Protein AF-0000000068017932 (afdb_homodimer)

Sequence (806 aa):
MVARLTPDQKVACSIHVGFNSPNKKSGSFFFPSPSFFLFLFPFLFHPSSLRFAPRHWCHSPPSPPARQPPAMDPPTSEAHRSSDDEAAGFFRAAPPLRGRDAVAASLAAFVARHHAGTGGGGGGGSPPAVAGVVCVTSGGTTVPLEQRCVRYIDNFSSGQRGAASTEYFLKAGYAVVFVHRRGSKQPYCRFLPEDSFLDLFELGEGSEIQVPESHTAVVKTAISSYRKAIDEGLLLKLPFTTIFEYLQLLQLVSTAMNCLERHGMFYFAAAVSDFYVPWESMAKHKIQSAGGPLNMQLNQVPKMLFILRNHWAPSAFCVSFKLETDPDILIQKAEAALRKYGMNVVVANELANYKDVVVMVTSSGKTTVSRRSKEDDLEEQLIGLLVKMHSDHAKQSNPDQETMVARLTPDQKVACSIHVGFNSPNKKSGSFFFPSPSFFLFLFPFLFHPSSLRFAPRHWCHSPPSPPARQPPAMDPPTSEAHRSSDDEAAGFFRAAPPLRGRDAVAASLAAFVARHHAGTGGGGGGGSPPAVAGVVCVTSGGTTVPLEQRCVRYIDNFSSGQRGAASTEYFLKAGYAVVFVHRRGSKQPYCRFLPEDSFLDLFELGEGSEIQVPESHTAVVKTAISSYRKAIDEGLLLKLPFTTIFEYLQLLQLVSTAMNCLERHGMFYFAAAVSDFYVPWESMAKHKIQSAGGPLNMQLNQVPKMLFILRNHWAPSAFCVSFKLETDPDILIQKAEAALRKYGMNVVVANELANYKDVVVMVTSSGKTTVSRRSKEDDLEEQLIGLLVKMHSDHAKQSNPDQET

Structure (mmCIF, N/CA/C/O backbone):
data_AF-0000000068017932-model_v1
#
loop_
_entity.id
_entity.type
_entity.pdbx_description
1 polymer 'DNA/pantothenate metabolism flavoprotein C-terminal domain-containing protein'
#
loop_
_atom_site.group_PDB
_atom_site.id
_atom_site.type_symbol
_atom_site.label_atom_id
_atom_site.label_alt_id
_atom_site.label_comp_id
_atom_site.label_asym_id
_atom_site.label_entity_id
_atom_site.label_seq_id
_atom_site.pdbx_PDB_ins_code
_atom_site.Cartn_x
_atom_site.Cartn_y
_atom_site.Cartn_z
_atom_site.occupancy
_atom_site.B_iso_or_equiv
_atom_site.auth_seq_id
_atom_site.auth_comp_id
_atom_site.auth_asym_id
_atom_site.auth_atom_id
_atom_site.pdbx_PDB_model_num
ATOM 1 N N . MET A 1 1 ? -5.98 4.164 -50.219 1 18.56 1 MET A N 1
ATOM 2 C CA . MET A 1 1 ? -4.648 4.066 -50.812 1 18.56 1 MET A CA 1
ATOM 3 C C . MET A 1 1 ? -3.59 3.824 -49.719 1 18.56 1 MET A C 1
ATOM 5 O O . MET A 1 1 ? -3.471 4.602 -48.781 1 18.56 1 MET A O 1
ATOM 9 N N . VAL A 1 2 ? -3.133 2.443 -49.531 1 19.61 2 VAL A N 1
ATOM 10 C CA . VAL A 1 2 ? -2.566 1.43 -48.656 1 19.61 2 VAL A CA 1
ATOM 11 C C . VAL A 1 2 ? -1.05 1.596 -48.594 1 19.61 2 VAL A C 1
ATOM 13 O O . VAL A 1 2 ? -0.346 1.352 -49.562 1 19.61 2 VAL A O 1
ATOM 16 N N . ALA A 1 3 ? -0.667 2.842 -47.938 1 19.44 3 ALA A N 1
ATOM 17 C CA . ALA A 1 3 ? 0.697 3.346 -48.094 1 19.44 3 ALA A CA 1
ATOM 18 C C . ALA A 1 3 ? 1.715 2.291 -47.656 1 19.44 3 ALA A C 1
ATOM 20 O O . ALA A 1 3 ? 1.643 1.764 -46.531 1 19.44 3 ALA A O 1
ATOM 21 N N . ARG A 1 4 ? 2.436 1.662 -48.562 1 18.8 4 ARG A N 1
ATOM 22 C CA . ARG A 1 4 ? 3.324 0.518 -48.75 1 18.8 4 ARG A CA 1
ATOM 23 C C . ARG A 1 4 ? 4.648 0.737 -48.031 1 18.8 4 ARG A C 1
ATOM 25 O O . ARG A 1 4 ? 5.488 1.518 -48.469 1 18.8 4 ARG A O 1
ATOM 32 N N . LEU A 1 5 ? 4.594 0.991 -46.625 1 20.83 5 LEU A N 1
ATOM 33 C CA . LEU A 1 5 ? 5.781 1.258 -45.812 1 20.83 5 LEU A CA 1
ATOM 34 C C . LEU A 1 5 ? 6.844 0.19 -46.062 1 20.83 5 LEU A C 1
ATOM 36 O O . LEU A 1 5 ? 6.562 -1.006 -45.969 1 20.83 5 LEU A O 1
ATOM 40 N N . THR A 1 6 ? 7.852 0.519 -46.875 1 18.52 6 THR A N 1
ATOM 41 C CA . THR A 1 6 ? 8.906 -0.268 -47.5 1 18.52 6 THR A CA 1
ATOM 42 C C . THR A 1 6 ? 9.797 -0.923 -46.469 1 18.52 6 THR A C 1
ATOM 44 O O . THR A 1 6 ? 10.07 -0.33 -45.406 1 18.52 6 THR A O 1
ATOM 47 N N . PRO A 1 7 ? 10.172 -2.297 -46.438 1 18.78 7 PRO A N 1
ATOM 48 C CA . PRO A 1 7 ? 10.57 -3.469 -45.656 1 18.78 7 PRO A CA 1
ATOM 49 C C . PRO A 1 7 ? 12.062 -3.469 -45.312 1 18.78 7 PRO A C 1
ATOM 51 O O . PRO A 1 7 ? 12.484 -4.148 -44.375 1 18.78 7 PRO A O 1
ATOM 54 N N . ASP A 1 8 ? 12.945 -2.668 -46.062 1 17.05 8 ASP A N 1
ATOM 55 C CA . ASP A 1 8 ? 14.047 -3.486 -46.562 1 17.05 8 ASP A CA 1
ATOM 56 C C . ASP A 1 8 ? 15.062 -3.777 -45.438 1 17.05 8 ASP A C 1
ATOM 58 O O . ASP A 1 8 ? 15.477 -4.926 -45.25 1 17.05 8 ASP A O 1
ATOM 62 N N . GLN A 1 9 ? 15.93 -2.686 -45 1 18.69 9 GLN A N 1
ATOM 63 C CA . GLN A 1 9 ? 17.375 -2.82 -45.188 1 18.69 9 GLN A CA 1
ATOM 64 C C . GLN A 1 9 ? 17.984 -3.652 -44.062 1 18.69 9 GLN A C 1
ATOM 66 O O . GLN A 1 9 ? 17.609 -3.512 -42.906 1 18.69 9 GLN A O 1
ATOM 71 N N . LYS A 1 10 ? 18.938 -4.625 -44.312 1 19.34 10 LYS A N 1
ATOM 72 C CA . LYS A 1 10 ? 19.594 -5.855 -43.906 1 19.34 10 LYS A CA 1
ATOM 73 C C . LYS A 1 10 ? 20.703 -5.574 -42.875 1 19.34 10 LYS A C 1
ATOM 75 O O . LYS A 1 10 ? 21.391 -6.492 -42.438 1 19.34 10 LYS A O 1
ATOM 80 N N . VAL A 1 11 ? 20.688 -4.52 -42.062 1 18.69 11 VAL A N 1
ATOM 81 C CA . VAL A 1 11 ? 22.016 -4.18 -41.531 1 18.69 11 VAL A CA 1
ATOM 82 C C . VAL A 1 11 ? 22.594 -5.375 -40.781 1 18.69 11 VAL A C 1
ATOM 84 O O . VAL A 1 11 ? 21.984 -5.902 -39.875 1 18.69 11 VAL A O 1
ATOM 87 N N . ALA A 1 12 ? 23.578 -6.066 -41.375 1 18.08 12 ALA A N 1
ATOM 88 C CA . ALA A 1 12 ? 24.375 -7.27 -41.156 1 18.08 12 ALA A CA 1
ATOM 89 C C . ALA A 1 12 ? 25.234 -7.137 -39.906 1 18.08 12 ALA A C 1
ATOM 91 O O . ALA A 1 12 ? 26.188 -6.367 -39.875 1 18.08 12 ALA A O 1
ATOM 92 N N . CYS A 1 13 ? 24.719 -6.707 -38.781 1 17.36 13 CYS A N 1
ATOM 93 C CA . CYS A 1 13 ? 25.641 -6.434 -37.656 1 17.36 13 CYS A CA 1
ATOM 94 C C . CYS A 1 13 ? 26.438 -7.68 -37.312 1 17.36 13 CYS A C 1
ATOM 96 O O . CYS A 1 13 ? 25.875 -8.711 -36.938 1 17.36 13 CYS A O 1
ATOM 98 N N . SER A 1 14 ? 27.609 -7.895 -37.938 1 17.33 14 SER A N 1
ATOM 99 C CA . SER A 1 14 ? 28.547 -9.008 -37.906 1 17.33 14 SER A CA 1
ATOM 100 C C . SER A 1 14 ? 29.156 -9.172 -36.5 1 17.33 14 SER A C 1
ATOM 102 O O . SER A 1 14 ? 30.047 -8.414 -36.125 1 17.33 14 SER A O 1
ATOM 104 N N . ILE A 1 15 ? 28.406 -9.18 -35.438 1 18.06 15 ILE A N 1
ATOM 105 C CA . ILE A 1 15 ? 29.078 -9.148 -34.156 1 18.06 15 ILE A CA 1
ATOM 106 C C . ILE A 1 15 ? 29.938 -10.398 -33.969 1 18.06 15 ILE A C 1
ATOM 108 O O . ILE A 1 15 ? 29.438 -11.523 -34.094 1 18.06 15 ILE A O 1
ATOM 112 N N . HIS A 1 16 ? 31.266 -10.281 -34.312 1 17.78 16 HIS A N 1
ATOM 113 C CA . HIS A 1 16 ? 32.344 -11.273 -34.25 1 17.78 16 HIS A CA 1
ATOM 114 C C . HIS A 1 16 ? 32.469 -11.828 -32.844 1 17.78 16 HIS A C 1
ATOM 116 O O . HIS A 1 16 ? 32.656 -11.07 -31.891 1 17.78 16 HIS A O 1
ATOM 122 N N . VAL A 1 17 ? 31.906 -13.008 -32.5 1 18.45 17 VAL A N 1
ATOM 123 C CA . VAL A 1 17 ? 31.75 -13.875 -31.359 1 18.45 17 VAL A CA 1
ATOM 124 C C . VAL A 1 17 ? 33.094 -14.492 -30.984 1 18.45 17 VAL A C 1
ATOM 126 O O . VAL A 1 17 ? 33.594 -15.391 -31.672 1 18.45 17 VAL A O 1
ATOM 129 N N . GLY A 1 18 ? 34.156 -13.539 -30.812 1 17.02 18 GLY A N 1
ATOM 130 C CA . GLY A 1 18 ? 35.406 -14.273 -30.656 1 17.02 18 GLY A CA 1
ATOM 131 C C . GLY A 1 18 ? 35.375 -15.273 -29.516 1 17.02 18 GLY A C 1
ATOM 132 O O . GLY A 1 18 ? 34.812 -15 -28.453 1 17.02 18 GLY A O 1
ATOM 133 N N . PHE A 1 19 ? 35.719 -16.625 -29.703 1 17.36 19 PHE A N 1
ATOM 134 C CA . PHE A 1 19 ? 35.562 -17.938 -29.078 1 17.36 19 PHE A CA 1
ATOM 135 C C . PHE A 1 19 ? 36.625 -18.156 -28.016 1 17.36 19 PHE A C 1
ATOM 137 O O . PHE A 1 19 ? 36.656 -19.188 -27.344 1 17.36 19 PHE A O 1
ATOM 144 N N . ASN A 1 20 ? 37.375 -17.156 -27.547 1 16.41 20 ASN A N 1
ATOM 145 C CA . ASN A 1 20 ? 38.625 -17.844 -27.172 1 16.41 20 ASN A CA 1
ATOM 146 C C . ASN A 1 20 ? 38.375 -18.875 -26.078 1 16.41 20 ASN A C 1
ATOM 148 O O . ASN A 1 20 ? 37.406 -18.781 -25.344 1 16.41 20 ASN A O 1
ATOM 152 N N . SER A 1 21 ? 39.5 -19.797 -25.891 1 15.83 21 SER A N 1
ATOM 153 C CA . SER A 1 21 ? 39.781 -21.188 -25.547 1 15.83 21 SER A CA 1
ATOM 154 C C . SER A 1 21 ? 39.625 -21.422 -24.047 1 15.83 21 SER A C 1
ATOM 156 O O . SER A 1 21 ? 39.594 -20.469 -23.266 1 15.83 21 SER A O 1
ATOM 158 N N . PRO A 1 22 ? 40.094 -22.672 -23.562 1 16.36 22 PRO A N 1
ATOM 159 C CA . PRO A 1 22 ? 39.656 -23.844 -22.797 1 16.36 22 PRO A CA 1
ATOM 160 C C . PRO A 1 22 ? 40 -23.719 -21.297 1 16.36 22 PRO A C 1
ATOM 162 O O . PRO A 1 22 ? 39.125 -24 -20.453 1 16.36 22 PRO A O 1
ATOM 165 N N . ASN A 1 23 ? 41.281 -23.5 -20.891 1 14.93 23 ASN A N 1
ATOM 166 C CA . ASN A 1 23 ? 41.969 -24.562 -20.156 1 14.93 23 ASN A CA 1
ATOM 167 C C . ASN A 1 23 ? 41.688 -24.484 -18.656 1 14.93 23 ASN A C 1
ATOM 169 O O . ASN A 1 23 ? 41.688 -23.391 -18.094 1 14.93 23 ASN A O 1
ATOM 173 N N . LYS A 1 24 ? 41.281 -25.578 -18.062 1 16.67 24 LYS A N 1
ATOM 174 C CA . LYS A 1 24 ? 40.75 -26.047 -16.797 1 16.67 24 LYS A CA 1
ATOM 175 C C . LYS A 1 24 ? 41.812 -26.094 -15.719 1 16.67 24 LYS A C 1
ATOM 177 O O . LYS A 1 24 ? 41.594 -26.672 -14.648 1 16.67 24 LYS A O 1
ATOM 182 N N . LYS A 1 25 ? 42.844 -25.25 -15.656 1 15.49 25 LYS A N 1
ATOM 183 C CA . LYS A 1 25 ? 43.844 -25.859 -14.797 1 15.49 25 LYS A CA 1
ATOM 184 C C . LYS A 1 25 ? 43.25 -26.219 -13.43 1 15.49 25 LYS A C 1
ATOM 186 O O . LYS A 1 25 ? 42.312 -25.594 -12.977 1 15.49 25 LYS A O 1
ATOM 191 N N . SER A 1 26 ? 43.875 -27.281 -12.68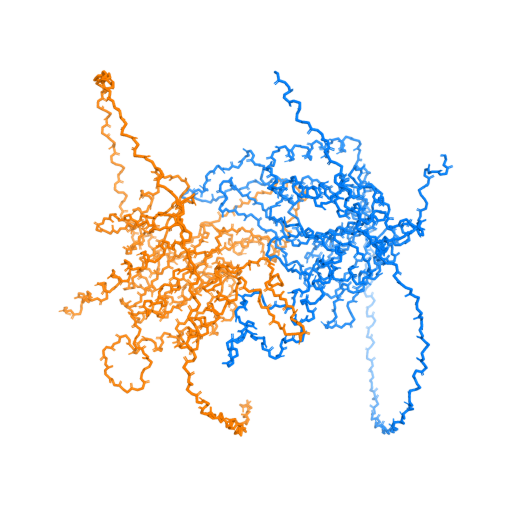 1 15.43 26 SER A N 1
ATOM 192 C CA . SER A 1 26 ? 43.75 -28.375 -11.727 1 15.43 26 SER A CA 1
ATOM 193 C C . SER A 1 26 ? 43.781 -27.875 -10.289 1 15.43 26 SER A C 1
ATOM 195 O O . SER A 1 26 ? 43.031 -28.359 -9.438 1 15.43 26 SER A O 1
ATOM 197 N N . GLY A 1 27 ? 44.656 -26.906 -9.938 1 15.45 27 GLY A N 1
ATOM 198 C CA . GLY A 1 27 ? 45.5 -27.375 -8.859 1 15.45 27 GLY A CA 1
ATOM 199 C C . GLY A 1 27 ? 44.781 -27.438 -7.52 1 15.45 27 GLY A C 1
ATOM 200 O O . GLY A 1 27 ? 43.75 -26.797 -7.328 1 15.45 27 GLY A O 1
ATOM 201 N N . SER A 1 28 ? 45.281 -28.406 -6.609 1 16.44 28 SER A N 1
ATOM 202 C CA . SER A 1 28 ? 45.125 -29.297 -5.469 1 16.44 28 SER A CA 1
ATOM 203 C C . SER A 1 28 ? 45.188 -28.531 -4.152 1 16.44 28 SER A C 1
ATOM 205 O O . SER A 1 28 ? 45.156 -29.125 -3.076 1 16.44 28 SER A O 1
ATOM 207 N N . PHE A 1 29 ? 44.625 -27.344 -4.039 1 16.31 29 PHE A N 1
ATOM 208 C CA . PHE A 1 29 ? 45.188 -26.797 -2.805 1 16.31 29 PHE A CA 1
ATOM 209 C C . PHE A 1 29 ? 44.781 -27.672 -1.612 1 16.31 29 PHE A C 1
ATOM 211 O O . PHE A 1 29 ? 43.625 -28.062 -1.479 1 16.31 29 PHE A O 1
ATOM 218 N N . PHE A 1 30 ? 45.844 -28.156 -0.84 1 15.49 30 PHE A N 1
ATOM 219 C CA . PHE A 1 30 ? 46.094 -29.125 0.228 1 15.49 30 PHE A CA 1
ATOM 220 C C . PHE A 1 30 ? 45.5 -28.625 1.545 1 15.49 30 PHE A C 1
ATOM 222 O O . PHE A 1 30 ? 44.969 -29.422 2.318 1 15.49 30 PHE A O 1
ATOM 229 N N . PHE A 1 31 ? 45.469 -27.328 1.916 1 15.73 31 PHE A N 1
ATOM 230 C CA . PHE A 1 31 ? 46.125 -27.328 3.23 1 15.73 31 PHE A CA 1
ATOM 231 C C . PHE A 1 31 ? 45.219 -28.016 4.254 1 15.73 31 PHE A C 1
ATOM 233 O O . PHE A 1 31 ? 44 -28.094 4.082 1 15.73 31 PHE A O 1
ATOM 240 N N . PRO A 1 32 ? 45.875 -28.203 5.488 1 14.99 32 PRO A N 1
ATOM 241 C CA . PRO A 1 32 ? 45.969 -29.156 6.594 1 14.99 32 PRO A CA 1
ATOM 242 C C . PRO A 1 32 ? 44.812 -29.078 7.562 1 14.99 32 PRO A C 1
ATOM 244 O O . PRO A 1 32 ? 44.031 -28.109 7.512 1 14.99 32 PRO A O 1
ATOM 247 N N . SER A 1 33 ? 45.062 -29.766 8.719 1 14.46 33 SER A N 1
ATOM 248 C CA . SER A 1 33 ? 44.5 -30.781 9.617 1 14.46 33 SER A CA 1
ATOM 249 C C . SER A 1 33 ? 43.75 -30.141 10.773 1 14.46 33 SER A C 1
ATOM 251 O O . SER A 1 33 ? 42.719 -30.625 11.188 1 14.46 33 SER A O 1
ATOM 253 N N . PRO A 1 34 ? 44.25 -28.969 11.586 1 15.02 34 PRO A N 1
ATOM 254 C CA . PRO A 1 34 ? 44.5 -29.562 12.898 1 15.02 34 PRO A CA 1
ATOM 255 C C . PRO A 1 34 ? 43.219 -29.875 13.664 1 15.02 34 PRO A C 1
ATOM 257 O O . PRO A 1 34 ? 42.125 -29.406 13.281 1 15.02 34 PRO A O 1
ATOM 260 N N . SER A 1 35 ? 43.406 -29.969 15.133 1 14.33 35 SER A N 1
ATOM 261 C CA . SER A 1 35 ? 43.281 -30.891 16.25 1 14.33 35 SER A CA 1
ATOM 262 C C . SER A 1 35 ? 42.062 -30.562 17.125 1 14.33 35 SER A C 1
ATOM 264 O O . SER A 1 35 ? 41.5 -31.453 17.734 1 14.33 35 SER A O 1
ATOM 266 N N . PHE A 1 36 ? 41.75 -29.234 17.516 1 15.52 36 PHE A N 1
ATOM 267 C CA . PHE A 1 36 ? 41.75 -29.25 18.984 1 15.52 36 PHE A CA 1
ATOM 268 C C . PHE A 1 36 ? 40.594 -30.078 19.516 1 15.52 36 PHE A C 1
ATOM 270 O O . PHE A 1 36 ? 39.562 -30.219 18.844 1 15.52 36 PHE A O 1
ATOM 277 N N . PHE A 1 37 ? 40.75 -30.406 20.859 1 14.84 37 PHE A N 1
ATOM 278 C CA . PHE A 1 37 ? 40.594 -31.391 21.922 1 14.84 37 PHE A CA 1
ATOM 279 C C . PHE A 1 37 ? 39.125 -31.438 22.406 1 14.84 37 PHE A C 1
ATOM 281 O O . PHE A 1 37 ? 38.375 -30.484 22.203 1 14.84 37 PHE A O 1
ATOM 288 N N . LEU A 1 38 ? 39.062 -32.031 23.594 1 14.41 38 LEU A N 1
ATOM 289 C CA . LEU A 1 38 ? 38.469 -33.219 24.219 1 14.41 38 LEU A CA 1
ATOM 290 C C . LEU A 1 38 ? 37.188 -32.844 24.938 1 14.41 38 LEU A C 1
ATOM 292 O O . LEU A 1 38 ? 36.125 -33.438 24.703 1 14.41 38 LEU A O 1
ATOM 296 N N . PHE A 1 39 ? 37.281 -32.656 26.391 1 14.31 39 PHE A N 1
ATOM 297 C CA . PHE A 1 39 ? 36.844 -33.75 27.266 1 14.31 39 PHE A CA 1
ATOM 298 C C . PHE A 1 39 ? 35.406 -33.5 27.719 1 14.31 39 PHE A C 1
ATOM 300 O O . PHE A 1 39 ? 34.531 -34.344 27.516 1 14.31 39 PHE A O 1
ATOM 307 N N . LEU A 1 40 ? 35.281 -33.031 29.094 1 14.4 40 LEU A N 1
ATOM 308 C CA . LEU A 1 40 ? 34.906 -33.969 30.156 1 14.4 40 LEU A CA 1
ATOM 309 C C . LEU A 1 40 ? 33.406 -33.875 30.453 1 14.4 40 LEU A C 1
ATOM 311 O O . LEU A 1 40 ? 32.719 -32.969 29.969 1 14.4 40 LEU A O 1
ATOM 315 N N . PHE A 1 41 ? 32.969 -33.438 31.844 1 15.58 41 PHE A N 1
ATOM 316 C CA . PHE A 1 41 ? 32.5 -34.344 32.875 1 15.58 41 PHE A CA 1
ATOM 317 C C . PHE A 1 41 ? 30.984 -34.438 32.875 1 15.58 41 PHE A C 1
ATOM 319 O O . PHE A 1 41 ? 30.312 -33.562 32.344 1 15.58 41 PHE A O 1
ATOM 326 N N . PRO A 1 42 ? 30.375 -34.969 34.125 1 15.67 42 PRO A N 1
ATOM 327 C CA . PRO A 1 42 ? 29.547 -36.094 34.531 1 15.67 42 PRO A CA 1
ATOM 328 C C . PRO A 1 42 ? 28.109 -35.656 34.844 1 15.67 42 PRO A C 1
ATOM 330 O O . PRO A 1 42 ? 27.172 -36.406 34.562 1 15.67 42 PRO A O 1
ATOM 333 N N . PHE A 1 43 ? 27.844 -34.438 35.531 1 16.48 43 PHE A N 1
ATOM 334 C CA . PHE A 1 43 ? 27.203 -34.719 36.781 1 16.48 43 PHE A CA 1
ATOM 335 C C . PHE A 1 43 ? 25.828 -35.312 36.562 1 16.48 43 PHE A C 1
ATOM 337 O O . PHE A 1 43 ? 25.156 -35.031 35.562 1 16.48 43 PHE A O 1
ATOM 344 N N . LEU A 1 44 ? 25.281 -36.094 37.594 1 15.56 44 LEU A N 1
ATOM 345 C CA . LEU A 1 44 ? 24.547 -37.281 38.062 1 15.56 44 LEU A CA 1
ATOM 346 C C . LEU A 1 44 ? 23.047 -36.969 38.188 1 15.56 44 LEU A C 1
ATOM 348 O O . LEU A 1 44 ? 22.219 -37.812 37.812 1 15.56 44 LEU A O 1
ATOM 352 N N . PHE A 1 45 ? 22.578 -35.938 39 1 15.74 45 PHE A N 1
ATOM 353 C CA . PHE A 1 45 ? 21.781 -36.438 40.125 1 15.74 45 PHE A CA 1
ATOM 354 C C . PHE A 1 45 ? 20.453 -37 39.656 1 15.74 45 PHE A C 1
ATOM 356 O O . PHE A 1 45 ? 19.969 -36.656 38.562 1 15.74 45 PHE A O 1
ATOM 363 N N . HIS A 1 46 ? 19.562 -37.438 40.656 1 16 46 HIS A N 1
ATOM 364 C CA . HIS A 1 46 ? 18.828 -38.594 41.156 1 16 46 HIS A CA 1
ATOM 365 C C . HIS A 1 46 ? 17.406 -38.625 40.625 1 16 46 HIS A C 1
ATOM 367 O O . HIS A 1 46 ? 16.891 -37.594 40.156 1 16 46 HIS A O 1
ATOM 373 N N . PRO A 1 47 ? 16.5 -39.375 41.438 1 15.91 47 PRO A N 1
ATOM 374 C CA . PRO A 1 47 ? 15.695 -40.594 41.219 1 15.91 47 PRO A CA 1
ATO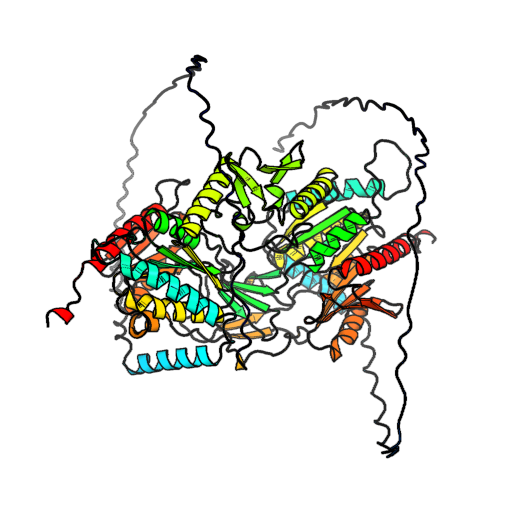M 375 C C . PRO A 1 47 ? 14.25 -40.281 40.844 1 15.91 47 PRO A C 1
ATOM 377 O O . PRO A 1 47 ? 13.758 -40.812 39.844 1 15.91 47 PRO A O 1
ATOM 380 N N . SER A 1 48 ? 13.242 -40.125 41.938 1 14.9 48 SER A N 1
ATOM 381 C CA . SER A 1 48 ? 12.328 -41.219 42.25 1 14.9 48 SER A CA 1
ATOM 382 C C . SER A 1 48 ? 10.984 -41.031 41.531 1 14.9 48 SER A C 1
ATOM 384 O O . SER A 1 48 ? 10.555 -41.906 40.781 1 14.9 48 SER A O 1
ATOM 386 N N . SER A 1 49 ? 9.727 -40.656 42.375 1 15.99 49 SER A N 1
ATOM 387 C CA . SER A 1 49 ? 8.688 -41.594 42.812 1 15.99 49 SER A CA 1
ATOM 388 C C . SER A 1 49 ? 7.539 -41.625 41.812 1 15.99 49 SER A C 1
ATOM 390 O O . SER A 1 49 ? 7.406 -40.75 40.938 1 15.99 49 SER A O 1
ATOM 392 N N . LEU A 1 50 ? 6.086 -41.906 42.406 1 16.36 50 LEU A N 1
ATOM 393 C CA . LEU A 1 50 ? 5.121 -43 42.375 1 16.36 50 LEU A CA 1
ATOM 394 C C . LEU A 1 50 ? 4 -42.688 41.375 1 16.36 50 LEU A C 1
ATOM 396 O O . LEU A 1 50 ? 3.857 -41.562 40.906 1 16.36 50 LEU A O 1
ATOM 400 N N . ARG A 1 51 ? 2.537 -42.75 41.875 1 15.75 51 ARG A N 1
ATOM 401 C CA . ARG A 1 51 ? 1.58 -43.844 41.688 1 15.75 51 ARG A CA 1
ATOM 402 C C . ARG A 1 51 ? 0.583 -43.5 40.594 1 15.75 51 ARG A C 1
ATOM 404 O O . ARG A 1 51 ? 0.366 -44.312 39.688 1 15.75 51 ARG A O 1
ATOM 411 N N . PHE A 1 52 ? -0.533 -42.594 40.906 1 18.77 52 PHE A N 1
ATOM 412 C CA . PHE A 1 52 ? -1.887 -43.094 41.031 1 18.77 52 PHE A CA 1
ATOM 413 C C . PHE A 1 52 ? -2.594 -43.125 39.656 1 18.77 52 PHE A C 1
ATOM 415 O O . PHE A 1 52 ? -2.404 -42.219 38.844 1 18.77 52 PHE A O 1
ATOM 422 N N . ALA A 1 53 ? -3.402 -44.25 39.344 1 17.14 53 ALA A N 1
ATOM 423 C CA . ALA A 1 53 ? -3.936 -45.031 38.219 1 17.14 53 ALA A CA 1
ATOM 424 C C . ALA A 1 53 ? -5.113 -44.312 37.594 1 17.14 53 ALA A C 1
ATOM 426 O O . ALA A 1 53 ? -5.242 -44.312 36.344 1 17.14 53 ALA A O 1
ATOM 427 N N . PRO A 1 54 ? -6.152 -43.625 38.25 1 20.2 54 PRO A N 1
ATOM 428 C CA . PRO A 1 54 ? -7.379 -44.375 38.031 1 20.2 54 PRO A CA 1
ATOM 429 C C . PRO A 1 54 ? -7.902 -44.281 36.594 1 20.2 54 PRO A C 1
ATOM 431 O O . PRO A 1 54 ? -7.645 -43.281 35.906 1 20.2 54 PRO A O 1
ATOM 434 N N . ARG A 1 55 ? -8.406 -45.438 35.938 1 18.52 55 ARG A N 1
ATOM 435 C CA . ARG A 1 55 ? -8.844 -45.969 34.656 1 18.52 55 ARG A CA 1
ATOM 436 C C . ARG A 1 55 ? -10.18 -45.375 34.25 1 18.52 55 ARG A C 1
ATOM 438 O O . ARG A 1 55 ? -10.742 -45.75 33.219 1 18.52 55 ARG A O 1
ATOM 445 N N . HIS A 1 56 ? -10.781 -44.312 34.938 1 21.08 56 HIS A N 1
ATOM 446 C CA . HIS A 1 56 ? -12.195 -44.531 34.656 1 21.08 56 HIS A CA 1
ATOM 447 C C . HIS A 1 56 ? -12.484 -44.531 33.156 1 21.08 56 HIS A C 1
ATOM 449 O O . HIS A 1 56 ? -11.977 -43.688 32.438 1 21.08 56 HIS A O 1
ATOM 455 N N . TRP A 1 57 ? -12.906 -45.688 32.562 1 19.16 57 TRP A N 1
ATOM 456 C CA . TRP A 1 57 ? -13.258 -46.25 31.25 1 19.16 57 TRP A CA 1
ATOM 457 C C . TRP A 1 57 ? -14.43 -45.5 30.641 1 19.16 57 TRP A C 1
ATOM 459 O O . TRP A 1 57 ? -15.43 -46.125 30.25 1 19.16 57 TRP A O 1
ATOM 469 N N . CYS A 1 58 ? -14.633 -44.156 30.984 1 21.7 58 CYS A N 1
ATOM 470 C CA . CYS A 1 58 ? -16 -43.875 30.578 1 21.7 58 CYS A CA 1
ATOM 471 C C . CYS A 1 58 ? -16.219 -44.219 29.109 1 21.7 58 CYS A C 1
ATOM 473 O O . CYS A 1 58 ? -15.398 -43.906 28.266 1 21.7 58 CYS A O 1
ATOM 475 N N . HIS A 1 59 ? -16.953 -45.281 28.875 1 20.38 59 HIS A N 1
ATOM 476 C CA . HIS A 1 59 ? -17.453 -45.938 27.656 1 20.38 59 HIS A CA 1
ATOM 477 C C . HIS A 1 59 ? -18.156 -44.969 26.75 1 20.38 59 HIS A C 1
ATOM 479 O O . HIS A 1 59 ? -19.297 -44.562 27.016 1 20.38 59 HIS A O 1
ATOM 485 N N . SER A 1 60 ? -17.734 -43.781 26.469 1 22.7 60 SER A N 1
ATOM 486 C CA . SER A 1 60 ? -18.688 -43 25.719 1 22.7 60 SER A CA 1
ATOM 487 C C . SER A 1 60 ? -19.078 -43.688 24.406 1 22.7 60 SER A C 1
ATOM 489 O O . SER A 1 60 ? -18.25 -44.312 23.766 1 22.7 60 SER A O 1
ATOM 491 N N . PRO A 1 61 ? -20.391 -43.906 24.203 1 28.69 61 PRO A N 1
ATOM 492 C CA . PRO A 1 61 ? -20.969 -44.656 23.094 1 28.69 61 PRO A CA 1
ATOM 493 C C . PRO A 1 61 ? -20.469 -44.188 21.734 1 28.69 61 PRO A C 1
ATOM 495 O O . PRO A 1 61 ? -20 -43.031 21.609 1 28.69 61 PRO A O 1
ATOM 498 N N . PRO A 1 62 ? -20.328 -45.156 20.734 1 24.78 62 PRO A N 1
ATOM 499 C CA . PRO A 1 62 ? -19.719 -44.969 19.406 1 24.78 62 PRO A CA 1
ATOM 500 C C . PRO A 1 62 ? -20.438 -43.938 18.547 1 24.78 62 PRO A C 1
ATOM 502 O O . PRO A 1 62 ? -21.672 -43.938 18.516 1 24.78 62 PRO A O 1
ATOM 505 N N . SER A 1 63 ? -20.078 -42.656 18.562 1 27.72 63 SER A N 1
ATOM 506 C CA . SER A 1 63 ? -20.75 -41.656 17.75 1 27.72 63 SER A CA 1
ATOM 507 C C . SER A 1 63 ? -20.984 -42.188 16.328 1 27.72 63 SER A C 1
ATOM 509 O O . SER A 1 63 ? -20.172 -42.938 15.797 1 27.72 63 SER A O 1
ATOM 511 N N . PRO A 1 64 ? -22.25 -42.156 15.852 1 31.14 64 PRO A N 1
ATOM 512 C CA . PRO A 1 64 ? -22.656 -42.719 14.562 1 31.14 64 PRO A CA 1
ATOM 513 C C . PRO A 1 64 ? -21.75 -42.281 13.414 1 31.14 64 PRO A C 1
ATOM 515 O O . PRO A 1 64 ? -21.078 -41.25 13.516 1 31.14 64 PRO A O 1
ATOM 518 N N . PRO A 1 65 ? -21.562 -43.219 12.43 1 25.39 65 PRO A N 1
ATOM 519 C CA . PRO A 1 65 ? -20.625 -43 11.336 1 25.39 65 PRO A CA 1
ATOM 520 C C . PRO A 1 65 ? -20.922 -41.719 10.547 1 25.39 65 PRO A C 1
ATOM 522 O O . PRO A 1 65 ? -22.078 -41.281 10.477 1 25.39 65 PRO A O 1
ATOM 525 N N . ALA A 1 66 ? -20.062 -40.75 10.453 1 27.98 66 ALA A N 1
ATOM 526 C CA . ALA A 1 66 ? -20.094 -39.5 9.695 1 27.98 66 ALA A CA 1
ATOM 527 C C . ALA A 1 66 ? -20.531 -39.719 8.258 1 27.98 66 ALA A C 1
ATOM 529 O O . ALA A 1 66 ? -19.938 -40.562 7.559 1 27.98 66 ALA A O 1
ATOM 530 N N . ARG A 1 67 ? -21.812 -39.531 8.008 1 30.78 67 ARG A N 1
ATOM 531 C CA . ARG A 1 67 ? -22.297 -39.625 6.641 1 30.78 67 ARG A CA 1
ATOM 532 C C . ARG A 1 67 ? -21.328 -38.969 5.664 1 30.78 67 ARG A C 1
ATOM 534 O O . ARG A 1 67 ? -20.875 -37.844 5.895 1 30.78 67 ARG A O 1
ATOM 541 N N . GLN A 1 68 ? -20.656 -39.75 4.883 1 26.77 68 GLN A N 1
ATOM 542 C CA . GLN A 1 68 ? -19.703 -39.281 3.871 1 26.77 68 GLN A CA 1
ATOM 543 C C . GLN A 1 68 ? -20.328 -38.25 2.971 1 26.77 68 GLN A C 1
ATOM 545 O O . GLN A 1 68 ? -21.469 -38.406 2.525 1 26.77 68 GLN A O 1
ATOM 550 N N . PRO A 1 69 ? -20.062 -36.969 3.133 1 31.89 69 PRO A N 1
ATOM 551 C CA . PRO A 1 69 ? -20.672 -36.031 2.199 1 31.89 69 PRO A CA 1
ATOM 552 C C . PRO A 1 69 ? -20.625 -36.5 0.75 1 31.89 69 PRO A C 1
ATOM 554 O O . PRO A 1 69 ? -19.719 -37.25 0.375 1 31.89 69 PRO A O 1
ATOM 557 N N . PRO A 1 70 ? -21.781 -36.625 0.03 1 30.86 70 PRO A N 1
ATOM 558 C CA . PRO A 1 70 ? -21.859 -37.156 -1.343 1 30.86 70 PRO A CA 1
ATOM 559 C C . PRO A 1 70 ? -20.75 -36.594 -2.242 1 30.86 70 PRO A C 1
ATOM 561 O O . PRO A 1 70 ? -20.25 -35.5 -1.996 1 30.86 70 PRO A O 1
ATOM 564 N N . ALA A 1 71 ? -20.031 -37.406 -2.934 1 34.22 71 ALA A N 1
ATOM 565 C CA . ALA A 1 71 ? -19.031 -37.125 -3.961 1 34.22 71 ALA A CA 1
ATOM 566 C C . ALA A 1 71 ? -19.547 -36.125 -4.969 1 34.22 71 ALA A C 1
ATOM 568 O O . ALA A 1 71 ? -20.547 -36.344 -5.648 1 34.22 71 ALA A O 1
ATOM 569 N N . MET A 1 72 ? -19.531 -34.875 -4.652 1 35 72 MET A N 1
ATOM 570 C CA . MET A 1 72 ? -19.938 -33.906 -5.672 1 35 72 MET A CA 1
ATOM 571 C C . MET A 1 72 ? -19.344 -34.281 -7.027 1 35 72 MET A C 1
ATOM 573 O O . MET A 1 72 ? -18.141 -34.5 -7.137 1 35 72 MET A O 1
ATOM 577 N N . ASP A 1 73 ? -20.125 -34.719 -8.031 1 34.84 73 ASP A N 1
ATOM 578 C CA . ASP A 1 73 ? -19.828 -35.062 -9.422 1 34.84 73 ASP A CA 1
ATOM 579 C C . ASP A 1 73 ? -18.984 -33.969 -10.078 1 34.84 73 ASP A C 1
ATOM 581 O O . ASP A 1 73 ? -19.078 -32.812 -9.711 1 34.84 73 ASP A O 1
ATOM 585 N N . PRO A 1 74 ? -17.953 -34.281 -10.836 1 40.78 74 PRO A N 1
ATOM 586 C CA . PRO A 1 74 ? -17.156 -33.312 -11.602 1 40.78 74 PRO A CA 1
ATOM 587 C C . PRO A 1 74 ? -18.016 -32.312 -12.352 1 40.78 74 PRO A C 1
ATOM 589 O O . PRO A 1 74 ? -19.156 -32.625 -12.742 1 40.78 74 PRO A O 1
ATOM 592 N N . PRO A 1 75 ? -17.922 -31.031 -12.102 1 43.09 75 PRO A N 1
ATOM 593 C CA . PRO A 1 75 ? -18.781 -30.062 -12.805 1 43.09 75 PRO A CA 1
ATOM 594 C C . PRO A 1 75 ? -19 -30.438 -14.266 1 43.09 75 PRO A C 1
ATOM 596 O O . PRO A 1 75 ? -18.094 -30.906 -14.938 1 43.09 75 PRO A O 1
ATOM 599 N N . THR A 1 76 ? -20.172 -30.672 -14.703 1 42 76 THR A N 1
ATOM 600 C CA . THR A 1 76 ? -20.703 -30.969 -16.031 1 42 76 THR A CA 1
ATOM 601 C C . THR A 1 76 ? -20.297 -29.875 -17.016 1 42 76 THR A C 1
ATOM 603 O O . THR A 1 76 ? -19.938 -28.766 -16.625 1 42 76 THR A O 1
ATOM 606 N N . SER A 1 77 ? -20.219 -30.25 -18.453 1 45.66 77 SER A N 1
ATOM 607 C CA . SER A 1 77 ? -19.969 -29.438 -19.641 1 45.66 77 SER A CA 1
ATOM 608 C C . SER A 1 77 ? -20.656 -28.078 -19.547 1 45.66 77 SER A C 1
ATOM 610 O O . SER A 1 77 ? -20.109 -27.062 -19.969 1 45.66 77 SER A O 1
ATOM 612 N N . GLU A 1 78 ? -21.781 -28.109 -19.031 1 42.62 78 GLU A N 1
ATOM 613 C CA . GLU A 1 78 ? -22.547 -26.875 -18.906 1 42.62 78 GLU A CA 1
ATOM 614 C C . GLU A 1 78 ? -21.906 -25.938 -17.906 1 42.62 78 GLU A C 1
ATOM 616 O O . GLU A 1 78 ? -21.875 -24.719 -18.109 1 42.62 78 GLU A O 1
ATOM 621 N N . ALA A 1 79 ? -21.469 -26.531 -16.953 1 48.47 79 ALA A N 1
ATOM 622 C CA . ALA A 1 79 ? -20.797 -25.734 -15.93 1 48.47 79 ALA A CA 1
ATOM 623 C C . ALA A 1 79 ? -19.5 -25.141 -16.469 1 48.47 79 ALA A C 1
ATOM 625 O O . ALA A 1 79 ? -19.109 -24.031 -16.078 1 48.47 79 ALA A O 1
ATOM 626 N N . HIS A 1 80 ? -18.844 -25.781 -17.422 1 52.31 80 HIS A N 1
ATOM 627 C CA . HIS A 1 80 ? -17.641 -25.328 -18.094 1 52.31 80 HIS A CA 1
ATOM 628 C C . HIS A 1 80 ? -17.938 -24.125 -19 1 52.31 80 HIS A C 1
ATOM 630 O O . HIS A 1 80 ? -17.156 -23.172 -19.031 1 52.31 80 HIS A O 1
ATOM 636 N N . ARG A 1 81 ? -18.953 -24.328 -19.906 1 50.69 81 ARG A N 1
ATOM 637 C CA . ARG A 1 81 ? -19.359 -23.266 -20.812 1 50.69 81 ARG A CA 1
ATOM 638 C C . ARG A 1 81 ? -19.703 -22 -20.031 1 50.69 81 ARG A C 1
ATOM 640 O O . ARG A 1 81 ? -19.422 -20.891 -20.484 1 50.69 81 ARG A O 1
ATOM 647 N N . SER A 1 82 ? -20.047 -22.219 -18.844 1 63.06 82 SER A N 1
ATOM 648 C CA . SER A 1 82 ? -20.5 -21.094 -18.016 1 63.06 82 SER A CA 1
ATOM 649 C C . SER A 1 82 ? -19.328 -20.344 -17.406 1 63.06 82 SER A C 1
ATOM 651 O O . SER A 1 82 ? -19.312 -19.109 -17.422 1 63.06 82 SER A O 1
ATOM 653 N N . SER A 1 83 ? -18.188 -21.062 -17.219 1 72 83 SER A N 1
ATOM 654 C CA . SER A 1 83 ? -17.031 -20.391 -16.656 1 72 83 SER A CA 1
ATOM 655 C C . SER A 1 83 ? -16.297 -19.562 -17.703 1 72 83 SER A C 1
ATOM 657 O O . SER A 1 83 ? -15.844 -18.453 -17.422 1 72 83 SER A O 1
ATOM 659 N N . ASP A 1 84 ? -16.359 -20.109 -18.969 1 78.12 84 ASP A N 1
ATOM 660 C CA . ASP A 1 84 ? -15.695 -19.406 -20.062 1 78.12 84 ASP A CA 1
ATOM 661 C C . ASP A 1 84 ? -16.438 -18.109 -20.406 1 78.12 84 ASP A C 1
ATOM 663 O O . ASP A 1 84 ? -15.797 -17.094 -20.688 1 78.12 84 ASP A O 1
ATOM 667 N N . ASP A 1 85 ? -17.672 -18.312 -20.375 1 78.12 85 ASP A N 1
ATOM 668 C CA . ASP A 1 85 ? -18.469 -17.125 -20.688 1 78.12 85 ASP A CA 1
ATOM 669 C C . ASP A 1 85 ? -18.312 -16.047 -19.609 1 78.12 85 ASP A C 1
ATOM 671 O O . ASP A 1 85 ? -18.25 -14.867 -19.938 1 78.12 85 ASP A O 1
ATOM 675 N N . GLU A 1 86 ? -18.25 -16.562 -18.469 1 80.88 86 GLU A N 1
ATOM 676 C CA . GLU A 1 86 ? -18.094 -15.617 -17.359 1 80.88 86 GLU A CA 1
ATOM 677 C C . GLU A 1 86 ? -16.734 -14.922 -17.438 1 80.88 86 GLU A C 1
ATOM 679 O O . GLU A 1 86 ? -16.641 -13.711 -17.203 1 80.88 86 GLU A O 1
ATOM 684 N N . ALA A 1 87 ? -15.789 -15.688 -17.766 1 83.81 87 ALA A N 1
ATOM 685 C CA . ALA A 1 87 ? -14.445 -15.125 -17.891 1 83.81 87 ALA A CA 1
ATOM 686 C C . ALA A 1 87 ? -14.375 -14.125 -19.031 1 83.81 87 ALA A C 1
ATOM 688 O O . ALA A 1 87 ? -13.781 -13.047 -18.891 1 83.81 87 ALA A O 1
ATOM 689 N N . ALA A 1 88 ? -14.969 -14.508 -20.125 1 83.44 88 ALA A N 1
ATOM 690 C CA . ALA A 1 88 ? -14.984 -13.609 -21.281 1 83.44 88 ALA A CA 1
ATOM 691 C C . ALA A 1 88 ? -15.695 -12.305 -20.953 1 83.44 88 ALA A C 1
ATOM 693 O O . ALA A 1 88 ? -15.258 -11.227 -21.359 1 83.44 88 ALA A O 1
ATOM 694 N N . GLY A 1 89 ? -16.797 -12.469 -20.281 1 80.81 89 GLY A N 1
ATOM 695 C CA . GLY A 1 89 ? -17.516 -11.281 -19.859 1 80.81 89 GLY A CA 1
ATOM 696 C C . GLY A 1 89 ? -16.688 -10.391 -18.938 1 80.81 89 GLY A C 1
ATOM 697 O O . GLY A 1 89 ? -16.719 -9.164 -19.062 1 80.81 89 GLY A O 1
ATOM 698 N N . PHE A 1 90 ? -15.977 -10.961 -18.062 1 85.19 90 PHE A N 1
ATOM 699 C CA . PHE A 1 90 ? -15.109 -10.234 -17.156 1 85.19 90 PHE A CA 1
ATOM 700 C C . PHE A 1 90 ? -14.062 -9.422 -17.922 1 85.19 90 PHE A C 1
ATOM 702 O O . PHE A 1 90 ? -13.891 -8.227 -17.656 1 85.19 90 PHE A O 1
ATOM 709 N N . PHE A 1 91 ? -13.422 -10.031 -18.891 1 85.12 91 PHE A N 1
ATOM 710 C CA . PHE A 1 91 ? -12.336 -9.383 -19.625 1 85.12 91 PHE A CA 1
ATOM 711 C C . PHE A 1 91 ? -12.883 -8.281 -20.531 1 85.12 91 PHE A C 1
ATOM 713 O O . PHE A 1 91 ? -12.227 -7.258 -20.734 1 85.12 91 PHE A O 1
ATOM 720 N N . ARG A 1 92 ? -14.055 -8.492 -21.016 1 80.25 92 ARG A N 1
ATOM 721 C CA . ARG A 1 92 ? -14.672 -7.484 -21.859 1 80.25 92 ARG A CA 1
ATOM 722 C C . ARG A 1 92 ? -15.016 -6.23 -21.062 1 80.25 92 ARG A C 1
ATOM 724 O O . ARG A 1 92 ? -14.891 -5.113 -21.562 1 80.25 92 ARG A O 1
ATOM 731 N N . ALA A 1 93 ? -15.359 -6.492 -19.922 1 79.06 93 ALA A N 1
ATOM 732 C CA . ALA A 1 93 ? -15.82 -5.391 -19.078 1 79.06 93 ALA A CA 1
ATOM 733 C C . ALA A 1 93 ? -14.656 -4.703 -18.375 1 79.06 93 ALA A C 1
ATOM 735 O O . ALA A 1 93 ? -14.789 -3.58 -17.891 1 79.06 93 ALA A O 1
ATOM 736 N N . ALA A 1 94 ? -13.484 -5.293 -18.344 1 85.5 94 ALA A N 1
ATOM 737 C CA . ALA A 1 94 ? -12.336 -4.781 -17.594 1 85.5 94 ALA A CA 1
ATOM 738 C C . ALA A 1 94 ? -11.672 -3.631 -18.344 1 85.5 94 ALA A C 1
ATOM 740 O O . ALA A 1 94 ? -11.578 -3.652 -19.578 1 85.5 94 ALA A O 1
ATOM 741 N N . PRO A 1 95 ? -11.242 -2.57 -17.609 1 86.25 95 PRO A N 1
ATOM 742 C CA . PRO A 1 95 ? -10.391 -1.577 -18.281 1 86.25 95 PRO A CA 1
ATOM 743 C C . PRO A 1 95 ? -9.125 -2.186 -18.875 1 86.25 95 PRO A C 1
ATOM 745 O O . PRO A 1 95 ? -8.547 -3.104 -18.297 1 86.25 95 PRO A O 1
ATOM 748 N N . PRO A 1 96 ? -8.805 -1.704 -19.953 1 87.62 96 PRO A N 1
ATOM 749 C CA . PRO A 1 96 ? -7.625 -2.277 -20.594 1 87.62 96 PRO A CA 1
ATOM 750 C C . PRO A 1 96 ? -6.359 -2.129 -19.75 1 87.62 96 PRO A C 1
ATOM 752 O O . PRO A 1 96 ? -6.195 -1.124 -19.062 1 87.62 96 PRO A O 1
ATOM 755 N N . LEU A 1 97 ? -5.535 -3.133 -19.875 1 91.38 97 LEU A N 1
ATOM 756 C CA . LEU A 1 97 ? -4.254 -3.127 -19.172 1 91.38 97 LEU A CA 1
ATOM 757 C C . LEU A 1 97 ? -3.324 -2.064 -19.75 1 91.38 97 LEU A C 1
ATOM 759 O O . LEU A 1 97 ? -3.072 -2.047 -20.969 1 91.38 97 LEU A O 1
ATOM 763 N N . ARG A 1 98 ? -2.859 -1.222 -18.906 1 88.5 98 ARG A N 1
ATOM 764 C CA . ARG A 1 98 ? -1.894 -0.216 -19.344 1 88.5 98 ARG A CA 1
ATOM 765 C C . ARG A 1 98 ? -0.613 -0.869 -19.844 1 88.5 98 ARG A C 1
ATOM 767 O O . ARG A 1 98 ? -0.051 -1.744 -19.188 1 88.5 98 ARG A O 1
ATOM 774 N N . GLY A 1 99 ? -0.167 -0.555 -21.109 1 92.06 99 GLY A N 1
ATOM 775 C CA . GLY A 1 99 ? 1.056 -1.088 -21.688 1 92.06 99 GLY A CA 1
ATOM 776 C C . GLY A 1 99 ? 0.937 -2.543 -22.094 1 92.06 99 GLY A C 1
ATOM 777 O O . GLY A 1 99 ? 1.909 -3.297 -22.016 1 92.06 99 GLY A O 1
ATOM 778 N N . ARG A 1 100 ? -0.156 -2.924 -22.406 1 93.25 100 ARG A N 1
ATOM 779 C CA . ARG A 1 100 ? -0.426 -4.32 -22.75 1 93.25 100 ARG A CA 1
ATOM 780 C C . ARG A 1 100 ? 0.546 -4.824 -23.812 1 93.25 100 ARG A C 1
ATOM 782 O O . ARG A 1 100 ? 1.103 -5.918 -23.672 1 93.25 100 ARG A O 1
ATOM 789 N N . ASP A 1 101 ? 0.802 -4.031 -24.766 1 93.94 101 ASP A N 1
ATOM 790 C CA . ASP A 1 101 ? 1.666 -4.453 -25.859 1 93.94 101 ASP A CA 1
ATOM 791 C C . ASP A 1 101 ? 3.113 -4.602 -25.391 1 93.94 101 ASP A C 1
ATOM 793 O O . ASP A 1 101 ? 3.801 -5.551 -25.781 1 93.94 101 ASP A O 1
ATOM 797 N N . ALA A 1 102 ? 3.533 -3.68 -24.625 1 94.81 102 ALA A N 1
ATOM 798 C CA . ALA A 1 102 ? 4.891 -3.746 -24.094 1 94.81 102 ALA A CA 1
ATOM 799 C C . ALA A 1 102 ? 5.07 -4.965 -23.203 1 94.81 102 ALA A C 1
ATOM 801 O O . ALA A 1 102 ? 6.102 -5.641 -23.25 1 94.81 102 ALA A O 1
ATOM 802 N N . VAL A 1 103 ? 4.066 -5.242 -22.469 1 95.56 103 VAL A N 1
ATOM 803 C CA . VAL A 1 103 ? 4.098 -6.402 -21.578 1 95.56 103 VAL A CA 1
ATOM 804 C C . VAL A 1 103 ? 4.152 -7.684 -22.391 1 95.56 103 VAL A C 1
ATOM 806 O O . VAL A 1 103 ? 4.969 -8.57 -22.125 1 95.56 103 VAL A O 1
ATOM 809 N N . ALA A 1 104 ? 3.332 -7.719 -23.375 1 95.94 104 ALA A N 1
ATOM 810 C CA . ALA A 1 104 ? 3.295 -8.891 -24.25 1 95.94 104 ALA A CA 1
ATOM 811 C C . ALA A 1 104 ? 4.641 -9.109 -24.938 1 95.94 104 ALA A C 1
ATOM 813 O O . ALA A 1 104 ? 5.117 -10.242 -25.031 1 95.94 104 ALA A O 1
ATOM 814 N N . ALA A 1 105 ? 5.242 -8.055 -25.328 1 95.69 105 ALA A N 1
ATOM 815 C CA . ALA A 1 105 ? 6.531 -8.141 -26.016 1 95.69 105 ALA A CA 1
ATOM 816 C C . ALA A 1 105 ? 7.625 -8.625 -25.062 1 95.69 105 ALA A C 1
ATOM 818 O O . ALA A 1 105 ? 8.438 -9.477 -25.422 1 95.69 105 ALA A O 1
ATOM 819 N N . SER A 1 106 ? 7.621 -8.117 -23.906 1 95.62 106 SER A N 1
ATOM 820 C CA . SER A 1 106 ? 8.609 -8.508 -22.906 1 95.62 106 SER A CA 1
ATOM 821 C C . SER A 1 106 ? 8.461 -9.984 -22.531 1 95.62 106 SER A C 1
ATOM 823 O O . SER A 1 106 ? 9.453 -10.695 -22.375 1 95.62 106 SER A O 1
ATOM 825 N N . LEU A 1 107 ? 7.227 -10.359 -22.469 1 96.25 107 LEU A N 1
ATOM 826 C CA . LEU A 1 107 ? 6.938 -11.75 -22.141 1 96.25 107 LEU A CA 1
ATOM 827 C C . LEU A 1 107 ? 7.402 -12.68 -23.25 1 96.25 107 LEU A C 1
ATOM 829 O O . LEU A 1 107 ? 8.039 -13.703 -22.984 1 96.25 107 LEU A O 1
ATOM 833 N N . ALA A 1 108 ? 7.09 -12.305 -24.406 1 95.38 108 ALA A N 1
ATOM 834 C CA . ALA A 1 108 ? 7.484 -13.117 -25.547 1 95.38 108 ALA A CA 1
ATOM 835 C C . ALA A 1 108 ? 9 -13.266 -25.625 1 95.38 108 ALA A C 1
ATOM 837 O O . ALA A 1 108 ? 9.516 -14.367 -25.844 1 95.38 108 ALA A O 1
ATOM 838 N N . ALA A 1 109 ? 9.672 -12.156 -25.438 1 94.5 109 ALA A N 1
ATOM 839 C CA . ALA A 1 109 ? 11.133 -12.172 -25.469 1 94.5 109 ALA A CA 1
ATOM 840 C C . ALA A 1 109 ? 11.695 -13.039 -24.344 1 94.5 109 ALA A C 1
ATOM 842 O O . ALA A 1 109 ? 12.633 -13.812 -24.562 1 94.5 109 ALA A O 1
ATOM 843 N N . PHE A 1 110 ? 11.125 -13.008 -23.266 1 95.88 110 PHE A N 1
ATOM 844 C CA . PHE A 1 110 ? 11.578 -13.758 -22.094 1 95.88 110 PHE A CA 1
ATOM 845 C C . PHE A 1 110 ? 11.391 -15.25 -22.297 1 95.88 110 PHE A C 1
ATOM 847 O O . PHE A 1 110 ? 12.305 -16.047 -22.062 1 95.88 110 PHE A O 1
ATOM 854 N N . VAL A 1 111 ? 10.188 -15.57 -22.734 1 95.06 111 VAL A N 1
ATOM 855 C CA . VAL A 1 111 ? 9.859 -16.984 -22.938 1 95.06 111 VAL A CA 1
ATOM 856 C C . VAL A 1 111 ? 10.711 -17.562 -24.062 1 95.06 111 VAL A C 1
ATOM 858 O O . VAL A 1 111 ? 11.219 -18.688 -23.938 1 95.06 111 VAL A O 1
ATOM 861 N N . ALA A 1 112 ? 10.867 -16.797 -25.078 1 92.38 112 ALA A N 1
ATOM 862 C CA . ALA A 1 112 ? 11.672 -17.266 -26.219 1 92.38 112 ALA A CA 1
ATOM 863 C C . ALA A 1 112 ? 13.109 -17.547 -25.781 1 92.38 112 ALA A C 1
ATOM 865 O O . ALA A 1 112 ? 13.727 -18.5 -26.25 1 92.38 112 ALA A O 1
ATOM 866 N N . ARG A 1 113 ? 13.609 -16.812 -24.984 1 91.5 113 ARG A N 1
ATOM 867 C CA . ARG A 1 113 ? 14.977 -16.938 -24.5 1 91.5 113 ARG A CA 1
ATOM 868 C C . ARG A 1 113 ? 15.172 -18.266 -23.75 1 91.5 113 ARG A C 1
ATOM 870 O O . ARG A 1 113 ? 16.219 -18.906 -23.875 1 91.5 113 ARG A O 1
ATOM 877 N N . HIS A 1 114 ? 14.156 -18.688 -23.094 1 90.62 114 HIS A N 1
ATOM 878 C CA . HIS A 1 114 ? 14.336 -19.828 -22.188 1 90.62 114 HIS A CA 1
ATOM 879 C C . HIS A 1 114 ? 13.672 -21.078 -22.734 1 90.62 114 HIS A C 1
ATOM 881 O O . HIS A 1 114 ? 13.789 -22.156 -22.156 1 90.62 114 HIS A O 1
ATOM 887 N N . HIS A 1 115 ? 12.852 -20.859 -23.75 1 84.31 115 HIS A N 1
ATOM 888 C CA . HIS A 1 115 ? 12.289 -22.016 -24.438 1 84.31 115 HIS A CA 1
ATOM 889 C C . HIS A 1 115 ? 13.383 -22.828 -25.141 1 84.31 115 HIS A C 1
ATOM 891 O O . HIS A 1 115 ? 13.367 -24.062 -25.094 1 84.31 115 HIS A O 1
ATOM 897 N N . ALA A 1 116 ? 14.289 -22.109 -25.797 1 63.91 116 ALA A N 1
ATOM 898 C CA . ALA A 1 116 ? 15.359 -22.734 -26.562 1 63.91 116 ALA A CA 1
ATOM 899 C C . ALA A 1 116 ? 16.328 -23.484 -25.656 1 63.91 116 ALA A C 1
ATOM 901 O O . ALA A 1 116 ? 16.891 -24.5 -26.062 1 63.91 116 ALA A O 1
ATOM 902 N N . GLY A 1 117 ? 16.516 -23.078 -24.438 1 57.22 117 GLY A N 1
ATOM 903 C CA . GLY A 1 117 ? 17.484 -23.656 -23.516 1 57.22 117 GLY A CA 1
ATOM 904 C C . GLY A 1 117 ? 16.953 -24.875 -22.766 1 57.22 117 GLY A C 1
ATOM 905 O O . GLY A 1 117 ? 17.719 -25.594 -22.125 1 57.22 117 GLY A O 1
ATOM 906 N N . THR A 1 118 ? 15.68 -25.031 -22.578 1 56.72 118 THR A N 1
ATOM 907 C CA . THR A 1 118 ? 15.133 -26.156 -21.828 1 56.72 118 THR A CA 1
ATOM 908 C C . THR A 1 118 ? 15.328 -27.469 -22.609 1 56.72 118 THR A C 1
ATOM 910 O O . THR A 1 118 ? 15.43 -28.531 -22 1 56.72 118 THR A O 1
ATOM 913 N N . GLY A 1 119 ? 15.484 -27.422 -24.016 1 49.22 119 GLY A N 1
ATOM 914 C CA . GLY A 1 119 ? 15.75 -28.609 -24.812 1 49.22 119 GLY A CA 1
ATOM 915 C C . GLY A 1 119 ? 17.219 -28.922 -24.938 1 49.22 119 GLY A C 1
ATOM 916 O O . GLY A 1 119 ? 18.078 -28.047 -24.734 1 49.22 119 GLY A O 1
ATOM 917 N N . GLY A 1 120 ? 17.859 -30.172 -24.453 1 42 120 GLY A N 1
ATOM 918 C CA . GLY A 1 120 ? 19.188 -30.75 -24.578 1 42 120 GLY A CA 1
ATOM 919 C C . GLY A 1 120 ? 19.922 -30.297 -25.828 1 42 120 GLY A C 1
ATOM 920 O O . GLY A 1 120 ? 20.875 -30.938 -26.266 1 42 120 GLY A O 1
ATOM 921 N N . GLY A 1 121 ? 19.344 -29.594 -26.734 1 38.38 121 GLY A N 1
ATOM 922 C CA . GLY A 1 121 ? 20.219 -29.516 -27.891 1 38.38 121 GLY A CA 1
ATOM 923 C C . GLY A 1 121 ? 21.453 -28.672 -27.656 1 38.38 121 GLY A C 1
ATOM 924 O O . GLY A 1 121 ? 21.406 -27.672 -26.938 1 38.38 121 GLY A O 1
ATOM 925 N N . GLY A 1 122 ? 22.766 -29.25 -27.578 1 36.09 122 GLY A N 1
ATOM 926 C CA . GLY A 1 122 ? 24.188 -28.953 -27.5 1 36.09 122 GLY A CA 1
ATOM 927 C C . GLY A 1 122 ? 24.562 -27.672 -28.219 1 36.09 122 GLY A C 1
ATOM 928 O O . GLY A 1 122 ? 25.75 -27.406 -28.453 1 36.09 122 GLY A O 1
ATOM 929 N N . GLY A 1 123 ? 23.734 -27.078 -29.094 1 36.94 123 GLY A N 1
ATOM 930 C CA . GLY A 1 123 ? 24.609 -26.266 -29.922 1 36.94 123 GLY A CA 1
ATOM 931 C C . GLY A 1 123 ? 25.203 -25.094 -29.156 1 36.94 123 GLY A C 1
ATOM 932 O O . GLY A 1 123 ? 24.891 -24.875 -27.984 1 36.94 123 GLY A O 1
ATOM 933 N N . GLY A 1 124 ? 25.703 -23.969 -29.766 1 39.22 124 GLY A N 1
ATOM 934 C CA . GLY A 1 124 ? 26.656 -22.891 -29.484 1 39.22 124 GLY A CA 1
ATOM 935 C C . GLY A 1 124 ? 26.266 -22.047 -28.297 1 39.22 124 GLY A C 1
ATOM 936 O O . GLY A 1 124 ? 25.438 -22.438 -27.484 1 39.22 124 GLY A O 1
ATOM 937 N N . GLY A 1 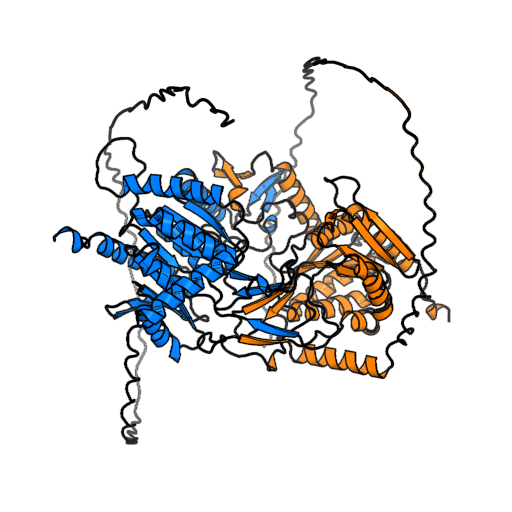125 ? 26.297 -20.609 -28.406 1 42.19 125 GLY A N 1
ATOM 938 C CA . GLY A 1 125 ? 26.312 -19.469 -27.516 1 42.19 125 GLY A CA 1
ATOM 939 C C . GLY A 1 125 ? 25.047 -19.359 -26.672 1 42.19 125 GLY A C 1
ATOM 940 O O . GLY A 1 125 ? 24.516 -18.266 -26.484 1 42.19 125 GLY A O 1
ATOM 941 N N . SER A 1 126 ? 24.297 -20.359 -26.406 1 47.22 126 SER A N 1
ATOM 942 C CA . SER A 1 126 ? 22.938 -20.391 -25.875 1 47.22 126 SER A CA 1
ATOM 943 C C . SER A 1 126 ? 22.922 -20.031 -24.391 1 47.22 126 SER A C 1
ATOM 945 O O . SER A 1 126 ? 23.875 -20.344 -23.656 1 47.22 126 SER A O 1
ATOM 947 N N . PRO A 1 127 ? 22.188 -19 -23.938 1 55.97 127 PRO A N 1
ATOM 948 C CA . PRO A 1 127 ? 22.016 -18.703 -22.516 1 55.97 127 PRO A CA 1
ATOM 949 C C . PRO A 1 127 ? 21.953 -19.953 -21.641 1 55.97 127 PRO A C 1
ATOM 951 O O . PRO A 1 127 ? 21.625 -21.031 -22.125 1 55.97 127 PRO A O 1
ATOM 954 N N . PRO A 1 128 ? 22.703 -19.875 -20.5 1 57.62 128 PRO A N 1
ATOM 955 C CA . PRO A 1 128 ? 22.734 -21.031 -19.625 1 57.62 128 PRO A CA 1
ATOM 956 C C . PRO A 1 128 ? 21.375 -21.703 -19.453 1 57.62 128 PRO A C 1
ATOM 958 O O . PRO A 1 128 ? 20.344 -21.016 -19.453 1 57.62 128 PRO A O 1
ATOM 961 N N . ALA A 1 129 ? 21.266 -22.891 -19.75 1 75 129 ALA A N 1
ATOM 962 C CA . ALA A 1 129 ? 20.109 -23.781 -19.656 1 75 129 ALA A CA 1
ATOM 963 C C . ALA A 1 129 ? 19.422 -23.641 -18.297 1 75 129 ALA A C 1
ATOM 965 O O . ALA A 1 129 ? 20.078 -23.609 -17.266 1 75 129 ALA A O 1
ATOM 966 N N . VAL A 1 130 ? 18.203 -23.156 -18.234 1 84.38 130 VAL A N 1
ATOM 967 C CA . VAL A 1 130 ? 17.422 -23.031 -17 1 84.38 130 VAL A CA 1
ATOM 968 C C . VAL A 1 130 ? 16.688 -24.344 -16.719 1 84.38 130 VAL A C 1
ATOM 970 O O . VAL A 1 130 ? 16.453 -25.141 -17.625 1 84.38 130 VAL A O 1
ATOM 973 N N . ALA A 1 131 ? 16.453 -24.625 -15.438 1 88.5 131 ALA A N 1
ATOM 974 C CA . ALA A 1 131 ? 15.688 -25.797 -15.016 1 88.5 131 ALA A CA 1
ATOM 975 C C . ALA A 1 131 ? 14.234 -25.703 -15.484 1 88.5 131 ALA A C 1
ATOM 977 O O . ALA A 1 131 ? 13.57 -26.719 -15.664 1 88.5 131 ALA A O 1
ATOM 978 N N . GLY A 1 132 ? 13.758 -24.578 -15.789 1 94.62 132 GLY A N 1
ATOM 979 C CA . GLY A 1 132 ? 12.406 -24.281 -16.203 1 94.62 132 GLY A CA 1
ATOM 980 C C . GLY A 1 132 ? 12.039 -22.812 -16.031 1 94.62 132 GLY A C 1
ATOM 981 O O . GLY A 1 132 ? 12.859 -22.016 -15.578 1 94.62 132 GLY A O 1
ATOM 982 N N . VAL A 1 133 ? 10.875 -22.469 -16.5 1 97.06 133 VAL A N 1
ATOM 983 C CA . VAL A 1 133 ? 10.336 -21.125 -16.312 1 97.06 133 VAL A CA 1
ATOM 984 C C . VAL A 1 133 ? 9.133 -21.156 -15.375 1 97.06 133 VAL A C 1
ATOM 986 O O . VAL A 1 133 ? 8.234 -21.984 -15.547 1 97.06 133 VAL A O 1
ATOM 989 N N . VAL A 1 134 ? 9.195 -20.297 -14.367 1 98.56 134 VAL A N 1
ATOM 990 C CA . VAL A 1 134 ? 8.094 -20.297 -13.406 1 98.56 134 VAL A CA 1
ATOM 991 C C . VAL A 1 134 ? 7.488 -18.891 -13.328 1 98.56 134 VAL A C 1
ATOM 993 O O . VAL A 1 134 ? 8.211 -17.891 -13.328 1 98.56 134 VAL A O 1
ATOM 996 N N . CYS A 1 135 ? 6.188 -18.812 -13.32 1 98.75 135 CYS A N 1
ATOM 997 C CA . CYS A 1 135 ? 5.453 -17.609 -13 1 98.75 135 CYS A CA 1
ATOM 998 C C . CYS A 1 135 ? 5.039 -17.578 -11.531 1 98.75 135 CYS A C 1
ATOM 1000 O O . CYS A 1 135 ? 4.301 -18.453 -11.078 1 98.75 135 CYS A O 1
ATOM 1002 N N . VAL A 1 136 ? 5.527 -16.625 -10.828 1 98.88 136 VAL A N 1
ATOM 1003 C CA . VAL A 1 136 ? 5.168 -16.438 -9.43 1 98.88 136 VAL A CA 1
ATOM 1004 C C . VAL A 1 136 ? 4.254 -15.219 -9.289 1 98.88 136 VAL A C 1
ATOM 1006 O O . VAL A 1 136 ? 4.629 -14.109 -9.664 1 98.88 136 VAL A O 1
ATOM 1009 N N . THR A 1 137 ? 3.045 -15.461 -8.82 1 98.56 137 THR A N 1
ATOM 1010 C CA . THR A 1 137 ? 2.209 -14.312 -8.469 1 98.56 137 THR A CA 1
ATOM 1011 C C . THR A 1 137 ? 2.352 -13.977 -6.992 1 98.56 137 THR A C 1
ATOM 1013 O O . THR A 1 137 ? 2.488 -14.867 -6.152 1 98.56 137 THR A O 1
ATOM 1016 N N . SER A 1 138 ? 2.371 -12.68 -6.695 1 98 138 SER A N 1
ATOM 1017 C CA . SER A 1 138 ? 2.693 -12.266 -5.336 1 98 138 SER A CA 1
ATOM 1018 C C . SER A 1 138 ? 1.978 -10.969 -4.969 1 98 138 SER A C 1
ATOM 1020 O O . SER A 1 138 ? 1.743 -10.117 -5.828 1 98 138 SER A O 1
ATOM 1022 N N . GLY A 1 139 ? 1.669 -10.875 -3.684 1 95.31 139 GLY A N 1
ATOM 1023 C CA . GLY A 1 139 ? 0.956 -9.695 -3.219 1 95.31 139 GLY A CA 1
ATOM 1024 C C . GLY A 1 139 ? -0.552 -9.844 -3.293 1 95.31 139 GLY A C 1
ATOM 1025 O O . GLY A 1 139 ? -1.062 -10.93 -3.588 1 95.31 139 GLY A O 1
ATOM 1026 N N . GLY A 1 140 ? -1.246 -8.75 -3.012 1 94.69 140 GLY A N 1
ATOM 1027 C CA . GLY A 1 140 ? -2.699 -8.781 -3.018 1 94.69 140 GLY A CA 1
ATOM 1028 C C . GLY A 1 140 ? -3.309 -7.961 -4.141 1 94.69 140 GLY A C 1
ATOM 1029 O O . GLY A 1 140 ? -2.664 -7.059 -4.68 1 94.69 140 GLY A O 1
ATOM 1030 N N . THR A 1 141 ? -4.551 -8.328 -4.492 1 94.94 141 THR A N 1
ATOM 1031 C CA . THR A 1 141 ? -5.277 -7.551 -5.492 1 94.94 141 THR A CA 1
ATOM 1032 C C . THR A 1 141 ? -6.219 -6.555 -4.82 1 94.94 141 THR A C 1
ATOM 1034 O O . THR A 1 141 ? -6.641 -6.762 -3.68 1 94.94 141 THR A O 1
ATOM 1037 N N . THR A 1 142 ? -6.484 -5.512 -5.535 1 92.19 142 THR A N 1
ATOM 1038 C CA . THR A 1 142 ? -7.508 -4.566 -5.098 1 92.19 142 THR A CA 1
ATOM 1039 C C . THR A 1 142 ? -8.703 -4.59 -6.043 1 92.19 142 THR A C 1
ATOM 1041 O O . THR A 1 142 ? -8.578 -4.988 -7.203 1 92.19 142 THR A O 1
ATOM 1044 N N . VAL A 1 143 ? -9.797 -4.191 -5.496 1 90.62 143 VAL A N 1
ATOM 1045 C CA . VAL A 1 143 ? -11.039 -4.098 -6.258 1 90.62 143 VAL A CA 1
ATOM 1046 C C . VAL A 1 143 ? -11.57 -2.666 -6.215 1 90.62 143 VAL A C 1
ATOM 1048 O O . VAL A 1 143 ? -12.055 -2.207 -5.18 1 90.62 143 VAL A O 1
ATOM 1051 N N . PRO A 1 144 ? -11.477 -2.006 -7.312 1 87.19 144 PRO A N 1
ATOM 1052 C CA . PRO A 1 144 ? -12.047 -0.656 -7.32 1 87.19 144 PRO A CA 1
ATOM 1053 C C . PRO A 1 144 ? -13.555 -0.649 -7.102 1 87.19 144 PRO A C 1
ATOM 1055 O O . PRO A 1 144 ? -14.258 -1.534 -7.594 1 87.19 144 PRO A O 1
ATOM 1058 N N . LEU A 1 145 ? -14 0.325 -6.375 1 85.62 145 LEU A N 1
ATOM 1059 C CA . LEU A 1 145 ? -15.43 0.443 -6.094 1 85.62 145 LEU A CA 1
ATOM 1060 C C . LEU A 1 145 ? -16.062 1.518 -6.969 1 85.62 145 LEU A C 1
ATOM 1062 O O . LEU A 1 145 ? -17.297 1.575 -7.098 1 85.62 145 LEU A O 1
ATOM 1066 N N . GLU A 1 146 ? -15.266 2.398 -7.477 1 81.06 146 GLU A N 1
ATOM 1067 C CA . GLU A 1 146 ? -15.672 3.453 -8.398 1 81.06 146 GLU A CA 1
ATOM 1068 C C . GLU A 1 146 ? -14.727 3.535 -9.594 1 81.06 146 GLU A C 1
ATOM 1070 O O . GLU A 1 146 ? -13.578 3.096 -9.516 1 81.06 146 GLU A O 1
ATOM 1075 N N . GLN A 1 147 ? -15.344 4.109 -10.617 1 72.12 147 GLN A N 1
ATOM 1076 C CA . GLN A 1 147 ? -14.516 4.219 -11.812 1 72.12 147 GLN A CA 1
ATOM 1077 C C . GLN A 1 147 ? -13.391 5.238 -11.617 1 72.12 147 GLN A C 1
ATOM 1079 O O . GLN A 1 147 ? -12.25 4.984 -11.992 1 72.12 147 GLN A O 1
ATOM 1084 N N . ARG A 1 148 ? -13.844 6.41 -11.234 1 64.81 148 ARG A N 1
ATOM 1085 C CA . ARG A 1 148 ? -12.828 7.383 -10.852 1 64.81 148 ARG A CA 1
ATOM 1086 C C . ARG A 1 148 ? -12.414 7.203 -9.391 1 64.81 148 ARG A C 1
ATOM 1088 O O . ARG A 1 148 ? -13.023 7.785 -8.492 1 64.81 148 ARG A O 1
ATOM 1095 N N . CYS A 1 149 ? -11.461 6.336 -9.273 1 61.84 149 CYS A N 1
ATOM 1096 C CA . CYS A 1 149 ? -11.273 5.48 -8.109 1 61.84 149 CYS A CA 1
ATOM 1097 C C . CYS A 1 149 ? -10.664 6.262 -6.949 1 61.84 149 CYS A C 1
ATOM 1099 O O . CYS A 1 149 ? -9.539 6.754 -7.047 1 61.84 149 CYS A O 1
ATOM 1101 N N . VAL A 1 150 ? -11.531 6.301 -5.93 1 75.19 150 VAL A N 1
ATOM 1102 C CA . VAL A 1 150 ? -10.969 6.781 -4.668 1 75.19 150 VAL A CA 1
ATOM 1103 C C . VAL A 1 150 ? -11.055 5.68 -3.615 1 75.19 150 VAL A C 1
ATOM 1105 O O . VAL A 1 150 ? -10.297 5.68 -2.645 1 75.19 150 VAL A O 1
ATOM 1108 N N . ARG A 1 151 ? -11.852 4.695 -3.965 1 82.81 151 ARG A N 1
ATOM 1109 C CA . ARG A 1 151 ? -12 3.646 -2.961 1 82.81 151 ARG A CA 1
ATOM 1110 C C . ARG A 1 151 ? -11.797 2.266 -3.574 1 82.81 151 ARG A C 1
ATOM 1112 O O . ARG A 1 151 ? -12.211 2.016 -4.707 1 82.81 151 ARG A O 1
ATOM 1119 N N . TYR A 1 152 ? -11.141 1.381 -2.707 1 88.19 152 TYR A N 1
ATOM 1120 C CA . TYR A 1 152 ? -10.859 0.005 -3.102 1 88.19 152 TYR A CA 1
ATOM 1121 C C . TYR A 1 152 ? -11.141 -0.96 -1.958 1 88.19 152 TYR A C 1
ATOM 1123 O O . TYR A 1 152 ? -11.008 -0.604 -0.786 1 88.19 152 TYR A O 1
ATOM 1131 N N . ILE A 1 153 ? -11.539 -2.152 -2.422 1 87.94 153 ILE A N 1
ATOM 1132 C CA . ILE A 1 153 ? -11.383 -3.27 -1.495 1 87.94 153 ILE A CA 1
ATOM 1133 C C . ILE A 1 153 ? -10.016 -3.916 -1.684 1 87.94 153 ILE A C 1
ATOM 1135 O O . ILE A 1 153 ? -9.648 -4.297 -2.799 1 87.94 153 ILE A O 1
ATOM 1139 N N . ASP A 1 154 ? -9.367 -3.961 -0.665 1 89.94 154 ASP A N 1
ATOM 1140 C CA . ASP A 1 154 ? -8 -4.477 -0.715 1 89.94 154 ASP A CA 1
ATOM 1141 C C . ASP A 1 154 ? -7.906 -5.848 -0.05 1 89.94 154 ASP A C 1
ATOM 1143 O O . ASP A 1 154 ? -8.305 -6.012 1.105 1 89.94 154 ASP A O 1
ATOM 1147 N N . ASN A 1 155 ? -7.418 -6.777 -0.768 1 89.88 155 ASN A N 1
ATOM 1148 C CA . ASN A 1 155 ? -7.008 -8.062 -0.207 1 89.88 155 ASN A CA 1
ATOM 1149 C C . ASN A 1 155 ? -5.539 -8.055 0.197 1 89.88 155 ASN A C 1
ATOM 1151 O O . ASN A 1 155 ? -4.656 -8.195 -0.652 1 89.88 155 ASN A O 1
ATOM 1155 N N . PHE A 1 156 ? -5.418 -8.094 1.456 1 85.06 156 PHE A N 1
ATOM 1156 C CA . PHE A 1 156 ? -4.074 -7.789 1.938 1 85.06 156 PHE A CA 1
ATOM 1157 C C . PHE A 1 156 ? -3.166 -9.008 1.812 1 85.06 156 PHE A C 1
ATOM 1159 O O . PHE A 1 156 ? -3.559 -10.117 2.17 1 85.06 156 PHE A O 1
ATOM 1166 N N . SER A 1 157 ? -1.985 -8.68 1.331 1 90.94 157 SER A N 1
ATOM 1167 C CA . SER A 1 157 ? -0.839 -9.586 1.335 1 90.94 157 SER A CA 1
ATOM 1168 C C . SER A 1 157 ? 0.474 -8.805 1.275 1 90.94 157 SER A C 1
ATOM 1170 O O . SER A 1 157 ? 0.652 -7.945 0.416 1 90.94 157 SER A O 1
ATOM 1172 N N . SER A 1 158 ? 1.327 -9.148 2.195 1 88.06 158 SER A N 1
ATOM 1173 C CA . SER A 1 158 ? 2.619 -8.477 2.188 1 88.06 158 SER A CA 1
ATOM 1174 C C . SER A 1 158 ? 3.447 -8.875 0.972 1 88.06 158 SER A C 1
ATOM 1176 O O . SER A 1 158 ? 4.363 -8.156 0.572 1 88.06 158 SER A O 1
ATOM 1178 N N . GLY A 1 159 ? 3.18 -9.977 0.439 1 93.25 159 GLY A N 1
ATOM 1179 C CA . GLY A 1 159 ? 3.965 -10.492 -0.67 1 93.25 159 GLY A CA 1
ATOM 1180 C C . GLY A 1 159 ? 5.219 -11.227 -0.226 1 93.25 159 GLY A C 1
ATOM 1181 O O . GLY A 1 159 ? 6.078 -11.555 -1.048 1 93.25 159 GLY A O 1
ATOM 1182 N N . GLN A 1 160 ? 5.355 -11.555 1.011 1 92.38 160 GLN A N 1
ATOM 1183 C CA . GLN A 1 160 ? 6.539 -12.195 1.57 1 92.38 160 GLN A CA 1
ATOM 1184 C C . GLN A 1 160 ? 6.762 -13.578 0.956 1 92.38 160 GLN A C 1
ATOM 1186 O O . GLN A 1 160 ? 7.863 -13.891 0.498 1 92.38 160 GLN A O 1
ATOM 1191 N N . ARG A 1 161 ? 5.777 -14.312 0.924 1 95.06 161 ARG A N 1
ATOM 1192 C CA . ARG A 1 161 ? 5.891 -15.672 0.402 1 95.06 161 ARG A CA 1
ATOM 1193 C C . ARG A 1 161 ? 6.293 -15.656 -1.069 1 95.06 161 ARG A C 1
ATOM 1195 O O . ARG A 1 161 ? 7.184 -16.406 -1.481 1 95.06 161 ARG A O 1
ATOM 1202 N N . GLY A 1 162 ? 5.621 -14.836 -1.841 1 97.62 162 GLY A N 1
ATOM 1203 C CA . GLY A 1 162 ? 5.961 -14.742 -3.252 1 97.62 162 GLY A CA 1
ATOM 1204 C C . GLY A 1 162 ? 7.383 -14.266 -3.492 1 97.62 162 GLY A C 1
ATOM 1205 O O . GLY A 1 162 ? 8.094 -14.828 -4.332 1 97.62 162 GLY A O 1
ATOM 1206 N N . ALA A 1 163 ? 7.832 -13.305 -2.76 1 96.12 163 ALA A N 1
ATOM 1207 C CA . ALA A 1 163 ? 9.172 -12.75 -2.912 1 96.12 163 ALA A CA 1
ATOM 1208 C C . ALA A 1 163 ? 10.234 -13.773 -2.52 1 96.12 163 ALA A C 1
ATOM 1210 O O . ALA A 1 163 ? 11.195 -14 -3.262 1 96.12 163 ALA A O 1
ATOM 1211 N N . ALA A 1 164 ? 10.039 -14.383 -1.395 1 96.31 164 ALA A N 1
ATOM 1212 C CA . ALA A 1 164 ? 10.984 -15.391 -0.925 1 96.31 164 ALA A CA 1
ATOM 1213 C C . ALA A 1 164 ? 11.062 -16.562 -1.898 1 96.31 164 ALA A C 1
ATOM 1215 O O . ALA A 1 164 ? 12.156 -17.031 -2.234 1 96.31 164 ALA A O 1
ATOM 1216 N N . SER A 1 165 ? 9.938 -16.984 -2.33 1 98.38 165 SER A N 1
ATOM 1217 C CA . SER A 1 165 ? 9.898 -18.109 -3.258 1 98.38 165 SER A CA 1
ATOM 1218 C C . SER A 1 165 ? 10.617 -17.781 -4.559 1 98.38 165 SER A C 1
ATOM 1220 O O . SER A 1 165 ? 11.312 -18.625 -5.121 1 98.38 165 SER A O 1
ATOM 1222 N N . THR A 1 166 ? 10.453 -16.562 -4.988 1 98.38 166 THR A N 1
ATOM 1223 C CA . THR A 1 166 ? 11.133 -16.109 -6.199 1 98.38 166 THR A CA 1
ATOM 1224 C C . THR A 1 166 ? 12.648 -16.25 -6.043 1 98.38 166 THR A C 1
ATOM 1226 O O . THR A 1 166 ? 13.32 -16.766 -6.938 1 98.38 166 THR A O 1
ATOM 1229 N N . GLU A 1 167 ? 13.164 -15.898 -4.938 1 97.25 167 GLU A N 1
ATOM 1230 C CA . GLU A 1 167 ? 14.594 -16 -4.676 1 97.25 167 GLU A CA 1
ATOM 1231 C C . GLU A 1 167 ? 15.062 -17.453 -4.719 1 97.25 167 GLU A C 1
ATOM 1233 O O . GLU A 1 167 ? 16.094 -17.766 -5.312 1 97.25 167 GLU A O 1
ATOM 1238 N N . TYR A 1 168 ? 14.297 -18.266 -4.156 1 97.5 168 TYR A N 1
ATOM 1239 C CA . TYR A 1 168 ? 14.703 -19.672 -4.074 1 97.5 168 TYR A CA 1
ATOM 1240 C C . TYR A 1 168 ? 14.539 -20.359 -5.422 1 97.5 168 TYR A C 1
ATOM 1242 O O . TYR A 1 168 ? 15.312 -21.266 -5.766 1 97.5 168 TYR A O 1
ATOM 1250 N N . PHE A 1 169 ? 13.539 -19.984 -6.238 1 98.31 169 PHE A N 1
ATOM 1251 C CA . PHE A 1 169 ? 13.445 -20.5 -7.598 1 98.31 169 PHE A CA 1
ATOM 1252 C C . PHE A 1 169 ? 14.656 -20.078 -8.422 1 98.31 169 PHE A C 1
ATOM 1254 O O . PHE A 1 169 ? 15.219 -20.891 -9.164 1 98.31 169 PHE A O 1
ATOM 1261 N N . LEU A 1 170 ? 15.023 -18.812 -8.242 1 97.31 170 LEU A N 1
ATOM 1262 C CA . LEU A 1 170 ? 16.203 -18.312 -8.953 1 97.31 170 LEU A CA 1
ATOM 1263 C C . LEU A 1 170 ? 17.453 -19.078 -8.531 1 97.31 170 LEU A C 1
ATOM 1265 O O . LEU A 1 170 ? 18.266 -19.469 -9.367 1 97.31 170 LEU A O 1
ATOM 1269 N N . LYS A 1 171 ? 17.578 -19.312 -7.293 1 95.75 171 LYS A N 1
ATOM 1270 C CA . LYS A 1 171 ? 18.703 -20.062 -6.758 1 95.75 171 LYS A CA 1
ATOM 1271 C C . LYS A 1 171 ? 18.719 -21.484 -7.312 1 95.75 171 LYS A C 1
ATOM 1273 O O . LYS A 1 171 ? 19.797 -22.062 -7.535 1 95.75 171 LYS A O 1
ATOM 1278 N N . ALA A 1 172 ? 17.547 -21.984 -7.594 1 96.75 172 ALA A N 1
ATOM 1279 C CA . ALA A 1 172 ? 17.422 -23.344 -8.109 1 96.75 172 ALA A CA 1
ATOM 1280 C C . ALA A 1 172 ? 17.609 -23.391 -9.625 1 96.75 172 ALA A C 1
ATOM 1282 O O . ALA A 1 172 ? 17.469 -24.438 -10.25 1 96.75 172 ALA A O 1
ATOM 1283 N N . GLY A 1 173 ? 17.844 -22.25 -10.266 1 95.06 173 GLY A N 1
ATOM 1284 C CA . GLY A 1 173 ? 18.188 -22.203 -11.68 1 95.06 173 GLY A CA 1
ATOM 1285 C C . GLY A 1 173 ? 17 -21.953 -12.57 1 95.06 173 GLY A C 1
ATOM 1286 O O . GLY A 1 173 ? 17.047 -22.203 -13.781 1 95.06 173 GLY A O 1
ATOM 1287 N N . TYR A 1 174 ? 15.914 -21.5 -12.008 1 97.31 174 TYR A N 1
ATOM 1288 C CA . TYR A 1 174 ? 14.734 -21.188 -12.805 1 97.31 174 TYR A CA 1
ATOM 1289 C C . TYR A 1 174 ? 14.789 -19.75 -13.312 1 97.31 174 TYR A C 1
ATOM 1291 O O . TYR A 1 174 ? 15.391 -18.875 -12.68 1 97.31 174 TYR A O 1
ATOM 1299 N N . ALA A 1 175 ? 14.234 -19.531 -14.461 1 97.5 175 ALA A N 1
ATOM 1300 C CA . ALA A 1 175 ? 13.82 -18.172 -14.836 1 97.5 175 ALA A CA 1
ATOM 1301 C C . ALA A 1 175 ? 12.438 -17.859 -14.273 1 97.5 175 ALA A C 1
ATOM 1303 O O . ALA A 1 175 ? 11.555 -18.703 -14.242 1 97.5 175 ALA A O 1
ATOM 1304 N N . VAL A 1 176 ? 12.281 -16.594 -13.828 1 98.56 176 VAL A N 1
ATOM 1305 C CA . VAL A 1 176 ? 11.07 -16.297 -13.07 1 98.56 176 VAL A CA 1
ATOM 1306 C C . VAL A 1 176 ? 10.359 -15.102 -13.68 1 98.56 176 VAL A C 1
ATOM 1308 O O . VAL A 1 176 ? 10.969 -14.047 -13.891 1 98.56 176 VAL A O 1
ATOM 1311 N N . VAL A 1 177 ? 9.094 -15.289 -14.031 1 98.56 177 VAL A N 1
ATOM 1312 C CA . VAL A 1 177 ? 8.18 -14.172 -14.258 1 98.56 177 VAL A CA 1
ATOM 1313 C C . VAL A 1 177 ? 7.477 -13.805 -12.953 1 98.56 177 VAL A C 1
ATOM 1315 O O . VAL A 1 177 ? 6.629 -14.555 -12.469 1 98.56 177 VAL A O 1
ATOM 1318 N N . PHE A 1 178 ? 7.832 -12.664 -12.43 1 98.31 178 PHE A N 1
ATOM 1319 C CA . PHE A 1 178 ? 7.312 -12.219 -11.141 1 98.31 178 PHE A CA 1
ATOM 1320 C C . PHE A 1 178 ? 6.16 -11.234 -11.336 1 98.31 178 PHE A C 1
ATOM 1322 O O . PHE A 1 178 ? 6.387 -10.039 -11.555 1 98.31 178 PHE A O 1
ATOM 1329 N N . VAL A 1 179 ? 4.922 -11.742 -11.242 1 98.5 179 VAL A N 1
ATOM 1330 C CA . VAL A 1 179 ? 3.715 -10.922 -11.305 1 98.5 179 VAL A CA 1
ATOM 1331 C C . VAL A 1 179 ? 3.324 -10.469 -9.906 1 98.5 179 VAL A C 1
ATOM 1333 O O . VAL A 1 179 ? 2.857 -11.266 -9.086 1 98.5 179 VAL A O 1
ATOM 1336 N N . HIS A 1 180 ? 3.459 -9.156 -9.656 1 97.19 180 HIS A N 1
ATOM 1337 C CA . HIS A 1 180 ? 3.414 -8.766 -8.25 1 97.19 180 HIS A CA 1
ATOM 1338 C C . HIS A 1 180 ? 2.611 -7.48 -8.062 1 97.19 180 HIS A C 1
ATOM 1340 O O . HIS A 1 180 ? 2.543 -6.648 -8.969 1 97.19 180 HIS A O 1
ATOM 1346 N N . ARG A 1 181 ? 2.035 -7.395 -6.891 1 95.56 181 ARG A N 1
ATOM 1347 C CA . ARG A 1 181 ? 1.351 -6.172 -6.488 1 95.56 181 ARG A CA 1
ATOM 1348 C C . ARG A 1 181 ? 2.34 -5.027 -6.305 1 95.56 181 ARG A C 1
ATOM 1350 O O . ARG A 1 181 ? 3.369 -5.188 -5.645 1 95.56 181 ARG A O 1
ATOM 1357 N N . ARG A 1 182 ? 1.982 -3.918 -6.859 1 88.69 182 ARG A N 1
ATOM 1358 C CA . ARG A 1 182 ? 2.775 -2.721 -6.602 1 88.69 182 ARG A CA 1
ATOM 1359 C C . ARG A 1 182 ? 2.855 -2.428 -5.105 1 88.69 182 ARG A C 1
ATOM 1361 O O . ARG A 1 182 ? 1.846 -2.49 -4.402 1 88.69 182 ARG A O 1
ATOM 1368 N N . GLY A 1 183 ? 4.051 -2.221 -4.613 1 81.69 183 GLY A N 1
ATOM 1369 C CA . GLY A 1 183 ? 4.262 -1.865 -3.221 1 81.69 183 GLY A CA 1
ATOM 1370 C C . GLY A 1 183 ? 4.441 -3.07 -2.318 1 81.69 183 GLY A C 1
ATOM 1371 O O . GLY A 1 183 ? 4.684 -2.924 -1.118 1 81.69 183 GLY A O 1
ATOM 1372 N N . SER A 1 184 ? 4.258 -4.285 -2.854 1 89.38 184 SER A N 1
ATOM 1373 C CA . SER A 1 184 ? 4.469 -5.484 -2.049 1 89.38 184 SER A CA 1
ATOM 1374 C C . SER A 1 184 ? 5.953 -5.812 -1.932 1 89.38 184 SER A C 1
ATOM 1376 O O . SER A 1 184 ? 6.785 -5.211 -2.615 1 89.38 184 SER A O 1
ATOM 1378 N N . LYS A 1 185 ? 6.25 -6.73 -1.108 1 90.25 185 LYS A N 1
ATOM 1379 C CA . LYS A 1 185 ? 7.641 -7.145 -0.934 1 90.25 185 LYS A CA 1
ATOM 1380 C C . LYS A 1 185 ? 8.219 -7.695 -2.234 1 90.25 185 LYS A C 1
ATOM 1382 O O . LYS A 1 185 ? 7.527 -8.406 -2.973 1 90.25 185 LYS A O 1
ATOM 1387 N N . GLN A 1 186 ? 9.5 -7.316 -2.422 1 90.56 186 GLN A N 1
ATOM 1388 C CA . GLN A 1 186 ? 10.195 -7.723 -3.637 1 90.56 186 GLN A CA 1
ATOM 1389 C C . GLN A 1 186 ? 11.328 -8.703 -3.32 1 90.56 186 GLN A C 1
ATOM 1391 O O . GLN A 1 186 ? 11.898 -8.664 -2.23 1 90.56 186 GLN A O 1
ATOM 1396 N N . PRO A 1 187 ? 11.57 -9.586 -4.293 1 93.56 187 PRO A N 1
ATOM 1397 C CA . PRO A 1 187 ? 12.734 -10.445 -4.082 1 93.56 187 PRO A CA 1
ATOM 1398 C C . PRO A 1 187 ? 14.008 -9.656 -3.773 1 93.56 187 PRO A C 1
ATOM 1400 O O . PRO A 1 187 ? 14.227 -8.578 -4.344 1 93.56 187 PRO A O 1
ATOM 1403 N N . TYR A 1 188 ? 14.75 -10.125 -2.799 1 89.62 188 TYR A N 1
ATOM 1404 C CA . TYR A 1 188 ? 16.047 -9.609 -2.352 1 89.62 188 TYR A CA 1
ATOM 1405 C C . TYR A 1 188 ? 15.867 -8.328 -1.548 1 89.62 188 TYR A C 1
ATOM 1407 O O . TYR A 1 188 ? 16.844 -7.738 -1.081 1 89.62 188 TYR A O 1
ATOM 1415 N N . CYS A 1 189 ? 14.633 -7.875 -1.396 1 82.06 189 CYS A N 1
ATOM 1416 C CA . CYS A 1 189 ? 14.383 -6.672 -0.608 1 82.06 189 CYS A CA 1
ATOM 1417 C C . CYS A 1 189 ? 13.523 -6.988 0.606 1 82.06 189 CYS A C 1
ATOM 1419 O O . CYS A 1 189 ? 13.055 -6.078 1.293 1 82.06 189 CYS A O 1
ATOM 1421 N N . ARG A 1 190 ? 13.312 -8.188 0.854 1 82.5 190 ARG A N 1
ATOM 1422 C CA . ARG A 1 190 ? 12.328 -8.586 1.859 1 82.5 190 ARG A CA 1
ATOM 1423 C C . ARG A 1 190 ? 12.789 -8.195 3.26 1 82.5 190 ARG A C 1
ATOM 1425 O O . ARG A 1 190 ? 11.977 -8.047 4.172 1 82.5 190 ARG A O 1
ATOM 1432 N N . PHE A 1 191 ? 14.031 -7.988 3.402 1 73.94 191 PHE A N 1
ATOM 1433 C CA . PHE A 1 191 ? 14.57 -7.73 4.734 1 73.94 191 PHE A CA 1
ATOM 1434 C C . PHE A 1 191 ? 14.906 -6.254 4.902 1 73.94 191 PHE A C 1
ATOM 1436 O O . PHE A 1 191 ? 15.336 -5.828 5.977 1 73.94 191 PHE A O 1
ATOM 1443 N N . LEU A 1 192 ? 14.719 -5.508 3.846 1 69.44 192 LEU A N 1
ATOM 1444 C CA . LEU A 1 192 ? 15 -4.078 3.93 1 69.44 192 LEU A CA 1
ATOM 1445 C C . LEU A 1 192 ? 13.828 -3.334 4.566 1 69.44 192 LEU A C 1
ATOM 1447 O O . LEU A 1 192 ? 12.672 -3.729 4.406 1 69.44 192 LEU A O 1
ATOM 1451 N N . PRO A 1 193 ? 14.148 -2.373 5.391 1 62.03 193 PRO A N 1
ATOM 1452 C CA . PRO A 1 193 ? 13.07 -1.621 6.031 1 62.03 193 PRO A CA 1
ATOM 1453 C C . PRO A 1 193 ? 12.141 -0.947 5.023 1 62.03 193 PRO A C 1
ATOM 1455 O O . PRO A 1 193 ? 12.594 -0.489 3.973 1 62.03 193 PRO A O 1
ATOM 1458 N N . GLU A 1 194 ? 10.805 -1.104 5.18 1 56.34 194 GLU A N 1
ATOM 1459 C CA . GLU A 1 194 ? 9.789 -0.615 4.25 1 56.34 194 GLU A CA 1
ATOM 1460 C C . GLU A 1 194 ? 9.656 0.904 4.324 1 56.34 194 GLU A C 1
ATOM 1462 O O . GLU A 1 194 ? 9.43 1.564 3.309 1 56.34 194 GLU A O 1
ATOM 1467 N N . ASP A 1 195 ? 9.461 1.519 5.551 1 53.91 195 ASP A N 1
ATOM 1468 C CA . ASP A 1 195 ? 8.969 2.881 5.707 1 53.91 195 ASP A CA 1
ATOM 1469 C C . ASP A 1 195 ? 10.016 3.902 5.281 1 53.91 195 ASP A C 1
ATOM 1471 O O . ASP A 1 195 ? 9.68 4.992 4.816 1 53.91 195 ASP A O 1
ATOM 1475 N N . SER A 1 196 ? 11.367 3.615 5.492 1 59.91 196 SER A N 1
ATOM 1476 C CA . SER A 1 196 ? 12.141 4.824 5.23 1 59.91 196 SER A CA 1
ATOM 1477 C C . SER A 1 196 ? 13.477 4.496 4.586 1 59.91 196 SER A C 1
ATOM 1479 O O . SER A 1 196 ? 14.414 4.062 5.266 1 59.91 196 SER A O 1
ATOM 1481 N N . PHE A 1 197 ? 13.352 4.617 3.186 1 62.41 197 PHE A N 1
ATOM 1482 C CA . PHE A 1 197 ? 14.578 4.562 2.395 1 62.41 197 PHE A CA 1
ATOM 1483 C C . PHE A 1 197 ? 15.656 5.441 3.01 1 62.41 197 PHE A C 1
ATOM 1485 O O . PHE A 1 197 ? 16.812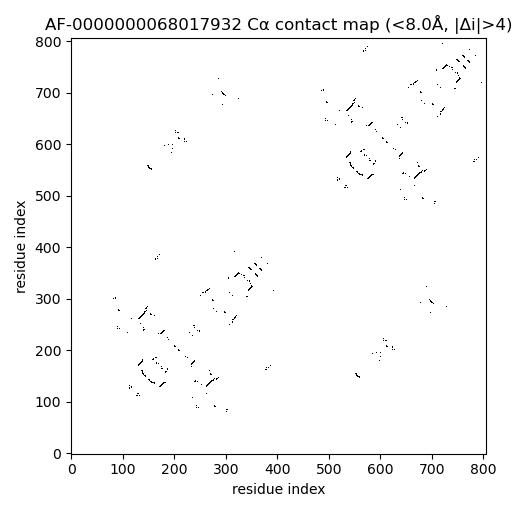 5.023 3.125 1 62.41 197 PHE A O 1
ATOM 1492 N N . LEU A 1 198 ? 15.18 6.453 3.588 1 69.44 198 LEU A N 1
ATOM 1493 C CA . LEU A 1 198 ? 16.141 7.445 4.043 1 69.44 198 LEU A CA 1
ATOM 1494 C C . LEU A 1 198 ? 16.734 7.055 5.391 1 69.44 198 LEU A C 1
ATOM 1496 O O . LEU A 1 198 ? 17.844 7.488 5.742 1 69.44 198 LEU A O 1
ATOM 1500 N N . ASP A 1 199 ? 16 6.172 6.027 1 69.62 199 ASP A N 1
ATOM 1501 C CA . ASP A 1 199 ? 16.516 5.719 7.32 1 69.62 199 ASP A CA 1
ATOM 1502 C C . ASP A 1 199 ? 17.656 4.73 7.145 1 69.62 199 ASP A C 1
ATOM 1504 O O . ASP A 1 199 ? 18.422 4.488 8.086 1 69.62 199 ASP A O 1
ATOM 1508 N N . LEU A 1 200 ? 17.703 4.266 5.934 1 69.56 200 LEU A N 1
ATOM 1509 C CA . LEU A 1 200 ? 18.703 3.238 5.68 1 69.56 200 LEU A CA 1
ATOM 1510 C C . LEU A 1 200 ? 20.016 3.867 5.227 1 69.56 200 LEU A C 1
ATOM 1512 O O . LEU A 1 200 ? 21.047 3.191 5.168 1 69.56 200 LEU A O 1
ATOM 1516 N N . PHE A 1 201 ? 19.906 5.207 5.027 1 73.62 201 PHE A N 1
ATOM 1517 C CA . PHE A 1 201 ? 21.094 5.812 4.43 1 73.62 201 PHE A CA 1
ATOM 1518 C C . PHE A 1 201 ? 21.562 7.008 5.25 1 73.62 201 PHE A C 1
ATOM 1520 O O . PHE A 1 201 ? 20.781 7.629 5.965 1 73.62 201 PHE A O 1
ATOM 1527 N N . GLU A 1 202 ? 22.797 7.098 5.238 1 74.81 202 GLU A N 1
ATOM 1528 C CA . GLU A 1 202 ? 23.453 8.273 5.812 1 74.81 202 GLU A CA 1
ATOM 1529 C C . GLU A 1 202 ? 24.5 8.844 4.867 1 74.81 202 GLU A C 1
ATOM 1531 O O . GLU A 1 202 ? 24.891 8.188 3.898 1 74.81 202 GLU A O 1
ATOM 1536 N N . LEU A 1 203 ? 24.688 10.141 5.09 1 76 203 LEU A N 1
ATOM 1537 C CA . LEU A 1 203 ? 25.781 10.742 4.344 1 76 203 LEU A CA 1
ATOM 1538 C C . LEU A 1 203 ? 27.078 10.703 5.152 1 76 203 LEU A C 1
ATOM 1540 O O . LEU A 1 203 ? 27.094 11.07 6.332 1 76 203 LEU A O 1
ATOM 1544 N N . GLY A 1 204 ? 28.016 10.086 4.543 1 73.06 204 GLY A N 1
ATOM 1545 C CA . GLY A 1 204 ? 29.328 10.062 5.172 1 73.06 204 GLY A CA 1
ATOM 1546 C C . GLY A 1 204 ? 30.016 11.414 5.164 1 73.06 204 GLY A C 1
ATOM 1547 O O . GLY A 1 204 ? 29.453 12.398 4.68 1 73.06 204 GLY A O 1
ATOM 1548 N N . GLU A 1 205 ? 31.172 11.477 5.738 1 71.25 205 GLU A N 1
ATOM 1549 C CA . GLU A 1 205 ? 31.984 12.688 5.867 1 71.25 205 GLU A CA 1
ATOM 1550 C C . GLU A 1 205 ? 32.219 13.344 4.508 1 71.25 205 GLU A C 1
ATOM 1552 O O . GLU A 1 205 ? 32.25 14.57 4.395 1 71.25 205 GLU A O 1
ATOM 1557 N N . GLY A 1 206 ? 32.344 12.523 3.496 1 70.56 206 GLY A N 1
ATOM 1558 C CA . GLY A 1 206 ? 32.562 13.031 2.15 1 70.56 206 GLY A CA 1
ATOM 1559 C C . GLY A 1 206 ? 31.281 13.148 1.348 1 70.56 206 GLY A C 1
ATOM 1560 O O . GLY A 1 206 ? 31.312 13.117 0.116 1 70.56 206 GLY A O 1
ATOM 1561 N N . SER A 1 207 ? 30.219 13.141 1.92 1 74.19 207 SER A N 1
ATOM 1562 C CA . SER A 1 207 ? 28.891 13.266 1.324 1 74.19 207 SER A CA 1
ATOM 1563 C C . SER A 1 207 ? 28.547 12.031 0.49 1 74.19 207 SER A C 1
ATOM 1565 O O . SER A 1 207 ? 27.766 12.125 -0.456 1 74.19 207 SER A O 1
ATOM 1567 N N . GLU A 1 208 ? 29.328 11 0.795 1 76.25 208 GLU A N 1
ATOM 1568 C CA . GLU A 1 208 ? 28.969 9.766 0.104 1 76.25 208 GLU A CA 1
ATOM 1569 C C . GLU A 1 208 ? 27.797 9.078 0.796 1 76.25 208 GLU A C 1
ATOM 1571 O O . GLU A 1 208 ? 27.688 9.117 2.023 1 76.25 208 GLU A O 1
ATOM 1576 N N . ILE A 1 209 ? 27.016 8.562 -0.028 1 75.88 209 ILE A N 1
ATOM 1577 C CA . ILE A 1 209 ? 25.875 7.832 0.522 1 75.88 209 ILE A CA 1
ATOM 1578 C C . ILE A 1 209 ? 26.359 6.531 1.158 1 75.88 209 ILE A C 1
ATOM 1580 O O . ILE A 1 209 ? 27.094 5.762 0.529 1 75.88 209 ILE A O 1
ATOM 1584 N N . GLN A 1 210 ? 26.016 6.391 2.373 1 75.19 210 GLN A N 1
ATOM 1585 C CA . GLN A 1 210 ? 26.438 5.211 3.119 1 75.19 210 GLN A CA 1
ATOM 1586 C C . GLN A 1 210 ? 25.266 4.516 3.785 1 75.19 210 GLN A C 1
ATOM 1588 O O . GLN A 1 210 ? 24.25 5.152 4.094 1 75.19 210 GLN A O 1
ATOM 1593 N N . VAL A 1 211 ? 25.438 3.205 3.713 1 74.12 211 VAL A N 1
ATOM 1594 C CA . VAL A 1 211 ? 24.531 2.4 4.516 1 74.12 211 VAL A CA 1
ATOM 1595 C C . VAL A 1 211 ? 25.141 2.117 5.879 1 74.12 211 VAL A C 1
ATOM 1597 O O . VAL A 1 211 ? 26.359 1.872 5.98 1 74.12 211 VAL A O 1
ATOM 1600 N N . PRO A 1 212 ? 24.25 2.24 6.836 1 71.62 212 PRO A N 1
ATOM 1601 C CA . PRO A 1 212 ? 24.812 1.878 8.141 1 71.62 212 PRO A CA 1
ATOM 1602 C C . PRO A 1 212 ? 25.5 0.512 8.141 1 71.62 212 PRO A C 1
ATOM 1604 O O . PRO A 1 212 ? 25.031 -0.408 7.453 1 71.62 212 PRO A O 1
ATOM 1607 N N . GLU A 1 213 ? 26.484 0.463 8.891 1 71.44 213 GLU A N 1
ATOM 1608 C CA . GLU A 1 213 ? 27.359 -0.708 8.906 1 71.44 213 GLU A CA 1
ATOM 1609 C C . GLU A 1 213 ? 26.562 -1.979 9.211 1 71.44 213 GLU A C 1
ATOM 1611 O O . GLU A 1 213 ? 26.844 -3.035 8.641 1 71.44 213 GLU A O 1
ATOM 1616 N N . SER A 1 214 ? 25.578 -1.82 10.047 1 73.06 214 SER A N 1
ATOM 1617 C CA . SER A 1 214 ? 24.797 -2.979 10.484 1 73.06 214 SER A CA 1
ATOM 1618 C C . SER A 1 214 ? 24.016 -3.584 9.328 1 73.06 214 SER A C 1
ATOM 1620 O O . SER A 1 214 ? 23.609 -4.746 9.383 1 73.06 214 SER A O 1
ATOM 1622 N N . HIS A 1 215 ? 23.891 -2.865 8.242 1 74.44 215 HIS A N 1
ATOM 1623 C CA . HIS A 1 215 ? 23.031 -3.344 7.164 1 74.44 215 HIS A CA 1
ATOM 1624 C C . HIS A 1 215 ? 23.797 -3.434 5.852 1 74.44 215 HIS A C 1
ATOM 1626 O O . HIS A 1 215 ? 23.266 -3.91 4.848 1 74.44 215 HIS A O 1
ATOM 1632 N N . THR A 1 216 ? 25.047 -3.154 5.926 1 76.88 216 THR A N 1
ATOM 1633 C CA . THR A 1 216 ? 25.812 -2.994 4.695 1 76.88 216 THR A CA 1
ATOM 1634 C C . THR A 1 216 ? 25.922 -4.32 3.951 1 76.88 216 THR A C 1
ATOM 1636 O O . THR A 1 216 ? 25.688 -4.383 2.74 1 76.88 216 THR A O 1
ATOM 1639 N N . ALA A 1 217 ? 26.219 -5.359 4.676 1 79.25 217 ALA A N 1
ATOM 1640 C CA . ALA A 1 217 ? 26.422 -6.656 4.031 1 79.25 217 ALA A CA 1
ATOM 1641 C C . ALA A 1 217 ? 25.141 -7.152 3.385 1 79.25 217 ALA A C 1
ATOM 1643 O O . ALA A 1 217 ? 25.156 -7.633 2.248 1 79.25 217 ALA A O 1
ATOM 1644 N N . VAL A 1 218 ? 24.125 -6.977 4.035 1 76.75 218 VAL A N 1
ATOM 1645 C CA . VAL A 1 218 ? 22.844 -7.465 3.562 1 76.75 218 VAL A CA 1
ATOM 1646 C C . VAL A 1 218 ? 22.391 -6.66 2.34 1 76.75 218 VAL A C 1
ATOM 1648 O O . VAL A 1 218 ? 21.906 -7.23 1.362 1 76.75 218 VAL A O 1
ATOM 1651 N N . VAL A 1 219 ? 22.656 -5.43 2.383 1 79.06 219 VAL A N 1
ATOM 1652 C CA . VAL A 1 219 ? 22.234 -4.547 1.299 1 79.06 219 VAL A CA 1
ATOM 1653 C C . VAL A 1 219 ? 23.078 -4.816 0.058 1 79.06 219 VAL A C 1
ATOM 1655 O O . VAL A 1 219 ? 22.547 -4.871 -1.058 1 79.06 219 VAL A O 1
ATOM 1658 N N . LYS A 1 220 ? 24.281 -5.023 0.274 1 82.81 220 LYS A N 1
ATOM 1659 C CA . LYS A 1 220 ? 25.188 -5.293 -0.85 1 82.81 220 LYS A CA 1
ATOM 1660 C C . LYS A 1 220 ? 24.828 -6.609 -1.532 1 82.81 220 LYS A C 1
ATOM 1662 O O . LYS A 1 220 ? 24.781 -6.684 -2.762 1 82.81 220 LYS A O 1
ATOM 1667 N N . THR A 1 221 ? 24.578 -7.582 -0.725 1 84.69 221 THR A N 1
ATOM 1668 C CA . THR A 1 221 ? 24.203 -8.883 -1.267 1 84.69 221 THR A CA 1
ATOM 1669 C C . THR A 1 221 ? 22.875 -8.789 -2.025 1 84.69 221 THR A C 1
ATOM 1671 O O . THR A 1 221 ? 22.734 -9.391 -3.092 1 84.69 221 THR A O 1
ATOM 1674 N N . ALA A 1 222 ? 22.031 -8.047 -1.504 1 83.94 222 ALA A N 1
ATOM 1675 C CA . ALA A 1 222 ? 20.719 -7.875 -2.143 1 83.94 222 ALA A CA 1
ATOM 1676 C C . ALA A 1 222 ? 20.875 -7.195 -3.502 1 83.94 222 ALA A C 1
ATOM 1678 O O . ALA A 1 222 ? 20.297 -7.652 -4.492 1 83.94 222 ALA A O 1
ATOM 1679 N N . ILE A 1 223 ? 21.641 -6.211 -3.508 1 83.38 223 ILE A N 1
ATOM 1680 C CA . ILE A 1 223 ? 21.844 -5.465 -4.746 1 83.38 223 ILE A CA 1
ATOM 1681 C C . ILE A 1 223 ? 22.5 -6.363 -5.785 1 83.38 223 ILE A C 1
ATOM 1683 O O . ILE A 1 223 ? 22.062 -6.426 -6.938 1 83.38 223 ILE A O 1
ATOM 1687 N N . SER A 1 224 ? 23.5 -7.055 -5.383 1 88.12 224 SER A N 1
ATOM 1688 C CA . SER A 1 224 ? 24.25 -7.906 -6.293 1 88.12 224 SER A CA 1
ATOM 1689 C C . SER A 1 224 ? 23.375 -9.023 -6.855 1 88.12 224 SER A C 1
ATOM 1691 O O . SER A 1 224 ? 23.391 -9.273 -8.062 1 88.12 224 SER A O 1
ATOM 1693 N N . SER A 1 225 ? 22.688 -9.641 -5.977 1 89.25 225 SER A N 1
ATOM 1694 C CA . SER A 1 225 ? 21.828 -10.742 -6.402 1 89.25 225 SER A CA 1
ATOM 1695 C C . SER A 1 225 ? 20.719 -10.258 -7.332 1 89.25 225 SER A C 1
ATOM 1697 O O . SER A 1 225 ? 20.422 -10.906 -8.336 1 89.25 225 SER A O 1
ATOM 1699 N N . TYR A 1 226 ? 20.234 -9.172 -7.02 1 88.62 226 TYR A N 1
ATOM 1700 C CA . TYR A 1 226 ? 19.172 -8.594 -7.836 1 88.62 226 TYR A CA 1
ATOM 1701 C C . TYR A 1 226 ? 19.688 -8.227 -9.227 1 88.62 226 TYR A C 1
ATOM 1703 O O . TYR A 1 226 ? 19.078 -8.586 -10.234 1 88.62 226 TYR A O 1
ATOM 1711 N N . ARG A 1 227 ? 20.75 -7.602 -9.227 1 86 227 ARG A N 1
ATOM 1712 C CA . ARG A 1 227 ? 21.328 -7.18 -10.5 1 86 227 ARG A CA 1
ATOM 1713 C C . ARG A 1 227 ? 21.703 -8.383 -11.352 1 86 227 ARG A C 1
ATOM 1715 O O . ARG A 1 227 ? 21.516 -8.375 -12.57 1 86 227 ARG A O 1
ATOM 1722 N N . LYS A 1 228 ? 22.25 -9.32 -10.742 1 89.5 228 LYS A N 1
ATOM 1723 C CA . LYS A 1 228 ? 22.609 -10.539 -11.469 1 89.5 228 LYS A CA 1
ATOM 1724 C C . LYS A 1 228 ? 21.375 -11.172 -12.117 1 89.5 228 LYS A C 1
ATOM 1726 O O . LYS A 1 228 ? 21.422 -11.531 -13.297 1 89.5 228 LYS A O 1
ATOM 1731 N N . ALA A 1 229 ? 20.312 -11.227 -11.391 1 91.88 229 ALA A N 1
ATOM 1732 C CA . ALA A 1 229 ? 19.094 -11.836 -11.898 1 91.88 229 ALA A CA 1
ATOM 1733 C C . ALA A 1 229 ? 18.531 -11.039 -13.07 1 91.88 229 ALA A C 1
ATOM 1735 O O . ALA A 1 229 ? 18.078 -11.617 -14.062 1 91.88 229 ALA A O 1
ATOM 1736 N N . ILE A 1 230 ? 18.641 -9.789 -12.969 1 88.31 230 ILE A N 1
ATOM 1737 C CA . ILE A 1 230 ? 18.109 -8.906 -14 1 88.31 230 ILE A CA 1
ATOM 1738 C C . ILE A 1 230 ? 19.016 -8.945 -15.227 1 88.31 230 ILE A C 1
ATOM 1740 O O . ILE A 1 230 ? 18.547 -9.117 -16.344 1 88.31 230 ILE A O 1
ATOM 1744 N N . ASP A 1 231 ? 20.266 -8.844 -15.031 1 87.88 231 ASP A N 1
ATOM 1745 C CA . ASP A 1 231 ? 21.234 -8.75 -16.125 1 87.88 231 ASP A CA 1
ATOM 1746 C C . ASP A 1 231 ? 21.312 -10.062 -16.906 1 87.88 231 ASP A C 1
ATOM 1748 O O . ASP A 1 231 ? 21.5 -10.062 -18.125 1 87.88 231 ASP A O 1
ATOM 1752 N N . GLU A 1 232 ? 21.125 -11.109 -16.219 1 92.06 232 GLU A N 1
ATOM 1753 C CA . GLU A 1 232 ? 21.172 -12.422 -16.859 1 92.06 232 GLU A CA 1
ATOM 1754 C C . GLU A 1 232 ? 19.812 -12.781 -17.469 1 92.06 232 GLU A C 1
ATOM 1756 O O . GLU A 1 232 ? 19.656 -13.844 -18.062 1 92.06 232 GLU A O 1
ATOM 1761 N N . GLY A 1 233 ? 18.844 -11.945 -17.266 1 92.69 233 GLY A N 1
ATOM 1762 C CA . GLY A 1 233 ? 17.531 -12.148 -17.859 1 92.69 233 GLY A CA 1
ATOM 1763 C C . GLY A 1 233 ? 16.75 -13.266 -17.188 1 92.69 233 GLY A C 1
ATOM 1764 O O . GLY A 1 233 ? 15.945 -13.938 -17.844 1 92.69 233 GLY A O 1
ATOM 1765 N N . LEU A 1 234 ? 17 -13.492 -15.992 1 96.19 234 LEU A N 1
ATOM 1766 C CA . LEU A 1 234 ? 16.359 -14.602 -15.289 1 96.19 234 LEU A CA 1
ATOM 1767 C C . LEU A 1 234 ? 15.125 -14.133 -14.539 1 96.19 234 LEU A C 1
ATOM 1769 O O . LEU A 1 234 ? 14.32 -14.953 -14.086 1 96.19 234 LEU A O 1
ATOM 1773 N N . LEU A 1 235 ? 14.961 -12.805 -14.469 1 96.56 235 LEU A N 1
ATOM 1774 C CA . LEU A 1 235 ? 13.852 -12.25 -13.703 1 96.56 235 LEU A CA 1
ATOM 1775 C C . LEU A 1 235 ? 13.109 -11.188 -14.5 1 96.56 235 LEU A C 1
ATOM 1777 O O . LEU A 1 235 ? 13.711 -10.188 -14.914 1 96.56 235 LEU A O 1
ATOM 1781 N N . LEU A 1 236 ? 11.867 -11.43 -14.773 1 97 236 LEU A N 1
ATOM 1782 C CA . LEU A 1 236 ? 10.961 -10.453 -15.383 1 97 236 LEU A CA 1
ATOM 1783 C C . LEU A 1 236 ? 9.875 -10.047 -14.398 1 97 236 LEU A C 1
ATOM 1785 O O . LEU A 1 236 ? 9.141 -10.891 -13.883 1 97 236 LEU A O 1
ATOM 1789 N N . LYS A 1 237 ? 9.781 -8.812 -14.172 1 95.38 237 LYS A N 1
ATOM 1790 C CA . LYS A 1 237 ? 8.812 -8.297 -13.211 1 95.38 237 LYS A CA 1
ATOM 1791 C C . LYS A 1 237 ? 7.625 -7.645 -13.914 1 95.38 237 LYS A C 1
ATOM 1793 O O . LYS A 1 237 ? 7.812 -6.785 -14.781 1 95.38 237 LYS A O 1
ATOM 1798 N N . LEU A 1 238 ? 6.445 -8.023 -13.562 1 97.12 238 LEU A N 1
ATOM 1799 C CA . LEU A 1 238 ? 5.207 -7.477 -14.102 1 97.12 238 LEU A CA 1
ATOM 1800 C C . LEU A 1 238 ? 4.277 -7.02 -12.984 1 97.12 238 LEU A C 1
ATOM 1802 O O . LEU A 1 238 ? 3.645 -7.844 -12.32 1 97.12 238 LEU A O 1
ATOM 1806 N N . PRO A 1 239 ? 4.168 -5.73 -12.758 1 94.88 239 PRO A N 1
ATOM 1807 C CA . PRO A 1 239 ? 3.381 -5.223 -11.633 1 94.88 239 PRO A CA 1
ATOM 1808 C C . PRO A 1 239 ? 1.887 -5.152 -11.945 1 94.88 239 PRO A C 1
ATOM 1810 O O . PRO A 1 239 ? 1.499 -4.941 -13.094 1 94.88 239 PRO A O 1
ATOM 1813 N N . PHE A 1 240 ? 1.033 -5.383 -10.906 1 95.62 240 PHE A N 1
ATOM 1814 C CA . PHE A 1 240 ? -0.404 -5.145 -10.961 1 95.62 240 PHE A CA 1
ATOM 1815 C C . PHE A 1 240 ? -0.88 -4.422 -9.703 1 95.62 240 PHE A C 1
ATOM 1817 O O . PHE A 1 240 ? -0.145 -4.328 -8.719 1 95.62 240 PHE A O 1
ATOM 1824 N N . THR A 1 241 ? -2.061 -3.895 -9.781 1 92 241 THR A N 1
ATOM 1825 C CA . THR A 1 241 ? -2.703 -3.328 -8.602 1 92 241 THR A CA 1
ATOM 1826 C C . THR A 1 241 ? -4.105 -3.9 -8.422 1 92 241 THR A C 1
ATOM 1828 O O . THR A 1 241 ? -4.465 -4.348 -7.328 1 92 241 THR A O 1
ATOM 1831 N N . THR A 1 242 ? -4.82 -3.961 -9.477 1 92.56 242 THR A N 1
ATOM 1832 C CA . THR A 1 242 ? -6.23 -4.328 -9.383 1 92.56 242 THR A CA 1
ATOM 1833 C C . THR A 1 242 ? -6.441 -5.777 -9.812 1 92.56 242 THR A C 1
ATOM 1835 O O . THR A 1 242 ? -5.586 -6.363 -10.484 1 92.56 242 THR A O 1
ATOM 1838 N N . ILE A 1 243 ? -7.582 -6.25 -9.469 1 93.5 243 ILE A N 1
ATOM 1839 C CA . ILE A 1 243 ? -7.984 -7.586 -9.883 1 93.5 243 ILE A CA 1
ATOM 1840 C C . ILE A 1 243 ? -8.062 -7.652 -11.406 1 93.5 243 ILE A C 1
ATOM 1842 O O . ILE A 1 243 ? -7.727 -8.68 -12.008 1 93.5 243 ILE A O 1
ATOM 1846 N N . PHE A 1 244 ? -8.391 -6.562 -12.031 1 92.25 244 PHE A N 1
ATOM 1847 C CA . PHE A 1 244 ? -8.477 -6.512 -13.484 1 92.25 244 PHE A CA 1
ATOM 1848 C C . PHE A 1 244 ? -7.102 -6.645 -14.117 1 92.25 244 PHE A C 1
ATOM 1850 O O . PHE A 1 244 ? -6.91 -7.43 -15.047 1 92.25 244 PHE A O 1
ATOM 1857 N N . GLU A 1 245 ? -6.184 -5.875 -13.594 1 94.56 245 GLU A N 1
ATOM 1858 C CA . GLU A 1 245 ? -4.812 -5.961 -14.086 1 94.56 245 GLU A CA 1
ATOM 1859 C C . GLU A 1 245 ? -4.23 -7.352 -13.852 1 94.56 245 GLU A C 1
ATOM 1861 O O . GLU A 1 245 ? -3.598 -7.922 -14.742 1 94.56 245 GLU A O 1
ATOM 1866 N N . TYR A 1 246 ? -4.453 -7.887 -12.695 1 96.88 246 TYR A N 1
ATOM 1867 C CA . TYR A 1 246 ? -3.92 -9.188 -12.312 1 96.88 246 TYR A CA 1
ATOM 1868 C C . TYR A 1 246 ? -4.379 -10.273 -13.289 1 96.88 246 TYR A C 1
ATOM 1870 O O . TYR A 1 246 ? -3.559 -11.031 -13.812 1 96.88 246 TYR A O 1
ATOM 1878 N N . LEU A 1 247 ? -5.66 -10.344 -13.555 1 95.56 247 LEU A N 1
ATOM 1879 C CA . LEU A 1 247 ? -6.203 -11.422 -14.375 1 95.56 247 LEU A CA 1
ATOM 1880 C C . LEU A 1 247 ? -5.801 -11.25 -15.836 1 95.56 247 LEU A C 1
ATOM 1882 O O . LEU A 1 247 ? -5.594 -12.234 -16.547 1 95.56 247 LEU A O 1
ATOM 1886 N N . GLN A 1 248 ? -5.695 -10.031 -16.281 1 95.81 248 GLN A N 1
ATOM 1887 C CA . GLN A 1 248 ? -5.203 -9.797 -17.641 1 95.81 248 GLN A CA 1
ATOM 1888 C C . GLN A 1 248 ? -3.748 -10.234 -17.766 1 95.81 248 GLN A C 1
ATOM 1890 O O . GLN A 1 248 ? -3.373 -10.852 -18.766 1 95.81 248 GLN A O 1
ATOM 1895 N N . LEU A 1 249 ? -2.961 -9.906 -16.797 1 97.69 249 LEU A N 1
ATOM 1896 C CA . LEU A 1 249 ? -1.568 -10.336 -16.797 1 97.69 249 LEU A CA 1
ATOM 1897 C C . LEU A 1 249 ? -1.476 -11.859 -16.766 1 97.69 249 LEU A C 1
ATOM 1899 O O . LEU A 1 249 ? -0.655 -12.453 -17.469 1 97.69 249 LEU A O 1
ATOM 1903 N N . LEU A 1 250 ? -2.289 -12.406 -15.922 1 97.06 250 LEU A N 1
ATOM 1904 C CA . LEU A 1 250 ? -2.295 -13.867 -15.805 1 97.06 250 LEU A CA 1
ATOM 1905 C C . LEU A 1 250 ? -2.602 -14.516 -17.141 1 97.06 250 LEU A C 1
ATOM 1907 O O . LEU A 1 250 ? -1.946 -15.492 -17.531 1 97.06 250 LEU A O 1
ATOM 1911 N N . GLN A 1 251 ? -3.535 -13.992 -17.844 1 95.62 251 GLN A N 1
ATOM 1912 C CA . GLN A 1 251 ? -3.871 -14.508 -19.156 1 95.62 251 GLN A CA 1
ATOM 1913 C C . GLN A 1 251 ? -2.695 -14.367 -20.125 1 95.62 251 GLN A C 1
ATOM 1915 O O . GLN A 1 251 ? -2.352 -15.32 -20.828 1 95.62 251 GLN A O 1
ATOM 1920 N N . LEU A 1 252 ? -2.107 -13.227 -20.125 1 96.69 252 LEU A N 1
ATOM 1921 C CA . LEU A 1 252 ? -0.982 -12.969 -21.016 1 96.69 252 LEU A CA 1
ATOM 1922 C C . LEU A 1 252 ? 0.179 -13.906 -20.719 1 96.69 252 LEU A C 1
ATOM 1924 O O . LEU A 1 252 ? 0.756 -14.508 -21.625 1 96.69 252 LEU A O 1
ATOM 1928 N N . VAL A 1 253 ? 0.508 -14.086 -19.453 1 98.19 253 VAL A N 1
ATOM 1929 C CA . VAL A 1 253 ? 1.643 -14.914 -19.047 1 98.19 253 VAL A CA 1
ATOM 1930 C C . VAL A 1 253 ? 1.359 -16.375 -19.375 1 98.19 253 VAL A C 1
ATOM 1932 O O . VAL A 1 253 ? 2.221 -17.078 -19.906 1 98.19 253 VAL A O 1
ATOM 1935 N N . SER A 1 254 ? 0.157 -16.812 -19.062 1 97.44 254 SER A N 1
ATOM 1936 C CA . SER A 1 254 ? -0.198 -18.219 -19.281 1 97.44 254 SER A CA 1
ATOM 1937 C C . SER A 1 254 ? -0.169 -18.578 -20.75 1 97.44 254 SER A C 1
ATOM 1939 O O . SER A 1 254 ? 0.338 -19.641 -21.125 1 97.44 254 SER A O 1
ATOM 1941 N N . THR A 1 255 ? -0.681 -17.672 -21.531 1 95.25 255 THR A N 1
ATOM 1942 C CA . THR A 1 255 ? -0.683 -17.922 -22.969 1 95.25 255 THR A CA 1
ATOM 1943 C C . THR A 1 255 ? 0.739 -17.906 -23.516 1 95.25 255 THR A C 1
ATOM 1945 O O . THR A 1 255 ? 1.098 -18.75 -24.344 1 95.25 255 THR A O 1
ATOM 1948 N N . ALA A 1 256 ? 1.521 -17.016 -23.078 1 96.69 256 ALA A N 1
ATOM 1949 C CA . ALA A 1 256 ? 2.902 -16.906 -23.531 1 96.69 256 ALA A CA 1
ATOM 1950 C C . ALA A 1 256 ? 3.713 -18.141 -23.125 1 96.69 256 ALA A C 1
ATOM 1952 O O . ALA A 1 256 ? 4.582 -18.594 -23.859 1 96.69 256 ALA A O 1
ATOM 1953 N N . MET A 1 257 ? 3.418 -18.719 -22 1 96.94 257 MET A N 1
ATOM 1954 C CA . MET A 1 257 ? 4.227 -19.812 -21.453 1 96.94 257 MET A CA 1
ATOM 1955 C C . MET A 1 257 ? 3.711 -21.172 -21.922 1 96.94 257 MET A C 1
ATOM 1957 O O . MET A 1 257 ? 4.305 -22.203 -21.609 1 96.94 257 MET A O 1
ATOM 1961 N N . ASN A 1 258 ? 2.605 -21.094 -22.625 1 96.5 258 ASN A N 1
ATOM 1962 C CA . ASN A 1 258 ? 2.004 -22.359 -23.047 1 96.5 258 ASN A CA 1
ATOM 1963 C C . ASN A 1 258 ? 2.982 -23.203 -23.859 1 96.5 258 ASN A C 1
ATOM 1965 O O . ASN A 1 258 ? 2.969 -24.438 -23.766 1 96.5 258 ASN A O 1
ATOM 1969 N N . CYS A 1 259 ? 3.832 -22.625 -24.594 1 94.44 259 CYS A N 1
ATOM 1970 C CA . CYS A 1 259 ? 4.773 -23.328 -25.453 1 94.44 259 CYS A CA 1
ATOM 1971 C C . CYS A 1 259 ? 5.809 -24.078 -24.625 1 94.44 259 CYS A C 1
ATOM 1973 O O . CYS A 1 259 ? 6.508 -24.953 -25.156 1 94.44 259 CYS A O 1
ATOM 1975 N N . LEU A 1 260 ? 5.941 -23.812 -23.359 1 94.62 260 LEU A N 1
ATOM 1976 C CA . LEU A 1 260 ? 6.91 -24.484 -22.5 1 94.62 260 LEU A CA 1
ATOM 1977 C C . LEU A 1 260 ? 6.379 -25.844 -22.031 1 94.62 260 LEU A C 1
ATOM 1979 O O . LEU A 1 260 ? 7.137 -26.656 -21.5 1 94.62 260 LEU A O 1
ATOM 1983 N N . GLU A 1 261 ? 5.02 -25.969 -22.141 1 94 261 GLU A N 1
ATOM 1984 C CA . GLU A 1 261 ? 4.359 -27.219 -21.766 1 94 261 GLU A CA 1
ATOM 1985 C C . GLU A 1 261 ? 4.754 -27.641 -20.359 1 94 261 GLU A C 1
ATOM 1987 O O . GLU A 1 261 ? 4.621 -26.859 -19.406 1 94 261 GLU A O 1
ATOM 1992 N N . ARG A 1 262 ? 5.363 -28.812 -20.234 1 94.88 262 ARG A N 1
ATOM 1993 C CA . ARG A 1 262 ? 5.617 -29.391 -18.906 1 94.88 262 ARG A CA 1
ATOM 1994 C C . ARG A 1 262 ? 6.82 -28.734 -18.25 1 94.88 262 ARG A C 1
ATOM 1996 O O . ARG A 1 262 ? 7.066 -28.922 -17.047 1 94.88 262 ARG A O 1
ATOM 2003 N N . HIS A 1 263 ? 7.508 -27.859 -18.938 1 94.5 263 HIS A N 1
ATOM 2004 C CA . HIS A 1 263 ? 8.656 -27.156 -18.375 1 94.5 263 HIS A CA 1
ATOM 2005 C C . HIS A 1 263 ? 8.234 -25.828 -17.75 1 94.5 263 HIS A C 1
ATOM 2007 O O . HIS A 1 263 ? 9.047 -25.141 -17.109 1 94.5 263 HIS A O 1
ATOM 2013 N N . GLY A 1 264 ? 6.977 -25.484 -17.969 1 96.94 264 GLY A N 1
ATOM 2014 C CA . GLY A 1 264 ? 6.422 -24.297 -17.344 1 96.94 264 GLY A CA 1
ATOM 2015 C C . GLY A 1 264 ? 5.754 -24.594 -16.016 1 96.94 264 GLY A C 1
ATOM 2016 O O . GLY A 1 264 ? 5.098 -25.625 -15.852 1 96.94 264 GLY A O 1
ATOM 2017 N N . MET A 1 265 ? 5.957 -23.672 -15.117 1 98.19 265 MET A N 1
ATOM 2018 C CA . MET A 1 265 ? 5.34 -23.797 -13.797 1 98.19 265 MET A CA 1
ATOM 2019 C C . MET A 1 265 ? 4.609 -22.516 -13.422 1 98.19 265 MET A C 1
ATOM 2021 O O . MET A 1 265 ? 5.078 -21.422 -13.719 1 98.19 265 MET A O 1
ATOM 2025 N N . PHE A 1 266 ? 3.461 -22.656 -12.789 1 98.62 266 PHE A N 1
ATOM 2026 C CA . PHE A 1 266 ? 2.734 -21.547 -12.195 1 98.62 266 PHE A CA 1
ATOM 2027 C C . PHE A 1 266 ? 2.641 -21.703 -10.68 1 98.62 266 PHE A C 1
ATOM 2029 O O . PHE A 1 266 ? 2.223 -22.766 -10.188 1 98.62 266 PHE A O 1
ATOM 2036 N N . TYR A 1 267 ? 3.09 -20.703 -10 1 98.69 267 TYR A N 1
ATOM 2037 C CA . TYR A 1 267 ? 3.104 -20.594 -8.547 1 98.69 267 TYR A CA 1
ATOM 2038 C C . TYR A 1 267 ? 2.232 -19.438 -8.07 1 98.69 267 TYR A C 1
ATOM 2040 O O . TYR A 1 267 ? 2.674 -18.281 -8.055 1 98.69 267 TYR A O 1
ATOM 2048 N N . PHE A 1 268 ? 0.976 -19.75 -7.621 1 97.81 268 PHE A N 1
ATOM 2049 C CA . PHE A 1 268 ? -0.034 -18.734 -7.371 1 97.81 268 PHE A CA 1
ATOM 2050 C C . PHE A 1 268 ? -0.049 -18.344 -5.898 1 97.81 268 PHE A C 1
ATOM 2052 O O . PHE A 1 268 ? -0.968 -18.703 -5.16 1 97.81 268 PHE A O 1
ATOM 2059 N N . ALA A 1 269 ? 0.846 -17.453 -5.516 1 97.19 269 ALA A N 1
ATOM 2060 C CA . ALA A 1 269 ? 0.969 -17.078 -4.113 1 97.19 269 ALA A CA 1
ATOM 2061 C C . ALA A 1 269 ? 0.272 -15.742 -3.848 1 97.19 269 ALA A C 1
ATOM 2063 O O . ALA A 1 269 ? 0.234 -15.266 -2.709 1 97.19 269 ALA A O 1
ATOM 2064 N N . ALA A 1 270 ? -0.305 -15.109 -4.824 1 96.69 270 ALA A N 1
ATOM 2065 C CA . ALA A 1 270 ? -0.992 -13.828 -4.633 1 96.69 270 ALA A CA 1
ATOM 2066 C C . ALA A 1 270 ? -2.316 -14.031 -3.9 1 96.69 270 ALA A C 1
ATOM 2068 O O . ALA A 1 270 ? -2.988 -15.047 -4.082 1 96.69 270 ALA A O 1
ATOM 2069 N N . ALA A 1 271 ? -2.65 -13.047 -3.094 1 94.06 271 ALA A N 1
ATOM 2070 C CA . ALA A 1 271 ? -3.988 -12.961 -2.512 1 94.06 271 ALA A CA 1
ATOM 2071 C C . ALA A 1 271 ? -4.969 -12.312 -3.48 1 94.06 271 ALA A C 1
ATOM 2073 O O . ALA A 1 271 ? -5 -11.086 -3.609 1 94.06 271 ALA A O 1
ATOM 2074 N N . VAL A 1 272 ? -5.758 -13.156 -4.059 1 93.19 272 VAL A N 1
ATOM 2075 C CA . VAL A 1 272 ? -6.645 -12.688 -5.117 1 93.19 272 VAL A CA 1
ATOM 2076 C C . VAL A 1 272 ? -8.062 -12.539 -4.578 1 93.19 272 VAL A C 1
ATOM 2078 O O . VAL A 1 272 ? -8.578 -13.445 -3.914 1 93.19 272 VAL A O 1
ATOM 2081 N N . SER A 1 273 ? -8.633 -11.469 -4.93 1 90.5 273 SER A N 1
ATOM 2082 C CA . SER A 1 273 ? -10 -11.234 -4.473 1 90.5 273 SER A CA 1
ATOM 2083 C C . SER A 1 273 ? -10.961 -12.258 -5.062 1 90.5 273 SER A C 1
ATOM 2085 O O . SER A 1 273 ? -10.867 -12.602 -6.242 1 90.5 273 SER A O 1
ATOM 2087 N N . ASP A 1 274 ? -11.867 -12.664 -4.199 1 85.81 274 ASP A N 1
ATOM 2088 C CA . ASP A 1 274 ? -12.914 -13.578 -4.652 1 85.81 274 ASP A CA 1
ATOM 2089 C C . ASP A 1 274 ? -14.109 -12.812 -5.211 1 85.81 274 ASP A C 1
ATOM 2091 O O . ASP A 1 274 ? -14.969 -13.391 -5.871 1 85.81 274 ASP A O 1
ATOM 2095 N N . PHE A 1 275 ? -14.094 -11.477 -4.953 1 85.56 275 PHE A N 1
ATOM 2096 C CA . PHE A 1 275 ? -15.219 -10.648 -5.359 1 85.56 275 PHE A CA 1
ATOM 2097 C C . PHE A 1 275 ? -14.734 -9.422 -6.121 1 85.56 275 PHE A C 1
ATOM 2099 O O . PHE A 1 275 ? -13.562 -9.039 -6.023 1 85.56 275 PHE A O 1
ATOM 2106 N N . TYR A 1 276 ? -15.672 -8.922 -6.863 1 84.25 276 TYR A N 1
ATOM 2107 C CA . TYR A 1 276 ? -15.375 -7.672 -7.559 1 84.25 276 TYR A CA 1
ATOM 2108 C C . TYR A 1 276 ? -16.656 -6.93 -7.922 1 84.25 276 TYR A C 1
ATOM 2110 O O . TYR A 1 276 ? -17.75 -7.441 -7.711 1 84.25 276 TYR A O 1
ATOM 2118 N N . VAL A 1 277 ? -16.516 -5.711 -8.289 1 81.44 277 VAL A N 1
ATOM 2119 C CA . VAL A 1 277 ? -17.594 -4.914 -8.859 1 81.44 277 VAL A CA 1
ATOM 2120 C C . VAL A 1 277 ? -17.422 -4.797 -10.367 1 81.44 277 VAL A C 1
ATOM 2122 O O . VAL A 1 277 ? -16.406 -4.293 -10.844 1 81.44 277 VAL A O 1
ATOM 2125 N N . PRO A 1 278 ? -18.516 -5.301 -11 1 77 278 PRO A N 1
ATOM 2126 C CA . PRO A 1 278 ? -18.406 -5.129 -12.453 1 77 278 PRO A CA 1
ATOM 2127 C C . PRO A 1 278 ? -18.219 -3.672 -12.859 1 77 278 PRO A C 1
ATOM 2129 O O . PRO A 1 278 ? -18.906 -2.787 -12.336 1 77 278 PRO A O 1
ATOM 2132 N N . TRP A 1 279 ? -17.328 -3.445 -13.766 1 74.06 279 TRP A N 1
ATOM 2133 C CA . TRP A 1 279 ? -16.922 -2.1 -14.156 1 74.06 279 TRP A CA 1
ATOM 2134 C C . TRP A 1 279 ? -18.125 -1.283 -14.617 1 74.06 279 TRP A C 1
ATOM 2136 O O . TRP A 1 279 ? -18.25 -0.104 -14.273 1 74.06 279 TRP A O 1
ATOM 2146 N N . GLU A 1 280 ? -19.016 -1.935 -15.328 1 74 280 GLU A N 1
ATOM 2147 C CA . GLU A 1 280 ? -20.172 -1.263 -15.898 1 74 280 GLU A CA 1
ATOM 2148 C C . GLU A 1 280 ? -21.172 -0.856 -14.805 1 74 280 GLU A C 1
ATOM 2150 O O . GLU A 1 280 ? -22 0.032 -15.008 1 74 280 GLU A O 1
ATOM 2155 N N . SER A 1 281 ? -21.078 -1.468 -13.664 1 73.19 281 SER A N 1
ATOM 2156 C CA . SER A 1 281 ? -22.016 -1.182 -12.578 1 73.19 281 SER A CA 1
ATOM 2157 C C . SER A 1 281 ? -21.422 -0.19 -11.586 1 73.19 281 SER A C 1
ATOM 2159 O O . SER A 1 281 ? -22.109 0.272 -10.68 1 73.19 281 SER A O 1
ATOM 2161 N N . MET A 1 282 ? -20.234 0.177 -11.859 1 73.19 282 MET A N 1
ATOM 2162 C CA . MET A 1 282 ? -19.562 1.061 -10.914 1 73.19 282 MET A CA 1
ATOM 2163 C C . MET A 1 282 ? -20.062 2.492 -11.055 1 73.19 282 MET A C 1
ATOM 2165 O O . MET A 1 282 ? -20.328 2.957 -12.156 1 73.19 282 MET A O 1
ATOM 2169 N N . ALA A 1 283 ? -20.219 3.123 -9.797 1 70.69 283 ALA A N 1
ATOM 2170 C CA . ALA A 1 283 ? -20.453 4.562 -9.828 1 70.69 283 ALA A CA 1
ATOM 2171 C C . ALA A 1 283 ? -19.312 5.297 -10.523 1 70.69 283 ALA A C 1
ATOM 2173 O O . ALA A 1 283 ? -18.141 4.941 -10.352 1 70.69 283 ALA A O 1
ATOM 2174 N N . LYS A 1 284 ? -19.703 6.281 -11.344 1 69.19 284 LYS A N 1
ATOM 2175 C CA . LYS A 1 284 ? -18.703 7.035 -12.078 1 69.19 284 LYS A CA 1
ATOM 2176 C C . LYS A 1 284 ? -17.891 7.938 -11.141 1 69.19 284 LYS A C 1
ATOM 2178 O O . LYS A 1 284 ? -16.672 8.07 -11.289 1 69.19 284 LYS A O 1
ATOM 2183 N N . HIS A 1 285 ? -18.75 8.5 -10.219 1 68.69 285 HIS A N 1
ATOM 2184 C CA . HIS A 1 285 ? -18.141 9.469 -9.312 1 68.69 285 HIS A CA 1
ATOM 2185 C C . HIS A 1 285 ? -18.094 8.945 -7.883 1 68.69 285 HIS A C 1
ATOM 2187 O O . HIS A 1 285 ? -18.656 7.887 -7.59 1 68.69 285 HIS A O 1
ATOM 2193 N N . LYS A 1 286 ? -17.359 9.734 -7.059 1 68.75 286 LYS A N 1
ATOM 2194 C CA . LYS A 1 286 ? -17.188 9.391 -5.652 1 68.75 286 LYS A CA 1
ATOM 2195 C C . LYS A 1 286 ? -18.531 9.18 -4.965 1 68.75 286 LYS A C 1
ATOM 2197 O O . LYS A 1 286 ? -19.453 10 -5.102 1 68.75 286 LYS A O 1
ATOM 2202 N N . ILE A 1 287 ? -18.656 8.039 -4.289 1 69.19 287 ILE A N 1
ATOM 2203 C CA . ILE A 1 287 ? -19.859 7.738 -3.523 1 69.19 287 ILE A CA 1
ATOM 2204 C C . ILE A 1 287 ? -20.016 8.75 -2.387 1 69.19 287 ILE A C 1
ATOM 2206 O O . ILE A 1 287 ? -19.062 9.023 -1.656 1 69.19 287 ILE A O 1
ATOM 2210 N N . GLN A 1 288 ? -21.188 9.328 -2.305 1 66.56 288 GLN A N 1
ATOM 2211 C CA . GLN A 1 288 ? -21.438 10.391 -1.337 1 66.56 288 GLN A CA 1
ATOM 2212 C C . GLN A 1 288 ? -21.859 9.82 0.013 1 66.56 288 GLN A C 1
ATOM 2214 O O . GLN A 1 288 ? -22.547 8.797 0.071 1 66.56 288 GLN A O 1
ATOM 2219 N N . SER A 1 289 ? -21.406 10.336 1.141 1 64.44 289 SER A N 1
ATOM 2220 C CA . SER A 1 289 ? -21.688 9.859 2.492 1 64.44 289 SER A CA 1
ATOM 2221 C C . SER A 1 289 ? -22.922 10.523 3.076 1 64.44 289 SER A C 1
ATOM 2223 O O . SER A 1 289 ? -23.375 10.164 4.168 1 64.44 289 SER A O 1
ATOM 2225 N N . ALA A 1 290 ? -23.516 11.5 2.527 1 58.97 290 ALA A N 1
ATOM 2226 C CA . ALA A 1 290 ? -24.594 12.258 3.148 1 58.97 290 ALA A CA 1
ATOM 2227 C C . ALA A 1 290 ? -25.812 11.383 3.398 1 58.97 290 ALA A C 1
ATOM 2229 O O . ALA A 1 290 ? -26.609 11.656 4.297 1 58.97 290 ALA A O 1
ATOM 2230 N N . GLY A 1 291 ? -25.953 10.281 2.74 1 59.03 291 GLY A N 1
ATOM 2231 C CA . GLY A 1 291 ? -27.25 9.641 2.729 1 59.03 291 GLY A CA 1
ATOM 2232 C C . GLY A 1 291 ? -27.328 8.438 3.648 1 59.03 291 GLY A C 1
ATOM 2233 O O . GLY A 1 291 ? -28.266 7.641 3.561 1 59.03 291 GLY A O 1
ATOM 2234 N N . GLY A 1 292 ? -26.438 8.25 4.68 1 67.12 292 GLY A N 1
ATOM 2235 C CA . GLY A 1 292 ? -26.609 7.09 5.539 1 67.12 292 GLY A CA 1
ATOM 2236 C C . GLY A 1 292 ? -25.594 5.992 5.262 1 67.12 292 GLY A C 1
ATOM 2237 O O . GLY A 1 292 ? -24.516 6.254 4.738 1 67.12 292 GLY A O 1
ATOM 2238 N N . PRO A 1 293 ? -26.047 4.797 5.707 1 73.12 293 PRO A N 1
ATOM 2239 C CA . PRO A 1 293 ? -25.156 3.656 5.523 1 73.12 293 PRO A CA 1
ATOM 2240 C C . PRO A 1 293 ? -24.953 3.295 4.055 1 73.12 293 PRO A C 1
ATOM 2242 O O . PRO A 1 293 ? -25.828 3.564 3.223 1 73.12 293 PRO A O 1
ATOM 2245 N N . LEU A 1 294 ? -23.797 2.906 3.686 1 77.25 294 LEU A N 1
ATOM 2246 C CA . LEU A 1 294 ? -23.484 2.494 2.322 1 77.25 294 LEU A CA 1
ATOM 2247 C C . LEU A 1 294 ? -23.688 0.993 2.148 1 77.25 294 LEU A C 1
ATOM 2249 O O . LEU A 1 294 ? -23.109 0.194 2.889 1 77.25 294 LEU A O 1
ATOM 2253 N N . ASN A 1 295 ? -24.641 0.657 1.21 1 77.69 295 ASN A N 1
ATOM 2254 C CA . ASN A 1 295 ? -24.844 -0.738 0.84 1 77.69 295 ASN A CA 1
ATOM 2255 C C . ASN A 1 295 ? -24.125 -1.087 -0.46 1 77.69 295 ASN A C 1
ATOM 2257 O O . ASN A 1 295 ? -24.266 -0.384 -1.462 1 77.69 295 ASN A O 1
ATOM 2261 N N . MET A 1 296 ? -23.281 -2.135 -0.338 1 78.25 296 MET A N 1
ATOM 2262 C CA . MET A 1 296 ? -22.516 -2.531 -1.523 1 78.25 296 MET A CA 1
ATOM 2263 C C . MET A 1 296 ? -22.75 -4.004 -1.844 1 78.25 296 MET A C 1
ATOM 2265 O O . MET A 1 296 ? -22.859 -4.832 -0.937 1 78.25 296 MET A O 1
ATOM 2269 N N . GLN A 1 297 ? -22.859 -4.223 -3.162 1 80.81 297 GLN A N 1
ATOM 2270 C CA . GLN A 1 297 ? -22.953 -5.598 -3.646 1 80.81 297 GLN A CA 1
ATOM 2271 C C . GLN A 1 297 ? -21.766 -5.949 -4.535 1 80.81 297 GLN A C 1
ATOM 2273 O O . GLN A 1 297 ? -21.453 -5.227 -5.488 1 80.81 297 GLN A O 1
ATOM 2278 N N . LEU A 1 298 ? -21.109 -7.055 -4.164 1 84.44 298 LEU A N 1
ATOM 2279 C CA . LEU A 1 298 ? -19.953 -7.516 -4.93 1 84.44 298 LEU A CA 1
ATOM 2280 C C . LEU A 1 298 ? -20.266 -8.836 -5.629 1 84.44 298 LEU A C 1
ATOM 2282 O O . LEU A 1 298 ? -20.922 -9.711 -5.059 1 84.44 298 LEU A O 1
ATOM 2286 N N . ASN A 1 299 ? -19.812 -8.938 -6.906 1 85.12 299 ASN A N 1
ATOM 2287 C CA . ASN A 1 299 ? -19.922 -10.172 -7.672 1 85.12 299 ASN A CA 1
ATOM 2288 C C . ASN A 1 299 ? -18.719 -11.086 -7.441 1 85.12 299 ASN A C 1
ATOM 2290 O O . ASN A 1 299 ? -17.641 -10.609 -7.094 1 85.12 299 ASN A O 1
ATOM 2294 N N . GLN A 1 300 ? -18.969 -12.344 -7.688 1 86.62 300 GLN A N 1
ATOM 2295 C CA . GLN A 1 300 ? -17.875 -13.297 -7.574 1 86.62 300 GLN A CA 1
ATOM 2296 C C . GLN A 1 300 ? -16.953 -13.219 -8.789 1 86.62 300 GLN A C 1
ATOM 2298 O O . GLN A 1 300 ? -17.422 -13.094 -9.922 1 86.62 300 GLN A O 1
ATOM 2303 N N . VAL A 1 301 ? -15.68 -13.281 -8.531 1 87.12 301 VAL A N 1
ATOM 2304 C CA . VAL A 1 301 ? -14.703 -13.344 -9.617 1 87.12 301 VAL A CA 1
ATOM 2305 C C . VAL A 1 301 ? -14.766 -14.711 -10.289 1 87.12 301 VAL A C 1
ATOM 2307 O O . VAL A 1 301 ? -14.875 -15.734 -9.617 1 87.12 301 VAL A O 1
ATOM 2310 N N . PRO A 1 302 ? -14.711 -14.68 -11.617 1 84.81 302 PRO A N 1
ATOM 2311 C CA . PRO A 1 302 ? -14.711 -15.977 -12.297 1 84.81 302 PRO A CA 1
ATOM 2312 C C . PRO A 1 302 ? -13.531 -16.859 -11.891 1 84.81 302 PRO A C 1
ATOM 2314 O O . PRO A 1 302 ? -12.453 -16.344 -11.562 1 84.81 302 PRO A O 1
ATOM 2317 N N . LYS A 1 303 ? -13.75 -18.109 -11.906 1 81.19 303 LYS A N 1
ATOM 2318 C CA . LYS A 1 303 ? -12.719 -19.062 -11.5 1 81.19 303 LYS A CA 1
ATOM 2319 C C . LYS A 1 303 ? -11.656 -19.219 -12.586 1 81.19 303 LYS A C 1
ATOM 2321 O O . LYS A 1 303 ? -11.633 -20.219 -13.305 1 81.19 303 LYS A O 1
ATOM 2326 N N . MET A 1 304 ? -10.727 -18.453 -12.594 1 87.56 304 MET A N 1
ATOM 2327 C CA . MET A 1 304 ? -9.727 -18.328 -13.656 1 87.56 304 MET A CA 1
ATOM 2328 C C . MET A 1 304 ? -8.734 -19.484 -13.617 1 87.56 304 MET A C 1
ATOM 2330 O O . MET A 1 304 ? -8.148 -19.844 -14.641 1 87.56 304 MET A O 1
ATOM 2334 N N . LEU A 1 305 ? -8.578 -20.094 -12.438 1 90.06 305 LEU A N 1
ATOM 2335 C CA . LEU A 1 305 ? -7.656 -21.219 -12.344 1 90.06 305 LEU A CA 1
ATOM 2336 C C . LEU A 1 305 ? -8.117 -22.375 -13.211 1 90.06 305 LEU A C 1
ATOM 2338 O O . LEU A 1 305 ? -7.305 -23.062 -13.828 1 90.06 305 LEU A O 1
ATOM 2342 N N . PHE A 1 306 ? -9.359 -22.516 -13.258 1 88.5 306 PHE A N 1
ATOM 2343 C CA . PHE A 1 306 ? -9.938 -23.578 -14.094 1 88.5 306 PHE A CA 1
ATOM 2344 C C . PHE A 1 306 ? -9.641 -23.328 -15.562 1 88.5 306 PHE A C 1
ATOM 2346 O O . PHE A 1 306 ? -9.242 -24.234 -16.297 1 88.5 306 PHE A O 1
ATOM 2353 N N . ILE A 1 307 ? -9.789 -22.125 -15.984 1 90.69 307 ILE A N 1
ATOM 2354 C CA . ILE A 1 307 ? -9.562 -21.75 -17.375 1 90.69 307 ILE A CA 1
ATOM 2355 C C . ILE A 1 307 ? -8.078 -21.906 -17.719 1 90.69 307 ILE A C 1
ATOM 2357 O O . ILE A 1 307 ? -7.73 -22.406 -18.781 1 90.69 307 ILE A O 1
ATOM 2361 N N . LEU A 1 308 ? -7.246 -21.547 -16.781 1 94.25 308 LEU A N 1
ATOM 2362 C CA . LEU A 1 308 ? -5.809 -21.672 -17 1 94.25 308 LEU A CA 1
ATOM 2363 C C . LEU A 1 308 ? -5.406 -23.125 -17.203 1 94.25 308 LEU A C 1
ATOM 2365 O O . LEU A 1 308 ? -4.688 -23.438 -18.141 1 94.25 308 LEU A O 1
ATOM 2369 N N . ARG A 1 309 ? -5.914 -24.031 -16.438 1 93.31 309 ARG A N 1
ATOM 2370 C CA . ARG A 1 309 ? -5.535 -25.438 -16.422 1 93.31 309 ARG A CA 1
ATOM 2371 C C . ARG A 1 309 ? -6.09 -26.172 -17.656 1 93.31 309 ARG A C 1
ATOM 2373 O O . ARG A 1 309 ? -5.527 -27.172 -18.094 1 93.31 309 ARG A O 1
ATOM 2380 N N . ASN A 1 310 ? -7.121 -25.547 -18.234 1 91.38 310 ASN A N 1
ATOM 2381 C CA . ASN A 1 310 ? -7.781 -26.297 -19.312 1 91.38 310 ASN A CA 1
ATOM 2382 C C . ASN A 1 310 ? -7.559 -25.641 -20.672 1 91.38 310 ASN A C 1
ATOM 2384 O O . ASN A 1 310 ? -7.598 -26.312 -21.703 1 91.38 310 ASN A O 1
ATOM 2388 N N . HIS A 1 311 ? -7.309 -24.328 -20.625 1 91.69 311 HIS A N 1
ATOM 2389 C CA . HIS A 1 311 ? -7.273 -23.641 -21.906 1 91.69 311 HIS A CA 1
ATOM 2390 C C . HIS A 1 311 ? -5.965 -22.875 -22.094 1 91.69 311 HIS A C 1
ATOM 2392 O O . HIS A 1 311 ? -5.316 -23 -23.141 1 91.69 311 HIS A O 1
ATOM 2398 N N . TRP A 1 312 ? -5.512 -22.203 -21.141 1 94.88 312 TRP A N 1
ATOM 2399 C CA . TRP A 1 312 ? -4.387 -21.297 -21.344 1 94.88 312 TRP A CA 1
ATOM 2400 C C . TRP A 1 312 ? -3.064 -22.047 -21.297 1 94.88 312 TRP A C 1
ATOM 2402 O O . TRP A 1 312 ? -2.189 -21.844 -22.141 1 94.88 312 TRP A O 1
ATOM 2412 N N . ALA A 1 313 ? -2.9 -22.969 -20.281 1 95.69 313 ALA A N 1
ATOM 2413 C CA . ALA A 1 313 ? -1.666 -23.734 -20.094 1 95.69 313 ALA A CA 1
ATOM 2414 C C . ALA A 1 313 ? -1.946 -25.094 -19.469 1 95.69 313 ALA A C 1
ATOM 2416 O O . ALA A 1 313 ? -1.5 -25.359 -18.344 1 95.69 313 ALA A O 1
ATOM 2417 N N . PRO A 1 314 ? -2.529 -25.953 -20.188 1 94.88 314 PRO A N 1
ATOM 2418 C CA . PRO A 1 314 ? -3.018 -27.219 -19.625 1 94.88 314 PRO A CA 1
ATOM 2419 C C . PRO A 1 314 ? -1.889 -28.156 -19.203 1 94.88 314 PRO A C 1
ATOM 2421 O O . PRO A 1 314 ? -2.07 -28.969 -18.297 1 94.88 314 PRO A O 1
ATOM 2424 N N . SER A 1 315 ? -0.685 -28.047 -19.781 1 95.38 315 SER A N 1
ATOM 2425 C CA . SER A 1 315 ? 0.386 -29 -19.5 1 95.38 315 SER A CA 1
ATOM 2426 C C . SER A 1 315 ? 1.296 -28.5 -18.391 1 95.38 315 SER A C 1
ATOM 2428 O O . SER A 1 315 ? 2.143 -29.25 -17.891 1 95.38 315 SER A O 1
ATOM 2430 N N . ALA A 1 316 ? 1.123 -27.281 -18 1 96.56 316 ALA A N 1
ATOM 2431 C CA . ALA A 1 316 ? 2.025 -26.656 -17.031 1 96.56 316 ALA A CA 1
ATOM 2432 C C . ALA A 1 316 ? 1.829 -27.25 -15.641 1 96.56 316 ALA A C 1
ATOM 2434 O O . ALA A 1 316 ? 0.762 -27.797 -15.336 1 96.56 316 ALA A O 1
ATOM 2435 N N . PHE A 1 317 ? 2.9 -27.266 -14.844 1 97.5 317 PHE A N 1
ATOM 2436 C CA . PHE A 1 317 ? 2.836 -27.625 -13.43 1 97.5 317 PHE A CA 1
ATOM 2437 C C . PHE A 1 317 ? 2.268 -26.484 -12.602 1 97.5 317 PHE A C 1
ATOM 2439 O O . PHE A 1 317 ? 2.811 -25.375 -12.602 1 97.5 317 PHE A O 1
ATOM 2446 N N . CYS A 1 318 ? 1.174 -26.688 -11.859 1 97.69 318 CYS A N 1
ATOM 2447 C CA . CYS A 1 318 ? 0.456 -25.609 -11.211 1 97.69 318 CYS A CA 1
ATOM 2448 C C . CYS A 1 318 ? 0.392 -25.812 -9.703 1 97.69 318 CYS A C 1
ATOM 2450 O O . CYS A 1 318 ? -0.032 -26.875 -9.234 1 97.69 318 CYS A O 1
ATOM 2452 N N . VAL A 1 319 ? 0.815 -24.781 -8.977 1 98.19 319 VAL A N 1
ATOM 2453 C CA . VAL A 1 319 ? 0.8 -24.75 -7.52 1 98.19 319 VAL A CA 1
ATOM 2454 C C . VAL A 1 319 ? -0.086 -23.594 -7.035 1 98.19 319 VAL A C 1
ATOM 2456 O O . VAL A 1 319 ? 0.1 -22.453 -7.441 1 98.19 319 VAL A O 1
ATOM 2459 N N . SER A 1 320 ? -1.065 -23.875 -6.234 1 97 320 SER A N 1
ATOM 2460 C CA . SER A 1 320 ? -1.908 -22.828 -5.648 1 97 320 SER A CA 1
ATOM 2461 C C . SER A 1 320 ? -1.859 -22.875 -4.125 1 97 320 SER A C 1
ATOM 2463 O O . SER A 1 320 ? -1.262 -23.781 -3.545 1 97 320 SER A O 1
ATOM 2465 N N . PHE A 1 321 ? -2.402 -21.844 -3.525 1 95.12 321 PHE A N 1
ATOM 2466 C CA . PHE A 1 321 ? -2.387 -21.719 -2.072 1 95.12 321 PHE A CA 1
ATOM 2467 C C . PHE A 1 321 ? -3.801 -21.547 -1.527 1 95.12 321 PHE A C 1
ATOM 2469 O O . PHE A 1 321 ? -4.672 -21 -2.205 1 95.12 321 PHE A O 1
ATOM 2476 N N . LYS A 1 322 ? -4.004 -22.109 -0.394 1 90.88 322 LYS A N 1
ATOM 2477 C CA . LYS A 1 322 ? -5.246 -21.922 0.348 1 90.88 322 LYS A CA 1
ATOM 2478 C C . LYS A 1 322 ? -4.969 -21.438 1.768 1 90.88 322 LYS A C 1
ATOM 2480 O O . LYS A 1 322 ? -4.266 -22.094 2.531 1 90.88 322 LYS A O 1
ATOM 2485 N N . LEU A 1 323 ? -5.434 -20.281 2.012 1 87.25 323 LEU A N 1
ATOM 2486 C CA . LEU A 1 323 ? -5.305 -19.688 3.338 1 87.25 323 LEU A CA 1
ATOM 2487 C C . LEU A 1 323 ? -6.637 -19.703 4.078 1 87.25 323 LEU A C 1
ATOM 2489 O O . LEU A 1 323 ? -7.676 -19.359 3.508 1 87.25 323 LEU A O 1
ATOM 2493 N N . GLU A 1 324 ? -6.613 -20.219 5.258 1 78.81 324 GLU A N 1
ATOM 2494 C CA . GLU A 1 324 ? -7.793 -20.203 6.113 1 78.81 324 GLU A CA 1
ATOM 2495 C C . GLU A 1 324 ? -7.438 -19.781 7.535 1 78.81 324 GLU A C 1
ATOM 2497 O O . GLU A 1 324 ? -6.301 -19.969 7.98 1 78.81 324 GLU A O 1
ATOM 2502 N N . THR A 1 325 ? -8.336 -19.094 8.164 1 75.62 325 THR A N 1
ATOM 2503 C CA . THR A 1 325 ? -8.148 -18.719 9.562 1 75.62 325 THR A CA 1
ATOM 2504 C C . THR A 1 325 ? -8.672 -19.797 10.5 1 75.62 325 THR A C 1
ATOM 2506 O O . THR A 1 325 ? -8.32 -19.844 11.68 1 75.62 325 THR A O 1
ATOM 2509 N N . ASP A 1 326 ? -9.508 -20.719 9.938 1 74.19 326 ASP A N 1
ATOM 2510 C CA . ASP A 1 326 ? -10.031 -21.859 10.672 1 74.19 326 ASP A CA 1
ATOM 2511 C C . ASP A 1 326 ? -9.32 -23.141 10.258 1 74.19 326 ASP A C 1
ATOM 2513 O O . ASP A 1 326 ? -9.539 -23.656 9.156 1 74.19 326 ASP A O 1
ATOM 2517 N N . PRO A 1 327 ? -8.531 -23.719 11.188 1 77.62 327 PRO A N 1
ATOM 2518 C CA . PRO A 1 327 ? -7.75 -24.922 10.844 1 77.62 327 PRO A CA 1
ATOM 2519 C C . PRO A 1 327 ? -8.633 -26.125 10.523 1 77.62 327 PRO A C 1
ATOM 2521 O O . PRO A 1 327 ? -8.227 -27 9.758 1 77.62 327 PRO A O 1
ATOM 2524 N N . ASP A 1 328 ? -9.82 -26.078 11.031 1 79.81 328 ASP A N 1
ATOM 2525 C CA . ASP A 1 328 ? -10.68 -27.25 10.914 1 79.81 328 ASP A CA 1
ATOM 2526 C C . ASP A 1 328 ? -11.164 -27.438 9.477 1 79.81 328 ASP A C 1
ATOM 2528 O O . ASP A 1 328 ? -11.547 -28.531 9.078 1 79.81 328 ASP A O 1
ATOM 2532 N N . ILE A 1 329 ? -11.125 -26.359 8.734 1 83.38 329 ILE A N 1
ATOM 2533 C CA . ILE A 1 329 ? -11.688 -26.453 7.391 1 83.38 329 ILE A CA 1
ATOM 2534 C C . ILE A 1 329 ? -10.57 -26.344 6.355 1 83.38 329 ILE A C 1
ATOM 2536 O O . ILE A 1 329 ? -10.805 -26.547 5.16 1 83.38 329 ILE A O 1
ATOM 2540 N N . LEU A 1 330 ? -9.398 -26.109 6.785 1 86.56 330 LEU A N 1
ATOM 2541 C CA . LEU A 1 330 ? -8.305 -25.766 5.887 1 86.56 330 LEU A CA 1
ATOM 2542 C C . LEU A 1 330 ? -7.988 -26.906 4.938 1 86.56 330 LEU A C 1
ATOM 2544 O O . LEU A 1 330 ? -7.992 -26.734 3.717 1 86.56 330 LEU A O 1
ATOM 2548 N N . ILE A 1 331 ? -7.809 -28.109 5.457 1 89.25 331 ILE A N 1
ATOM 2549 C CA . ILE A 1 331 ? -7.371 -29.25 4.656 1 89.25 331 ILE A CA 1
ATOM 2550 C C . ILE A 1 331 ? -8.5 -29.688 3.723 1 89.25 331 ILE A C 1
ATOM 2552 O O . ILE A 1 331 ? -8.258 -29.969 2.547 1 89.25 331 ILE A O 1
ATOM 2556 N N . GLN A 1 332 ? -9.633 -29.641 4.219 1 89.44 332 GLN A N 1
ATOM 2557 C CA . GLN A 1 332 ? -10.781 -30 3.398 1 89.44 332 GLN A CA 1
ATOM 2558 C C . GLN A 1 332 ? -10.93 -29.062 2.213 1 89.44 332 GLN A C 1
ATOM 2560 O O . GLN A 1 332 ? -11.18 -29.5 1.087 1 89.44 332 GLN A O 1
ATOM 2565 N N . LYS A 1 333 ? -10.703 -27.859 2.439 1 87.69 333 LYS A N 1
ATOM 2566 C CA . LYS A 1 333 ? -10.812 -26.875 1.377 1 87.69 333 LYS A CA 1
ATOM 2567 C C . LYS A 1 333 ? -9.68 -27.016 0.368 1 87.69 333 LYS A C 1
ATOM 2569 O O . LYS A 1 333 ? -9.883 -26.828 -0.834 1 87.69 333 LYS A O 1
ATOM 2574 N N . ALA A 1 334 ? -8.586 -27.344 0.915 1 91.75 334 ALA A N 1
ATOM 2575 C CA . ALA A 1 334 ? -7.438 -27.531 0.031 1 91.75 334 ALA A CA 1
ATOM 2576 C C . ALA A 1 334 ? -7.652 -28.719 -0.891 1 91.75 334 ALA A C 1
ATOM 2578 O O . ALA A 1 334 ? -7.359 -28.656 -2.086 1 91.75 334 ALA A O 1
ATOM 2579 N N . GLU A 1 335 ? -8.188 -29.734 -0.387 1 92.56 335 GLU A N 1
ATOM 2580 C CA . GLU A 1 335 ? -8.484 -30.938 -1.176 1 92.56 335 GLU A CA 1
ATOM 2581 C C . GLU A 1 335 ? -9.57 -30.656 -2.211 1 92.56 335 GLU A C 1
ATOM 2583 O O . GLU A 1 335 ? -9.484 -31.109 -3.352 1 92.56 335 GLU A O 1
ATOM 2588 N N . ALA A 1 336 ? -10.5 -29.891 -1.758 1 88.81 336 ALA A N 1
ATOM 2589 C CA . ALA A 1 336 ? -11.57 -29.516 -2.676 1 88.81 336 ALA A CA 1
ATOM 2590 C C . ALA A 1 336 ? -11.031 -28.672 -3.83 1 88.81 336 ALA A C 1
ATOM 2592 O O . ALA A 1 336 ? -11.43 -28.875 -4.98 1 88.81 336 ALA A O 1
ATOM 2593 N N . ALA A 1 337 ? -10.18 -27.844 -3.49 1 86.81 337 ALA A N 1
ATOM 2594 C CA . ALA A 1 337 ? -9.586 -26.969 -4.512 1 86.81 337 ALA A CA 1
ATOM 2595 C C . ALA A 1 337 ? -8.742 -27.781 -5.488 1 86.81 337 ALA A C 1
ATOM 2597 O O . ALA A 1 337 ? -8.758 -27.531 -6.695 1 86.81 337 ALA A O 1
ATOM 2598 N N . LEU A 1 338 ? -8.016 -28.75 -4.922 1 92.44 338 LEU A N 1
ATOM 2599 C CA . LEU A 1 338 ? -7.199 -29.609 -5.758 1 92.44 338 LEU A CA 1
ATOM 2600 C C . LEU A 1 338 ? -8.055 -30.312 -6.809 1 92.44 338 LEU A C 1
ATOM 2602 O O . LEU A 1 338 ? -7.703 -30.328 -7.992 1 92.44 338 LEU A O 1
ATOM 2606 N N . ARG A 1 339 ? -9.141 -30.781 -6.422 1 90.25 339 ARG A N 1
ATOM 2607 C CA . ARG A 1 339 ? -10.016 -31.531 -7.309 1 90.25 339 ARG A CA 1
ATOM 2608 C C . ARG A 1 339 ? -10.758 -30.609 -8.273 1 90.25 339 ARG A C 1
ATOM 2610 O O . ARG A 1 339 ? -10.859 -30.906 -9.461 1 90.25 339 ARG A O 1
ATOM 2617 N N . LYS A 1 340 ? -11.156 -29.547 -7.781 1 87.19 340 LYS A N 1
ATOM 2618 C CA . LYS A 1 340 ? -11.992 -28.625 -8.539 1 87.19 340 LYS A CA 1
ATOM 2619 C C . LYS A 1 340 ? -11.219 -27.984 -9.688 1 87.19 340 LYS A C 1
ATOM 2621 O O . LYS A 1 340 ? -11.727 -27.859 -10.805 1 87.19 340 LYS A O 1
ATOM 2626 N N . TYR A 1 341 ? -9.992 -27.656 -9.422 1 88.56 341 TYR A N 1
ATOM 2627 C CA . TYR A 1 341 ? -9.266 -26.859 -10.406 1 88.56 341 TYR A CA 1
ATOM 2628 C C . TYR A 1 341 ? -8.188 -27.688 -11.086 1 88.56 341 TYR A C 1
ATOM 2630 O O . TYR A 1 341 ? -7.535 -27.219 -12.031 1 88.56 341 TYR A O 1
ATOM 2638 N N . GLY A 1 342 ? -7.977 -28.859 -10.625 1 90.94 342 GLY A N 1
ATOM 2639 C CA . GLY A 1 342 ? -6.98 -29.719 -11.234 1 90.94 342 GLY A CA 1
ATOM 2640 C C . GLY A 1 342 ? -5.559 -29.25 -11.008 1 90.94 342 GLY A C 1
ATOM 2641 O O . GLY A 1 342 ? -4.727 -29.312 -11.914 1 90.94 342 GLY A O 1
ATOM 2642 N N . MET A 1 343 ? -5.336 -28.75 -9.852 1 93.94 343 MET A N 1
ATOM 2643 C CA . MET A 1 343 ? -3.992 -28.297 -9.508 1 93.94 343 MET A CA 1
ATOM 2644 C C . MET A 1 343 ? -3.07 -29.484 -9.242 1 93.94 343 MET A C 1
ATOM 2646 O O . MET A 1 343 ? -3.529 -30.562 -8.867 1 93.94 343 MET A O 1
ATOM 2650 N N . ASN A 1 344 ? -1.77 -29.297 -9.531 1 96.12 344 ASN A N 1
ATOM 2651 C CA . ASN A 1 344 ? -0.805 -30.328 -9.172 1 96.12 344 ASN A CA 1
ATOM 2652 C C . ASN A 1 344 ? -0.539 -30.344 -7.672 1 96.12 344 ASN A C 1
ATOM 2654 O O . ASN A 1 344 ? -0.39 -31.422 -7.074 1 96.12 344 ASN A O 1
ATOM 2658 N N . VAL A 1 345 ? -0.436 -29.172 -7.117 1 97.62 345 VAL A N 1
ATOM 2659 C CA . VAL A 1 345 ? -0.195 -29.031 -5.684 1 97.62 345 VAL A CA 1
ATOM 2660 C C . VAL A 1 345 ? -1.045 -27.891 -5.129 1 97.62 345 VAL A C 1
ATOM 2662 O O . VAL A 1 345 ? -1.154 -26.828 -5.746 1 97.62 345 VAL A O 1
ATOM 2665 N N . VAL A 1 346 ? -1.683 -28.078 -3.969 1 97.25 346 VAL A N 1
ATOM 2666 C CA . VAL A 1 346 ? -2.305 -27.016 -3.186 1 97.25 346 VAL A CA 1
ATOM 2667 C C . VAL A 1 346 ? -1.606 -26.906 -1.834 1 97.25 346 VAL A C 1
ATOM 2669 O O . VAL A 1 346 ? -1.536 -27.875 -1.074 1 97.25 346 VAL A O 1
ATOM 2672 N N . VAL A 1 347 ? -1.049 -25.766 -1.603 1 97.12 347 VAL A N 1
ATOM 2673 C CA . VAL A 1 347 ? -0.379 -25.5 -0.332 1 97.12 347 VAL A CA 1
ATOM 2674 C C . VAL A 1 347 ? -1.349 -24.828 0.638 1 97.12 347 VAL A C 1
ATOM 2676 O O . VAL A 1 347 ? -1.862 -23.75 0.358 1 97.12 347 VAL A O 1
ATOM 2679 N N . ALA A 1 348 ? -1.586 -25.516 1.731 1 94.69 348 ALA A N 1
ATOM 2680 C CA . ALA A 1 348 ? -2.52 -25.016 2.74 1 94.69 348 ALA A CA 1
ATOM 2681 C C . ALA A 1 348 ? -1.774 -24.438 3.941 1 94.69 348 ALA A C 1
ATOM 2683 O O . ALA A 1 348 ? -0.865 -25.078 4.48 1 94.69 348 ALA A O 1
ATOM 2684 N N . ASN A 1 349 ? -2.166 -23.203 4.309 1 90.62 349 ASN A N 1
ATOM 2685 C CA . ASN A 1 349 ? -1.556 -22.594 5.492 1 90.62 349 ASN A CA 1
ATOM 2686 C C . ASN A 1 349 ? -2.551 -21.719 6.254 1 90.62 349 ASN A C 1
ATOM 2688 O O . ASN A 1 349 ? -3.518 -21.219 5.672 1 90.62 349 ASN A O 1
ATOM 2692 N N . GLU A 1 350 ? -2.248 -21.688 7.512 1 86.94 350 GLU A N 1
ATOM 2693 C CA . GLU A 1 350 ? -2.998 -20.766 8.367 1 86.94 350 GLU A CA 1
ATOM 2694 C C . GLU A 1 350 ? -2.355 -19.391 8.391 1 86.94 350 GLU A C 1
ATOM 2696 O O . GLU A 1 350 ? -1.146 -19.25 8.18 1 86.94 350 GLU A O 1
ATOM 2701 N N . LEU A 1 351 ? -3.227 -18.453 8.68 1 81.19 351 LEU A N 1
ATOM 2702 C CA . LEU A 1 351 ? -2.719 -17.078 8.742 1 81.19 351 LEU A CA 1
ATOM 2703 C C . LEU A 1 351 ? -1.755 -16.922 9.914 1 81.19 351 LEU A C 1
ATOM 2705 O O . LEU A 1 351 ? -0.713 -16.266 9.781 1 81.19 351 LEU A O 1
ATOM 2709 N N . ALA A 1 352 ? -2.014 -17.484 10.984 1 80.81 352 ALA A N 1
ATOM 2710 C CA . ALA A 1 352 ? -1.307 -17.25 12.242 1 80.81 352 ALA A CA 1
ATOM 2711 C C . ALA A 1 352 ? 0.108 -17.828 12.188 1 80.81 352 ALA A C 1
ATOM 2713 O O . ALA A 1 352 ? 1.037 -17.25 12.758 1 80.81 352 ALA A O 1
ATOM 2714 N N . ASN A 1 353 ? 0.312 -18.922 11.43 1 87 353 ASN A N 1
ATOM 2715 C CA . ASN A 1 353 ? 1.609 -19.594 11.469 1 87 353 ASN A CA 1
ATOM 2716 C C . ASN A 1 353 ? 2.121 -19.906 10.07 1 87 353 ASN A C 1
ATOM 2718 O O . ASN A 1 353 ? 2.85 -20.891 9.875 1 87 353 ASN A O 1
ATOM 2722 N N . TYR A 1 354 ? 1.738 -19.094 9.109 1 86.69 354 TYR A N 1
ATOM 2723 C CA . TYR A 1 354 ? 2.039 -19.391 7.715 1 86.69 354 TYR A CA 1
ATOM 2724 C C . TYR A 1 354 ? 3.545 -19.422 7.477 1 86.69 354 TYR A C 1
ATOM 2726 O O . TYR A 1 354 ? 4.02 -20.047 6.531 1 86.69 354 TYR A O 1
ATOM 2734 N N . LYS A 1 355 ? 4.344 -18.781 8.305 1 90.06 355 LYS A N 1
ATOM 2735 C CA . LYS A 1 355 ? 5.797 -18.75 8.148 1 90.06 355 LYS A CA 1
ATOM 2736 C C . LYS A 1 355 ? 6.438 -20.016 8.719 1 90.06 355 LYS A C 1
ATOM 2738 O O . LYS A 1 355 ? 7.574 -20.344 8.375 1 90.06 355 LYS A O 1
ATOM 2743 N N . ASP A 1 356 ? 5.641 -20.719 9.484 1 93 356 ASP A N 1
ATOM 2744 C CA . ASP A 1 356 ? 6.238 -21.812 10.242 1 93 356 ASP A CA 1
ATOM 2745 C C . ASP A 1 356 ? 5.895 -23.172 9.625 1 93 356 ASP A C 1
ATOM 2747 O O . ASP A 1 356 ? 6.715 -24.094 9.633 1 93 356 ASP A O 1
ATOM 2751 N N . VAL A 1 357 ? 4.699 -23.219 9.164 1 94.44 357 VAL A N 1
ATOM 2752 C CA . VAL A 1 357 ? 4.289 -24.531 8.703 1 94.44 357 VAL A CA 1
ATOM 2753 C C . VAL A 1 357 ? 3.246 -24.391 7.598 1 94.44 357 VAL A C 1
ATOM 2755 O O . VAL A 1 357 ? 2.387 -23.516 7.652 1 94.44 357 VAL A O 1
ATOM 2758 N N . VAL A 1 358 ? 3.408 -25.297 6.574 1 95.81 358 VAL A N 1
ATOM 2759 C CA . VAL A 1 358 ? 2.396 -25.438 5.531 1 95.81 358 VAL A CA 1
ATOM 2760 C C . VAL A 1 358 ? 2.146 -26.906 5.25 1 95.81 358 VAL A C 1
ATOM 2762 O O . VAL A 1 358 ? 2.965 -27.766 5.605 1 95.81 358 VAL A O 1
ATOM 2765 N N . VAL A 1 359 ? 0.99 -27.203 4.652 1 95.69 359 VAL A N 1
ATOM 2766 C CA . VAL A 1 359 ? 0.66 -28.547 4.215 1 95.69 359 VAL A CA 1
ATOM 2767 C C . VAL A 1 359 ? 0.483 -28.578 2.699 1 95.69 359 VAL A C 1
ATOM 2769 O O . VAL A 1 359 ? -0.368 -27.875 2.154 1 95.69 359 VAL A O 1
ATOM 2772 N N . MET A 1 360 ? 1.323 -29.391 2.088 1 96.69 360 MET A N 1
ATOM 2773 C CA . MET A 1 360 ? 1.171 -29.609 0.653 1 96.69 360 MET A CA 1
ATOM 2774 C C . MET A 1 360 ? 0.184 -30.75 0.378 1 96.69 360 MET A C 1
ATOM 2776 O O . MET A 1 360 ? 0.365 -31.859 0.86 1 96.69 360 MET A O 1
ATOM 2780 N N . VAL A 1 361 ? -0.807 -30.406 -0.358 1 96.25 361 VAL A N 1
ATOM 2781 C CA . VAL A 1 361 ? -1.813 -31.391 -0.743 1 96.25 361 VAL A CA 1
ATOM 2782 C C . VAL A 1 361 ? -1.655 -31.75 -2.221 1 96.25 361 VAL A C 1
ATOM 2784 O O . VAL A 1 361 ? -1.659 -30.859 -3.078 1 96.25 361 VAL A O 1
ATOM 2787 N N . THR A 1 362 ? -1.469 -33 -2.523 1 96.38 362 THR A N 1
ATOM 2788 C CA . THR A 1 362 ? -1.369 -33.531 -3.881 1 96.38 362 THR A CA 1
ATOM 2789 C C . THR A 1 362 ? -2.309 -34.719 -4.074 1 96.38 362 THR A C 1
ATOM 2791 O O . THR A 1 362 ? -2.986 -35.156 -3.137 1 96.38 362 THR A O 1
ATOM 2794 N N . SER A 1 363 ? -2.361 -35.219 -5.301 1 92.69 363 SER A N 1
ATOM 2795 C CA . SER A 1 363 ? -3.172 -36.406 -5.574 1 92.69 363 SER A CA 1
ATOM 2796 C C . SER A 1 363 ? -2.639 -37.625 -4.832 1 92.69 363 SER A C 1
ATOM 2798 O O . SER A 1 363 ? -3.389 -38.531 -4.543 1 92.69 363 SER A O 1
ATOM 2800 N N . SER A 1 364 ? -1.344 -37.531 -4.477 1 91.88 364 SER A N 1
ATOM 2801 C CA . SER A 1 364 ? -0.7 -38.688 -3.818 1 91.88 364 SER A CA 1
ATOM 2802 C C . SER A 1 364 ? -0.789 -38.562 -2.301 1 91.88 364 SER A C 1
ATOM 2804 O O . SER A 1 364 ? -0.415 -39.469 -1.576 1 91.88 364 SER A O 1
ATOM 2806 N N . GLY A 1 365 ? -1.203 -37.469 -1.878 1 92.94 365 GLY A N 1
ATOM 2807 C CA . GLY A 1 365 ? -1.353 -37.344 -0.437 1 92.94 365 GLY A CA 1
ATOM 2808 C C . GLY A 1 365 ? -0.933 -36 0.095 1 92.94 365 GLY A C 1
ATOM 2809 O O . GLY A 1 365 ? -0.933 -35 -0.643 1 92.94 365 GLY A O 1
ATOM 2810 N N . LYS A 1 366 ? -0.752 -36.031 1.478 1 94.81 366 LYS A N 1
ATOM 2811 C CA . LYS A 1 366 ? -0.424 -34.781 2.174 1 94.81 366 LYS A CA 1
ATOM 2812 C C . LYS A 1 366 ? 0.994 -34.844 2.738 1 94.81 366 LYS A C 1
ATOM 2814 O O . LYS A 1 366 ? 1.434 -35.875 3.244 1 94.81 366 LYS A O 1
ATOM 2819 N N . THR A 1 367 ? 1.713 -33.688 2.586 1 95.56 367 THR A N 1
ATOM 2820 C CA . THR A 1 367 ? 3.053 -33.531 3.139 1 95.56 367 THR A CA 1
ATOM 2821 C C . THR A 1 367 ? 3.152 -32.25 3.947 1 95.56 367 THR A C 1
ATOM 2823 O O . THR A 1 367 ? 2.836 -31.172 3.445 1 95.56 367 THR A O 1
ATOM 2826 N N . THR A 1 368 ? 3.586 -32.375 5.141 1 95.38 368 THR A N 1
ATOM 2827 C CA . THR A 1 368 ? 3.785 -31.203 5.984 1 95.38 368 THR A CA 1
ATOM 2828 C C . THR A 1 368 ? 5.203 -30.672 5.836 1 95.38 368 THR A C 1
ATOM 2830 O O . THR A 1 368 ? 6.172 -31.422 5.891 1 95.38 368 THR A O 1
ATOM 2833 N N . VAL A 1 369 ? 5.305 -29.391 5.574 1 95.88 369 VAL A N 1
ATOM 2834 C CA . VAL A 1 369 ? 6.59 -28.703 5.441 1 95.88 369 VAL A CA 1
ATOM 2835 C C . VAL A 1 369 ? 6.742 -27.672 6.555 1 95.88 369 VAL A C 1
ATOM 2837 O O . VAL A 1 369 ? 5.879 -26.812 6.734 1 95.88 369 VAL A O 1
ATOM 2840 N N . SER A 1 370 ? 7.809 -27.75 7.309 1 94.88 370 SER A N 1
ATOM 2841 C CA . SER A 1 370 ? 8.102 -26.812 8.391 1 94.88 370 SER A CA 1
ATOM 2842 C C . SER A 1 370 ? 9.477 -26.188 8.219 1 94.88 370 SER A C 1
ATOM 2844 O O . SER A 1 370 ? 10.383 -26.797 7.66 1 94.88 370 SER A O 1
ATOM 2846 N N . ARG A 1 371 ? 9.531 -25 8.656 1 92.19 371 ARG A N 1
ATOM 2847 C CA . ARG A 1 371 ? 10.844 -24.375 8.594 1 92.19 371 ARG A CA 1
ATOM 2848 C C . ARG A 1 371 ? 11.797 -25.016 9.602 1 92.19 371 ARG A C 1
ATOM 2850 O O . ARG A 1 371 ? 11.375 -25.484 10.656 1 92.19 371 ARG A O 1
ATOM 2857 N N . ARG A 1 372 ? 13.055 -24.953 9.336 1 88.94 372 ARG A N 1
ATOM 2858 C CA . ARG A 1 372 ? 14.07 -25.609 10.156 1 88.94 372 ARG A CA 1
ATOM 2859 C C . ARG A 1 372 ? 14.352 -24.797 11.422 1 88.94 372 ARG A C 1
ATOM 2861 O O . ARG A 1 372 ? 14.547 -25.375 12.492 1 88.94 372 ARG A O 1
ATOM 2868 N N . SER A 1 373 ? 14.445 -23.484 11.234 1 88.69 373 SER A N 1
ATOM 2869 C CA . SER A 1 373 ? 14.664 -22.547 12.336 1 88.69 373 SER A CA 1
ATOM 2870 C C . SER A 1 373 ? 13.93 -21.219 12.086 1 88.69 373 SER A C 1
ATOM 2872 O O . SER A 1 373 ? 13.469 -20.969 10.977 1 88.69 373 SER A O 1
ATOM 2874 N N . LYS A 1 374 ? 13.859 -20.438 13.109 1 85.88 374 LYS A N 1
ATOM 2875 C CA . LYS A 1 374 ? 13.156 -19.156 13.031 1 85.88 374 LYS A CA 1
ATOM 2876 C C . LYS A 1 374 ? 13.844 -18.219 12.055 1 85.88 374 LYS A C 1
ATOM 2878 O O . LYS A 1 374 ? 13.211 -17.312 11.516 1 85.88 374 LYS A O 1
ATOM 2883 N N . GLU A 1 375 ? 15.109 -18.516 11.766 1 84.12 375 GLU A N 1
ATOM 2884 C CA . GLU A 1 375 ? 15.875 -17.656 10.875 1 84.12 375 GLU A CA 1
ATOM 2885 C C . GLU A 1 375 ? 15.734 -18.109 9.422 1 84.12 375 GLU A C 1
ATOM 2887 O O . GLU A 1 375 ? 16.047 -17.359 8.5 1 84.12 375 GLU A O 1
ATOM 2892 N N . ASP A 1 376 ? 15.172 -19.312 9.32 1 90.5 376 ASP A N 1
ATOM 2893 C CA . ASP A 1 376 ? 15.086 -19.891 7.98 1 90.5 376 ASP A CA 1
ATOM 2894 C C . ASP A 1 376 ? 13.734 -19.578 7.34 1 90.5 376 ASP A C 1
ATOM 2896 O O . ASP A 1 376 ? 12.727 -19.453 8.031 1 90.5 376 ASP A O 1
ATOM 2900 N N . ASP A 1 377 ? 13.828 -19.406 6.062 1 93.75 377 ASP A N 1
ATOM 2901 C CA . ASP A 1 377 ? 12.578 -19.297 5.312 1 93.75 377 ASP A CA 1
ATOM 2902 C C . ASP A 1 377 ? 11.961 -20.688 5.078 1 93.75 377 ASP A C 1
ATOM 2904 O O . ASP A 1 377 ? 12.648 -21.609 4.637 1 93.75 377 ASP A O 1
ATOM 2908 N N . LEU A 1 378 ? 10.727 -20.797 5.391 1 95.62 378 LEU A N 1
ATOM 2909 C CA . LEU A 1 378 ? 9.992 -22 5.039 1 95.62 378 LEU A CA 1
ATOM 2910 C C . LEU A 1 378 ? 10.102 -22.297 3.545 1 95.62 378 LEU A C 1
ATOM 2912 O O . LEU A 1 378 ? 10.141 -23.453 3.137 1 95.62 378 LEU A O 1
ATOM 2916 N N . GLU A 1 379 ? 10.227 -21.266 2.754 1 96.69 379 GLU A N 1
ATOM 2917 C CA . GLU A 1 379 ? 10.227 -21.344 1.296 1 96.69 379 GLU A CA 1
ATOM 2918 C C . GLU A 1 379 ? 11.445 -22.109 0.783 1 96.69 379 GLU A C 1
ATOM 2920 O O . GLU A 1 379 ? 11.414 -22.672 -0.316 1 96.69 379 GLU A O 1
ATOM 2925 N N . GLU A 1 380 ? 12.484 -22.188 1.562 1 95.88 380 GLU A N 1
ATOM 2926 C CA . GLU A 1 380 ? 13.641 -22.969 1.142 1 95.88 380 GLU A CA 1
ATOM 2927 C C . GLU A 1 380 ? 13.273 -24.438 0.967 1 95.88 380 GLU A C 1
ATOM 2929 O O . GLU A 1 380 ? 13.555 -25.031 -0.076 1 95.88 380 GLU A O 1
ATOM 2934 N N . GLN A 1 381 ? 12.633 -24.953 1.937 1 96.12 381 GLN A N 1
ATOM 2935 C CA . GLN A 1 381 ? 12.219 -26.359 1.885 1 96.12 381 GLN A CA 1
ATO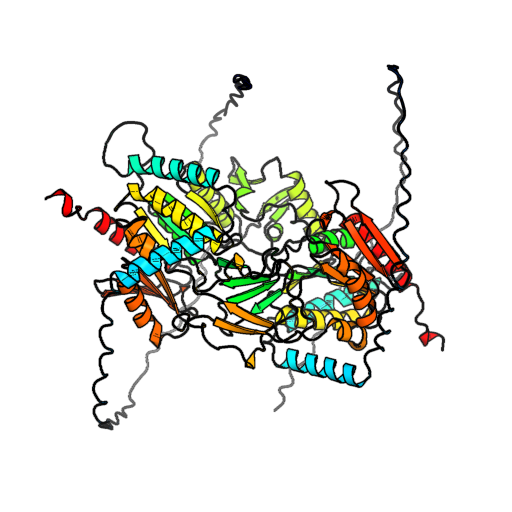M 2936 C C . GLN A 1 381 ? 11.086 -26.562 0.888 1 96.12 381 GLN A C 1
ATOM 2938 O O . GLN A 1 381 ? 11.086 -27.531 0.125 1 96.12 381 GLN A O 1
ATOM 2943 N N . LEU A 1 382 ? 10.141 -25.688 0.901 1 97.44 382 LEU A N 1
ATOM 2944 C CA . LEU A 1 382 ? 8.977 -25.781 0.025 1 97.44 382 LEU A CA 1
ATOM 2945 C C . LEU A 1 382 ? 9.398 -25.797 -1.439 1 97.44 382 LEU A C 1
ATOM 2947 O O . LEU A 1 382 ? 8.977 -26.672 -2.201 1 97.44 382 LEU A O 1
ATOM 2951 N N . ILE A 1 383 ? 10.266 -24.891 -1.798 1 98.06 383 ILE A N 1
ATOM 2952 C CA . ILE A 1 383 ? 10.688 -24.781 -3.189 1 98.06 383 ILE A CA 1
ATOM 2953 C C . ILE A 1 383 ? 11.547 -25.984 -3.564 1 98.06 383 ILE A C 1
ATOM 2955 O O . ILE A 1 383 ? 11.461 -26.484 -4.691 1 98.06 383 ILE A O 1
ATOM 2959 N N . GLY A 1 384 ? 12.359 -26.453 -2.596 1 97 384 GLY A N 1
ATOM 2960 C CA . GLY A 1 384 ? 13.102 -27.672 -2.857 1 97 384 GLY A CA 1
ATOM 2961 C C . GLY A 1 384 ? 12.219 -28.828 -3.258 1 97 384 GLY A C 1
ATOM 2962 O O . GLY A 1 384 ? 12.508 -29.547 -4.227 1 97 384 GLY A O 1
ATOM 2963 N N . LEU A 1 385 ? 11.156 -29 -2.594 1 96.94 385 LEU A N 1
ATOM 2964 C CA . LEU A 1 385 ? 10.211 -30.078 -2.877 1 96.94 385 LEU A CA 1
ATOM 2965 C C . LEU A 1 385 ? 9.5 -29.828 -4.203 1 96.94 385 LEU A C 1
ATOM 2967 O O . LEU A 1 385 ? 9.336 -30.766 -5.004 1 96.94 385 LEU A O 1
ATOM 2971 N N . LEU A 1 386 ? 9.141 -28.625 -4.457 1 98 386 LEU A N 1
ATOM 2972 C CA . LEU A 1 386 ? 8.406 -28.312 -5.672 1 98 386 LEU A CA 1
ATOM 2973 C C . LEU A 1 386 ? 9.281 -28.484 -6.906 1 98 386 LEU A C 1
ATOM 2975 O O . LEU A 1 386 ? 8.805 -28.891 -7.965 1 98 386 LEU A O 1
ATOM 2979 N N . VAL A 1 387 ? 10.539 -28.141 -6.766 1 97.56 387 VAL A N 1
ATOM 2980 C CA . VAL A 1 387 ? 11.484 -28.312 -7.863 1 97.56 387 VAL A CA 1
ATOM 2981 C C . VAL A 1 387 ? 11.602 -29.781 -8.227 1 97.56 387 VAL A C 1
ATOM 2983 O O . VAL A 1 387 ? 11.602 -30.141 -9.406 1 97.56 387 VAL A O 1
ATOM 2986 N N . LYS A 1 388 ? 11.656 -30.641 -7.215 1 96.56 388 LYS A N 1
ATOM 2987 C CA . LYS A 1 388 ? 11.711 -32.062 -7.445 1 96.56 388 LYS A CA 1
ATOM 2988 C C . LYS A 1 388 ? 10.438 -32.562 -8.133 1 96.56 388 LYS A C 1
ATOM 2990 O O . LYS A 1 388 ? 10.5 -33.312 -9.102 1 96.56 388 LYS A O 1
ATOM 2995 N N . MET A 1 389 ? 9.328 -32.125 -7.703 1 96.75 389 MET A N 1
ATOM 2996 C CA . MET A 1 389 ? 8.047 -32.531 -8.273 1 96.75 389 MET A CA 1
ATOM 2997 C C . MET A 1 389 ? 7.918 -32.062 -9.719 1 96.75 389 MET A C 1
ATOM 2999 O O . MET A 1 389 ? 7.402 -32.781 -10.57 1 96.75 389 MET A O 1
ATOM 3003 N N . HIS A 1 390 ? 8.383 -30.859 -9.938 1 96.94 390 HIS A N 1
ATOM 3004 C CA . HIS A 1 390 ? 8.32 -30.312 -11.289 1 96.94 390 HIS A CA 1
ATOM 3005 C C . HIS A 1 390 ? 9.227 -31.094 -12.242 1 96.94 390 HIS A C 1
ATOM 3007 O O . HIS A 1 390 ? 8.859 -31.359 -13.383 1 96.94 390 HIS A O 1
ATOM 3013 N N . SER A 1 391 ? 10.406 -31.438 -11.742 1 94.69 391 SER A N 1
ATOM 3014 C CA . SER A 1 391 ? 11.32 -32.25 -12.539 1 94.69 391 SER A CA 1
ATOM 3015 C C . SER A 1 391 ? 10.688 -33.594 -12.93 1 94.69 391 SER A C 1
ATOM 3017 O O . SER A 1 391 ? 10.812 -34.031 -14.07 1 94.69 391 SER A O 1
ATOM 3019 N N . ASP A 1 392 ? 10.023 -34.188 -11.977 1 94.38 392 ASP A N 1
ATOM 3020 C CA . ASP A 1 392 ? 9.328 -35.438 -12.242 1 94.38 392 ASP A CA 1
ATOM 3021 C C . ASP A 1 392 ? 8.203 -35.219 -13.258 1 94.38 392 ASP A C 1
ATOM 3023 O O . ASP A 1 392 ? 7.977 -36.062 -14.125 1 94.38 392 ASP A O 1
ATOM 3027 N N . HIS A 1 393 ? 7.52 -34.125 -13.148 1 94.12 393 HIS A N 1
ATOM 3028 C CA . HIS A 1 393 ? 6.434 -33.781 -14.055 1 94.12 393 HIS A CA 1
ATOM 3029 C C . HIS A 1 393 ? 6.949 -33.562 -15.477 1 94.12 393 HIS A C 1
ATOM 3031 O O . HIS A 1 393 ? 6.316 -34.031 -16.438 1 94.12 393 HIS A O 1
ATOM 3037 N N . ALA A 1 394 ? 8.062 -32.969 -15.586 1 91.25 394 ALA A N 1
ATOM 3038 C CA . ALA A 1 394 ? 8.641 -32.656 -16.891 1 91.25 394 ALA A CA 1
ATOM 3039 C C . ALA A 1 394 ? 9.125 -33.906 -17.609 1 91.25 394 ALA A C 1
ATOM 3041 O O . ALA A 1 394 ? 9.148 -33.938 -18.844 1 91.25 394 ALA A O 1
ATOM 3042 N N . LYS A 1 395 ? 9.508 -34.906 -16.797 1 89.25 395 LYS A N 1
ATOM 3043 C CA . LYS A 1 395 ? 10.023 -36.156 -17.359 1 89.25 395 LYS A CA 1
ATOM 3044 C C . LYS A 1 395 ? 8.891 -37.062 -17.859 1 89.25 395 LYS A C 1
ATOM 3046 O O . LYS A 1 395 ? 9.102 -37.938 -18.672 1 89.25 395 LYS A O 1
ATOM 3051 N N . GLN A 1 396 ? 7.777 -36.875 -17.312 1 81.06 396 GLN A N 1
ATOM 3052 C CA . GLN A 1 396 ? 6.656 -37.719 -17.688 1 81.06 396 GLN A CA 1
ATOM 3053 C C . GLN A 1 396 ? 6.23 -37.438 -19.125 1 81.06 396 GLN A C 1
ATOM 3055 O O . GLN A 1 396 ? 6.285 -36.312 -19.594 1 81.06 396 GLN A O 1
ATOM 3060 N N . SER A 1 397 ? 6.652 -38.344 -20.141 1 61.53 397 SER A N 1
ATOM 3061 C CA . SER A 1 397 ? 6.336 -38.312 -21.562 1 61.53 397 SER A CA 1
ATOM 3062 C C . SER A 1 397 ? 4.848 -38.062 -21.781 1 61.53 397 SER A C 1
ATOM 3064 O O . SER A 1 397 ? 4.02 -38.438 -20.953 1 61.53 397 SER A O 1
ATOM 3066 N N . ASN A 1 398 ? 4.523 -37.062 -22.609 1 53.12 398 ASN A N 1
ATOM 3067 C CA . ASN A 1 398 ? 3.145 -36.875 -23.047 1 53.12 398 ASN A CA 1
ATOM 3068 C C . ASN A 1 398 ? 2.502 -38.188 -23.469 1 53.12 398 ASN A C 1
ATOM 3070 O O . ASN A 1 398 ? 3.018 -38.875 -24.359 1 53.12 398 ASN A O 1
ATOM 3074 N N . PRO A 1 399 ? 1.65 -38.812 -22.75 1 46.09 399 PRO A N 1
ATOM 3075 C CA . PRO A 1 399 ? 1.039 -40.031 -23.281 1 46.09 399 PRO A CA 1
ATOM 3076 C C . PRO A 1 399 ? 0.644 -39.906 -24.75 1 46.09 399 PRO A C 1
ATOM 3078 O O . PRO A 1 399 ? 0.656 -40.906 -25.484 1 46.09 399 PRO A O 1
ATOM 3081 N N . ASP A 1 400 ? 0.103 -38.812 -25.125 1 42.94 400 ASP A N 1
ATOM 3082 C CA . ASP A 1 400 ? -0.499 -38.812 -26.453 1 42.94 400 ASP A CA 1
ATOM 3083 C C . ASP A 1 400 ? 0.571 -38.875 -27.547 1 42.94 400 ASP A C 1
ATOM 3085 O O . ASP A 1 400 ? 0.254 -38.875 -28.734 1 42.94 400 ASP A O 1
ATOM 3089 N N . GLN A 1 401 ? 1.818 -38.594 -27.328 1 37.47 401 GLN A N 1
ATOM 3090 C CA . GLN A 1 401 ? 2.701 -38.719 -28.484 1 37.47 401 GLN A CA 1
ATOM 3091 C C . GLN A 1 401 ? 3.01 -40.188 -28.781 1 37.47 401 GLN A C 1
ATOM 3093 O O . GLN A 1 401 ? 3.678 -40.5 -29.766 1 37.47 401 GLN A O 1
ATOM 3098 N N . GLU A 1 402 ? 2.91 -41.125 -27.812 1 34.34 402 GLU A N 1
ATOM 3099 C CA . GLU A 1 402 ? 3.119 -42.5 -28.281 1 34.34 402 GLU A CA 1
ATOM 3100 C C . GLU A 1 402 ? 1.905 -43.031 -29.062 1 34.34 402 GLU A C 1
ATOM 3102 O O . GLU A 1 402 ? 1.952 -44.094 -29.656 1 34.34 402 GLU A O 1
ATOM 3107 N N . THR A 1 403 ? 0.689 -42.469 -28.953 1 29.78 403 THR A N 1
ATOM 3108 C CA . THR A 1 403 ? -0.222 -43.094 -29.922 1 29.78 403 THR A CA 1
ATOM 3109 C C . THR A 1 403 ? -0.098 -42.406 -31.281 1 29.78 403 THR A C 1
ATOM 3111 O O . THR A 1 403 ? -0.054 -41.188 -31.359 1 29.78 403 THR A O 1
ATOM 3114 N N . MET B 1 1 ? 9.727 -6.004 44.188 1 18.88 1 MET B N 1
ATOM 3115 C CA . MET B 1 1 ? 11.156 -5.875 44.406 1 18.88 1 MET B CA 1
ATOM 3116 C C . MET B 1 1 ? 11.867 -5.355 43.156 1 18.88 1 MET B C 1
ATOM 3118 O O . MET B 1 1 ? 11.727 -5.922 42.094 1 18.88 1 MET B O 1
ATOM 3122 N N . VAL B 1 2 ? 12.32 -3.984 43.156 1 19.3 2 VAL B N 1
ATOM 3123 C CA . VAL B 1 2 ? 12.664 -2.906 42.25 1 19.3 2 VAL B CA 1
ATOM 3124 C C . VAL B 1 2 ? 14.055 -3.152 41.656 1 19.3 2 VAL B C 1
ATOM 3126 O O . VAL B 1 2 ? 15.055 -3.1 42.375 1 19.3 2 VAL B O 1
ATOM 3129 N N . ALA B 1 3 ? 14.102 -4.293 40.812 1 19.31 3 ALA B N 1
ATOM 3130 C CA . ALA B 1 3 ? 15.422 -4.793 40.438 1 19.31 3 ALA B CA 1
ATOM 3131 C C . ALA B 1 3 ? 16.281 -3.678 39.844 1 19.31 3 ALA B C 1
ATOM 3133 O O . ALA B 1 3 ? 15.867 -2.988 38.906 1 19.31 3 ALA B O 1
ATOM 3134 N N . ARG B 1 4 ? 17.328 -3.184 40.562 1 18.45 4 ARG B N 1
ATOM 3135 C CA . ARG B 1 4 ? 18.234 -2.043 40.562 1 18.45 4 ARG B CA 1
ATOM 3136 C C . ARG B 1 4 ? 19.203 -2.092 39.406 1 18.45 4 ARG B C 1
ATOM 3138 O O . ARG B 1 4 ? 20.188 -2.84 39.438 1 18.45 4 ARG B O 1
ATOM 3145 N N . LEU B 1 5 ? 18.719 -2.311 38.125 1 20.62 5 LEU B N 1
ATOM 3146 C CA . LEU B 1 5 ? 19.625 -2.465 37 1 20.62 5 LEU B CA 1
ATOM 3147 C C . LEU B 1 5 ? 20.641 -1.328 36.969 1 20.62 5 LEU B C 1
ATOM 3149 O O . LEU B 1 5 ? 20.281 -0.157 37.094 1 20.62 5 LEU B O 1
ATOM 3153 N N . THR B 1 6 ? 21.938 -1.629 37.312 1 19.08 6 THR B N 1
ATOM 3154 C CA . THR B 1 6 ? 23.141 -0.861 37.594 1 19.08 6 THR B CA 1
ATOM 3155 C C . THR B 1 6 ? 23.562 -0.058 36.375 1 19.08 6 THR B C 1
ATOM 3157 O O . THR B 1 6 ? 23.391 -0.505 35.25 1 19.08 6 THR B O 1
ATOM 3160 N N . PRO B 1 7 ? 23.969 1.317 36.438 1 18.39 7 PRO B N 1
ATOM 3161 C CA . PRO B 1 7 ? 24.062 2.574 35.688 1 18.39 7 PRO B CA 1
ATOM 3162 C C . PRO B 1 7 ? 25.234 2.594 34.719 1 18.39 7 PRO B C 1
ATOM 3164 O O . PRO B 1 7 ? 25.094 3.092 33.594 1 18.39 7 PRO B O 1
ATOM 3167 N N . ASP B 1 8 ? 26.516 2.158 35.062 1 17.78 8 ASP B N 1
ATOM 3168 C CA . ASP B 1 8 ? 27.531 3.207 35.062 1 17.78 8 ASP B CA 1
ATOM 3169 C C . ASP B 1 8 ? 28.203 3.322 33.688 1 17.78 8 ASP B C 1
ATOM 3171 O O . ASP B 1 8 ? 28.828 4.34 33.375 1 17.78 8 ASP B O 1
ATOM 3175 N N . GLN B 1 9 ? 28.5 2.203 32.938 1 18.58 9 GLN B N 1
ATOM 3176 C CA . GLN B 1 9 ? 29.844 2.172 32.375 1 18.58 9 GLN B CA 1
ATOM 3177 C C . GLN B 1 9 ? 30.016 3.211 31.266 1 18.58 9 GLN B C 1
ATOM 3179 O O . GLN B 1 9 ? 29.219 3.238 30.312 1 18.58 9 GLN B O 1
ATOM 3184 N N . LYS B 1 10 ? 30.828 4.293 31.422 1 19.12 10 LYS B N 1
ATOM 3185 C CA . LYS B 1 10 ? 31.219 5.543 30.781 1 19.12 10 LYS B CA 1
ATOM 3186 C C . LYS B 1 10 ? 32.031 5.281 29.516 1 19.12 10 LYS B C 1
ATOM 3188 O O . LYS B 1 10 ? 33.188 4.859 29.578 1 19.12 10 LYS B O 1
ATOM 3193 N N . VAL B 1 11 ? 31.75 4.41 28.609 1 18.36 11 VAL B N 1
ATOM 3194 C CA . VAL B 1 11 ? 32.781 4.172 27.594 1 18.36 11 VAL B CA 1
ATOM 3195 C C . VAL B 1 11 ? 33.094 5.469 26.859 1 18.36 11 VAL B C 1
ATOM 3197 O O . VAL B 1 11 ? 32.188 6.117 26.312 1 18.36 11 VAL B O 1
ATOM 3200 N N . ALA B 1 12 ? 34.219 6.145 27.156 1 17.7 12 ALA B N 1
ATOM 3201 C CA . ALA B 1 12 ? 34.875 7.387 26.781 1 17.7 12 ALA B CA 1
ATOM 3202 C C . ALA B 1 12 ? 35.219 7.395 25.281 1 17.7 12 ALA B C 1
ATOM 3204 O O . ALA B 1 12 ? 36.344 7.035 24.891 1 17.7 12 ALA B O 1
ATOM 3205 N N . CYS B 1 13 ? 34.594 6.773 24.391 1 17.47 13 CYS B N 1
ATOM 3206 C CA . CYS B 1 13 ? 35.281 6.633 23.109 1 17.47 13 CYS B CA 1
ATOM 3207 C C . CYS B 1 13 ? 35.531 7.992 22.484 1 17.47 13 CYS B C 1
ATOM 3209 O O . CYS B 1 13 ? 34.594 8.664 22.031 1 17.47 13 CYS B O 1
ATOM 3211 N N . SER B 1 14 ? 36.375 8.875 23.062 1 17.33 14 SER B N 1
ATOM 3212 C CA . SER B 1 14 ? 36.594 10.219 22.531 1 17.33 14 SER B CA 1
ATOM 3213 C C . SER B 1 14 ? 37.25 10.164 21.156 1 17.33 14 SER B C 1
ATOM 3215 O O . SER B 1 14 ? 38.344 9.633 20.984 1 17.33 14 SER B O 1
ATOM 3217 N N . ILE B 1 15 ? 36.531 9.719 20.188 1 18.16 15 ILE B N 1
ATOM 3218 C CA . ILE B 1 15 ? 37.062 9.633 18.828 1 18.16 15 ILE B CA 1
ATOM 3219 C C . ILE B 1 15 ? 37.594 11 18.406 1 18.16 15 ILE B C 1
ATOM 3221 O O . ILE B 1 15 ? 36.875 12 18.469 1 18.16 15 ILE B O 1
ATOM 3225 N N . HIS B 1 16 ? 38.875 11.289 18.609 1 17.95 16 HIS B N 1
ATOM 3226 C CA . HIS B 1 16 ? 39.688 12.453 18.25 1 17.95 16 HIS B CA 1
ATOM 3227 C C . HIS B 1 16 ? 39.594 12.766 16.766 1 17.95 16 HIS B C 1
ATOM 3229 O O . HIS B 1 16 ? 39.875 11.898 15.93 1 17.95 16 HIS B O 1
ATOM 3235 N N . VAL B 1 17 ? 38.656 13.555 16.375 1 19.33 17 VAL B N 1
ATOM 3236 C CA . VAL B 1 17 ? 38.281 14.094 15.07 1 19.33 17 VAL B CA 1
ATOM 3237 C C . VAL B 1 17 ? 39.438 14.945 14.516 1 19.33 17 VAL B C 1
ATOM 3239 O O . VAL B 1 17 ? 39.75 16.016 15.055 1 19.33 17 VAL B O 1
ATOM 3242 N N . GLY B 1 18 ? 40.625 14.352 14.398 1 17.59 18 GLY B N 1
ATOM 3243 C CA . GLY B 1 18 ? 41.719 15.234 14.016 1 17.59 18 GLY B CA 1
ATOM 3244 C C . GLY B 1 18 ? 41.438 16.016 12.75 1 17.59 18 GLY B C 1
ATOM 3245 O O . GLY B 1 18 ? 40.781 15.516 11.836 1 17.59 18 GLY B O 1
ATOM 3246 N N . PHE B 1 19 ? 41.531 17.391 12.727 1 18.8 19 PHE B N 1
ATOM 3247 C CA . PHE B 1 19 ? 41.188 18.578 11.961 1 18.8 19 PHE B CA 1
ATOM 3248 C C . PHE B 1 19 ? 42.156 18.734 10.773 1 18.8 19 PHE B C 1
ATOM 3250 O O . PHE B 1 19 ? 42.062 19.719 10.039 1 18.8 19 PHE B O 1
ATOM 3257 N N . ASN B 1 20 ? 42.719 17.688 10.219 1 17.72 20 ASN B N 1
ATOM 3258 C CA . ASN B 1 20 ? 43.875 18.219 9.477 1 17.72 20 ASN B CA 1
ATOM 3259 C C . ASN B 1 20 ? 43.438 19.203 8.406 1 17.72 20 ASN B C 1
ATOM 3261 O O . ASN B 1 20 ? 42.344 19.062 7.828 1 17.72 20 ASN B O 1
ATOM 3265 N N . SER B 1 21 ? 44.156 20.406 8.133 1 17.03 21 SER B N 1
ATOM 3266 C CA . SER B 1 21 ? 44.125 21.75 7.555 1 17.03 21 SER B CA 1
ATOM 3267 C C . SER B 1 21 ? 44.281 21.703 6.035 1 17.03 21 SER B C 1
ATOM 3269 O O . SER B 1 21 ? 44.312 22.75 5.379 1 17.03 21 SER B O 1
ATOM 3271 N N . PRO B 1 22 ? 43.844 20.75 5.277 1 17.66 22 PRO B N 1
ATOM 3272 C CA . PRO B 1 22 ? 44.594 20.875 4.023 1 17.66 22 PRO B CA 1
ATOM 3273 C C . PRO B 1 22 ? 44.281 22.172 3.291 1 17.66 22 PRO B C 1
ATOM 3275 O O . PRO B 1 22 ? 43.219 22.75 3.451 1 17.66 22 PRO B O 1
ATOM 3278 N N . ASN B 1 23 ? 45.344 22.906 2.725 1 17.28 23 ASN B N 1
ATOM 3279 C CA . ASN B 1 23 ? 45.625 24.172 2.051 1 17.28 23 ASN B CA 1
ATOM 3280 C C . ASN B 1 23 ? 44.812 24.328 0.773 1 17.28 23 ASN B C 1
ATOM 3282 O O . ASN B 1 23 ? 44.312 23.344 0.229 1 17.28 23 ASN B O 1
ATOM 3286 N N . LYS B 1 24 ? 45 25.594 -0.021 1 16.53 24 LYS B N 1
ATOM 3287 C CA . LYS B 1 24 ? 44.281 26.672 -0.716 1 16.53 24 LYS B CA 1
ATOM 3288 C C . LYS B 1 24 ? 44.031 26.297 -2.172 1 16.53 24 LYS B C 1
ATOM 3290 O O . LYS B 1 24 ? 42.906 26.469 -2.664 1 16.53 24 LYS B O 1
ATOM 3295 N N . LYS B 1 25 ? 45.031 26.188 -3.168 1 16.33 25 LYS B N 1
ATOM 3296 C CA . LYS B 1 25 ? 45.188 27.234 -4.176 1 16.33 25 LYS B CA 1
ATOM 3297 C C . LYS B 1 25 ? 44.219 27 -5.348 1 16.33 25 LYS B C 1
ATOM 3299 O O . LYS B 1 25 ? 43.688 25.906 -5.508 1 16.33 25 LYS B O 1
ATOM 3304 N N . SER B 1 26 ? 44.469 27.703 -6.648 1 16.69 26 SER B N 1
ATOM 3305 C CA . SER B 1 26 ? 43.969 28.688 -7.602 1 16.69 26 SER B CA 1
ATOM 3306 C C . SER B 1 26 ? 43.5 28.016 -8.898 1 16.69 26 SER B C 1
ATOM 3308 O O . SER B 1 26 ? 42.906 28.672 -9.758 1 16.69 26 SER B O 1
ATOM 3310 N N . GLY B 1 27 ? 43.438 26.688 -9.031 1 15.73 27 GLY B N 1
ATOM 3311 C CA . GLY B 1 27 ? 43.719 26.516 -10.453 1 15.73 27 GLY B CA 1
ATOM 3312 C C . GLY B 1 27 ? 42.625 27.062 -11.336 1 15.73 27 GLY B C 1
ATOM 3313 O O . GLY B 1 27 ? 41.438 26.984 -10.992 1 15.73 27 GLY B O 1
ATOM 3314 N N . SER B 1 28 ? 42.969 27.859 -12.453 1 16.69 28 SER B N 1
ATOM 3315 C CA . SER B 1 28 ? 42.469 28.812 -13.453 1 16.69 28 SER B CA 1
ATOM 3316 C C . SER B 1 28 ? 41.656 28.109 -14.531 1 16.69 28 SER B C 1
ATOM 3318 O O . SER B 1 28 ? 40.969 28.766 -15.32 1 16.69 28 SER B O 1
ATOM 3320 N N . PHE B 1 29 ? 41.406 26.75 -14.594 1 16.98 29 PHE B N 1
ATOM 3321 C CA . PHE B 1 29 ? 41.438 26.469 -16.016 1 16.98 29 PHE B CA 1
ATOM 3322 C C . PHE B 1 29 ? 40.188 27.047 -16.688 1 16.98 29 PHE B C 1
ATOM 3324 O O . PHE B 1 29 ? 39.094 26.953 -16.156 1 16.98 29 PHE B O 1
ATOM 3331 N N . PHE B 1 30 ? 40.344 27.828 -17.812 1 17.08 30 PHE B N 1
ATOM 3332 C CA . PHE B 1 30 ? 39.688 28.75 -18.719 1 17.08 30 PHE B CA 1
ATOM 3333 C C . PHE B 1 30 ? 38.781 28.016 -19.688 1 17.08 30 PHE B C 1
ATOM 3335 O O . PHE B 1 30 ? 37.969 28.625 -20.391 1 17.08 30 PHE B O 1
ATOM 3342 N N . PHE B 1 31 ? 38.312 26.734 -19.5 1 16.64 31 PHE B N 1
ATOM 3343 C CA . PHE B 1 31 ? 38.094 26.344 -20.875 1 16.64 31 PHE B CA 1
ATOM 3344 C C . PHE B 1 31 ? 36.938 27.172 -21.484 1 16.64 31 PHE B C 1
ATOM 3346 O O . PHE B 1 31 ? 35.938 27.406 -20.828 1 16.64 31 PHE B O 1
ATOM 3353 N N . PRO B 1 32 ? 37.188 27.688 -22.688 1 16.3 32 PRO B N 1
ATOM 3354 C CA . PRO B 1 32 ? 36.5 28.703 -23.5 1 16.3 32 PRO B CA 1
ATOM 3355 C C . PRO B 1 32 ? 35.25 28.172 -24.172 1 16.3 32 PRO B C 1
ATOM 3357 O O . PRO B 1 32 ? 34.406 28.953 -24.609 1 16.3 32 PRO B O 1
ATOM 3360 N N . SER B 1 33 ? 34.906 26.859 -24.062 1 15.78 33 SER B N 1
ATOM 3361 C CA . SER B 1 33 ? 34.406 26.531 -25.406 1 15.78 33 SER B CA 1
ATOM 3362 C C . SER B 1 33 ? 33.25 27.422 -25.797 1 15.78 33 SER B C 1
ATOM 3364 O O . SER B 1 33 ? 32.5 27.875 -24.938 1 15.78 33 SER B O 1
ATOM 3366 N N . PRO B 1 34 ? 33.125 27.438 -27.188 1 15.73 34 PRO B N 1
ATOM 3367 C CA . PRO B 1 34 ? 32.625 28.406 -28.172 1 15.73 34 PRO B CA 1
ATOM 3368 C C . PRO B 1 34 ? 31.109 28.516 -28.156 1 15.73 34 PRO B C 1
ATOM 3370 O O . PRO B 1 34 ? 30.422 27.719 -27.516 1 15.73 34 PRO B O 1
ATOM 3373 N N . SER B 1 35 ? 30.625 28.859 -29.406 1 15.09 35 SER B N 1
ATOM 3374 C CA . SER B 1 35 ? 29.844 29.891 -30.078 1 15.09 35 SER B CA 1
ATOM 3375 C C . SER B 1 35 ? 28.453 29.391 -30.453 1 15.09 35 SER B C 1
ATOM 3377 O O . SER B 1 35 ? 27.656 30.125 -31.031 1 15.09 35 SER B O 1
ATOM 3379 N N . PHE B 1 36 ? 28.016 28.094 -30.188 1 16.78 36 PHE B N 1
ATOM 3380 C CA . PHE B 1 36 ? 27.125 27.797 -31.312 1 16.78 36 PHE B CA 1
ATOM 3381 C C . PHE B 1 36 ? 25.969 28.797 -31.359 1 16.78 36 PHE B C 1
ATOM 3383 O O . PHE B 1 36 ? 25.344 29.078 -30.344 1 16.78 36 PHE B O 1
ATOM 3390 N N . PHE B 1 37 ? 25.859 29.438 -32.531 1 14.95 37 PHE B N 1
ATOM 3391 C CA . PHE B 1 37 ? 25.188 30.594 -33.125 1 14.95 37 PHE B CA 1
ATOM 3392 C C . PHE B 1 37 ? 23.688 30.328 -33.25 1 14.95 37 PHE B C 1
ATOM 3394 O O . PHE B 1 37 ? 22.891 31.266 -33.281 1 14.95 37 PHE B O 1
ATOM 3401 N N . LEU B 1 38 ? 23.312 29.078 -33.625 1 15.66 38 LEU B N 1
ATOM 3402 C CA . LEU B 1 38 ? 22.469 29.25 -34.812 1 15.66 38 LEU B CA 1
ATOM 3403 C C . LEU B 1 38 ? 21.25 30.109 -34.5 1 15.66 38 LEU B C 1
ATOM 3405 O O . LEU B 1 38 ? 20.781 30.141 -33.344 1 15.66 38 LEU B O 1
ATOM 3409 N N . PHE B 1 39 ? 20.484 30.328 -35.625 1 15.71 39 PHE B N 1
ATOM 3410 C CA . PHE B 1 39 ? 19.812 31.359 -36.406 1 15.71 39 PHE B CA 1
ATOM 3411 C C . PHE B 1 39 ? 18.406 31.609 -35.875 1 15.71 39 PHE B C 1
ATOM 3413 O O . PHE B 1 39 ? 17.828 30.75 -35.219 1 15.71 39 PHE B O 1
ATOM 3420 N N . LEU B 1 40 ? 17.859 32.656 -36.438 1 15.11 40 LEU B N 1
ATOM 3421 C CA . LEU B 1 40 ? 17.031 33.844 -36.25 1 15.11 40 LEU B CA 1
ATOM 3422 C C . LEU B 1 40 ? 15.562 33.531 -36.5 1 15.11 40 LEU B C 1
ATOM 3424 O O . LEU B 1 40 ? 14.688 34.156 -35.875 1 15.11 40 LEU B O 1
ATOM 3428 N N . PHE B 1 41 ? 15.141 32.562 -37.5 1 15.79 41 PHE B N 1
ATOM 3429 C CA . PHE B 1 41 ? 14.336 33.344 -38.438 1 15.79 41 PHE B CA 1
ATOM 3430 C C . PHE B 1 41 ? 13.07 33.844 -37.75 1 15.79 41 PHE B C 1
ATOM 3432 O O . PHE B 1 41 ? 12.617 33.281 -36.75 1 15.79 41 PHE B O 1
ATOM 3439 N N . PRO B 1 42 ? 12.109 34.531 -38.656 1 16.33 42 PRO B N 1
ATOM 3440 C CA . PRO B 1 42 ? 11.312 35.75 -38.781 1 16.33 42 PRO B CA 1
ATOM 3441 C C . PRO B 1 42 ? 9.914 35.594 -38.188 1 16.33 42 PRO B C 1
ATOM 3443 O O . PRO B 1 42 ? 9.414 34.469 -38.062 1 16.33 42 PRO B O 1
ATOM 3446 N N . PHE B 1 43 ? 9.305 36.75 -37.906 1 15.77 43 PHE B N 1
ATOM 3447 C CA . PHE B 1 43 ? 8.258 37.438 -37.156 1 15.77 43 PHE B CA 1
ATOM 3448 C C . PHE B 1 43 ? 6.895 37.219 -37.812 1 15.77 43 PHE B C 1
ATOM 3450 O O . PHE B 1 43 ? 5.859 37.562 -37.25 1 15.77 43 PHE B O 1
ATOM 3457 N N . LEU B 1 44 ? 6.816 36.688 -39.094 1 16.45 44 LEU B N 1
ATOM 3458 C CA . LEU B 1 44 ? 5.887 37.594 -39.75 1 16.45 44 LEU B CA 1
ATOM 3459 C C . LEU B 1 44 ? 4.496 37.5 -39.156 1 16.45 44 LEU B C 1
ATOM 3461 O O . LEU B 1 44 ? 4.059 36.406 -38.75 1 16.45 44 LEU B O 1
ATOM 3465 N N . PHE B 1 45 ? 3.684 38.719 -39.156 1 15.45 45 PHE B N 1
ATOM 3466 C CA . PHE B 1 45 ? 2.619 39.5 -38.531 1 15.45 45 PHE B CA 1
ATOM 3467 C C . PHE B 1 45 ? 1.252 39.031 -39.031 1 15.45 45 PHE B C 1
ATOM 3469 O O . PHE B 1 45 ? 0.276 39.094 -38.281 1 15.45 45 PHE B O 1
ATOM 3476 N N . HIS B 1 46 ? 1.001 38.438 -40.25 1 15.75 46 HIS B N 1
ATOM 3477 C CA . HIS B 1 46 ? -0.001 39.312 -40.875 1 15.75 46 HIS B CA 1
ATOM 3478 C C . HIS B 1 46 ? -1.338 39.188 -40.156 1 15.75 46 HIS B C 1
ATOM 3480 O O . HIS B 1 46 ? -1.588 38.219 -39.438 1 15.75 46 HIS B O 1
ATOM 3486 N N . PRO B 1 47 ? -2.516 39.344 -41.031 1 16.44 47 PRO B N 1
ATOM 3487 C CA . PRO B 1 47 ? -3.572 40.344 -41.156 1 16.44 47 PRO B CA 1
ATOM 3488 C C . PRO B 1 47 ? -4.812 40 -40.344 1 16.44 47 PRO B C 1
ATOM 3490 O O . PRO B 1 47 ? -4.918 38.875 -39.812 1 16.44 47 PRO B O 1
ATOM 3493 N N . SER B 1 48 ? -6.098 40.219 -41.031 1 15.78 48 SER B N 1
ATOM 3494 C CA . SER B 1 48 ? -7.223 41.125 -40.906 1 15.78 48 SER B CA 1
ATOM 3495 C C . SER B 1 48 ? -8.398 40.5 -40.188 1 15.78 48 SER B C 1
ATOM 3497 O O . SER B 1 48 ? -8.719 40.844 -39.062 1 15.78 48 SER B O 1
ATOM 3499 N N . SER B 1 49 ? -9.609 40.219 -41 1 15.96 49 SER B N 1
ATOM 3500 C CA . SER B 1 49 ? -10.844 41 -40.938 1 15.96 49 SER B CA 1
ATOM 3501 C C . SER B 1 49 ? -11.891 40.312 -40.094 1 15.96 49 SER B C 1
ATOM 3503 O O . SER B 1 49 ? -12.664 40.969 -39.375 1 15.96 49 SER B O 1
ATOM 3505 N N . LEU B 1 50 ? -12.18 38.969 -40.312 1 18.48 50 LEU B N 1
ATOM 3506 C CA . LEU B 1 50 ? -13.578 38.781 -40.688 1 18.48 50 LEU B CA 1
ATOM 3507 C C . LEU B 1 50 ? -14.5 38.875 -39.469 1 18.48 50 LEU B C 1
ATOM 3509 O O . LEU B 1 50 ? -14.188 38.344 -38.406 1 18.48 50 LEU B O 1
ATOM 3513 N N . ARG B 1 51 ? -15.719 39.625 -39.656 1 16.84 51 ARG B N 1
ATOM 3514 C CA . ARG B 1 51 ? -16.734 40.438 -39.031 1 16.84 51 ARG B CA 1
ATOM 3515 C C . ARG B 1 51 ? -17.656 39.562 -38.156 1 16.84 51 ARG B C 1
ATOM 3517 O O . ARG B 1 51 ? -18.047 39.969 -37.062 1 16.84 51 ARG B O 1
ATOM 3524 N N . PHE B 1 52 ? -18.078 38.344 -38.656 1 19.53 52 PHE B N 1
ATOM 3525 C CA . PHE B 1 52 ? -19.531 38.344 -38.688 1 19.53 52 PHE B CA 1
ATOM 3526 C C . PHE B 1 52 ? -20.094 38.188 -37.281 1 19.53 52 PHE B C 1
ATOM 3528 O O . PHE B 1 52 ? -19.719 37.281 -36.531 1 19.53 52 PHE B O 1
ATOM 3535 N N . ALA B 1 53 ? -20.625 39.281 -36.75 1 18.2 53 ALA B N 1
ATOM 3536 C CA . ALA B 1 53 ? -21.156 39.625 -35.438 1 18.2 53 ALA B CA 1
ATOM 3537 C C . ALA B 1 53 ? -22.391 38.812 -35.094 1 18.2 53 ALA B C 1
ATOM 3539 O O . ALA B 1 53 ? -22.859 38.781 -33.969 1 18.2 53 ALA B O 1
ATOM 3540 N N . PRO B 1 54 ? -23 37.875 -35.938 1 20.16 54 PRO B N 1
ATOM 3541 C CA . PRO B 1 54 ? -24.406 38.219 -35.75 1 20.16 54 PRO B CA 1
ATOM 3542 C C . PRO B 1 54 ? -24.875 38.062 -34.312 1 20.16 54 PRO B C 1
ATOM 3544 O O . PRO B 1 54 ? -24.328 37.219 -33.594 1 20.16 54 PRO B O 1
ATOM 3547 N N . ARG B 1 55 ? -25.547 39.094 -33.688 1 18.78 55 ARG B N 1
ATOM 3548 C CA . ARG B 1 55 ? -26.094 39.5 -32.406 1 18.78 55 ARG B CA 1
ATOM 3549 C C . ARG B 1 55 ? -27.219 38.562 -31.969 1 18.78 55 ARG B C 1
ATOM 3551 O O . ARG B 1 55 ? -27.828 38.781 -30.922 1 18.78 55 ARG B O 1
ATOM 3558 N N . HIS B 1 56 ? -27.484 37.406 -32.656 1 20.72 56 HIS B N 1
ATOM 3559 C CA . HIS B 1 56 ? -28.906 37.188 -32.344 1 20.72 56 HIS B CA 1
ATOM 3560 C C . HIS B 1 56 ? -29.125 37.094 -30.844 1 20.72 56 HIS B C 1
ATOM 3562 O O . HIS B 1 56 ? -28.344 36.469 -30.141 1 20.72 56 HIS B O 1
ATOM 3568 N N . TRP B 1 57 ? -29.812 38.094 -30.266 1 19.72 57 TRP B N 1
ATOM 3569 C CA . TRP B 1 57 ? -30.266 38.5 -28.938 1 19.72 57 TRP B CA 1
ATOM 3570 C C . TRP B 1 57 ? -31.125 37.438 -28.297 1 19.72 57 TRP B C 1
ATOM 3572 O O . TRP B 1 57 ? -32.344 37.344 -28.547 1 19.72 57 TRP B O 1
ATOM 3582 N N . CYS B 1 58 ? -30.812 36.094 -28.625 1 21.25 58 CYS B N 1
ATOM 3583 C CA . CYS B 1 58 ? -31.969 35.312 -28.156 1 21.25 58 CYS B CA 1
ATOM 3584 C C . CYS B 1 58 ? -32.281 35.625 -26.703 1 21.25 58 CYS B C 1
ATOM 3586 O O . CYS B 1 58 ? -31.375 35.656 -25.859 1 21.25 58 CYS B O 1
ATOM 3588 N N . HIS B 1 59 ? -33.281 36.344 -26.5 1 21.17 59 HIS B N 1
ATOM 3589 C CA . HIS B 1 59 ? -33.938 36.812 -25.281 1 21.17 59 HIS B CA 1
ATOM 3590 C C . HIS B 1 59 ? -34.25 35.625 -24.344 1 21.17 59 HIS B C 1
ATOM 3592 O O . HIS B 1 59 ? -35.156 34.844 -24.594 1 21.17 59 HIS B O 1
ATOM 3598 N N . SER B 1 60 ? -33.438 34.656 -24.156 1 23.69 60 SER B N 1
ATOM 3599 C CA . SER B 1 60 ? -34.062 33.594 -23.406 1 23.69 60 SER B CA 1
ATOM 3600 C C . SER B 1 60 ? -34.594 34.125 -22.078 1 23.69 60 SER B C 1
ATOM 3602 O O . SER B 1 60 ? -34.031 35 -21.469 1 23.69 60 SER B O 1
ATOM 3604 N N . PRO B 1 61 ? -35.875 33.875 -21.797 1 29.16 61 PRO B N 1
ATOM 3605 C CA . PRO B 1 61 ? -36.625 34.375 -20.641 1 29.16 61 PRO B CA 1
ATOM 3606 C C . PRO B 1 61 ? -35.906 34.094 -19.312 1 29.16 61 PRO B C 1
ATOM 3608 O O . PRO B 1 61 ? -35.062 33.188 -19.234 1 29.16 61 PRO B O 1
ATOM 3611 N N . PRO B 1 62 ? -36.031 35.031 -18.359 1 25.25 62 PRO B N 1
ATOM 3612 C CA . PRO B 1 62 ? -35.344 35.062 -17.078 1 25.25 62 PRO B CA 1
ATOM 3613 C C . PRO B 1 62 ? -35.562 33.812 -16.234 1 25.25 62 PRO B C 1
ATOM 3615 O O . PRO B 1 62 ? -36.688 33.312 -16.203 1 25.25 62 PRO B O 1
ATOM 3618 N N . SER B 1 63 ? -34.688 32.844 -16.281 1 28.17 63 SER B N 1
ATOM 3619 C CA . SER B 1 63 ? -34.844 31.641 -15.461 1 28.17 63 SER B CA 1
ATOM 3620 C C . SER B 1 63 ? -35.25 32 -14.031 1 28.17 63 SER B C 1
ATOM 3622 O O . SER B 1 63 ? -34.844 33.031 -13.508 1 28.17 63 SER B O 1
ATOM 3624 N N . PRO B 1 64 ? -36.406 31.484 -13.57 1 30.98 64 PRO B N 1
ATOM 3625 C CA . PRO B 1 64 ? -36.938 31.844 -12.258 1 30.98 64 PRO B CA 1
ATOM 3626 C C . PRO B 1 64 ? -35.875 31.797 -11.156 1 30.98 64 PRO B C 1
ATOM 3628 O O . PRO B 1 64 ? -34.844 31.094 -11.305 1 30.98 64 PRO B O 1
ATOM 3631 N N . PRO B 1 65 ? -35.938 32.75 -10.211 1 25.73 65 PRO B N 1
ATOM 3632 C CA . PRO B 1 65 ? -34.938 32.875 -9.164 1 25.73 65 PRO B CA 1
ATOM 3633 C C . PRO B 1 65 ? -34.688 31.578 -8.414 1 25.73 65 PRO B C 1
ATOM 3635 O O . PRO B 1 65 ? -35.594 30.734 -8.312 1 25.73 65 PRO B O 1
ATOM 3638 N N . ALA B 1 66 ? -33.5 31.016 -8.414 1 27.8 66 ALA B N 1
ATOM 3639 C CA . ALA B 1 66 ? -33 29.844 -7.68 1 27.8 66 ALA B CA 1
ATOM 3640 C C . ALA B 1 66 ? -33.438 29.906 -6.219 1 27.8 66 ALA B C 1
ATOM 3642 O O . ALA B 1 66 ? -33.188 30.875 -5.52 1 27.8 66 ALA B O 1
ATOM 3643 N N . ARG B 1 67 ? -34.562 29.266 -5.977 1 30.88 67 ARG B N 1
ATOM 3644 C CA . ARG B 1 67 ? -34.969 29.172 -4.582 1 30.88 67 ARG B CA 1
ATOM 3645 C C . ARG B 1 67 ? -33.781 28.891 -3.678 1 30.88 67 ARG B C 1
ATOM 3647 O O . ARG B 1 67 ? -32.969 28 -3.953 1 30.88 67 ARG B O 1
ATOM 3654 N N . GLN B 1 68 ? -33.344 29.891 -2.967 1 26.53 68 GLN B N 1
ATOM 3655 C CA . GLN B 1 68 ? -32.25 29.781 -2.023 1 26.53 68 GLN B CA 1
ATOM 3656 C C . GLN B 1 68 ? -32.438 28.578 -1.112 1 26.53 68 GLN B C 1
ATOM 3658 O O . GLN B 1 68 ? -33.531 28.344 -0.588 1 26.53 68 GLN B O 1
ATOM 3663 N N . PRO B 1 69 ? -31.766 27.484 -1.349 1 31.84 69 PRO B N 1
ATOM 3664 C CA . PRO B 1 69 ? -31.953 26.406 -0.385 1 31.84 69 PRO B CA 1
ATOM 3665 C C . PRO B 1 69 ? -31.969 26.891 1.062 1 31.84 69 PRO B C 1
ATOM 3667 O O . PRO B 1 69 ? -31.344 27.906 1.379 1 31.84 69 PRO B O 1
ATOM 3670 N N . PRO B 1 70 ? -33.062 26.641 1.844 1 30.62 70 PRO B N 1
ATOM 3671 C CA . PRO B 1 70 ? -33.188 27.125 3.223 1 30.62 70 PRO B CA 1
ATOM 3672 C C . PRO B 1 70 ? -31.906 27.016 4.02 1 30.62 70 PRO B C 1
ATOM 3674 O O . PRO B 1 70 ? -31.062 26.156 3.721 1 30.62 70 PRO B O 1
ATOM 3677 N N . ALA B 1 71 ? -31.422 28.062 4.605 1 33.25 71 ALA B N 1
ATOM 3678 C CA . ALA B 1 71 ? -30.312 28.156 5.547 1 33.25 71 ALA B CA 1
ATOM 3679 C C . ALA B 1 71 ? -30.359 27.047 6.582 1 33.25 71 ALA B C 1
ATOM 3681 O O . ALA B 1 71 ? -31.344 26.922 7.332 1 33.25 71 ALA B O 1
ATOM 3682 N N . MET B 1 72 ? -29.953 25.875 6.246 1 34.69 72 MET B N 1
ATOM 3683 C CA . MET B 1 72 ? -29.922 24.859 7.297 1 34.69 72 MET B CA 1
ATOM 3684 C C . MET B 1 72 ? -29.375 25.453 8.594 1 34.69 72 MET B C 1
ATOM 3686 O O . MET B 1 72 ? -28.328 26.094 8.609 1 34.69 72 MET B O 1
ATOM 3690 N N . ASP B 1 73 ? -30.203 25.656 9.656 1 35.03 73 ASP B N 1
ATOM 3691 C CA . ASP B 1 73 ? -29.922 26.125 11.016 1 35.03 73 ASP B CA 1
ATOM 3692 C C . ASP B 1 73 ? -28.703 25.422 11.594 1 35.03 73 ASP B C 1
ATOM 3694 O O . ASP B 1 73 ? -28.391 24.281 11.219 1 35.03 73 ASP B O 1
ATOM 3698 N N . PRO B 1 74 ? -27.766 26.094 12.227 1 40.59 74 PRO B N 1
ATOM 3699 C CA . PRO B 1 74 ? -26.641 25.484 12.922 1 40.59 74 PRO B CA 1
ATOM 3700 C C . PRO B 1 74 ? -27.031 24.266 13.75 1 40.59 74 PRO B C 1
ATOM 3702 O O . PRO B 1 74 ? -28.172 24.172 14.227 1 40.59 74 PRO B O 1
ATOM 3705 N N . PRO B 1 75 ? -26.5 23.109 13.484 1 42.81 75 PRO B N 1
ATOM 3706 C CA . PRO B 1 75 ? -26.922 21.938 14.25 1 42.81 75 PRO B CA 1
ATOM 3707 C C . PRO B 1 75 ? -27.156 22.25 15.727 1 42.81 75 PRO B C 1
ATOM 3709 O O . PRO B 1 75 ? -26.391 23.016 16.328 1 42.81 75 PRO B O 1
ATOM 3712 N N . THR B 1 76 ? -28.312 22.094 16.234 1 41.53 76 THR B N 1
ATOM 3713 C CA . THR B 1 76 ? -28.797 22.219 17.594 1 41.53 76 THR B CA 1
ATOM 3714 C C . THR B 1 76 ? -27.984 21.375 18.562 1 41.53 76 THR B C 1
ATOM 3716 O O . THR B 1 76 ? -27.297 20.438 18.141 1 41.53 76 THR B O 1
ATOM 3719 N N . SER B 1 77 ? -27.922 21.797 19.969 1 45.06 77 SER B N 1
ATOM 3720 C CA . SER B 1 77 ? -27.328 21.141 21.125 1 45.06 77 SER B CA 1
ATOM 3721 C C . SER B 1 77 ? -27.516 19.625 21.078 1 45.06 77 SER B C 1
ATOM 3723 O O . SER B 1 77 ? -26.625 18.859 21.453 1 45.06 77 SER B O 1
ATOM 3725 N N . GLU B 1 78 ? -28.609 19.266 20.641 1 42.94 78 GLU B N 1
ATOM 3726 C CA . GLU B 1 78 ? -28.906 17.844 20.547 1 42.94 78 GLU B CA 1
ATOM 3727 C C . GLU B 1 78 ? -28.062 17.156 19.5 1 42.94 78 GLU B C 1
ATOM 3729 O O . GLU B 1 78 ? -27.609 16.016 19.688 1 42.94 78 GLU B O 1
ATOM 3734 N N . ALA B 1 79 ? -27.906 17.844 18.531 1 48.22 79 ALA B N 1
ATOM 3735 C CA . ALA B 1 79 ? -27.078 17.328 17.469 1 48.22 79 ALA B CA 1
ATOM 3736 C C . ALA B 1 79 ? -25.609 17.219 17.906 1 48.22 79 ALA B C 1
ATOM 3738 O O . ALA B 1 79 ? -24.906 16.297 17.484 1 48.22 79 ALA B O 1
ATOM 3739 N N . HIS B 1 80 ? -25.172 18.047 18.828 1 52.25 80 HIS B N 1
ATOM 3740 C CA . HIS B 1 80 ? -23.828 18.047 19.422 1 52.25 80 HIS B CA 1
ATOM 3741 C C . HIS B 1 80 ? -23.641 16.828 20.312 1 52.25 80 HIS B C 1
ATOM 3743 O O . HIS B 1 80 ? -22.578 16.188 20.297 1 52.25 80 HIS B O 1
ATOM 3749 N N . ARG B 1 81 ? -24.594 16.703 21.312 1 49.88 81 ARG B N 1
ATOM 3750 C CA . ARG B 1 81 ? -24.547 15.562 22.234 1 49.88 81 ARG B CA 1
ATOM 3751 C C . ARG B 1 81 ? -24.5 14.242 21.469 1 49.88 81 ARG B C 1
ATOM 3753 O O . ARG B 1 81 ? -23.828 13.297 21.875 1 49.88 81 ARG B O 1
ATOM 3760 N N . SER B 1 82 ? -24.969 14.32 20.312 1 63.09 82 SER B N 1
ATOM 3761 C CA . SER B 1 82 ? -25.078 13.109 19.5 1 63.09 82 SER B CA 1
ATOM 3762 C C . SER B 1 82 ? -23.75 12.781 18.812 1 63.09 82 SER B C 1
ATOM 3764 O O . SER B 1 82 ? -23.328 11.625 18.797 1 63.09 82 SER B O 1
ATOM 3766 N N . SER B 1 83 ? -22.938 13.852 18.562 1 71.75 83 SER B N 1
ATOM 3767 C CA . SER B 1 83 ? -21.656 13.609 17.906 1 71.75 83 SER B CA 1
ATOM 3768 C C . SER B 1 83 ? -20.625 13.094 18.891 1 71.75 83 SER B C 1
ATOM 3770 O O . SER B 1 83 ? -19.844 12.195 18.578 1 71.75 83 SER B O 1
ATOM 3772 N N . ASP B 1 84 ? -20.781 13.602 20.172 1 78.06 84 ASP B N 1
ATOM 3773 C CA . ASP B 1 84 ? -19.844 13.18 21.203 1 78.06 84 ASP B CA 1
ATOM 3774 C C . ASP B 1 84 ? -20.062 11.719 21.594 1 78.06 84 ASP B C 1
ATOM 3776 O O . ASP B 1 84 ? -19.109 10.977 21.812 1 78.06 84 ASP B O 1
ATOM 3780 N N . ASP B 1 85 ? -21.281 11.477 21.641 1 78.31 85 ASP B N 1
ATOM 3781 C CA . ASP B 1 85 ? -21.625 10.102 22 1 78.31 85 ASP B CA 1
ATOM 3782 C C . ASP B 1 85 ? -21.188 9.125 20.906 1 78.31 85 ASP B C 1
ATOM 3784 O O . ASP B 1 85 ? -20.703 8.039 21.203 1 78.31 85 ASP B O 1
ATOM 3788 N N . GLU B 1 86 ? -21.391 9.617 19.766 1 81 86 GLU B N 1
ATOM 3789 C CA . GLU B 1 86 ? -21 8.781 18.641 1 81 86 GLU B CA 1
ATOM 3790 C C . GLU B 1 86 ? -19.484 8.578 18.609 1 81 86 GLU B C 1
ATOM 3792 O O . GLU B 1 86 ? -19.016 7.473 18.344 1 81 86 GLU B O 1
ATOM 3797 N N . ALA B 1 87 ? -18.828 9.617 18.875 1 83.69 87 ALA B N 1
ATOM 3798 C CA . ALA B 1 87 ? -17.375 9.547 18.891 1 83.69 87 ALA B CA 1
ATOM 3799 C C . ALA B 1 87 ? -16.875 8.648 20.016 1 83.69 87 ALA B C 1
ATOM 3801 O O . ALA B 1 87 ? -15.977 7.828 19.828 1 83.69 87 ALA B O 1
ATOM 3802 N N . ALA B 1 88 ? -17.484 8.82 21.156 1 83.25 88 ALA B N 1
ATOM 3803 C CA . ALA B 1 88 ? -17.125 7.984 22.297 1 83.25 88 ALA B CA 1
ATOM 3804 C C . ALA B 1 88 ? -17.375 6.508 22 1 83.25 88 ALA B C 1
ATOM 3806 O O . ALA B 1 88 ? -16.562 5.648 22.375 1 83.25 88 ALA B O 1
ATOM 3807 N N . GLY B 1 89 ? -18.5 6.281 21.422 1 81.06 89 GLY B N 1
ATOM 3808 C CA . GLY B 1 89 ? -18.812 4.914 21.031 1 81.06 89 GLY B CA 1
ATOM 3809 C C . GLY B 1 89 ? -17.812 4.336 20.047 1 81.06 89 GLY B C 1
ATOM 3810 O O . GLY B 1 89 ? -17.422 3.17 20.156 1 81.06 89 GLY B O 1
ATOM 3811 N N . PHE B 1 90 ? -17.375 5.105 19.141 1 84.94 90 PHE B N 1
ATOM 3812 C CA . PHE B 1 90 ? -16.375 4.699 18.156 1 84.94 90 PHE B CA 1
ATOM 3813 C C . PHE B 1 90 ? -15.078 4.297 18.828 1 84.94 90 PHE B C 1
ATOM 3815 O O . PHE B 1 90 ? -14.531 3.225 18.562 1 84.94 90 PHE B O 1
ATOM 3822 N N . PHE B 1 91 ? -14.602 5.098 19.766 1 85.19 91 PHE B N 1
ATOM 3823 C CA . PHE B 1 91 ? -13.32 4.863 20.422 1 85.19 91 PHE B CA 1
ATOM 3824 C C . PHE B 1 91 ? -13.398 3.658 21.344 1 85.19 91 PHE B C 1
ATOM 3826 O O . PHE B 1 91 ? -12.422 2.918 21.5 1 85.19 91 PHE B O 1
ATOM 3833 N N . ARG B 1 92 ? -14.539 3.479 21.906 1 80.44 92 ARG B N 1
ATOM 3834 C CA . ARG B 1 92 ? -14.719 2.328 22.781 1 80.44 92 ARG B CA 1
ATOM 3835 C C . ARG B 1 92 ? -14.672 1.023 22 1 80.44 92 ARG B C 1
ATOM 3837 O O . ARG B 1 92 ? -14.141 0.02 22.469 1 80.44 92 ARG B O 1
ATOM 3844 N N . ALA B 1 93 ? -15.156 1.134 20.875 1 79.25 93 ALA B N 1
ATOM 3845 C CA . ALA B 1 93 ? -15.281 -0.074 20.062 1 79.25 93 ALA B CA 1
ATOM 3846 C C . ALA B 1 93 ? -14 -0.334 19.266 1 79.25 93 ALA B C 1
ATOM 3848 O O . ALA B 1 93 ? -13.781 -1.444 18.781 1 79.25 93 ALA B O 1
ATOM 3849 N N . ALA B 1 94 ? -13.109 0.618 19.156 1 85.62 94 ALA B N 1
ATOM 3850 C CA . ALA B 1 94 ? -11.906 0.514 18.328 1 85.62 94 ALA B CA 1
ATOM 3851 C C . ALA B 1 94 ? -10.836 -0.331 19.016 1 85.62 94 ALA B C 1
ATOM 3853 O O . ALA B 1 94 ? -10.672 -0.26 20.234 1 85.62 94 ALA B O 1
ATOM 3854 N N . PRO B 1 95 ? -10.125 -1.196 18.25 1 86.56 95 PRO B N 1
ATOM 3855 C CA . PRO B 1 95 ? -8.945 -1.834 18.844 1 86.56 95 PRO B CA 1
ATOM 3856 C C . PRO B 1 95 ? -7.922 -0.823 19.344 1 86.56 95 PRO B C 1
ATOM 3858 O O . PRO B 1 95 ? -7.727 0.226 18.719 1 86.56 95 PRO B O 1
ATOM 3861 N N . PRO B 1 96 ? -7.379 -1.138 20.406 1 88 96 PRO B N 1
ATOM 3862 C CA . PRO B 1 96 ? -6.414 -0.187 20.953 1 88 96 PRO B CA 1
ATOM 3863 C C . PRO B 1 96 ? -5.238 0.079 20.016 1 88 96 PRO B C 1
ATOM 3865 O O . PRO B 1 96 ? -4.793 -0.825 19.312 1 88 96 PRO B O 1
ATOM 3868 N N . LEU B 1 97 ? -4.797 1.296 20.078 1 91.5 97 LEU B N 1
ATOM 3869 C CA . LEU B 1 97 ? -3.641 1.706 19.297 1 91.5 97 LEU B CA 1
ATOM 3870 C C . LEU B 1 97 ? -2.371 1.025 19.797 1 91.5 97 LEU B C 1
ATOM 3872 O O . LEU B 1 97 ? -2.039 1.119 20.984 1 91.5 97 LEU B O 1
ATOM 3876 N N . ARG B 1 98 ? -1.711 0.381 18.922 1 88.62 98 ARG B N 1
ATOM 3877 C CA . ARG B 1 98 ? -0.437 -0.238 19.266 1 88.62 98 ARG B CA 1
ATOM 3878 C C . ARG B 1 98 ? 0.586 0.813 19.688 1 88.62 98 ARG B C 1
ATOM 3880 O O . ARG B 1 98 ? 0.768 1.817 19 1 88.62 98 ARG B O 1
ATOM 3887 N N . GLY B 1 99 ? 1.206 0.68 20.906 1 92.12 99 GLY B N 1
ATOM 3888 C CA . GLY B 1 99 ? 2.221 1.601 21.391 1 92.12 99 GLY B CA 1
ATOM 3889 C C . GLY B 1 99 ? 1.651 2.938 21.828 1 92.12 99 GLY B C 1
ATOM 3890 O O . GLY B 1 99 ? 2.307 3.973 21.688 1 92.12 99 GLY B O 1
ATOM 3891 N N . ARG B 1 100 ? 0.514 2.936 22.234 1 93.38 100 ARG B N 1
ATOM 3892 C CA . ARG B 1 100 ? -0.182 4.164 22.594 1 93.38 100 ARG B CA 1
ATOM 3893 C C . ARG B 1 100 ? 0.641 4.984 23.594 1 93.38 100 ARG B C 1
ATOM 3895 O O . ARG B 1 100 ? 0.784 6.199 23.422 1 93.38 100 ARG B O 1
ATOM 3902 N N . ASP B 1 101 ? 1.211 4.34 24.516 1 94.06 101 ASP B N 1
ATOM 3903 C CA . ASP B 1 101 ? 1.961 5.047 25.547 1 94.06 101 ASP B CA 1
ATOM 3904 C C . ASP B 1 101 ? 3.238 5.664 24.969 1 94.06 101 ASP B C 1
ATOM 3906 O O . ASP B 1 101 ? 3.59 6.797 25.312 1 94.06 101 ASP B O 1
ATOM 3910 N N . ALA B 1 102 ? 3.885 4.922 24.172 1 94.88 102 ALA B N 1
ATOM 3911 C CA . ALA B 1 102 ? 5.098 5.43 23.531 1 94.88 102 ALA B CA 1
ATOM 3912 C C . ALA B 1 102 ? 4.789 6.629 22.641 1 94.88 102 ALA B C 1
ATOM 3914 O O . ALA B 1 102 ? 5.535 7.609 22.625 1 94.88 102 ALA B O 1
ATOM 3915 N N . VAL B 1 103 ? 3.695 6.551 21.984 1 95.62 103 VAL B N 1
ATOM 3916 C CA . VAL B 1 103 ? 3.264 7.633 21.109 1 95.62 103 VAL B CA 1
ATOM 3917 C C . VAL B 1 103 ? 2.945 8.875 21.938 1 95.62 103 VAL B C 1
ATOM 3919 O O . VAL B 1 103 ? 3.396 9.977 21.625 1 95.62 103 VAL B O 1
ATOM 3922 N N . ALA B 1 104 ? 2.24 8.641 22.984 1 95.88 104 ALA B N 1
ATOM 3923 C CA . ALA B 1 104 ? 1.873 9.75 23.859 1 95.88 104 ALA B CA 1
ATOM 3924 C C . ALA B 1 104 ? 3.113 10.422 24.453 1 95.88 104 ALA B C 1
ATOM 3926 O O . ALA B 1 104 ? 3.188 11.648 24.516 1 95.88 104 ALA B O 1
ATOM 3927 N N . ALA B 1 105 ? 4.062 9.641 24.797 1 95.75 105 ALA B N 1
ATOM 3928 C CA . ALA B 1 105 ? 5.293 10.164 25.375 1 95.75 105 ALA B CA 1
ATOM 3929 C C . ALA B 1 105 ? 6.09 10.969 24.344 1 95.75 105 ALA B C 1
ATOM 3931 O O . ALA B 1 105 ? 6.594 12.047 24.656 1 95.75 105 ALA B O 1
ATOM 3932 N N . SER B 1 106 ? 6.16 10.477 23.188 1 95.69 106 SER B N 1
ATOM 3933 C CA . SER B 1 106 ? 6.883 11.164 22.125 1 95.69 106 SER B CA 1
ATOM 3934 C C . SER B 1 106 ? 6.219 12.492 21.781 1 95.69 106 SER B C 1
ATOM 3936 O O . SER B 1 106 ? 6.898 13.492 21.562 1 95.69 106 SER B O 1
ATOM 3938 N N . LEU B 1 107 ? 4.938 12.43 21.797 1 96.25 107 LEU B N 1
ATOM 3939 C CA . LEU B 1 107 ? 4.168 13.633 21.516 1 96.25 107 LEU B CA 1
ATOM 3940 C C . LEU B 1 107 ? 4.375 14.688 22.594 1 96.25 107 LEU B C 1
ATOM 3942 O O . LEU B 1 107 ? 4.605 15.859 22.297 1 96.25 107 LEU B O 1
ATOM 3946 N N . ALA B 1 108 ? 4.301 14.242 23.781 1 95.25 108 ALA B N 1
ATOM 3947 C CA . ALA B 1 108 ? 4.477 15.164 24.906 1 95.25 108 ALA B CA 1
ATOM 3948 C C . ALA B 1 108 ? 5.859 15.805 24.859 1 95.25 108 ALA B C 1
ATOM 3950 O O . ALA B 1 108 ? 5.992 17.016 25.062 1 95.25 108 ALA B O 1
ATOM 3951 N N . ALA B 1 109 ? 6.84 14.984 24.594 1 94.5 109 ALA B N 1
ATOM 3952 C CA . ALA B 1 109 ? 8.203 15.492 24.516 1 94.5 109 ALA B CA 1
ATOM 3953 C C . ALA B 1 109 ? 8.359 16.484 23.359 1 94.5 109 ALA B C 1
ATOM 3955 O O . ALA B 1 109 ? 9 17.531 23.516 1 94.5 109 ALA B O 1
ATOM 3956 N N . PHE B 1 110 ? 7.758 16.25 22.328 1 95.75 110 PHE B N 1
ATOM 3957 C CA . PHE B 1 110 ? 7.844 17.078 21.141 1 95.75 110 PHE B CA 1
ATOM 3958 C C . PHE B 1 110 ? 7.176 18.422 21.375 1 95.75 110 PHE B C 1
ATOM 3960 O O . PHE B 1 110 ? 7.758 19.469 21.078 1 95.75 110 PHE B O 1
ATOM 3967 N N . VAL B 1 111 ? 5.98 18.344 21.906 1 95 111 VAL B N 1
ATOM 3968 C CA . VAL B 1 111 ? 5.211 19.547 22.141 1 95 111 VAL B CA 1
ATOM 3969 C C . VAL B 1 111 ? 5.898 20.406 23.219 1 95 111 VAL B C 1
ATOM 3971 O O . VAL B 1 111 ? 5.988 21.625 23.078 1 95 111 VAL B O 1
ATOM 3974 N N . ALA B 1 112 ? 6.383 19.766 24.219 1 92.19 112 ALA B N 1
ATOM 3975 C CA . ALA B 1 112 ? 7.07 20.484 25.297 1 92.19 112 ALA B CA 1
ATOM 3976 C C . ALA B 1 112 ? 8.297 21.219 24.766 1 92.19 112 ALA B C 1
ATOM 3978 O O . ALA B 1 112 ? 8.594 22.328 25.188 1 92.19 112 ALA B O 1
ATOM 3979 N N . ARG B 1 113 ? 8.93 20.672 23.906 1 91.38 113 ARG B N 1
ATOM 3980 C CA . ARG B 1 113 ? 10.133 21.25 23.328 1 91.38 113 ARG B CA 1
ATOM 3981 C C . ARG B 1 113 ? 9.82 22.547 22.578 1 91.38 113 ARG B C 1
ATOM 3983 O O . ARG B 1 113 ? 10.594 23.5 22.625 1 91.38 113 ARG B O 1
ATOM 3990 N N . HIS B 1 114 ? 8.68 22.625 22 1 90.31 114 HIS B N 1
ATOM 3991 C CA . HIS B 1 114 ? 8.406 23.734 21.109 1 90.31 114 HIS B CA 1
ATOM 3992 C C . HIS B 1 114 ? 7.395 24.703 21.719 1 90.31 114 HIS B C 1
ATOM 3994 O O . HIS B 1 114 ? 7.109 25.766 21.141 1 90.31 114 HIS B O 1
ATOM 4000 N N . HIS B 1 115 ? 6.758 24.234 22.781 1 84 115 HIS B N 1
ATOM 4001 C CA . HIS B 1 115 ? 5.891 25.156 23.531 1 84 115 HIS B CA 1
ATOM 4002 C C . HIS B 1 115 ? 6.695 26.281 24.156 1 84 115 HIS B C 1
ATOM 4004 O O . HIS B 1 115 ? 6.266 27.438 24.125 1 84 115 HIS B O 1
ATOM 4010 N N . ALA B 1 116 ? 7.832 25.938 24.734 1 64.06 116 ALA B N 1
ATOM 4011 C CA . ALA B 1 116 ? 8.695 26.891 25.422 1 64.06 116 ALA B CA 1
ATOM 4012 C C . ALA B 1 116 ? 9.273 27.922 24.453 1 64.06 116 ALA B C 1
ATOM 4014 O O . ALA B 1 116 ? 9.5 29.062 24.812 1 64.06 116 ALA B O 1
ATOM 4015 N N . GLY B 1 117 ? 9.492 27.562 23.219 1 57.22 117 GLY B N 1
ATOM 4016 C CA . GLY B 1 117 ? 10.141 28.422 22.234 1 57.22 117 GLY B CA 1
ATOM 4017 C C . GLY B 1 117 ? 9.18 29.359 21.547 1 57.22 117 GLY B C 1
ATOM 4018 O O . GLY B 1 117 ? 9.609 30.281 20.844 1 57.22 117 GLY B O 1
ATOM 4019 N N . THR B 1 118 ? 7.906 29.078 21.453 1 56.41 118 THR B N 1
ATOM 4020 C CA . THR B 1 118 ? 6.961 29.953 20.766 1 56.41 118 THR B CA 1
ATOM 4021 C C . THR B 1 118 ? 6.773 31.266 21.516 1 56.41 118 THR B C 1
ATOM 4023 O O . THR B 1 118 ? 6.469 32.281 20.922 1 56.41 118 THR B O 1
ATOM 4026 N N . GLY B 1 119 ? 7.035 31.297 22.922 1 49.12 119 GLY B N 1
ATOM 4027 C CA . GLY B 1 119 ? 6.945 32.531 23.703 1 49.12 119 GLY B CA 1
ATOM 4028 C C . GLY B 1 119 ? 8.234 33.312 23.719 1 49.12 119 GLY B C 1
ATOM 4029 O O . GLY B 1 119 ? 9.312 32.781 23.438 1 49.12 119 GLY B O 1
ATOM 4030 N N . GLY B 1 120 ? 8.375 34.688 23.188 1 41.94 120 GLY B N 1
ATOM 4031 C CA . GLY B 1 120 ? 9.43 35.688 23.219 1 41.94 120 GLY B CA 1
ATOM 4032 C C . GLY B 1 120 ? 10.375 35.531 24.391 1 41.94 120 GLY B C 1
ATOM 4033 O O . GLY B 1 120 ? 11.102 36.469 24.75 1 41.94 120 GLY B O 1
ATOM 4034 N N . GLY B 1 121 ? 10.148 34.719 25.359 1 38.62 121 GLY B N 1
ATOM 4035 C CA . GLY B 1 121 ? 11.078 34.969 26.438 1 38.62 121 GLY B CA 1
ATOM 4036 C C . GLY B 1 121 ? 12.508 34.594 26.094 1 38.62 121 GLY B C 1
ATOM 4037 O O . GLY B 1 121 ? 12.75 33.625 25.375 1 38.62 121 GLY B O 1
ATOM 4038 N N . GLY B 1 122 ? 13.555 35.562 25.922 1 36.38 122 GLY B N 1
ATOM 4039 C CA . GLY B 1 122 ? 14.984 35.75 25.734 1 36.38 122 GLY B CA 1
ATOM 4040 C C . GLY B 1 122 ? 15.812 34.688 26.422 1 36.38 122 GLY B C 1
ATOM 4041 O O . GLY B 1 122 ? 17.031 34.844 26.562 1 36.38 122 GLY B O 1
ATOM 4042 N N . GLY B 1 123 ? 15.312 33.906 27.375 1 36.81 123 GLY B N 1
ATOM 4043 C CA . GLY B 1 123 ? 16.484 33.469 28.125 1 36.81 123 GLY B CA 1
ATOM 4044 C C . GLY B 1 123 ? 17.391 32.531 27.344 1 36.81 123 GLY B C 1
ATOM 4045 O O . GLY B 1 123 ? 17.094 32.219 26.188 1 36.81 123 GLY B O 1
ATOM 4046 N N . GLY B 1 124 ? 18.219 31.594 27.906 1 39.47 124 GLY B N 1
ATOM 4047 C CA . GLY B 1 124 ? 19.438 30.859 27.625 1 39.47 124 GLY B CA 1
ATOM 4048 C C . GLY B 1 124 ? 19.312 29.938 26.422 1 39.47 124 GLY B C 1
ATOM 4049 O O . GLY B 1 124 ? 18.375 30.047 25.641 1 39.47 124 GLY B O 1
ATOM 4050 N N . GLY B 1 125 ? 19.875 28.594 26.453 1 42.53 125 GLY B N 1
ATOM 4051 C CA . GLY B 1 125 ? 20.219 27.531 25.531 1 42.53 125 GLY B CA 1
ATOM 4052 C C . GLY B 1 125 ? 19.016 26.984 24.781 1 42.53 125 GLY B C 1
ATOM 4053 O O . GLY B 1 125 ? 18.828 25.781 24.672 1 42.53 125 GLY B O 1
ATOM 4054 N N . SER B 1 126 ? 17.938 27.656 24.594 1 47.41 126 SER B N 1
ATOM 4055 C CA . SER B 1 126 ? 16.609 27.234 24.156 1 47.41 126 SER B CA 1
ATOM 4056 C C . SER B 1 126 ? 16.594 26.859 22.688 1 47.41 126 SER B C 1
ATOM 4058 O O . SER B 1 126 ? 17.328 27.453 21.875 1 47.41 126 SER B O 1
ATOM 4060 N N . PRO B 1 127 ? 16.219 25.641 22.281 1 56.22 127 PRO B N 1
ATOM 4061 C CA . PRO B 1 127 ? 16.047 25.266 20.875 1 56.22 127 PRO B CA 1
ATOM 4062 C C . PRO B 1 127 ? 15.508 26.406 20.016 1 56.22 127 PRO B C 1
ATOM 4064 O O . PRO B 1 127 ? 14.883 27.328 20.531 1 56.22 127 PRO B O 1
ATOM 4067 N N . PRO B 1 128 ? 16.141 26.562 18.812 1 57.97 128 PRO B N 1
ATOM 4068 C CA . PRO B 1 128 ? 15.719 27.656 17.938 1 57.97 128 PRO B CA 1
ATOM 4069 C C . PRO B 1 128 ? 14.203 27.812 17.875 1 57.97 128 PRO B C 1
ATOM 4071 O O . PRO B 1 128 ? 13.469 26.828 17.922 1 57.97 128 PRO B O 1
ATOM 4074 N N . ALA B 1 129 ? 13.719 28.922 18.172 1 74.69 129 ALA B N 1
ATOM 4075 C CA . ALA B 1 129 ? 12.328 29.375 18.172 1 74.69 129 ALA B CA 1
ATOM 4076 C C . ALA B 1 129 ? 11.625 28.984 16.875 1 74.69 129 ALA B C 1
ATOM 4078 O O . ALA B 1 129 ? 12.18 29.156 15.789 1 74.69 129 ALA B O 1
ATOM 4079 N N . VAL B 1 130 ? 10.625 28.109 16.906 1 83.94 130 VAL B N 1
ATOM 4080 C CA . VAL B 1 130 ? 9.844 27.703 15.734 1 83.94 130 VAL B CA 1
ATOM 4081 C C . VAL B 1 130 ? 8.695 28.688 15.516 1 83.94 130 VAL B C 1
ATOM 4083 O O . VAL B 1 130 ? 8.273 29.391 16.438 1 83.94 130 VAL B O 1
ATOM 4086 N N . ALA B 1 131 ? 8.273 28.859 14.258 1 88.31 131 ALA B N 1
ATOM 4087 C CA . ALA B 1 131 ? 7.133 29.703 13.898 1 88.31 131 ALA B CA 1
ATOM 4088 C C . ALA B 1 131 ? 5.836 29.141 14.469 1 88.31 131 ALA B C 1
ATOM 4090 O O . ALA B 1 131 ? 4.883 29.875 14.703 1 88.31 131 ALA B O 1
ATOM 4091 N N . GLY B 1 132 ? 5.805 27.922 14.805 1 94.62 132 GLY B N 1
ATOM 4092 C CA . GLY B 1 132 ? 4.66 27.188 15.328 1 94.62 132 GLY B CA 1
ATOM 4093 C C . GLY B 1 132 ? 4.789 25.688 15.164 1 94.62 132 GLY B C 1
ATOM 4094 O O . GLY B 1 132 ? 5.797 25.188 14.648 1 94.62 132 GLY B O 1
ATOM 4095 N N . VAL B 1 133 ? 3.848 24.969 15.703 1 97.06 133 VAL B N 1
ATOM 4096 C CA . VAL B 1 133 ? 3.785 23.516 15.555 1 97.06 133 VAL B CA 1
ATOM 4097 C C . VAL B 1 133 ? 2.574 23.141 14.703 1 97.06 133 VAL B C 1
ATOM 4099 O O . VAL B 1 133 ? 1.464 23.609 14.945 1 97.06 133 VAL B O 1
ATOM 4102 N N . VAL B 1 134 ? 2.844 22.344 13.695 1 98.56 134 VAL B N 1
ATOM 4103 C CA . VAL B 1 134 ? 1.748 21.938 12.812 1 98.56 134 VAL B CA 1
ATOM 4104 C C . VAL B 1 134 ? 1.642 20.422 12.773 1 98.56 134 VAL B C 1
ATOM 4106 O O . VAL B 1 134 ? 2.656 19.719 12.711 1 98.56 134 VAL B O 1
ATOM 4109 N N . CYS B 1 135 ? 0.448 19.922 12.859 1 98.75 135 CYS B N 1
ATOM 4110 C CA . CYS B 1 135 ? 0.141 18.516 12.586 1 98.75 135 CYS B CA 1
ATOM 4111 C C . CYS B 1 135 ? -0.345 18.344 11.148 1 98.75 135 CYS B C 1
ATOM 4113 O O . CYS B 1 135 ? -1.364 18.906 10.758 1 98.75 135 CYS B O 1
ATOM 4115 N N . VAL B 1 136 ? 0.384 17.578 10.406 1 98.81 136 VAL B N 1
ATOM 4116 C CA . VAL B 1 136 ? 0.006 17.266 9.031 1 98.81 136 VAL B CA 1
ATOM 4117 C C . VAL B 1 136 ? -0.451 15.812 8.945 1 98.81 136 VAL B C 1
ATOM 4119 O O . VAL B 1 136 ? 0.304 14.891 9.281 1 98.81 136 VAL B O 1
ATOM 4122 N N . THR B 1 137 ? -1.703 15.609 8.57 1 98.56 137 THR B N 1
ATOM 4123 C CA . THR B 1 137 ? -2.131 14.25 8.273 1 98.56 137 THR B CA 1
ATOM 4124 C C . THR B 1 137 ? -1.991 13.953 6.781 1 98.56 137 THR B C 1
ATOM 4126 O O . THR B 1 137 ? -2.229 14.828 5.945 1 98.56 137 THR B O 1
ATOM 4129 N N . SER B 1 138 ? -1.552 12.742 6.473 1 98 138 SER B N 1
ATOM 4130 C CA . SER B 1 138 ? -1.21 12.438 5.086 1 98 138 SER B CA 1
ATOM 4131 C C . SER B 1 138 ? -1.473 10.977 4.758 1 98 138 SER B C 1
ATOM 4133 O O . SER B 1 138 ? -1.344 10.109 5.621 1 98 138 SER B O 1
ATOM 4135 N N . GLY B 1 139 ? -1.824 10.766 3.494 1 95.38 139 GLY B N 1
ATOM 4136 C CA . GLY B 1 139 ? -2.129 9.406 3.068 1 95.38 139 GLY B CA 1
ATOM 4137 C C . GLY B 1 139 ? -3.588 9.031 3.26 1 95.38 139 GLY B C 1
ATOM 4138 O O . GLY B 1 139 ? -4.41 9.883 3.615 1 95.38 139 GLY B O 1
ATOM 4139 N N . GLY B 1 140 ? -3.887 7.77 3.016 1 94.75 140 GLY B N 1
ATOM 4140 C CA . GLY B 1 140 ? -5.258 7.305 3.129 1 94.75 140 GLY B CA 1
ATOM 4141 C C . GLY B 1 140 ? -5.473 6.348 4.289 1 94.75 140 GLY B C 1
ATOM 4142 O O . GLY B 1 140 ? -4.523 5.723 4.766 1 94.75 140 GLY B O 1
ATOM 4143 N N . THR B 1 141 ? -6.746 6.285 4.734 1 94.94 141 THR B N 1
ATOM 4144 C CA . THR B 1 141 ? -7.09 5.324 5.777 1 94.94 141 THR B CA 1
ATOM 4145 C C . THR B 1 141 ? -7.691 4.059 5.168 1 94.94 141 THR B C 1
ATOM 4147 O O . THR B 1 141 ? -8.242 4.098 4.066 1 94.94 141 THR B O 1
ATOM 4150 N N . THR B 1 142 ? -7.523 2.996 5.887 1 92.19 142 THR B N 1
ATOM 4151 C CA . THR B 1 142 ? -8.195 1.758 5.516 1 92.19 142 THR B CA 1
ATOM 4152 C C . THR B 1 142 ? -9.258 1.389 6.547 1 92.19 142 THR B C 1
ATOM 4154 O O . THR B 1 142 ? -9.188 1.818 7.699 1 92.19 142 THR B O 1
ATOM 4157 N N . VAL B 1 143 ? -10.195 0.639 6.074 1 90.69 143 VAL B N 1
ATOM 4158 C CA . VAL B 1 143 ? -11.266 0.145 6.926 1 90.69 143 VAL B CA 1
ATOM 4159 C C . VAL B 1 143 ? -11.281 -1.382 6.906 1 90.69 143 VAL B C 1
ATOM 4161 O O . VAL B 1 143 ? -11.664 -1.993 5.906 1 90.69 143 VAL B O 1
ATOM 4164 N N . PRO B 1 144 ? -10.898 -1.959 7.988 1 87.31 144 PRO B N 1
ATOM 4165 C CA . PRO B 1 144 ? -10.969 -3.422 8.023 1 87.31 144 PRO B CA 1
ATOM 4166 C C . PRO B 1 144 ? -12.406 -3.939 7.914 1 87.31 144 PRO B C 1
ATOM 4168 O O . PRO B 1 144 ? -13.328 -3.338 8.469 1 87.31 144 PRO B O 1
ATOM 4171 N N . LEU B 1 145 ? -12.539 -5.008 7.203 1 85.62 145 LEU B N 1
ATOM 4172 C CA . LEU B 1 145 ? -13.859 -5.605 7.031 1 85.62 145 LEU B CA 1
ATOM 4173 C C . LEU B 1 145 ? -14.031 -6.82 7.941 1 85.62 145 LEU B C 1
ATOM 4175 O O . LEU B 1 145 ? -15.156 -7.281 8.164 1 85.62 145 LEU B O 1
ATOM 4179 N N . GLU B 1 146 ? -12.945 -7.367 8.375 1 81.12 146 GLU B N 1
ATOM 4180 C CA . GLU B 1 146 ? -12.906 -8.492 9.312 1 81.12 146 GLU B CA 1
ATOM 4181 C C . GLU B 1 146 ? -11.898 -8.234 10.43 1 81.12 146 GLU B C 1
ATOM 4183 O O . GLU B 1 146 ? -10.977 -7.434 10.273 1 81.12 146 GLU B O 1
ATOM 4188 N N . GLN B 1 147 ? -12.219 -8.977 11.492 1 72.56 147 GLN B N 1
ATOM 4189 C CA . GLN B 1 147 ? -11.312 -8.781 12.617 1 72.56 147 GLN B CA 1
ATOM 4190 C C . GLN B 1 147 ? -9.938 -9.367 12.328 1 72.56 147 GLN B C 1
ATOM 4192 O O . GLN B 1 147 ? -8.914 -8.742 12.617 1 72.56 147 GLN B O 1
ATOM 4197 N N . ARG B 1 148 ? -9.984 -10.633 11.961 1 64.94 148 ARG B N 1
ATOM 4198 C CA . ARG B 1 148 ? -8.727 -11.211 11.492 1 64.94 148 ARG B CA 1
ATOM 4199 C C . ARG B 1 148 ? -8.516 -10.914 10.008 1 64.94 148 ARG B C 1
ATOM 4201 O O . ARG B 1 148 ? -8.969 -11.68 9.148 1 64.94 148 ARG B O 1
ATOM 4208 N N . CYS B 1 149 ? -7.906 -9.797 9.82 1 61.94 149 CYS B N 1
ATOM 4209 C CA . CYS B 1 149 ? -8.102 -8.945 8.648 1 61.94 149 CYS B CA 1
ATOM 4210 C C . CYS B 1 149 ? -7.363 -9.5 7.438 1 61.94 149 CYS B C 1
ATOM 4212 O O . CYS B 1 149 ? -6.137 -9.594 7.438 1 61.94 149 CYS B O 1
ATOM 4214 N N . VAL B 1 150 ? -8.258 -9.836 6.484 1 75.12 150 VAL B N 1
ATOM 4215 C CA . VAL B 1 150 ? -7.676 -10.125 5.176 1 75.12 150 VAL B CA 1
ATOM 4216 C C . VAL B 1 150 ? -8.203 -9.125 4.145 1 75.12 150 VAL B C 1
ATOM 4218 O O . VAL B 1 150 ? -7.566 -8.898 3.115 1 75.12 150 VAL B O 1
ATOM 4221 N N . ARG B 1 151 ? -9.242 -8.438 4.574 1 82.56 151 ARG B N 1
ATOM 4222 C CA . ARG B 1 151 ? -9.812 -7.52 3.598 1 82.56 151 ARG B CA 1
ATOM 4223 C C . ARG B 1 151 ? -10.039 -6.141 4.215 1 82.56 151 ARG B C 1
ATOM 4225 O O . ARG B 1 151 ? -10.438 -6.031 5.375 1 82.56 151 ARG B O 1
ATOM 4232 N N . TYR B 1 152 ? -9.781 -5.094 3.322 1 88.19 152 TYR B N 1
ATOM 4233 C CA . TYR B 1 152 ? -9.953 -3.699 3.713 1 88.19 152 TYR B CA 1
ATOM 4234 C C . TYR B 1 152 ? -10.641 -2.904 2.609 1 88.19 152 TYR B C 1
ATOM 4236 O O . TYR B 1 152 ? -10.477 -3.209 1.425 1 88.19 152 TYR B O 1
ATOM 4244 N N . ILE B 1 153 ? -11.367 -1.912 3.121 1 88 153 ILE B N 1
ATOM 4245 C CA . ILE B 1 153 ? -11.672 -0.824 2.197 1 88 153 ILE B CA 1
ATOM 4246 C C . ILE B 1 153 ? -10.594 0.25 2.289 1 88 153 ILE B C 1
ATOM 4248 O O . ILE B 1 153 ? -10.289 0.746 3.379 1 88 153 ILE B O 1
ATOM 4252 N N . ASP B 1 154 ? -10.078 0.503 1.226 1 89.94 154 ASP B N 1
ATOM 4253 C CA . ASP B 1 154 ? -8.969 1.449 1.181 1 89.94 154 ASP B CA 1
ATOM 4254 C C . ASP B 1 154 ? -9.391 2.762 0.525 1 89.94 154 ASP B C 1
ATOM 4256 O O . ASP B 1 154 ? -9.914 2.764 -0.592 1 89.94 154 ASP B O 1
ATOM 4260 N N . ASN B 1 155 ? -9.188 3.816 1.212 1 89.75 155 ASN B N 1
ATOM 4261 C CA . ASN B 1 155 ? -9.273 5.152 0.629 1 89.75 155 ASN B CA 1
ATOM 4262 C C . ASN B 1 155 ? -7.914 5.629 0.117 1 89.75 155 ASN B C 1
ATOM 4264 O O . ASN B 1 155 ? -7.062 6.047 0.902 1 89.75 155 ASN B O 1
ATOM 4268 N N . PHE B 1 156 ? -7.914 5.68 -1.151 1 85.06 156 PHE B N 1
ATOM 4269 C CA . PHE B 1 156 ? -6.59 5.844 -1.739 1 85.06 156 PHE B CA 1
ATOM 4270 C C . PHE B 1 156 ? -6.137 7.297 -1.658 1 85.06 156 PHE B C 1
ATOM 4272 O O . PHE B 1 156 ? -6.906 8.211 -1.964 1 85.06 156 PHE B O 1
ATOM 4279 N N . SER B 1 157 ? -4.879 7.414 -1.269 1 91 157 SER B N 1
ATOM 4280 C CA . SER B 1 157 ? -4.102 8.648 -1.344 1 91 157 SER B CA 1
ATOM 4281 C C . SER B 1 157 ? -2.605 8.352 -1.394 1 91 157 SER B C 1
ATOM 4283 O O . SER B 1 157 ? -2.084 7.605 -0.565 1 91 157 SER B O 1
ATOM 4285 N N . SER B 1 158 ? -1.994 8.961 -2.365 1 88.25 158 SER B N 1
ATOM 4286 C CA . SER B 1 158 ? -0.552 8.758 -2.461 1 88.25 158 SER B CA 1
ATOM 4287 C C . SER B 1 158 ? 0.179 9.43 -1.305 1 88.25 158 SER B C 1
ATOM 4289 O O . SER B 1 158 ? 1.312 9.062 -0.981 1 88.25 158 SER B O 1
ATOM 4291 N N . GLY B 1 159 ? -0.397 10.375 -0.733 1 93.31 159 GLY B N 1
ATOM 4292 C CA . GLY B 1 159 ? 0.248 11.141 0.322 1 93.31 159 GLY B CA 1
ATOM 4293 C C . GLY B 1 159 ? 1.146 12.242 -0.206 1 93.31 159 GLY B C 1
ATOM 4294 O O . GLY B 1 159 ? 1.902 12.852 0.554 1 93.31 159 GLY B O 1
ATOM 4295 N N . GLN B 1 160 ? 1.063 12.586 -1.454 1 92.5 160 GLN B N 1
ATOM 4296 C CA . GLN B 1 160 ? 1.921 13.578 -2.092 1 92.5 160 GLN B CA 1
ATOM 4297 C C . GLN B 1 160 ? 1.711 14.961 -1.481 1 92.5 160 GLN B C 1
ATOM 4299 O O . GLN B 1 160 ? 2.674 15.625 -1.101 1 92.5 160 GLN B O 1
ATOM 4304 N N . ARG B 1 161 ? 0.54 15.32 -1.366 1 95.06 161 ARG B N 1
ATOM 4305 C CA . ARG B 1 161 ? 0.228 16.641 -0.839 1 95.06 161 ARG B CA 1
ATOM 4306 C C . ARG B 1 161 ? 0.715 16.797 0.599 1 95.06 161 ARG B C 1
ATOM 4308 O O . ARG B 1 161 ? 1.33 17.797 0.953 1 95.06 161 ARG B O 1
ATOM 4315 N N . GLY B 1 162 ? 0.419 15.805 1.418 1 97.56 162 GLY B N 1
ATOM 4316 C CA . GLY B 1 162 ? 0.875 15.852 2.799 1 97.56 162 GLY B CA 1
ATOM 4317 C C . GLY B 1 162 ? 2.387 15.883 2.928 1 97.56 162 GLY B C 1
ATOM 4318 O O . GLY B 1 162 ? 2.93 16.656 3.719 1 97.56 162 GLY B O 1
ATOM 4319 N N . ALA B 1 163 ? 3.074 15.117 2.145 1 96.12 163 ALA B N 1
ATOM 4320 C CA . ALA B 1 163 ? 4.531 15.047 2.189 1 96.12 163 ALA B CA 1
ATOM 4321 C C . ALA B 1 163 ? 5.16 16.359 1.729 1 96.12 163 ALA B C 1
ATOM 4323 O O . ALA B 1 163 ? 6.039 16.906 2.402 1 96.12 163 ALA B O 1
ATOM 4324 N N . ALA B 1 164 ? 4.684 16.859 0.626 1 96.38 164 ALA B N 1
ATOM 4325 C CA . ALA B 1 164 ? 5.195 18.109 0.098 1 96.38 164 ALA B CA 1
ATOM 4326 C C . ALA B 1 164 ? 4.949 19.266 1.076 1 96.38 164 ALA B C 1
ATOM 4328 O O . ALA B 1 164 ? 5.844 20.062 1.334 1 96.38 164 ALA B O 1
ATOM 4329 N N . SER B 1 165 ? 3.791 19.281 1.602 1 98.38 165 SER B N 1
ATOM 4330 C CA . SER B 1 165 ? 3.441 20.328 2.541 1 98.38 165 SER B CA 1
ATOM 4331 C C . SER B 1 165 ? 4.328 20.297 3.781 1 98.38 165 SER B C 1
ATOM 4333 O O . SER B 1 165 ? 4.73 21.328 4.301 1 98.38 165 SER B O 1
ATOM 4335 N N . THR B 1 166 ? 4.609 19.094 4.219 1 98.38 166 THR B N 1
ATOM 4336 C CA . THR B 1 166 ? 5.492 18.922 5.367 1 98.38 166 THR B CA 1
ATOM 4337 C C . THR B 1 166 ? 6.855 19.562 5.102 1 98.38 166 THR B C 1
ATOM 4339 O O . THR B 1 166 ? 7.391 20.281 5.945 1 98.38 166 THR B O 1
ATOM 4342 N N . GLU B 1 167 ? 7.371 19.375 3.943 1 97.25 167 GLU B N 1
ATOM 4343 C CA . GLU B 1 167 ? 8.656 19.953 3.572 1 97.25 167 GLU B CA 1
ATOM 4344 C C . GLU B 1 167 ? 8.609 21.484 3.598 1 97.25 167 GLU B C 1
ATOM 4346 O O . GLU B 1 167 ? 9.523 22.125 4.117 1 97.25 167 GLU B O 1
ATOM 4351 N N . TYR B 1 168 ? 7.578 21.984 3.113 1 97.5 168 TYR B N 1
ATOM 4352 C CA . TYR B 1 168 ? 7.484 23.438 3.014 1 97.5 168 TYR B CA 1
ATOM 4353 C C . TYR B 1 168 ? 7.191 24.062 4.375 1 97.5 168 TYR B C 1
ATOM 4355 O O . TYR B 1 168 ? 7.648 25.172 4.668 1 97.5 168 TYR B O 1
ATOM 4363 N N . PHE B 1 169 ? 6.43 23.375 5.27 1 98.31 169 PHE B N 1
ATOM 4364 C CA . PHE B 1 169 ? 6.27 23.844 6.637 1 98.31 169 PHE B CA 1
ATOM 4365 C C . PHE B 1 169 ? 7.609 23.859 7.367 1 98.31 169 PHE B C 1
ATOM 4367 O O . PHE B 1 169 ? 7.922 24.828 8.07 1 98.31 169 PHE B O 1
ATOM 4374 N N . LEU B 1 170 ? 8.367 22.797 7.145 1 97.31 170 LEU B N 1
ATOM 4375 C CA . LEU B 1 170 ? 9.695 22.734 7.754 1 97.31 170 LEU B CA 1
ATOM 4376 C C . LEU B 1 170 ? 10.578 23.875 7.246 1 97.31 170 LEU B C 1
ATOM 4378 O O . LEU B 1 170 ? 11.281 24.516 8.031 1 97.31 170 LEU B O 1
ATOM 4382 N N . LYS B 1 171 ? 10.539 24.109 6.004 1 95.75 171 LYS B N 1
ATOM 4383 C CA . LYS B 1 171 ? 11.297 25.188 5.395 1 95.75 171 LYS B CA 1
ATOM 4384 C C . LYS B 1 171 ? 10.875 26.547 5.965 1 95.75 171 LYS B C 1
ATOM 4386 O O . LYS B 1 171 ? 11.703 27.453 6.113 1 95.75 171 LYS B O 1
ATOM 4391 N N . ALA B 1 172 ? 9.625 26.625 6.34 1 96.75 172 ALA B N 1
ATOM 4392 C CA . ALA B 1 172 ? 9.086 27.875 6.883 1 96.75 172 ALA B CA 1
ATOM 4393 C C . ALA B 1 172 ? 9.367 27.984 8.375 1 96.75 172 ALA B C 1
ATOM 4395 O O . ALA B 1 172 ? 8.922 28.938 9.023 1 96.75 172 ALA B O 1
ATOM 4396 N N . GLY B 1 173 ? 10.023 27 8.984 1 95.06 173 GLY B N 1
ATOM 4397 C CA . GLY B 1 173 ? 10.469 27.094 10.367 1 95.06 173 GLY B CA 1
ATOM 4398 C C . GLY B 1 173 ? 9.5 26.469 11.352 1 95.06 173 GLY B C 1
ATOM 4399 O O . GLY B 1 173 ? 9.562 26.734 12.547 1 95.06 173 GLY B O 1
ATOM 4400 N N . TYR B 1 174 ? 8.594 25.672 10.859 1 97.25 174 TYR B N 1
ATOM 4401 C CA . TYR B 1 174 ? 7.648 25 11.742 1 97.25 174 TYR B CA 1
ATOM 4402 C C . TYR B 1 174 ? 8.211 23.672 12.234 1 97.25 174 TYR B C 1
ATOM 4404 O O . TYR B 1 174 ? 9.016 23.031 11.539 1 97.25 174 TYR B O 1
ATOM 4412 N N . ALA B 1 175 ? 7.84 23.297 13.414 1 97.5 175 ALA B N 1
ATOM 4413 C CA . ALA B 1 175 ? 7.93 21.891 13.805 1 97.5 175 ALA B CA 1
ATOM 4414 C C . ALA B 1 175 ? 6.703 21.109 13.344 1 97.5 175 ALA B C 1
ATOM 4416 O O . ALA B 1 175 ? 5.582 21.625 13.391 1 97.5 175 ALA B O 1
ATOM 4417 N N . VAL B 1 176 ? 6.957 19.875 12.891 1 98.56 176 VAL B N 1
ATOM 4418 C CA . VAL B 1 176 ? 5.863 19.172 12.219 1 98.56 176 VAL B CA 1
ATOM 4419 C C . VAL B 1 176 ? 5.641 17.812 12.875 1 98.56 176 VAL B C 1
ATOM 4421 O O . VAL B 1 176 ? 6.582 17.031 13.023 1 98.56 176 VAL B O 1
ATOM 4424 N N . VAL B 1 177 ? 4.406 17.578 13.312 1 98.56 177 VAL B N 1
ATOM 4425 C CA . VAL B 1 177 ? 3.947 16.219 13.594 1 98.56 177 VAL B CA 1
ATOM 4426 C C . VAL B 1 177 ? 3.312 15.617 12.344 1 98.56 177 VAL B C 1
ATOM 4428 O O . VAL B 1 177 ? 2.227 16.031 11.93 1 98.56 177 VAL B O 1
ATOM 4431 N N . PHE B 1 178 ? 4 14.656 11.789 1 98.31 178 PHE B N 1
ATOM 4432 C CA . PHE B 1 178 ? 3.57 14.039 10.539 1 98.31 178 PHE B CA 1
ATOM 4433 C C . PHE B 1 178 ? 2.836 12.734 10.805 1 98.31 178 PHE B C 1
ATOM 4435 O O . PHE B 1 178 ? 3.463 11.688 10.984 1 98.31 178 PHE B O 1
ATOM 4442 N N . VAL B 1 179 ? 1.491 12.789 10.805 1 98.5 179 VAL B N 1
ATOM 4443 C CA . VAL B 1 179 ? 0.634 11.617 10.953 1 98.5 179 VAL B CA 1
ATOM 4444 C C . VAL B 1 179 ? 0.32 11.031 9.578 1 98.5 179 VAL B C 1
ATOM 4446 O O . VAL B 1 179 ? -0.448 11.609 8.805 1 98.5 179 VAL B O 1
ATOM 4449 N N . HIS B 1 180 ? 0.874 9.828 9.305 1 97.19 180 HIS B N 1
ATOM 4450 C CA . HIS B 1 180 ? 0.863 9.422 7.906 1 97.19 180 HIS B CA 1
ATOM 4451 C C . HIS B 1 180 ? 0.527 7.941 7.766 1 97.19 180 HIS B C 1
ATOM 4453 O O . HIS B 1 180 ? 0.811 7.148 8.664 1 97.19 180 HIS B O 1
ATOM 4459 N N . ARG B 1 181 ? -0.066 7.648 6.629 1 95.62 181 ARG B N 1
ATOM 4460 C CA . ARG B 1 181 ? -0.33 6.258 6.266 1 95.62 181 ARG B CA 1
ATOM 4461 C C . ARG B 1 181 ? 0.969 5.508 5.996 1 95.62 181 ARG B C 1
A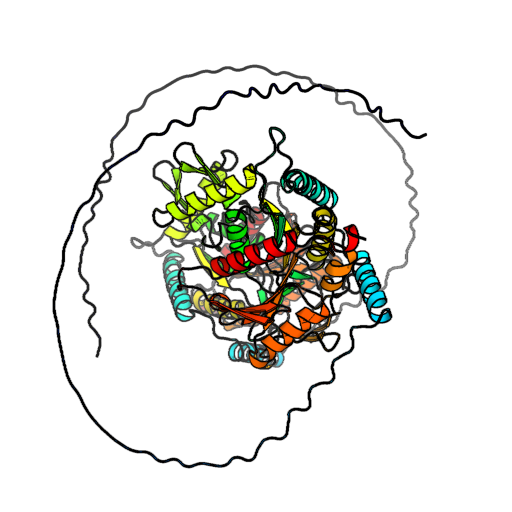TOM 4463 O O . ARG B 1 181 ? 1.835 5.996 5.27 1 95.62 181 ARG B O 1
ATOM 4470 N N . ARG B 1 182 ? 1.049 4.355 6.566 1 88.75 182 ARG B N 1
ATOM 4471 C CA . ARG B 1 182 ? 2.174 3.484 6.238 1 88.75 182 ARG B CA 1
ATOM 4472 C C . ARG B 1 182 ? 2.232 3.211 4.738 1 88.75 182 ARG B C 1
ATOM 4474 O O . ARG B 1 182 ? 1.21 2.924 4.113 1 88.75 182 ARG B O 1
ATOM 4481 N N . GLY B 1 183 ? 3.387 3.426 4.152 1 81.62 183 GLY B N 1
ATOM 4482 C CA . GLY B 1 183 ? 3.598 3.143 2.74 1 81.62 183 GLY B CA 1
ATOM 4483 C C . GLY B 1 183 ? 3.297 4.328 1.843 1 81.62 183 GLY B C 1
ATOM 4484 O O . GLY B 1 183 ? 3.48 4.254 0.626 1 81.62 183 GLY B O 1
ATOM 4485 N N . SER B 1 184 ? 2.758 5.418 2.404 1 89.38 184 SER B N 1
ATOM 4486 C CA . SER B 1 184 ? 2.498 6.609 1.602 1 89.38 184 SER B CA 1
ATOM 4487 C C . SER B 1 184 ? 3.775 7.41 1.373 1 89.38 184 SER B C 1
ATOM 4489 O O . SER B 1 184 ? 4.809 7.129 1.984 1 89.38 184 SER B O 1
ATOM 4491 N N . LYS B 1 185 ? 3.684 8.359 0.536 1 90.31 185 LYS B N 1
ATOM 4492 C CA . LYS B 1 185 ? 4.836 9.211 0.261 1 90.31 185 LYS B CA 1
ATOM 4493 C C . LYS B 1 185 ? 5.289 9.945 1.521 1 90.31 185 LYS B C 1
ATOM 4495 O O . LYS B 1 185 ? 4.465 10.398 2.314 1 90.31 185 LYS B O 1
ATOM 4500 N N . GLN B 1 186 ? 6.637 10.016 1.617 1 90.62 186 GLN B N 1
ATOM 4501 C CA . GLN B 1 186 ? 7.246 10.648 2.781 1 90.62 186 GLN B CA 1
ATOM 4502 C C . GLN B 1 186 ? 7.961 11.938 2.393 1 90.62 186 GLN B C 1
ATOM 4504 O O . GLN B 1 186 ? 8.43 12.078 1.262 1 90.62 186 GLN B O 1
ATOM 4509 N N . PRO B 1 187 ? 7.961 12.875 3.348 1 93.56 187 PRO B N 1
ATOM 4510 C CA . PRO B 1 187 ? 8.75 14.078 3.062 1 93.56 187 PRO B CA 1
ATOM 4511 C C . PRO B 1 187 ? 10.188 13.75 2.648 1 93.56 187 PRO B C 1
ATOM 4513 O O . PRO B 1 187 ? 10.789 12.82 3.188 1 93.56 187 PRO B O 1
ATOM 4516 N N . TYR B 1 188 ? 10.672 14.422 1.621 1 89.62 188 TYR B N 1
ATOM 4517 C CA . TYR B 1 188 ? 12.023 14.359 1.074 1 89.62 188 TYR B CA 1
ATOM 4518 C C . TYR B 1 188 ? 12.227 13.086 0.271 1 89.62 188 TYR B C 1
ATOM 4520 O O . TYR B 1 188 ? 13.305 12.852 -0.278 1 89.62 188 TYR B O 1
ATOM 4528 N N . CYS B 1 189 ? 11.195 12.258 0.216 1 82.06 189 CYS B N 1
ATOM 4529 C CA . CYS B 1 189 ? 11.312 11.031 -0.564 1 82.06 189 CYS B CA 1
ATOM 4530 C C . CYS B 1 189 ? 10.305 11.023 -1.708 1 82.06 189 CYS B C 1
ATOM 4532 O O . CYS B 1 189 ? 10.117 10 -2.369 1 82.06 189 CYS B O 1
ATOM 4534 N N . ARG B 1 190 ? 9.688 12.07 -1.93 1 82.69 190 ARG B N 1
ATOM 4535 C CA . ARG B 1 190 ? 8.562 12.094 -2.852 1 82.69 190 ARG B CA 1
ATOM 4536 C C . ARG B 1 190 ? 9.016 11.867 -4.289 1 82.69 190 ARG B C 1
ATOM 4538 O O . ARG B 1 190 ? 8.227 11.445 -5.137 1 82.69 190 ARG B O 1
ATOM 4545 N N . PHE B 1 191 ? 10.258 12.078 -4.531 1 74.12 191 PHE B N 1
ATOM 4546 C CA . PHE B 1 191 ? 10.75 11.992 -5.902 1 74.12 191 PHE B CA 1
ATOM 4547 C C . PHE B 1 191 ? 11.547 10.711 -6.113 1 74.12 191 PHE B C 1
ATOM 4549 O O . PHE B 1 191 ? 12.016 10.445 -7.223 1 74.12 191 PHE B O 1
ATOM 4556 N N . LEU B 1 192 ? 11.695 9.969 -5.051 1 69.75 192 LEU B N 1
ATOM 4557 C CA . LEU B 1 192 ? 12.422 8.711 -5.168 1 69.75 192 LEU B CA 1
ATOM 4558 C C . LEU B 1 192 ? 11.523 7.613 -5.719 1 69.75 192 LEU B C 1
ATOM 4560 O O . LEU B 1 192 ? 10.312 7.609 -5.473 1 69.75 192 LEU B O 1
ATOM 4564 N N . PRO B 1 193 ? 12.094 6.785 -6.559 1 62.25 193 PRO B N 1
ATOM 4565 C CA . PRO B 1 193 ? 11.281 5.703 -7.117 1 62.25 193 PRO B CA 1
ATOM 4566 C C . PRO B 1 193 ? 10.703 4.789 -6.039 1 62.25 193 PRO B C 1
ATOM 4568 O O . PRO B 1 193 ? 11.352 4.539 -5.02 1 62.25 193 PRO B O 1
ATOM 4571 N N . GLU B 1 194 ? 9.383 4.477 -6.105 1 56.19 194 GLU B N 1
ATOM 4572 C CA . GLU B 1 194 ? 8.656 3.703 -5.102 1 56.19 194 GLU B CA 1
ATOM 4573 C C . GLU B 1 194 ? 9.039 2.227 -5.16 1 56.19 194 GLU B C 1
ATOM 4575 O O . GLU B 1 194 ? 9.148 1.566 -4.125 1 56.19 194 GLU B O 1
ATOM 4580 N N . ASP B 1 195 ? 8.945 1.555 -6.363 1 53.88 195 ASP B N 1
ATOM 4581 C CA . ASP B 1 195 ? 8.93 0.099 -6.469 1 53.88 195 ASP B CA 1
ATOM 4582 C C . ASP B 1 195 ? 10.312 -0.487 -6.184 1 53.88 195 ASP B C 1
ATOM 4584 O O . ASP B 1 195 ? 10.422 -1.613 -5.699 1 53.88 195 ASP B O 1
ATOM 4588 N N . SER B 1 196 ? 11.445 0.271 -6.516 1 60.22 196 SER B N 1
ATOM 4589 C CA . SER B 1 196 ? 12.609 -0.6 -6.383 1 60.22 196 SER B CA 1
ATOM 4590 C C . SER B 1 196 ? 13.812 0.164 -5.844 1 60.22 196 SER B C 1
ATOM 4592 O O . SER B 1 196 ? 14.469 0.9 -6.582 1 60.22 196 SER B O 1
ATOM 4594 N N . PHE B 1 197 ? 13.867 -0.008 -4.438 1 62.16 197 PHE B N 1
ATOM 4595 C CA . PHE B 1 197 ? 15.062 0.466 -3.74 1 62.16 197 PHE B CA 1
ATOM 4596 C C . PHE B 1 197 ? 16.328 -0.019 -4.441 1 62.16 197 PHE B C 1
ATOM 4598 O O . PHE B 1 197 ? 17.266 0.752 -4.637 1 62.16 197 PHE B O 1
ATOM 4605 N N . LEU B 1 198 ? 16.156 -1.129 -4.996 1 70 198 LEU B N 1
ATOM 4606 C CA . LEU B 1 198 ? 17.359 -1.751 -5.535 1 70 198 LEU B CA 1
ATOM 4607 C C . LEU B 1 198 ? 17.688 -1.199 -6.918 1 70 198 LEU B C 1
ATOM 4609 O O . LEU B 1 198 ? 18.844 -1.242 -7.355 1 70 198 LEU B O 1
ATOM 4613 N N . ASP B 1 199 ? 16.656 -0.626 -7.477 1 69.75 199 ASP B N 1
ATOM 4614 C CA . ASP B 1 199 ? 16.875 -0.048 -8.797 1 69.75 199 ASP B CA 1
ATOM 4615 C C . ASP B 1 199 ? 17.641 1.266 -8.703 1 69.75 199 ASP B C 1
ATOM 4617 O O . ASP B 1 199 ? 18.219 1.734 -9.688 1 69.75 199 ASP B O 1
ATOM 4621 N N . LEU B 1 200 ? 17.625 1.734 -7.484 1 69.56 200 LEU B N 1
ATOM 4622 C CA . LEU B 1 200 ? 18.25 3.037 -7.293 1 69.56 200 LEU B CA 1
ATOM 4623 C C . LEU B 1 200 ? 19.734 2.881 -6.957 1 69.56 200 LEU B C 1
ATOM 4625 O O . LEU B 1 200 ? 20.484 3.859 -6.973 1 69.56 200 LEU B O 1
ATOM 4629 N N . PHE B 1 201 ? 20.094 1.59 -6.77 1 73.56 201 PHE B N 1
ATOM 4630 C CA . PHE B 1 201 ? 21.453 1.415 -6.273 1 73.56 201 PHE B CA 1
ATOM 4631 C C . PHE B 1 201 ? 22.234 0.432 -7.145 1 73.56 201 PHE B C 1
ATOM 4633 O O . PHE B 1 201 ? 21.641 -0.422 -7.805 1 73.56 201 PHE B O 1
ATOM 4640 N N . GLU B 1 202 ? 23.422 0.77 -7.223 1 75.06 202 GLU B N 1
ATOM 4641 C CA . GLU B 1 202 ? 24.375 -0.129 -7.867 1 75.06 202 GLU B CA 1
ATOM 4642 C C . GLU B 1 202 ? 25.641 -0.304 -7.02 1 75.06 202 GLU B C 1
ATOM 4644 O O . GLU B 1 202 ? 25.859 0.452 -6.07 1 75.06 202 GLU B O 1
ATOM 4649 N N . LEU B 1 203 ? 26.219 -1.468 -7.289 1 76.31 203 LEU B N 1
ATOM 4650 C CA . LEU B 1 203 ? 27.516 -1.657 -6.641 1 76.31 203 LEU B CA 1
ATOM 4651 C C . LEU B 1 203 ? 28.641 -1.196 -7.547 1 76.31 203 LEU B C 1
ATOM 4653 O O . LEU B 1 203 ? 28.688 -1.547 -8.727 1 76.31 203 LEU B O 1
ATOM 4657 N N . GLY B 1 204 ? 29.375 -0.304 -6.996 1 73.38 204 GLY B N 1
ATOM 4658 C CA . GLY B 1 204 ? 30.547 0.138 -7.727 1 73.38 204 GLY B CA 1
ATOM 4659 C C . GLY B 1 204 ? 31.641 -0.912 -7.789 1 73.38 204 GLY B C 1
ATOM 4660 O O . GLY B 1 204 ? 31.469 -2.027 -7.293 1 73.38 204 GLY B O 1
ATOM 4661 N N . GLU B 1 205 ? 32.719 -0.586 -8.461 1 72.38 205 GLU B N 1
ATOM 4662 C CA . GLU B 1 205 ? 33.844 -1.471 -8.664 1 72.38 205 GLU B CA 1
ATOM 4663 C C . GLU B 1 205 ? 34.406 -1.982 -7.332 1 72.38 205 GLU B C 1
ATOM 4665 O O . GLU B 1 205 ? 34.844 -3.135 -7.234 1 72.38 205 GLU B O 1
ATOM 4670 N N . GLY B 1 206 ? 34.312 -1.164 -6.332 1 70.62 206 GLY B N 1
ATOM 4671 C CA . GLY B 1 206 ? 34.812 -1.557 -5.012 1 70.62 206 GLY B CA 1
ATOM 4672 C C . GLY B 1 206 ? 33.688 -2.068 -4.113 1 70.62 206 GLY B C 1
ATOM 4673 O O . GLY B 1 206 ? 33.812 -2 -2.885 1 70.62 206 GLY B O 1
ATOM 4674 N N . SER B 1 207 ? 32.656 -2.438 -4.609 1 74.12 207 SER B N 1
ATOM 4675 C CA . SER B 1 207 ? 31.484 -2.977 -3.91 1 74.12 207 SER B CA 1
ATOM 4676 C C . SER B 1 207 ? 30.828 -1.917 -3.035 1 74.12 207 SER B C 1
ATOM 4678 O O . SER B 1 207 ? 30.188 -2.242 -2.029 1 74.12 207 SER B O 1
ATOM 4680 N N . GLU B 1 208 ? 31.203 -0.682 -3.375 1 76.25 208 GLU B N 1
ATOM 4681 C CA . GLU B 1 208 ? 30.516 0.375 -2.645 1 76.25 208 GLU B CA 1
ATOM 4682 C C . GLU B 1 208 ? 29.125 0.631 -3.23 1 76.25 208 GLU B C 1
ATOM 4684 O O . GLU B 1 208 ? 28.922 0.529 -4.445 1 76.25 208 GLU B O 1
ATOM 4689 N N . ILE B 1 209 ? 28.266 0.854 -2.348 1 75.81 209 ILE B N 1
ATOM 4690 C CA . ILE B 1 209 ? 26.922 1.163 -2.795 1 75.81 209 ILE B CA 1
ATOM 4691 C C . ILE B 1 209 ? 26.891 2.543 -3.449 1 75.81 209 ILE B C 1
ATOM 4693 O O . ILE B 1 209 ? 27.375 3.52 -2.871 1 75.81 209 ILE B O 1
ATOM 4697 N N . GLN B 1 210 ? 26.422 2.549 -4.625 1 75.56 210 GLN B N 1
ATOM 4698 C CA . GLN B 1 210 ? 26.375 3.795 -5.383 1 75.56 210 GLN B CA 1
ATOM 4699 C C . GLN B 1 210 ? 24.984 4.047 -5.949 1 75.56 210 GLN B C 1
ATOM 4701 O O . GLN B 1 210 ? 24.219 3.105 -6.191 1 75.56 210 GLN B O 1
ATOM 4706 N N . VAL B 1 211 ? 24.703 5.344 -5.855 1 74.38 211 VAL B N 1
ATOM 4707 C CA . VAL B 1 211 ? 23.516 5.789 -6.57 1 74.38 211 VAL B CA 1
ATOM 4708 C C . VAL B 1 211 ? 23.891 6.254 -7.977 1 74.38 211 VAL B C 1
ATOM 4710 O O . VAL B 1 211 ? 24.938 6.879 -8.164 1 74.38 211 VAL B O 1
ATOM 4713 N N . PRO B 1 212 ? 23.016 5.832 -8.859 1 71.81 212 PRO B N 1
ATOM 4714 C CA . PRO B 1 212 ? 23.312 6.344 -10.203 1 71.81 212 PRO B CA 1
ATOM 4715 C C . PRO B 1 212 ? 23.5 7.859 -10.227 1 71.81 212 PRO B C 1
ATOM 4717 O O . PRO B 1 212 ? 22.812 8.578 -9.492 1 71.81 212 PRO B O 1
ATOM 4720 N N . GLU B 1 213 ? 24.344 8.227 -11.047 1 71.38 213 GLU B N 1
ATOM 4721 C CA . GLU B 1 213 ? 24.766 9.625 -11.117 1 71.38 213 GLU B CA 1
ATOM 4722 C C . GLU B 1 213 ? 23.578 10.555 -11.336 1 71.38 213 GLU B C 1
ATOM 4724 O O . GLU B 1 213 ? 23.531 11.648 -10.766 1 71.38 213 GLU B O 1
ATOM 4729 N N . SER B 1 214 ? 22.641 10.062 -12.086 1 73.25 214 SER B N 1
ATOM 4730 C CA . SER B 1 214 ? 21.484 10.891 -12.438 1 73.25 214 SER B CA 1
ATOM 4731 C C . SER B 1 214 ? 20.641 11.203 -11.211 1 73.25 214 SER B C 1
ATOM 4733 O O . SER B 1 214 ? 19.875 12.172 -11.219 1 73.25 214 SER B O 1
ATOM 4735 N N . HIS B 1 215 ? 20.828 10.492 -10.141 1 74.5 215 HIS B N 1
ATOM 4736 C CA . HIS B 1 215 ? 19.953 10.672 -8.992 1 74.5 215 HIS B CA 1
ATOM 4737 C C . HIS B 1 215 ? 20.75 11.031 -7.738 1 74.5 215 HIS B C 1
ATOM 4739 O O . HIS B 1 215 ? 20.172 11.305 -6.688 1 74.5 215 HIS B O 1
ATOM 4745 N N . THR B 1 216 ? 21.984 11.18 -7.918 1 77.06 216 THR B N 1
ATOM 4746 C CA . THR B 1 216 ? 22.859 11.297 -6.754 1 77.06 216 THR B CA 1
ATOM 4747 C C . THR B 1 216 ? 22.578 12.602 -6.004 1 77.06 216 THR B C 1
ATOM 4749 O O . THR B 1 216 ? 22.438 12.594 -4.777 1 77.06 216 THR B O 1
ATOM 4752 N N . ALA B 1 217 ? 22.469 13.68 -6.734 1 79.31 217 ALA B N 1
ATOM 4753 C CA . ALA B 1 217 ? 22.281 14.977 -6.094 1 79.31 217 ALA B CA 1
ATOM 4754 C C . ALA B 1 217 ? 20.953 15.023 -5.344 1 79.31 217 ALA B C 1
ATOM 4756 O O . ALA B 1 217 ? 20.891 15.5 -4.203 1 79.31 217 ALA B O 1
ATOM 4757 N N . VAL B 1 218 ? 20.016 14.508 -5.914 1 76.88 218 VAL B N 1
ATOM 4758 C CA . VAL B 1 218 ? 18.672 14.547 -5.34 1 76.88 218 VAL B CA 1
ATOM 4759 C C . VAL B 1 218 ? 18.625 13.664 -4.094 1 76.88 218 VAL B C 1
ATOM 4761 O O . VAL B 1 218 ? 18.047 14.047 -3.076 1 76.88 218 VAL B O 1
ATOM 4764 N N . VAL B 1 219 ? 19.25 12.586 -4.176 1 79.12 219 VAL B N 1
ATOM 4765 C CA . VAL B 1 219 ? 19.234 11.633 -3.072 1 79.12 219 VAL B CA 1
ATOM 4766 C C . VAL B 1 219 ? 20.047 12.188 -1.898 1 79.12 219 VAL B C 1
ATOM 4768 O O . VAL B 1 219 ? 19.609 12.086 -0.745 1 79.12 219 VAL B O 1
ATOM 4771 N N . LYS B 1 220 ? 21.094 12.781 -2.199 1 82.94 220 LYS B N 1
ATOM 4772 C CA . LYS B 1 220 ? 21.922 13.344 -1.145 1 82.94 220 LYS B CA 1
ATOM 4773 C C . LYS B 1 220 ? 21.203 14.477 -0.42 1 82.94 220 LYS B C 1
ATOM 4775 O O . LYS B 1 220 ? 21.234 14.555 0.81 1 82.94 220 LYS B O 1
ATOM 4780 N N . THR B 1 221 ? 20.578 15.289 -1.203 1 84.69 221 THR B N 1
ATOM 4781 C CA . THR B 1 221 ? 19.844 16.406 -0.62 1 84.69 221 THR B CA 1
ATOM 4782 C C . THR B 1 221 ? 18.688 15.883 0.236 1 84.69 221 THR B C 1
ATOM 4784 O O . THR B 1 221 ? 18.422 16.422 1.315 1 84.69 221 THR B O 1
ATOM 4787 N N . ALA B 1 222 ? 18.094 14.898 -0.234 1 83.94 222 ALA B N 1
ATOM 4788 C CA . ALA B 1 222 ? 16.984 14.312 0.503 1 83.94 222 ALA B CA 1
ATOM 4789 C C . ALA B 1 222 ? 17.438 13.742 1.842 1 83.94 222 ALA B C 1
ATOM 4791 O O . ALA B 1 222 ? 16.828 14 2.879 1 83.94 222 ALA B O 1
ATOM 4792 N N . ILE B 1 223 ? 18.5 13.07 1.782 1 83.5 223 ILE B N 1
ATOM 4793 C CA . ILE B 1 223 ? 19.016 12.453 2.994 1 83.5 223 ILE B CA 1
ATOM 4794 C C . ILE B 1 223 ? 19.422 13.531 3.99 1 83.5 223 ILE B C 1
ATOM 4796 O O . ILE B 1 223 ? 19.078 13.461 5.172 1 83.5 223 ILE B O 1
ATOM 4800 N N . SER B 1 224 ? 20.094 14.508 3.518 1 88.12 224 SER B N 1
ATOM 4801 C CA . SER B 1 224 ? 20.578 15.578 4.379 1 88.12 224 SER B CA 1
ATOM 4802 C C . SER B 1 224 ? 19.438 16.344 5.02 1 88.12 224 SER B C 1
ATOM 4804 O O . SER B 1 224 ? 19.453 16.609 6.227 1 88.12 224 SER B O 1
ATOM 4806 N N . SER B 1 225 ? 18.5 16.688 4.203 1 89.38 225 SER B N 1
ATOM 4807 C CA . SER B 1 225 ? 17.359 17.453 4.707 1 89.38 225 SER B CA 1
ATOM 4808 C C . SER B 1 225 ? 16.547 16.641 5.711 1 89.38 225 SER B C 1
ATOM 4810 O O . SER B 1 225 ? 16.125 17.156 6.742 1 89.38 225 SER B O 1
ATOM 4812 N N . TYR B 1 226 ? 16.438 15.445 5.418 1 88.62 226 TYR B N 1
ATOM 4813 C CA . TYR B 1 226 ? 15.695 14.562 6.309 1 88.62 226 TYR B CA 1
ATOM 4814 C C . TYR B 1 226 ? 16.406 14.414 7.648 1 88.62 226 TYR B C 1
ATOM 4816 O O . TYR B 1 226 ? 15.789 14.57 8.703 1 88.62 226 TYR B O 1
ATOM 4824 N N . ARG B 1 227 ? 17.609 14.164 7.578 1 86.12 227 ARG B N 1
ATOM 4825 C CA . ARG B 1 227 ? 18.375 13.977 8.797 1 86.12 227 ARG B CA 1
ATOM 4826 C C . ARG B 1 227 ? 18.406 15.25 9.633 1 86.12 227 ARG B C 1
ATOM 4828 O O . ARG B 1 227 ? 18.328 15.195 10.867 1 86.12 227 ARG B O 1
ATOM 4835 N N . LYS B 1 228 ? 18.562 16.312 8.992 1 89.62 228 LYS B N 1
ATOM 4836 C CA . LYS B 1 228 ? 18.547 17.594 9.703 1 89.62 228 LYS B CA 1
ATOM 4837 C C . LYS B 1 228 ? 17.219 17.781 10.453 1 89.62 228 LYS B C 1
ATOM 4839 O O . LYS B 1 228 ? 17.219 18.156 11.625 1 89.62 228 LYS B O 1
ATOM 4844 N N . ALA B 1 229 ? 16.141 17.484 9.805 1 92.06 229 ALA B N 1
ATOM 4845 C CA . ALA B 1 229 ? 14.828 17.656 10.406 1 92.06 229 ALA B CA 1
ATOM 4846 C C . ALA B 1 229 ? 14.656 16.734 11.617 1 92.06 229 ALA B C 1
ATOM 4848 O O . ALA B 1 229 ? 14.102 17.141 12.641 1 92.06 229 ALA B O 1
ATOM 4849 N N . ILE B 1 230 ? 15.164 15.578 11.484 1 88.38 230 ILE B N 1
ATOM 4850 C CA . ILE B 1 230 ? 15.039 14.586 12.547 1 88.38 230 ILE B CA 1
ATOM 4851 C C . ILE B 1 230 ? 15.969 14.938 13.703 1 88.38 230 ILE B C 1
ATOM 4853 O O . ILE B 1 230 ? 15.555 14.961 14.859 1 88.38 230 ILE B O 1
ATOM 4857 N N . ASP B 1 231 ? 17.172 15.258 13.414 1 88 231 ASP B N 1
ATOM 4858 C CA . ASP B 1 231 ? 18.188 15.508 14.43 1 88 231 ASP B CA 1
ATOM 4859 C C . ASP B 1 231 ? 17.875 16.781 15.211 1 88 231 ASP B C 1
ATOM 4861 O O . ASP B 1 231 ? 18.141 16.859 16.406 1 88 231 ASP B O 1
ATOM 4865 N N . GLU B 1 232 ? 17.281 17.703 14.555 1 92.06 232 GLU B N 1
ATOM 4866 C CA . GLU B 1 232 ? 16.938 18.953 15.211 1 92.06 232 GLU B CA 1
ATOM 4867 C C . GLU B 1 232 ? 15.586 18.859 15.922 1 92.06 232 GLU B C 1
ATOM 4869 O O . GLU B 1 232 ? 15.125 19.812 16.531 1 92.06 232 GLU B O 1
ATOM 4874 N N . GLY B 1 233 ? 14.938 17.75 15.789 1 92.75 233 GLY B N 1
ATOM 4875 C CA . GLY B 1 233 ? 13.68 17.516 16.484 1 92.75 233 GLY B CA 1
ATOM 4876 C C . GLY B 1 233 ? 12.516 18.297 15.891 1 92.75 233 GLY B C 1
ATOM 4877 O O . GLY B 1 233 ? 11.586 18.672 16.609 1 92.75 233 GLY B O 1
ATOM 4878 N N . LEU B 1 234 ? 12.586 18.562 14.664 1 96.19 234 LEU B N 1
ATOM 4879 C CA . LEU B 1 234 ? 11.57 19.391 14.016 1 96.19 234 LEU B CA 1
ATOM 4880 C C . LEU B 1 234 ? 10.508 18.516 13.352 1 96.19 234 LEU B C 1
ATOM 4882 O O . LEU B 1 234 ? 9.453 19.016 12.969 1 96.19 234 LEU B O 1
ATOM 4886 N N . LEU B 1 235 ? 10.797 17.219 13.289 1 96.56 235 LEU B N 1
ATOM 4887 C CA . LEU B 1 235 ? 9.891 16.312 12.594 1 96.56 235 LEU B CA 1
ATOM 4888 C C . LEU B 1 235 ? 9.609 15.07 13.438 1 96.56 235 LEU B C 1
ATOM 4890 O O . LEU B 1 235 ? 10.531 14.336 13.805 1 96.56 235 LEU B O 1
ATOM 4894 N N . LEU B 1 236 ? 8.375 14.883 13.805 1 97 236 LEU B N 1
ATOM 4895 C CA . LEU B 1 236 ? 7.902 13.672 14.469 1 97 236 LEU B CA 1
ATOM 4896 C C . LEU B 1 236 ? 6.941 12.898 13.562 1 97 236 LEU B C 1
ATOM 4898 O O . LEU B 1 236 ? 5.934 13.445 13.117 1 97 236 LEU B O 1
ATOM 4902 N N . LYS B 1 237 ? 7.254 11.695 13.344 1 95.38 237 LYS B N 1
ATOM 4903 C CA . LYS B 1 237 ? 6.441 10.875 12.445 1 95.38 237 LYS B CA 1
ATOM 4904 C C . LYS B 1 237 ? 5.605 9.867 13.234 1 95.38 237 LYS B C 1
ATOM 4906 O O . LYS B 1 237 ? 6.129 9.141 14.078 1 95.38 237 LYS B O 1
ATOM 4911 N N . LEU B 1 238 ? 4.344 9.828 12.969 1 97.12 238 LEU B N 1
ATOM 4912 C CA . LEU B 1 238 ? 3.402 8.898 13.594 1 97.12 238 LEU B CA 1
ATOM 4913 C C . LEU B 1 238 ? 2.605 8.141 12.539 1 97.12 238 LEU B C 1
ATOM 4915 O O . LEU B 1 238 ? 1.688 8.695 11.93 1 97.12 238 LEU B O 1
ATOM 4919 N N . PRO B 1 239 ? 2.918 6.887 12.32 1 94.94 239 PRO B N 1
ATOM 4920 C CA . PRO B 1 239 ? 2.273 6.129 11.25 1 94.94 239 PRO B CA 1
ATOM 4921 C C . PRO B 1 239 ? 0.917 5.562 11.656 1 94.94 239 PRO B C 1
ATOM 4923 O O . PRO B 1 239 ? 0.706 5.242 12.828 1 94.94 239 PRO B O 1
ATOM 4926 N N . PHE B 1 240 ? -0.04 5.477 10.688 1 95.69 240 PHE B N 1
ATOM 4927 C CA . PHE B 1 240 ? -1.308 4.773 10.844 1 95.69 240 PHE B CA 1
ATOM 4928 C C . PHE B 1 240 ? -1.605 3.916 9.617 1 95.69 240 PHE B C 1
ATOM 4930 O O . PHE B 1 240 ? -0.959 4.062 8.578 1 95.69 240 PHE B O 1
ATOM 4937 N N . THR B 1 241 ? -2.523 3.02 9.766 1 92 241 THR B N 1
ATOM 4938 C CA . THR B 1 241 ? -3.023 2.254 8.633 1 92 241 THR B CA 1
ATOM 4939 C C . THR B 1 241 ? -4.547 2.316 8.562 1 92 241 THR B C 1
ATOM 4941 O O . THR B 1 241 ? -5.117 2.596 7.508 1 92 241 THR B O 1
ATOM 4944 N N . THR B 1 242 ? -5.164 2.156 9.68 1 92.56 242 THR B N 1
ATOM 4945 C CA . THR B 1 242 ? -6.617 2.025 9.695 1 92.56 242 THR B CA 1
ATOM 4946 C C . THR B 1 242 ? -7.27 3.326 10.148 1 92.56 242 THR B C 1
ATOM 4948 O O . THR B 1 242 ? -6.617 4.176 10.766 1 92.56 242 THR B O 1
ATOM 4951 N N . ILE B 1 243 ? -8.523 3.377 9.898 1 93.44 243 ILE B N 1
ATOM 4952 C CA . ILE B 1 243 ? -9.328 4.508 10.359 1 93.44 243 ILE B CA 1
ATOM 4953 C C . ILE B 1 243 ? -9.305 4.57 11.883 1 93.44 243 ILE B C 1
ATOM 4955 O O . ILE B 1 243 ? -9.297 5.656 12.469 1 93.44 243 ILE B O 1
ATOM 4959 N N . PHE B 1 244 ? -9.203 3.441 12.523 1 92.19 244 PHE B N 1
ATOM 4960 C CA . PHE B 1 244 ? -9.164 3.385 13.977 1 92.19 244 PHE B CA 1
ATOM 4961 C C . PHE B 1 244 ? -7.867 3.984 14.508 1 92.19 244 PHE B C 1
ATOM 4963 O O . PHE B 1 244 ? -7.887 4.801 15.43 1 92.19 244 PHE B O 1
ATOM 4970 N N . GLU B 1 245 ? -6.789 3.562 13.898 1 94.56 245 GLU B N 1
ATOM 4971 C CA . GLU B 1 245 ? -5.496 4.113 14.289 1 94.56 245 GLU B CA 1
ATOM 4972 C C . GLU B 1 245 ? -5.434 5.617 14.031 1 94.56 245 GLU B C 1
ATOM 4974 O O . GLU B 1 245 ? -4.969 6.379 14.883 1 94.56 245 GLU B O 1
ATOM 4979 N N . TYR B 1 246 ? -5.906 6.027 12.906 1 96.81 246 TYR B N 1
ATOM 4980 C CA . TYR B 1 246 ? -5.871 7.426 12.5 1 96.81 246 TYR B CA 1
ATOM 4981 C C . TYR B 1 246 ? -6.594 8.305 13.516 1 96.81 246 TYR B C 1
ATOM 4983 O O . TYR B 1 246 ? -6.043 9.305 13.984 1 96.81 246 TYR B O 1
ATOM 4991 N N . LEU B 1 247 ? -7.801 7.938 13.883 1 95.56 247 LEU B N 1
ATOM 4992 C CA . LEU B 1 247 ? -8.617 8.781 14.75 1 95.56 247 LEU B CA 1
ATOM 4993 C C . LEU B 1 247 ? -8.07 8.773 16.172 1 95.56 247 LEU B C 1
ATOM 4995 O O . LEU B 1 247 ? -8.156 9.781 16.875 1 95.56 247 LEU B O 1
ATOM 4999 N N . GLN B 1 248 ? -7.539 7.68 16.594 1 95.81 248 GLN B N 1
ATOM 5000 C CA . GLN B 1 248 ? -6.898 7.645 17.906 1 95.81 248 GLN B CA 1
ATOM 5001 C C . GLN B 1 248 ? -5.668 8.547 17.953 1 95.81 248 GLN B C 1
ATOM 5003 O O . GLN B 1 248 ? -5.445 9.266 18.922 1 95.81 248 GLN B O 1
ATOM 5008 N N . LEU B 1 249 ? -4.895 8.484 16.906 1 97.69 249 LEU B N 1
ATOM 5009 C CA . LEU B 1 249 ? -3.734 9.359 16.812 1 97.69 249 LEU B CA 1
ATOM 5010 C C . LEU B 1 249 ? -4.164 10.82 16.781 1 97.69 249 LEU B C 1
ATOM 5012 O O . LEU B 1 249 ? -3.541 11.672 17.422 1 97.69 249 LEU B O 1
ATOM 5016 N N . LEU B 1 250 ? -5.168 11.055 16.016 1 97 250 LEU B N 1
ATOM 5017 C CA . LEU B 1 250 ? -5.676 12.422 15.914 1 97 250 LEU B CA 1
ATOM 5018 C C . LEU B 1 250 ? -6.086 12.953 17.281 1 97 250 LEU B C 1
ATOM 5020 O O . LEU B 1 250 ? -5.77 14.102 17.625 1 97 250 LEU B O 1
ATOM 5024 N N . GLN B 1 251 ? -6.734 12.156 18.047 1 95.56 251 GLN B N 1
ATOM 5025 C CA . GLN B 1 251 ? -7.129 12.547 19.391 1 95.56 251 GLN B CA 1
ATOM 5026 C C . GLN B 1 251 ? -5.91 12.828 20.266 1 95.56 251 GLN B C 1
ATOM 5028 O O . GLN B 1 251 ? -5.855 13.844 20.953 1 95.56 251 GLN B O 1
ATOM 5033 N N . LEU B 1 252 ? -4.969 11.953 20.203 1 96.69 252 LEU B N 1
ATOM 5034 C CA . LEU B 1 252 ? -3.762 12.102 21 1 96.69 252 LEU B CA 1
ATOM 5035 C C . LEU B 1 252 ? -3.01 13.375 20.625 1 96.69 252 LEU B C 1
ATOM 5037 O O . LEU B 1 252 ? -2.602 14.141 21.5 1 96.69 252 LEU B O 1
ATOM 5041 N N . VAL B 1 253 ? -2.854 13.633 19.344 1 98.19 253 VAL B N 1
ATOM 5042 C CA . VAL B 1 253 ? -2.098 14.781 18.875 1 98.19 253 VAL B CA 1
ATOM 5043 C C . VAL B 1 253 ? -2.834 16.062 19.234 1 98.19 253 VAL B C 1
ATOM 5045 O O . VAL B 1 253 ? -2.223 17.031 19.703 1 98.19 253 VAL B O 1
ATOM 5048 N N . SER B 1 254 ? -4.133 16.078 19.016 1 97.38 254 SER B N 1
ATOM 5049 C CA . SER B 1 254 ? -4.922 17.266 19.266 1 97.38 254 SER B CA 1
ATOM 5050 C C . SER B 1 254 ? -4.91 17.641 20.75 1 97.38 254 SER B C 1
ATOM 5052 O O . SER B 1 254 ? -4.762 18.828 21.094 1 97.38 254 SER B O 1
ATOM 5054 N N . THR B 1 255 ? -5.031 16.625 21.547 1 95.19 255 THR B N 1
ATOM 5055 C CA . THR B 1 255 ? -5.008 16.891 22.984 1 95.19 255 THR B CA 1
ATOM 5056 C C . THR B 1 255 ? -3.629 17.359 23.422 1 95.19 255 THR B C 1
ATOM 5058 O O . THR B 1 255 ? -3.518 18.297 24.234 1 95.19 255 THR B O 1
ATOM 5061 N N . ALA B 1 256 ? -2.629 16.797 22.922 1 96.62 256 ALA B N 1
ATOM 5062 C CA . ALA B 1 256 ? -1.262 17.172 23.266 1 96.62 256 ALA B CA 1
ATOM 5063 C C . ALA B 1 256 ? -0.943 18.578 22.812 1 96.62 256 ALA B C 1
ATOM 5065 O O . ALA B 1 256 ? -0.226 19.312 23.5 1 96.62 256 ALA B O 1
ATOM 5066 N N . MET B 1 257 ? -1.504 19.016 21.719 1 96.88 257 MET B N 1
ATOM 5067 C CA . MET B 1 257 ? -1.149 20.297 21.109 1 96.88 257 MET B CA 1
ATOM 5068 C C . MET B 1 257 ? -2.057 21.406 21.625 1 96.88 257 MET B C 1
ATOM 5070 O O . MET B 1 257 ? -1.875 22.578 21.281 1 96.88 257 MET B O 1
ATOM 5074 N N . ASN B 1 258 ? -3.021 20.984 22.422 1 96.44 258 ASN B N 1
ATOM 5075 C CA . ASN B 1 258 ? -3.98 21.969 22.906 1 96.44 258 ASN B CA 1
ATOM 5076 C C . ASN B 1 258 ? -3.287 23.109 23.656 1 96.44 258 ASN B C 1
ATOM 5078 O O . ASN B 1 258 ? -3.723 24.266 23.578 1 96.44 258 ASN B O 1
ATOM 5082 N N . CYS B 1 259 ? -2.24 22.859 24.297 1 94.38 259 CYS B N 1
ATOM 5083 C CA . CYS B 1 259 ? -1.528 23.859 25.094 1 94.38 259 CYS B CA 1
ATOM 5084 C C . CYS B 1 259 ? -0.873 24.906 24.219 1 94.38 259 CYS B C 1
ATOM 5086 O O . CYS B 1 259 ? -0.469 25.969 24.688 1 94.38 259 CYS B O 1
ATOM 5088 N N . LEU B 1 260 ? -0.752 24.672 22.938 1 94.62 260 LEU B N 1
ATOM 5089 C CA . LEU B 1 260 ? -0.132 25.609 22.016 1 94.62 260 LEU B CA 1
ATOM 5090 C C . LEU B 1 260 ? -1.12 26.688 21.594 1 94.62 260 LEU B C 1
ATOM 5092 O O . LEU B 1 260 ? -0.726 27.719 21.031 1 94.62 260 LEU B O 1
ATOM 5096 N N . GLU B 1 261 ? -2.428 26.359 21.812 1 94 261 GLU B N 1
ATOM 5097 C CA . GLU B 1 261 ? -3.494 27.312 21.5 1 94 261 GLU B CA 1
ATOM 5098 C C . GLU B 1 261 ? -3.371 27.828 20.078 1 94 261 GLU B C 1
ATOM 5100 O O . GLU B 1 261 ? -3.305 27.031 19.125 1 94 261 GLU B O 1
ATOM 5105 N N . ARG B 1 262 ? -3.209 29.141 19.906 1 94.81 262 ARG B N 1
ATOM 5106 C CA . ARG B 1 262 ? -3.26 29.734 18.578 1 94.81 262 ARG B CA 1
ATOM 5107 C C . ARG B 1 262 ? -1.955 29.516 17.828 1 94.81 262 ARG B C 1
ATOM 5109 O O . ARG B 1 262 ? -1.879 29.75 16.625 1 94.81 262 ARG B O 1
ATOM 5116 N N . HIS B 1 263 ? -0.96 28.938 18.453 1 94.5 263 HIS B N 1
ATOM 5117 C CA . HIS B 1 263 ? 0.315 28.656 17.797 1 94.5 263 HIS B CA 1
ATOM 5118 C C . HIS B 1 263 ? 0.324 27.25 17.188 1 94.5 263 HIS B C 1
ATOM 5120 O O . HIS B 1 263 ? 1.269 26.875 16.484 1 94.5 263 HIS B O 1
ATOM 5126 N N . GLY B 1 264 ? -0.716 26.5 17.516 1 96.94 264 GLY B N 1
ATOM 5127 C CA . GLY B 1 264 ? -0.885 25.203 16.906 1 96.94 264 GLY B CA 1
ATOM 5128 C C . GLY B 1 264 ? -1.706 25.234 15.633 1 96.94 264 GLY B C 1
ATOM 5129 O O . GLY B 1 264 ? -2.684 25.984 15.539 1 96.94 264 GLY B O 1
ATOM 5130 N N . MET B 1 265 ? -1.276 24.438 14.719 1 98.12 265 MET B N 1
ATOM 5131 C CA . MET B 1 265 ? -1.997 24.328 13.453 1 98.12 265 MET B CA 1
ATOM 5132 C C . MET B 1 265 ? -2.281 22.859 13.117 1 98.12 265 MET B C 1
ATOM 5134 O O . MET B 1 265 ? -1.449 21.984 13.367 1 98.12 265 MET B O 1
ATOM 5138 N N . PHE B 1 266 ? -3.457 22.609 12.57 1 98.56 266 PHE B N 1
ATOM 5139 C CA . PHE B 1 266 ? -3.811 21.297 12.023 1 98.56 266 PHE B CA 1
ATOM 5140 C C . PHE B 1 266 ? -4.066 21.391 10.523 1 98.56 266 PHE B C 1
ATOM 5142 O O . PHE B 1 266 ? -4.855 22.234 10.07 1 98.56 266 PHE B O 1
ATOM 5149 N N . TYR B 1 267 ? -3.338 20.594 9.797 1 98.69 267 TYR B N 1
ATOM 5150 C CA . TYR B 1 267 ? -3.398 20.484 8.344 1 98.69 267 TYR B CA 1
ATOM 5151 C C . TYR B 1 267 ? -3.863 19.094 7.926 1 98.69 267 TYR B C 1
ATOM 5153 O O . TYR B 1 267 ? -3.064 18.156 7.875 1 98.69 267 TYR B O 1
ATOM 5161 N N . PHE B 1 268 ? -5.188 18.953 7.574 1 97.81 268 PHE B N 1
ATOM 5162 C CA . PHE B 1 268 ? -5.812 17.656 7.387 1 97.81 268 PHE B CA 1
ATOM 5163 C C . PHE B 1 268 ? -5.801 17.25 5.914 1 97.81 268 PHE B C 1
ATOM 5165 O O . PHE B 1 268 ? -6.836 17.297 5.246 1 97.81 268 PHE B O 1
ATOM 5172 N N . ALA B 1 269 ? -4.688 16.719 5.453 1 97.19 269 ALA B N 1
ATOM 5173 C CA . ALA B 1 269 ? -4.547 16.375 4.043 1 97.19 269 ALA B CA 1
ATOM 5174 C C . ALA B 1 269 ? -4.777 14.883 3.816 1 97.19 269 ALA B C 1
ATOM 5176 O O . ALA B 1 269 ? -4.742 14.406 2.68 1 97.19 269 ALA B O 1
ATOM 5177 N N . ALA B 1 270 ? -5.035 14.094 4.832 1 96.75 270 ALA B N 1
ATOM 5178 C CA . ALA B 1 270 ? -5.262 12.664 4.68 1 96.75 270 ALA B CA 1
ATOM 5179 C C . ALA B 1 270 ? -6.625 12.391 4.047 1 96.75 270 ALA B C 1
ATOM 5181 O O . ALA B 1 270 ? -7.586 13.117 4.289 1 96.75 270 ALA B O 1
ATOM 5182 N N . ALA B 1 271 ? -6.652 11.344 3.252 1 94.19 271 ALA B N 1
ATOM 5183 C CA . ALA B 1 271 ? -7.922 10.812 2.766 1 94.19 271 ALA B CA 1
ATOM 5184 C C . ALA B 1 271 ? -8.555 9.875 3.795 1 94.19 271 ALA B C 1
ATOM 5186 O O . ALA B 1 271 ? -8.164 8.711 3.902 1 94.19 271 ALA B O 1
ATOM 5187 N N . VAL B 1 272 ? -9.523 10.414 4.449 1 93.19 272 VAL B N 1
ATOM 5188 C CA . VAL B 1 272 ? -10.125 9.688 5.562 1 93.19 272 VAL B CA 1
ATOM 5189 C C . VAL B 1 272 ? -11.445 9.062 5.125 1 93.19 272 VAL B C 1
ATOM 5191 O O . VAL B 1 272 ? -12.281 9.734 4.504 1 93.19 272 VAL B O 1
ATOM 5194 N N . SER B 1 273 ? -11.602 7.875 5.508 1 90.5 273 SER B N 1
ATOM 5195 C CA . SER B 1 273 ? -12.836 7.184 5.152 1 90.5 273 SER B CA 1
ATOM 5196 C C . SER B 1 273 ? -14.039 7.832 5.82 1 90.5 273 SER B C 1
ATOM 5198 O O . SER B 1 273 ? -13.984 8.203 6.996 1 90.5 273 SER B O 1
ATOM 5200 N N . ASP B 1 274 ? -15.094 7.898 5.02 1 85.81 274 ASP B N 1
ATOM 5201 C CA . ASP B 1 274 ? -16.344 8.414 5.559 1 85.81 274 ASP B CA 1
ATOM 5202 C C . ASP B 1 274 ? -17.172 7.293 6.195 1 85.81 274 ASP B C 1
ATOM 5204 O O . ASP B 1 274 ? -18.125 7.559 6.93 1 85.81 2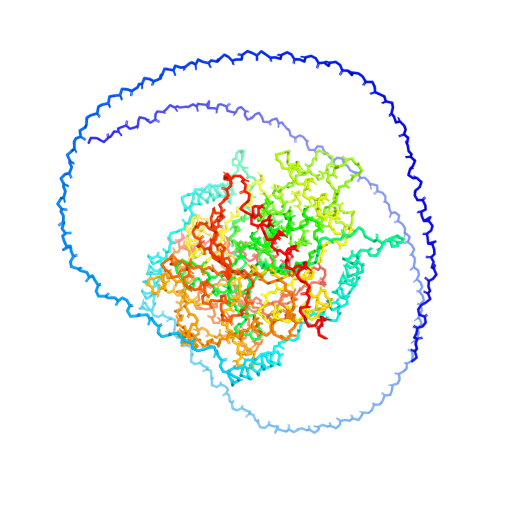74 ASP B O 1
ATOM 5208 N N . PHE B 1 275 ? -16.719 6.039 5.922 1 85.69 275 PHE B N 1
ATOM 5209 C CA . PHE B 1 275 ? -17.469 4.883 6.402 1 85.69 275 PHE B CA 1
ATOM 5210 C C . PHE B 1 275 ? -16.547 3.896 7.113 1 85.69 275 PHE B C 1
ATOM 5212 O O . PHE B 1 275 ? -15.328 3.936 6.93 1 85.69 275 PHE B O 1
ATOM 5219 N N . TYR B 1 276 ? -17.203 3.119 7.91 1 84.19 276 TYR B N 1
ATOM 5220 C CA . TYR B 1 276 ? -16.453 2.055 8.562 1 84.19 276 TYR B CA 1
ATOM 5221 C C . TYR B 1 276 ? -17.391 0.93 9.016 1 84.19 276 TYR B C 1
ATOM 5223 O O . TYR B 1 276 ? -18.609 1.036 8.883 1 84.19 276 TYR B O 1
ATOM 5231 N N . VAL B 1 277 ? -16.812 -0.171 9.359 1 81.25 277 VAL B N 1
ATOM 5232 C CA . VAL B 1 277 ? -17.516 -1.276 10 1 81.25 277 VAL B CA 1
ATOM 5233 C C . VAL B 1 277 ? -17.203 -1.305 11.492 1 81.25 277 VAL B C 1
ATOM 5235 O O . VAL B 1 277 ? -16.031 -1.43 11.883 1 81.25 277 VAL B O 1
ATOM 5238 N N . PRO B 1 278 ? -18.359 -1.19 12.211 1 76.94 278 PRO B N 1
ATOM 5239 C CA . PRO B 1 278 ? -18.078 -1.288 13.648 1 76.94 278 PRO B CA 1
ATOM 5240 C C . PRO B 1 278 ? -17.391 -2.592 14.023 1 76.94 278 PRO B C 1
ATOM 5242 O O . PRO B 1 278 ? -17.766 -3.664 13.547 1 76.94 278 PRO B O 1
ATOM 5245 N N . TRP B 1 279 ? -16.406 -2.486 14.852 1 73.81 279 TRP B N 1
ATOM 5246 C CA . TRP B 1 279 ? -15.539 -3.611 15.195 1 73.81 279 TRP B CA 1
ATOM 5247 C C . TRP B 1 279 ? -16.359 -4.781 15.734 1 73.81 279 TRP B C 1
ATOM 5249 O O . TRP B 1 279 ? -16.109 -5.938 15.391 1 73.81 279 TRP B O 1
ATOM 5259 N N . GLU B 1 280 ? -17.359 -4.453 16.516 1 73.75 280 GLU B N 1
ATOM 5260 C CA . GLU B 1 280 ? -18.188 -5.473 17.172 1 73.75 280 GLU B CA 1
ATOM 5261 C C . GLU B 1 280 ? -19.062 -6.203 16.141 1 73.75 280 GLU B C 1
ATOM 5263 O O . GLU B 1 280 ? -19.516 -7.316 16.406 1 73.75 280 GLU B O 1
ATOM 5268 N N . SER B 1 281 ? -19.25 -5.617 15 1 72.94 281 SER B N 1
ATOM 5269 C CA . SER B 1 281 ? -20.109 -6.215 13.992 1 72.94 281 SER B CA 1
ATOM 5270 C C . SER B 1 281 ? -19.297 -6.961 12.938 1 72.94 281 SER B C 1
ATOM 5272 O O . SER B 1 281 ? -19.844 -7.637 12.07 1 72.94 281 SER B O 1
ATOM 5274 N N . MET B 1 282 ? -18.047 -6.906 13.125 1 72.69 282 MET B N 1
ATOM 5275 C CA . MET B 1 282 ? -17.172 -7.52 12.133 1 72.69 282 MET B CA 1
ATOM 5276 C C . MET B 1 282 ? -17.156 -9.039 12.281 1 72.69 282 MET B C 1
ATOM 5278 O O . MET B 1 282 ? -17.188 -9.555 13.398 1 72.69 282 MET B O 1
ATOM 5282 N N . ALA B 1 283 ? -17.188 -9.695 11.039 1 70.81 283 ALA B N 1
ATOM 5283 C CA . ALA B 1 283 ? -16.922 -11.141 11.07 1 70.81 283 ALA B CA 1
ATOM 5284 C C . ALA B 1 283 ? -15.555 -11.438 11.664 1 70.81 283 ALA B C 1
ATOM 5286 O O . ALA B 1 283 ? -14.586 -10.719 11.414 1 70.81 283 ALA B O 1
ATOM 5287 N N . LYS B 1 284 ? -15.539 -12.492 12.492 1 69.06 284 LYS B N 1
ATOM 5288 C CA . LYS B 1 284 ? -14.281 -12.859 13.141 1 69.06 284 LYS B CA 1
ATOM 5289 C C . LYS B 1 284 ? -13.297 -13.453 12.133 1 69.06 284 LYS B C 1
ATOM 5291 O O . LYS B 1 284 ? -12.094 -13.18 12.195 1 69.06 284 LYS B O 1
ATOM 5296 N N . HIS B 1 285 ? -13.977 -14.273 11.266 1 68.44 285 HIS B N 1
ATOM 5297 C CA . HIS B 1 285 ? -13.141 -14.992 10.305 1 68.44 285 HIS B CA 1
ATOM 5298 C C . HIS B 1 285 ? -13.391 -14.5 8.883 1 68.44 285 HIS B C 1
ATOM 5300 O O . HIS B 1 285 ? -14.281 -13.688 8.648 1 68.44 285 HIS B O 1
ATOM 5306 N N . LYS B 1 286 ? -12.5 -15.008 7.996 1 68.38 286 LYS B N 1
ATOM 5307 C CA . LYS B 1 286 ? -12.555 -14.641 6.586 1 68.38 286 LYS B CA 1
ATOM 5308 C C . LYS B 1 286 ? -13.945 -14.898 6.004 1 68.38 286 LYS B C 1
ATOM 5310 O O . LYS B 1 286 ? -14.516 -15.977 6.195 1 68.38 286 LYS B O 1
ATOM 5315 N N . ILE B 1 287 ? -14.492 -13.867 5.359 1 68.81 287 ILE B N 1
ATOM 5316 C CA . ILE B 1 287 ? -15.781 -14 4.688 1 68.81 287 ILE B CA 1
ATOM 5317 C C . ILE B 1 287 ? -15.664 -15.008 3.549 1 68.81 287 ILE B C 1
ATOM 5319 O O . ILE B 1 287 ? -14.742 -14.945 2.742 1 68.81 287 ILE B O 1
ATOM 5323 N N . GLN B 1 288 ? -16.562 -15.961 3.543 1 66.5 288 GLN B N 1
ATOM 5324 C CA . GLN B 1 288 ? -16.516 -17.062 2.58 1 66.5 288 GLN B CA 1
ATOM 5325 C C . GLN B 1 288 ? -17.203 -16.672 1.273 1 66.5 288 GLN B C 1
ATOM 5327 O O . GLN B 1 288 ? -18.203 -15.953 1.279 1 66.5 288 GLN B O 1
ATOM 5332 N N . SER B 1 289 ? -16.672 -17.031 0.094 1 64.56 289 SER B N 1
ATOM 5333 C CA . SER B 1 289 ? -17.172 -16.688 -1.229 1 64.56 289 SER B CA 1
ATOM 5334 C C . SER B 1 289 ? -18.156 -17.734 -1.729 1 64.56 289 SER B C 1
ATOM 5336 O O . SER B 1 289 ? -18.781 -17.562 -2.783 1 64.56 289 SER B O 1
ATOM 5338 N N . ALA B 1 290 ? -18.359 -18.844 -1.157 1 59.31 290 ALA B N 1
ATOM 5339 C CA . ALA B 1 290 ? -19.156 -19.938 -1.712 1 59.31 290 ALA B CA 1
ATOM 5340 C C . ALA B 1 290 ? -20.625 -19.531 -1.869 1 59.31 290 ALA B C 1
ATOM 5342 O O . ALA B 1 290 ? -21.344 -20.062 -2.713 1 59.31 290 ALA B O 1
ATOM 5343 N N . GLY B 1 291 ? -21.062 -18.547 -1.176 1 59 291 GLY B N 1
ATOM 5344 C CA . GLY B 1 291 ? -22.5 -18.391 -1.069 1 59 291 GLY B CA 1
ATOM 5345 C C . GLY B 1 291 ? -23.047 -17.297 -1.959 1 59 291 GLY B C 1
ATOM 5346 O O . GLY B 1 291 ? -24.203 -16.875 -1.799 1 59 291 GLY B O 1
ATOM 5347 N N . GLY B 1 292 ? -22.359 -16.797 -3.041 1 67.25 292 GLY B N 1
ATOM 5348 C CA . GLY B 1 292 ? -22.984 -15.773 -3.867 1 67.25 292 GLY B CA 1
ATOM 5349 C C . GLY B 1 292 ? -22.375 -14.398 -3.65 1 67.25 292 GLY B C 1
ATOM 5350 O O . GLY B 1 292 ? -21.234 -14.273 -3.207 1 67.25 292 GLY B O 1
ATOM 5351 N N . PRO B 1 293 ? -23.234 -13.438 -4.043 1 73.25 293 PRO B N 1
ATOM 5352 C CA . PRO B 1 293 ? -22.766 -12.055 -3.912 1 73.25 293 PRO B CA 1
ATOM 5353 C C . PRO B 1 293 ? -22.594 -11.625 -2.455 1 73.25 293 PRO B C 1
ATOM 5355 O O . PRO B 1 293 ? -23.25 -12.164 -1.567 1 73.25 293 PRO B O 1
ATOM 5358 N N . LEU B 1 294 ? -21.609 -10.875 -2.168 1 77.31 294 LEU B N 1
ATOM 5359 C CA . LEU B 1 294 ? -21.359 -10.359 -0.829 1 77.31 294 LEU B CA 1
ATOM 5360 C C . LEU B 1 294 ? -22.047 -9.016 -0.622 1 77.31 294 LEU B C 1
ATOM 5362 O O . LEU B 1 294 ? -21.828 -8.078 -1.394 1 77.31 294 LEU B O 1
ATOM 5366 N N . ASN B 1 295 ? -22.984 -9.016 0.386 1 77.62 295 ASN B N 1
ATOM 5367 C CA . ASN B 1 295 ? -23.625 -7.77 0.791 1 77.62 295 ASN B CA 1
ATOM 5368 C C . ASN B 1 295 ? -22.984 -7.184 2.041 1 77.62 295 ASN B C 1
ATOM 5370 O O . ASN B 1 295 ? -22.812 -7.883 3.041 1 77.62 295 ASN B O 1
ATOM 5374 N N . MET B 1 296 ? -22.547 -5.91 1.88 1 78.25 296 MET B N 1
ATOM 5375 C CA . MET B 1 296 ? -21.891 -5.27 3.018 1 78.25 296 MET B CA 1
ATOM 5376 C C . MET B 1 296 ? -22.562 -3.949 3.365 1 78.25 296 MET B C 1
ATOM 5378 O O . MET B 1 296 ? -23.016 -3.225 2.479 1 78.25 296 MET B O 1
ATOM 5382 N N . GLN B 1 297 ? -22.656 -3.766 4.691 1 80.56 297 GLN B N 1
ATOM 5383 C CA . GLN B 1 297 ? -23.172 -2.496 5.195 1 80.56 297 GLN B CA 1
ATOM 5384 C C . GLN B 1 297 ? -22.109 -1.752 5.996 1 80.56 297 GLN B C 1
ATOM 5386 O O . GLN B 1 297 ? -21.5 -2.314 6.918 1 80.56 297 GLN B O 1
ATOM 5391 N N . LEU B 1 298 ? -21.891 -0.5 5.59 1 84.12 298 LEU B N 1
ATOM 5392 C CA . LEU B 1 298 ? -20.906 0.332 6.273 1 84.12 298 LEU B CA 1
ATOM 5393 C C . LEU B 1 298 ? -21.594 1.479 7.012 1 84.12 298 LEU B C 1
ATOM 5395 O O . LEU B 1 298 ? -22.547 2.074 6.504 1 84.12 298 LEU B O 1
ATOM 5399 N N . ASN B 1 299 ? -21.094 1.743 8.258 1 85.19 299 ASN B N 1
ATOM 5400 C CA . ASN B 1 299 ? -21.562 2.879 9.047 1 85.19 299 ASN B CA 1
ATOM 5401 C C . ASN B 1 299 ? -20.766 4.141 8.742 1 85.19 299 ASN B C 1
ATOM 5403 O O . ASN B 1 299 ? -19.609 4.059 8.312 1 85.19 299 ASN B O 1
ATOM 5407 N N . GLN B 1 300 ? -21.406 5.246 9.023 1 86.44 300 GLN B N 1
ATOM 5408 C CA . GLN B 1 300 ? -20.703 6.508 8.836 1 86.44 300 GLN B CA 1
ATOM 5409 C C . GLN B 1 300 ? -19.719 6.762 9.984 1 86.44 300 GLN B C 1
ATOM 5411 O O . GLN B 1 300 ? -20.031 6.5 11.148 1 86.44 300 GLN B O 1
ATOM 5416 N N . VAL B 1 301 ? -18.562 7.246 9.633 1 87.19 301 VAL B N 1
ATOM 5417 C CA . VAL B 1 301 ? -17.594 7.645 10.641 1 87.19 301 VAL B CA 1
ATOM 5418 C C . VAL B 1 301 ? -18.062 8.922 11.336 1 87.19 301 VAL B C 1
ATOM 5420 O O . VAL B 1 301 ? -18.562 9.844 10.688 1 87.19 301 VAL B O 1
ATOM 5423 N N . PRO B 1 302 ? -17.906 8.93 12.656 1 84.75 302 PRO B N 1
ATOM 5424 C CA . PRO B 1 302 ? -18.281 10.164 13.344 1 84.75 302 PRO B CA 1
ATOM 5425 C C . PRO B 1 302 ? -17.5 11.383 12.867 1 84.75 302 PRO B C 1
ATOM 5427 O O . PRO B 1 302 ? -16.344 11.25 12.461 1 84.75 302 PRO B O 1
ATOM 5430 N N . LYS B 1 303 ? -18.125 12.5 12.906 1 80.94 303 LYS B N 1
ATOM 5431 C CA . LYS B 1 303 ? -17.516 13.734 12.438 1 80.94 303 LYS B CA 1
ATOM 5432 C C . LYS B 1 303 ? -16.484 14.258 13.438 1 80.94 303 LYS B C 1
ATOM 5434 O O . LYS B 1 303 ? -16.75 15.211 14.172 1 80.94 303 LYS B O 1
ATOM 5439 N N . MET B 1 304 ? -15.359 13.859 13.383 1 87.62 304 MET B N 1
ATOM 5440 C CA . MET B 1 304 ? -14.312 14.102 14.367 1 87.62 304 MET B CA 1
ATOM 5441 C C . MET B 1 304 ? -13.781 15.523 14.266 1 87.62 304 MET B C 1
ATOM 5443 O O . MET B 1 304 ? -13.273 16.078 15.25 1 87.62 304 MET B O 1
ATOM 5447 N N . LEU B 1 305 ? -13.922 16.125 13.086 1 90.06 305 LEU B N 1
ATOM 5448 C CA . LEU B 1 305 ? -13.445 17.484 12.93 1 90.06 305 LEU B CA 1
ATOM 5449 C C . LEU B 1 305 ? -14.211 18.438 13.844 1 90.06 305 LEU B C 1
ATOM 5451 O O . LEU B 1 305 ? -13.625 19.375 14.414 1 90.06 305 LEU B O 1
ATOM 5455 N N . PHE B 1 306 ? -15.414 18.156 14 1 88.44 306 PHE B N 1
ATOM 5456 C CA . PHE B 1 306 ? -16.25 18.969 14.883 1 88.44 306 PHE B CA 1
ATOM 5457 C C . PHE B 1 306 ? -15.781 18.844 16.328 1 88.44 306 PHE B C 1
ATOM 5459 O O . PHE B 1 306 ? -15.664 19.859 17.031 1 88.44 306 PHE B O 1
ATOM 5466 N N . ILE B 1 307 ? -15.484 17.688 16.75 1 90.62 307 ILE B N 1
ATOM 5467 C CA . ILE B 1 307 ? -15.039 17.438 18.109 1 90.62 307 ILE B CA 1
ATOM 5468 C C . ILE B 1 307 ? -13.672 18.078 18.344 1 90.62 307 ILE B C 1
ATOM 5470 O O . ILE B 1 307 ? -13.43 18.688 19.391 1 90.62 307 ILE B O 1
ATOM 5474 N N . LEU B 1 308 ? -12.844 18.016 17.328 1 94.19 308 LEU B N 1
ATOM 5475 C CA . LEU B 1 308 ? -11.523 18.609 17.438 1 94.19 308 LEU B CA 1
ATOM 5476 C C . LEU B 1 308 ? -11.617 20.125 17.625 1 94.19 308 LEU B C 1
ATOM 5478 O O . LEU B 1 308 ? -10.977 20.688 18.516 1 94.19 308 LEU B O 1
ATOM 5482 N N . ARG B 1 309 ? -12.461 20.797 16.922 1 93.31 309 ARG B N 1
ATOM 5483 C CA . ARG B 1 309 ? -12.586 22.25 16.891 1 93.31 309 ARG B CA 1
ATOM 5484 C C . ARG B 1 309 ? -13.258 22.766 18.156 1 93.31 309 ARG B C 1
ATOM 5486 O O . ARG B 1 309 ? -13.047 23.906 18.562 1 93.31 309 ARG B O 1
ATOM 5493 N N . ASN B 1 310 ? -13.969 21.844 18.828 1 91.25 310 ASN B N 1
ATOM 5494 C CA . ASN B 1 310 ? -14.758 22.328 19.953 1 91.25 310 ASN B CA 1
ATOM 5495 C C . ASN B 1 310 ? -14.234 21.812 21.281 1 91.25 310 ASN B C 1
ATOM 5497 O O . ASN B 1 310 ? -14.422 22.453 22.328 1 91.25 310 ASN B O 1
ATOM 5501 N N . HIS B 1 311 ? -13.555 20.656 21.203 1 91.62 311 HIS B N 1
ATOM 5502 C CA . HIS B 1 311 ? -13.195 20.031 22.469 1 91.62 311 HIS B CA 1
ATOM 5503 C C . HIS B 1 311 ? -11.695 19.766 22.547 1 91.62 311 HIS B C 1
ATOM 5505 O O . HIS B 1 311 ? -11.047 20.125 23.531 1 91.62 311 HIS B O 1
ATOM 5511 N N . TRP B 1 312 ? -11.117 19.266 21.562 1 94.81 312 TRP B N 1
ATOM 5512 C CA . TRP B 1 312 ? -9.742 18.781 21.672 1 94.81 312 TRP B CA 1
ATOM 5513 C C . TRP B 1 312 ? -8.758 19.938 21.531 1 94.81 312 TRP B C 1
ATOM 5515 O O . TRP B 1 312 ? -7.801 20.047 22.297 1 94.81 312 TRP B O 1
ATOM 5525 N N . ALA B 1 313 ? -8.992 20.844 20.516 1 95.62 313 ALA B N 1
ATOM 5526 C CA . ALA B 1 313 ? -8.102 21.969 20.25 1 95.62 313 ALA B CA 1
ATOM 5527 C C . ALA B 1 313 ? -8.859 23.156 19.656 1 95.62 313 ALA B C 1
ATOM 5529 O O . ALA B 1 313 ? -8.617 23.547 18.516 1 95.62 313 ALA B O 1
ATOM 5530 N N . PRO B 1 314 ? -9.641 23.781 20.422 1 94.75 314 PRO B N 1
ATOM 5531 C CA . PRO B 1 314 ? -10.562 24.797 19.922 1 94.75 314 PRO B CA 1
ATOM 5532 C C . PRO B 1 314 ? -9.852 26.062 19.422 1 94.75 314 PRO B C 1
ATOM 5534 O O . PRO B 1 314 ? -10.359 26.75 18.547 1 94.75 314 PRO B O 1
ATOM 5537 N N . SER B 1 315 ? -8.648 26.375 19.922 1 95.31 315 SER B N 1
ATOM 5538 C CA . SER B 1 315 ? -7.98 27.625 19.578 1 95.31 315 SER B CA 1
ATOM 5539 C C . SER B 1 315 ? -7.043 27.453 18.375 1 95.31 315 SER B C 1
ATOM 5541 O O . SER B 1 315 ? -6.535 28.422 17.828 1 95.31 315 SER B O 1
ATOM 5543 N N . ALA B 1 316 ? -6.832 26.234 18 1 96.56 316 ALA B N 1
ATOM 5544 C CA . ALA B 1 316 ? -5.852 25.938 16.953 1 96.56 316 ALA B CA 1
ATOM 5545 C C . ALA B 1 316 ? -6.34 26.406 15.586 1 96.56 316 ALA B C 1
ATOM 5547 O O . ALA B 1 316 ? -7.547 26.562 15.367 1 96.56 316 ALA B O 1
ATOM 5548 N N . PHE B 1 317 ? -5.375 26.766 14.711 1 97.5 317 PHE B N 1
ATOM 5549 C CA . PHE B 1 317 ? -5.66 27.062 13.312 1 97.5 317 PHE B CA 1
ATOM 5550 C C . PHE B 1 317 ? -5.871 25.781 12.516 1 97.5 317 PHE B C 1
ATOM 5552 O O . PHE B 1 317 ? -4.992 24.922 12.469 1 97.5 317 PHE B O 1
ATOM 5559 N N . CYS B 1 318 ? -7.035 25.609 11.859 1 97.75 318 CYS B N 1
ATOM 5560 C CA . CYS B 1 318 ? -7.391 24.328 11.25 1 97.75 318 CYS B CA 1
ATOM 5561 C C . CYS B 1 318 ? -7.633 24.484 9.758 1 97.75 318 CYS B C 1
ATOM 5563 O O . CYS B 1 318 ? -8.422 25.344 9.336 1 97.75 318 CYS B O 1
ATOM 5565 N N . VAL B 1 319 ? -6.922 23.641 8.984 1 98.19 319 VAL B N 1
ATOM 5566 C CA . VAL B 1 319 ? -7.035 23.594 7.535 1 98.19 319 VAL B CA 1
ATOM 5567 C C . VAL B 1 319 ? -7.516 22.203 7.105 1 98.19 319 VAL B C 1
ATOM 5569 O O . VAL B 1 319 ? -6.93 21.188 7.488 1 98.19 319 VAL B O 1
ATOM 5572 N N . SER B 1 320 ? -8.594 22.109 6.387 1 97 320 SER B N 1
ATOM 5573 C CA . SER B 1 320 ? -9.078 20.844 5.855 1 97 320 SER B CA 1
ATOM 5574 C C . SER B 1 320 ? -9.156 20.875 4.332 1 97 320 SER B C 1
ATOM 5576 O O . SER B 1 320 ? -8.945 21.922 3.719 1 97 320 SER B O 1
ATOM 5578 N N . PHE B 1 321 ? -9.359 19.719 3.76 1 95.12 321 PHE B N 1
ATOM 5579 C CA . PHE B 1 321 ? -9.414 19.578 2.309 1 95.12 321 PHE B CA 1
ATOM 5580 C C . PHE B 1 321 ? -10.727 18.938 1.872 1 95.12 321 PHE B C 1
ATOM 5582 O O . PHE B 1 321 ? -11.312 18.141 2.611 1 95.12 321 PHE B O 1
ATOM 5589 N N . LYS B 1 322 ? -11.172 19.391 0.756 1 90.94 322 LYS B N 1
ATOM 5590 C CA . LYS B 1 322 ? -12.336 18.781 0.11 1 90.94 322 LYS B CA 1
ATOM 5591 C C . LYS B 1 322 ? -12.023 18.391 -1.332 1 90.94 322 LYS B C 1
ATOM 5593 O O . LYS B 1 322 ? -11.648 19.25 -2.143 1 90.94 322 LYS B O 1
ATOM 5598 N N . LEU B 1 323 ? -12.086 17.156 -1.562 1 87.38 323 LEU B N 1
ATOM 5599 C CA . LEU B 1 323 ? -11.859 16.609 -2.9 1 87.38 323 LEU B CA 1
ATOM 5600 C C . LEU B 1 323 ? -13.18 16.172 -3.537 1 87.38 323 LEU B C 1
ATOM 5602 O O . LEU B 1 323 ? -13.992 15.516 -2.895 1 87.38 323 LEU B O 1
ATOM 5606 N N . GLU B 1 324 ? -13.406 16.656 -4.707 1 79.19 324 GLU B N 1
ATOM 5607 C CA . GLU B 1 324 ? -14.562 16.219 -5.473 1 79.19 324 GLU B CA 1
ATOM 5608 C C . GLU B 1 324 ? -14.188 15.914 -6.922 1 79.19 324 GLU B C 1
ATOM 5610 O O . GLU B 1 324 ? -13.219 16.469 -7.445 1 79.19 324 GLU B O 1
ATOM 5615 N N . THR B 1 325 ? -14.867 14.969 -7.5 1 75.88 325 THR B N 1
ATOM 5616 C CA . THR B 1 325 ? -14.664 14.648 -8.906 1 75.88 325 THR B CA 1
ATOM 5617 C C . THR B 1 325 ? -15.594 15.477 -9.789 1 75.88 325 THR B C 1
ATOM 5619 O O . THR B 1 325 ? -15.359 15.609 -11 1 75.88 325 THR B O 1
ATOM 5622 N N . ASP B 1 326 ? -16.641 16.062 -9.164 1 74.31 326 ASP B N 1
ATOM 5623 C CA . ASP B 1 326 ? -17.578 16.953 -9.844 1 74.31 326 ASP B CA 1
ATOM 5624 C C . ASP B 1 326 ? -17.312 18.406 -9.469 1 74.31 326 ASP B C 1
ATOM 5626 O O . ASP B 1 326 ? -17.609 18.828 -8.352 1 74.31 326 ASP B O 1
ATOM 5630 N N . PRO B 1 327 ? -16.844 19.188 -10.461 1 77.62 327 PRO B N 1
ATOM 5631 C CA . PRO B 1 327 ? -16.484 20.578 -10.156 1 77.62 327 PRO B CA 1
ATOM 5632 C C . PRO B 1 327 ? -17.688 21.422 -9.758 1 77.62 327 PRO B C 1
ATOM 5634 O O . PRO B 1 327 ? -17.531 22.406 -9.016 1 77.62 327 PRO B O 1
ATOM 5637 N N . ASP B 1 328 ? -18.812 21 -10.18 1 79.81 328 ASP B N 1
ATOM 5638 C CA . ASP B 1 328 ? -20.016 21.812 -9.984 1 79.81 328 ASP B CA 1
ATOM 5639 C C . ASP B 1 328 ? -20.422 21.844 -8.516 1 79.81 328 ASP B C 1
ATOM 5641 O O . ASP B 1 328 ? -21.125 22.75 -8.07 1 79.81 328 ASP B O 1
ATOM 5645 N N . ILE B 1 329 ? -19.969 20.859 -7.781 1 83.88 329 ILE B N 1
ATOM 5646 C CA . ILE B 1 329 ? -20.438 20.781 -6.398 1 83.88 329 ILE B CA 1
ATOM 5647 C C . ILE B 1 329 ? -19.281 21.078 -5.449 1 83.88 329 ILE B C 1
ATOM 5649 O O . ILE B 1 329 ? -19.469 21.203 -4.238 1 83.88 329 ILE B O 1
ATOM 5653 N N . LEU B 1 330 ? -18.125 21.234 -5.969 1 86.69 330 LEU B N 1
ATOM 5654 C CA . LEU B 1 330 ? -16.906 21.281 -5.16 1 86.69 330 LEU B CA 1
ATOM 5655 C C . LEU B 1 330 ? -16.938 22.484 -4.223 1 86.69 330 LEU B C 1
ATOM 5657 O O . LEU B 1 330 ? -16.797 22.344 -3.008 1 86.69 330 LEU B O 1
ATOM 5661 N N . ILE B 1 331 ? -17.203 23.672 -4.746 1 89.25 331 ILE B N 1
ATOM 5662 C CA . ILE B 1 331 ? -17.125 24.891 -3.967 1 89.25 331 ILE B CA 1
ATOM 5663 C C . ILE B 1 331 ? -18.266 24.938 -2.947 1 89.25 331 ILE B C 1
ATOM 5665 O O . ILE B 1 331 ? -18.047 25.312 -1.789 1 89.25 331 ILE B O 1
ATOM 5669 N N . GLN B 1 332 ? -19.344 24.516 -3.352 1 89.5 332 GLN B N 1
ATOM 5670 C CA . GLN B 1 332 ? -20.484 24.484 -2.445 1 89.5 332 GLN B CA 1
ATOM 5671 C C . GLN B 1 332 ? -20.234 23.547 -1.264 1 89.5 332 GLN B C 1
ATOM 5673 O O . GLN B 1 332 ? -20.531 23.891 -0.119 1 89.5 332 GLN B O 1
ATOM 5678 N N . LYS B 1 333 ? -19.625 22.5 -1.516 1 87.88 333 LYS B N 1
ATOM 5679 C CA . LYS B 1 333 ? -19.312 21.547 -0.46 1 87.88 333 LYS B CA 1
ATOM 5680 C C . LYS B 1 333 ? -18.234 22.078 0.466 1 87.88 333 LYS B C 1
ATOM 5682 O O . LYS B 1 333 ? -18.266 21.844 1.677 1 87.88 333 LYS B O 1
ATOM 5687 N N . ALA B 1 334 ? -17.344 22.75 -0.159 1 91.81 334 ALA B N 1
ATOM 5688 C CA . ALA B 1 334 ? -16.266 23.328 0.642 1 91.81 334 ALA B CA 1
ATOM 5689 C C . ALA B 1 334 ? -16.812 24.391 1.592 1 91.81 334 ALA B C 1
ATOM 5691 O O . ALA B 1 334 ? -16.422 24.438 2.764 1 91.81 334 ALA B O 1
ATOM 5692 N N . GLU B 1 335 ? -17.703 25.156 1.142 1 92.56 335 GLU B N 1
ATOM 5693 C CA . GLU B 1 335 ? -18.312 26.188 1.965 1 92.56 335 GLU B CA 1
ATOM 5694 C C . GLU B 1 335 ? -19.172 25.578 3.07 1 92.56 335 GLU B C 1
ATOM 5696 O O . GLU B 1 335 ? -19.156 26.047 4.207 1 92.56 335 GLU B O 1
ATOM 5701 N N . ALA B 1 336 ? -19.812 24.547 2.686 1 88.81 336 ALA B N 1
ATOM 5702 C CA . ALA B 1 336 ? -20.625 23.844 3.674 1 88.81 336 ALA B CA 1
ATOM 5703 C C . ALA B 1 336 ? -19.75 23.234 4.777 1 88.81 336 ALA B C 1
ATOM 5705 O O . ALA B 1 336 ? -20.109 23.297 5.957 1 88.81 336 ALA B O 1
ATOM 5706 N N . ALA B 1 337 ? -18.688 22.734 4.367 1 86.88 337 ALA B N 1
ATOM 5707 C CA . ALA B 1 337 ? -17.766 22.141 5.336 1 86.88 337 ALA B CA 1
ATOM 5708 C C . ALA B 1 337 ? -17.172 23.203 6.254 1 86.88 337 ALA B C 1
ATOM 5710 O O . ALA B 1 337 ? -17.016 22.969 7.457 1 86.88 337 ALA B O 1
ATOM 5711 N N . LEU B 1 338 ? -16.875 24.344 5.637 1 92.44 338 LEU B N 1
ATOM 5712 C CA . LEU B 1 338 ? -16.328 25.453 6.426 1 92.44 338 LEU B CA 1
ATOM 5713 C C . LEU B 1 338 ? -17.297 25.828 7.543 1 92.44 338 LEU B C 1
ATOM 5715 O O . LEU B 1 338 ? -16.891 25.969 8.695 1 92.44 338 LEU B O 1
ATOM 5719 N N . ARG B 1 339 ? -18.5 25.891 7.246 1 90.19 339 ARG B N 1
ATOM 5720 C CA . ARG B 1 339 ? -19.516 26.328 8.203 1 90.19 339 ARG B CA 1
ATOM 5721 C C . ARG B 1 339 ? -19.828 25.219 9.203 1 90.19 339 ARG B C 1
ATOM 5723 O O . ARG B 1 339 ? -19.938 25.484 10.406 1 90.19 339 ARG B O 1
ATOM 5730 N N . LYS B 1 340 ? -19.859 24.078 8.742 1 87.31 340 LYS B N 1
ATOM 5731 C CA . LYS B 1 340 ? -20.281 22.938 9.555 1 87.31 340 LYS B CA 1
ATOM 5732 C C . LYS B 1 340 ? -19.25 22.609 10.633 1 87.31 340 LYS B C 1
ATOM 5734 O O . LYS B 1 340 ? -19.609 22.344 11.781 1 87.31 340 LYS B O 1
ATOM 5739 N N . TYR B 1 341 ? -18.016 22.719 10.281 1 88.75 341 TYR B N 1
ATOM 5740 C CA . TYR B 1 341 ? -17 22.234 11.195 1 88.75 341 TYR B CA 1
ATOM 5741 C C . TYR B 1 341 ? -16.203 23.375 11.805 1 88.75 341 TYR B C 1
ATOM 5743 O O . TYR B 1 341 ? -15.375 23.172 12.688 1 88.75 341 TYR B O 1
ATOM 5751 N N . GLY B 1 342 ? -16.422 24.547 11.328 1 90.88 342 GLY B N 1
ATOM 5752 C CA . GLY B 1 342 ? -15.742 25.703 11.875 1 90.88 342 GLY B CA 1
ATOM 5753 C C . GLY B 1 342 ? -14.266 25.75 11.531 1 90.88 342 GLY B C 1
ATOM 5754 O O . GLY B 1 342 ? -13.438 26.109 12.375 1 90.88 342 GLY B O 1
ATOM 5755 N N . MET B 1 343 ? -13.977 25.312 10.359 1 94 343 MET B N 1
ATOM 5756 C CA . MET B 1 343 ? -12.586 25.344 9.906 1 94 343 MET B CA 1
ATOM 5757 C C . MET B 1 343 ? -12.148 26.766 9.586 1 94 343 MET B C 1
ATOM 5759 O O . MET B 1 343 ? -12.969 27.625 9.258 1 94 343 MET B O 1
ATOM 5763 N N . ASN B 1 344 ? -10.844 27.016 9.789 1 96.06 344 ASN B N 1
ATOM 5764 C CA . ASN B 1 344 ? -10.312 28.312 9.367 1 96.06 344 ASN B CA 1
ATOM 5765 C C . ASN B 1 344 ? -10.18 28.406 7.852 1 96.06 344 ASN B C 1
ATOM 5767 O O . ASN B 1 344 ? -10.445 29.453 7.262 1 96.06 344 ASN B O 1
ATOM 5771 N N . VAL B 1 345 ? -9.719 27.328 7.277 1 97.62 345 VAL B N 1
ATOM 5772 C CA . VAL B 1 345 ? -9.555 27.25 5.832 1 97.62 345 VAL B CA 1
ATOM 5773 C C . VAL B 1 345 ? -10.008 25.875 5.324 1 97.62 345 VAL B C 1
ATOM 5775 O O . VAL B 1 345 ? -9.711 24.859 5.941 1 97.62 345 VAL B O 1
ATOM 5778 N N . VAL B 1 346 ? -10.758 25.844 4.223 1 97.25 346 VAL B N 1
ATOM 5779 C CA . VAL B 1 346 ? -11.047 24.625 3.477 1 97.25 346 VAL B CA 1
ATOM 5780 C C . VAL B 1 346 ? -10.445 24.719 2.074 1 97.25 346 VAL B C 1
ATOM 5782 O O . VAL B 1 346 ? -10.758 25.641 1.322 1 97.25 346 VAL B O 1
ATOM 5785 N N . VAL B 1 347 ? -9.555 23.828 1.78 1 97.12 347 VAL B N 1
ATOM 5786 C CA . VAL B 1 347 ? -8.938 23.797 0.461 1 97.12 347 VAL B CA 1
ATOM 5787 C C . VAL B 1 347 ? -9.688 22.828 -0.44 1 97.12 347 VAL B C 1
ATOM 5789 O O . VAL B 1 347 ? -9.789 21.625 -0.135 1 97.12 347 VAL B O 1
ATOM 5792 N N . ALA B 1 348 ? -10.211 23.375 -1.509 1 94.69 348 ALA B N 1
ATOM 5793 C CA . ALA B 1 348 ? -11 22.578 -2.449 1 94.69 348 ALA B CA 1
ATOM 5794 C C . ALA B 1 348 ? -10.195 22.266 -3.709 1 94.69 348 ALA B C 1
ATOM 5796 O O . ALA B 1 348 ? -9.594 23.156 -4.305 1 94.69 348 ALA B O 1
ATOM 5797 N N . ASN B 1 349 ? -10.172 20.953 -4.062 1 90.75 349 ASN B N 1
ATOM 5798 C CA . ASN B 1 349 ? -9.484 20.562 -5.289 1 90.75 349 ASN B CA 1
ATOM 5799 C C . ASN B 1 349 ? -10.188 19.406 -5.988 1 90.75 349 ASN B C 1
ATOM 5801 O O . ASN B 1 349 ? -10.891 18.625 -5.344 1 90.75 349 ASN B O 1
ATOM 5805 N N . GLU B 1 350 ? -9.969 19.438 -7.27 1 87.06 350 GLU B N 1
ATOM 5806 C CA . GLU B 1 350 ? -10.43 18.312 -8.078 1 87.06 350 GLU B CA 1
ATOM 5807 C C . GLU B 1 350 ? -9.367 17.234 -8.164 1 87.06 350 GLU B C 1
ATOM 5809 O O . GLU B 1 350 ? -8.172 17.516 -8.047 1 87.06 350 GLU B O 1
ATOM 5814 N N . LEU B 1 351 ? -9.883 16.047 -8.391 1 81.38 351 LEU B N 1
ATOM 5815 C CA . LEU B 1 351 ? -8.953 14.93 -8.508 1 81.38 351 LEU B CA 1
ATOM 5816 C C . LEU B 1 351 ? -8.078 15.078 -9.75 1 81.38 351 LEU B C 1
ATOM 5818 O O . LEU B 1 351 ? -6.871 14.82 -9.703 1 81.38 351 LEU B O 1
ATOM 5822 N N . ALA B 1 352 ? -8.586 15.523 -10.781 1 80.81 352 ALA B N 1
ATOM 5823 C CA . ALA B 1 352 ? -7.941 15.523 -12.094 1 80.81 352 ALA B CA 1
ATOM 5824 C C . ALA B 1 352 ? -6.801 16.547 -12.141 1 80.81 352 ALA B C 1
ATOM 5826 O O . ALA B 1 352 ? -5.781 16.312 -12.789 1 80.81 352 ALA B O 1
ATOM 5827 N N . ASN B 1 353 ? -6.93 17.656 -11.383 1 87 353 ASN B N 1
ATOM 5828 C CA . ASN B 1 353 ? -5.938 18.719 -11.523 1 87 353 ASN B CA 1
ATOM 5829 C C . ASN B 1 353 ? -5.461 19.219 -10.156 1 87 353 ASN B C 1
ATOM 5831 O O . ASN B 1 353 ? -5.086 20.375 -10.016 1 87 353 ASN B O 1
ATOM 5835 N N . TYR B 1 354 ? -5.48 18.344 -9.164 1 86.81 354 TYR B N 1
ATOM 5836 C CA . TYR B 1 354 ? -5.195 18.75 -7.797 1 86.81 354 TYR B CA 1
ATOM 5837 C C . TYR B 1 354 ? -3.77 19.266 -7.668 1 86.81 354 TYR B C 1
ATOM 5839 O O . TYR B 1 354 ? -3.463 20.047 -6.754 1 86.81 354 TYR B O 1
ATOM 5847 N N . LYS B 1 355 ? -2.867 18.922 -8.57 1 90.06 355 LYS B N 1
ATOM 5848 C CA . LYS B 1 355 ? -1.481 19.375 -8.516 1 90.06 355 LYS B CA 1
ATOM 5849 C C . LYS B 1 355 ? -1.34 20.781 -9.117 1 90.06 355 LYS B C 1
ATOM 5851 O O . LYS B 1 355 ? -0.357 21.469 -8.859 1 90.06 355 LYS B O 1
ATOM 585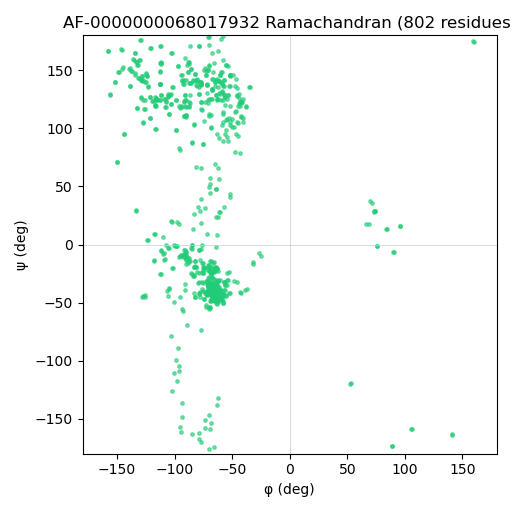6 N N . ASP B 1 356 ? -2.389 21.172 -9.82 1 92.94 356 ASP B N 1
ATOM 5857 C CA . ASP B 1 356 ? -2.248 22.391 -10.617 1 92.94 356 ASP B CA 1
ATOM 5858 C C . ASP B 1 356 ? -2.977 23.562 -9.953 1 92.94 356 ASP B C 1
ATOM 5860 O O . ASP B 1 356 ? -2.516 24.703 -10.023 1 92.94 356 ASP B O 1
ATOM 5864 N N . VAL B 1 357 ? -4.086 23.203 -9.414 1 94.56 357 VAL B N 1
ATOM 5865 C CA . VAL B 1 357 ? -4.879 24.328 -8.906 1 94.56 357 VAL B CA 1
ATOM 5866 C C . VAL B 1 357 ? -5.734 23.859 -7.73 1 94.56 357 VAL B C 1
ATOM 5868 O O . VAL B 1 357 ? -6.246 22.734 -7.73 1 94.56 357 VAL B O 1
ATOM 5871 N N . VAL B 1 358 ? -5.812 24.766 -6.699 1 95.94 358 VAL B N 1
ATOM 5872 C CA . VAL B 1 358 ? -6.73 24.578 -5.582 1 95.94 358 VAL B CA 1
ATOM 5873 C C . VAL B 1 358 ? -7.441 25.891 -5.266 1 95.94 358 VAL B C 1
ATOM 5875 O O . VAL B 1 358 ? -6.984 26.969 -5.668 1 95.94 358 VAL B O 1
ATOM 5878 N N . VAL B 1 359 ? -8.578 25.781 -4.598 1 95.75 359 VAL B N 1
ATOM 5879 C CA . VAL B 1 359 ? -9.312 26.953 -4.125 1 95.75 359 VAL B CA 1
ATOM 5880 C C . VAL B 1 359 ? -9.375 26.953 -2.598 1 95.75 359 VAL B C 1
ATOM 5882 O O . VAL B 1 359 ? -9.898 26 -2 1 95.75 359 VAL B O 1
ATOM 5885 N N . MET B 1 360 ? -8.82 28 -2.039 1 96.69 360 MET B N 1
ATOM 5886 C CA . MET B 1 360 ? -8.93 28.188 -0.593 1 96.69 360 MET B CA 1
ATOM 5887 C C . MET B 1 360 ? -10.219 28.922 -0.232 1 96.69 360 MET B C 1
ATOM 5889 O O . MET B 1 360 ? -10.461 30.031 -0.715 1 96.69 360 MET B O 1
ATOM 5893 N N . VAL B 1 361 ? -10.984 28.266 0.58 1 96.31 361 VAL B N 1
ATOM 5894 C CA . VAL B 1 361 ? -12.234 28.859 1.05 1 96.31 361 VAL B CA 1
ATOM 5895 C C . VAL B 1 361 ? -12.094 29.266 2.516 1 96.31 361 VAL B C 1
ATOM 5897 O O . VAL B 1 361 ? -11.727 28.453 3.361 1 96.31 361 VAL B O 1
ATOM 5900 N N . THR B 1 362 ? -12.336 30.531 2.82 1 96.38 362 THR B N 1
ATOM 5901 C CA . THR B 1 362 ? -12.32 31.078 4.176 1 96.38 362 THR B CA 1
ATOM 5902 C C . THR B 1 362 ? -13.586 31.875 4.449 1 96.38 362 THR B C 1
ATOM 5904 O O . THR B 1 362 ? -14.43 32.031 3.566 1 96.38 362 THR B O 1
ATOM 5907 N N . SER B 1 363 ? -13.719 32.344 5.688 1 92.62 363 SER B N 1
ATOM 5908 C CA . SER B 1 363 ? -14.859 33.188 6.031 1 92.62 363 SER B CA 1
ATOM 5909 C C . SER B 1 363 ? -14.82 34.5 5.266 1 92.62 363 SER B C 1
ATOM 5911 O O . SER B 1 363 ? -15.859 35.125 5.047 1 92.62 363 SER B O 1
ATOM 5913 N N . SER B 1 364 ? -13.602 34.875 4.809 1 91.81 364 SER B N 1
ATOM 5914 C CA . SER B 1 364 ? -13.422 36.125 4.117 1 91.81 364 SER B CA 1
ATOM 5915 C C . SER B 1 364 ? -13.586 35.969 2.609 1 91.81 364 SER B C 1
ATOM 5917 O O . SER B 1 364 ? -13.602 36.969 1.872 1 91.81 364 SER B O 1
ATOM 5919 N N . GLY B 1 365 ? -13.633 34.812 2.201 1 92.88 365 GLY B N 1
ATOM 5920 C CA . GLY B 1 365 ? -13.844 34.625 0.774 1 92.88 365 GLY B CA 1
ATOM 5921 C C . GLY B 1 365 ? -13.023 33.469 0.197 1 92.88 365 GLY B C 1
ATOM 5922 O O . GLY B 1 365 ? -12.648 32.562 0.917 1 92.88 365 GLY B O 1
ATOM 5923 N N . LYS B 1 366 ? -12.961 33.562 -1.189 1 94.88 366 LYS B N 1
ATOM 5924 C CA . LYS B 1 366 ? -12.289 32.5 -1.924 1 94.88 366 LYS B CA 1
ATOM 5925 C C . LYS B 1 366 ? -11.008 33 -2.586 1 94.88 366 LYS B C 1
ATOM 5927 O O . LYS B 1 366 ? -10.977 34.125 -3.105 1 94.88 366 LYS B O 1
ATOM 5932 N N . THR B 1 367 ? -9.938 32.188 -2.516 1 95.56 367 THR B N 1
ATOM 5933 C CA . THR B 1 367 ? -8.664 32.469 -3.166 1 95.56 367 THR B CA 1
ATOM 5934 C C . THR B 1 367 ? -8.195 31.266 -3.994 1 95.56 367 THR B C 1
ATOM 5936 O O . THR B 1 367 ? -8.086 30.156 -3.479 1 95.56 367 THR B O 1
ATOM 5939 N N . THR B 1 368 ? -7.922 31.531 -5.211 1 95.38 368 THR B N 1
ATOM 5940 C CA . THR B 1 368 ? -7.402 30.484 -6.086 1 95.38 368 THR B CA 1
ATOM 5941 C C . THR B 1 368 ? -5.879 30.453 -6.047 1 95.38 368 THR B C 1
ATOM 5943 O O . THR B 1 368 ? -5.227 31.484 -6.16 1 95.38 368 THR B O 1
ATOM 5946 N N . VAL B 1 369 ? -5.324 29.281 -5.805 1 95.88 369 VAL B N 1
ATOM 5947 C CA . VAL B 1 369 ? -3.883 29.062 -5.777 1 95.88 369 VAL B CA 1
ATOM 5948 C C . VAL B 1 369 ? -3.475 28.125 -6.914 1 95.88 369 VAL B C 1
ATOM 5950 O O . VAL B 1 369 ? -4.004 27.016 -7.031 1 95.88 369 VAL B O 1
ATOM 5953 N N . SER B 1 370 ? -2.557 28.562 -7.742 1 94.88 370 SER B N 1
ATOM 5954 C CA . SER B 1 370 ? -2.053 27.766 -8.859 1 94.88 370 SER B CA 1
ATOM 5955 C C . SER B 1 370 ? -0.536 27.625 -8.797 1 94.88 370 SER B C 1
ATOM 5957 O O . SER B 1 370 ? 0.156 28.516 -8.305 1 94.88 370 SER B O 1
ATOM 5959 N N . ARG B 1 371 ? -0.124 26.531 -9.242 1 92.19 371 ARG B N 1
ATOM 5960 C CA . ARG B 1 371 ? 1.327 26.375 -9.289 1 92.19 371 ARG B CA 1
ATOM 5961 C C . ARG B 1 371 ? 1.935 27.281 -10.359 1 92.19 371 ARG B C 1
ATOM 5963 O O . ARG B 1 371 ? 1.294 27.562 -11.367 1 92.19 371 ARG B O 1
ATOM 5970 N N . ARG B 1 372 ? 3.162 27.641 -10.172 1 88.62 372 ARG B N 1
ATOM 5971 C CA . ARG B 1 372 ? 3.84 28.594 -11.062 1 88.62 372 ARG B CA 1
ATOM 5972 C C . ARG B 1 372 ? 4.285 27.906 -12.352 1 88.62 372 ARG B C 1
ATOM 5974 O O . ARG B 1 372 ? 4.199 28.484 -13.43 1 88.62 372 ARG B O 1
ATOM 5981 N N . SER B 1 373 ? 4.816 26.688 -12.188 1 88.81 373 SER B N 1
ATOM 5982 C CA . SER B 1 373 ? 5.254 25.859 -13.312 1 88.81 373 SER B CA 1
ATOM 5983 C C . SER B 1 373 ? 5.027 24.375 -13.023 1 88.81 373 SER B C 1
ATOM 5985 O O . SER B 1 373 ? 4.766 24 -11.883 1 88.81 373 SER B O 1
ATOM 5987 N N . LYS B 1 374 ? 5.156 23.594 -14.047 1 85.94 374 LYS B N 1
ATOM 5988 C CA . LYS B 1 374 ? 4.93 22.156 -13.93 1 85.94 374 LYS B CA 1
ATOM 5989 C C . LYS B 1 374 ? 5.969 21.5 -13.016 1 85.94 374 LYS B C 1
ATOM 5991 O O . LYS B 1 374 ? 5.719 20.453 -12.43 1 85.94 374 LYS B O 1
ATOM 5996 N N . GLU B 1 375 ? 7.066 22.203 -12.82 1 83.94 375 GLU B N 1
ATOM 5997 C CA . GLU B 1 375 ? 8.148 21.672 -11.992 1 83.94 375 GLU B CA 1
ATOM 5998 C C . GLU B 1 375 ? 7.973 22.078 -10.531 1 83.94 375 GLU B C 1
ATOM 6000 O O . GLU B 1 375 ? 8.594 21.484 -9.648 1 83.94 375 GLU B O 1
ATOM 6005 N N . ASP B 1 376 ? 7.062 23.031 -10.383 1 90.44 376 ASP B N 1
ATOM 6006 C CA . ASP B 1 376 ? 6.887 23.562 -9.039 1 90.44 376 ASP B CA 1
ATOM 6007 C C . ASP B 1 376 ? 5.766 22.844 -8.297 1 90.44 376 ASP B C 1
ATOM 6009 O O . ASP B 1 376 ? 4.805 22.375 -8.914 1 90.44 376 ASP B O 1
ATOM 6013 N N . ASP B 1 377 ? 5.992 22.719 -7.027 1 93.75 377 ASP B N 1
ATOM 6014 C CA . ASP B 1 377 ? 4.91 22.219 -6.184 1 93.75 377 ASP B CA 1
ATOM 6015 C C . ASP B 1 377 ? 3.893 23.328 -5.887 1 93.75 377 ASP B C 1
ATOM 6017 O O . ASP B 1 377 ? 4.262 24.422 -5.484 1 93.75 377 ASP B O 1
ATOM 6021 N N . LEU B 1 378 ? 2.664 23.016 -6.105 1 95.62 378 LEU B N 1
ATOM 6022 C CA . LEU B 1 378 ? 1.594 23.906 -5.688 1 95.62 378 LEU B CA 1
ATOM 6023 C C . LEU B 1 378 ? 1.712 24.25 -4.203 1 95.62 378 LEU B C 1
ATOM 6025 O O . LEU B 1 378 ? 1.385 25.359 -3.789 1 95.62 378 LEU B O 1
ATOM 6029 N N . GLU B 1 379 ? 2.24 23.344 -3.428 1 96.69 379 GLU B N 1
ATOM 6030 C CA . GLU B 1 379 ? 2.318 23.438 -1.974 1 96.69 379 GLU B CA 1
ATOM 6031 C C . GLU B 1 379 ? 3.24 24.578 -1.544 1 96.69 379 GLU B C 1
ATOM 6033 O O . GLU B 1 379 ? 3.104 25.109 -0.442 1 96.69 379 GLU B O 1
ATOM 6038 N N . GLU B 1 380 ? 4.121 24.969 -2.414 1 95.81 380 GLU B N 1
ATOM 6039 C CA . GLU B 1 380 ? 4.973 26.109 -2.07 1 95.81 380 GLU B CA 1
ATOM 6040 C C . GLU B 1 380 ? 4.145 27.375 -1.851 1 95.81 380 GLU B C 1
ATOM 6042 O O . GLU B 1 380 ? 4.281 28.031 -0.823 1 95.81 380 GLU B O 1
ATOM 6047 N N . GLN B 1 381 ? 3.297 27.641 -2.752 1 96.06 381 GLN B N 1
ATOM 6048 C CA . GLN B 1 381 ? 2.445 28.812 -2.656 1 96.06 381 GLN B CA 1
ATOM 6049 C C . GLN B 1 381 ? 1.38 28.641 -1.577 1 96.06 381 GLN B C 1
ATOM 6051 O O . GLN B 1 381 ? 1.108 29.562 -0.808 1 96.06 381 GLN B O 1
ATOM 6056 N N . LEU B 1 382 ? 0.784 27.5 -1.536 1 97.44 382 LEU B N 1
ATOM 6057 C CA . LEU B 1 382 ? -0.275 27.203 -0.576 1 97.44 382 LEU B CA 1
ATOM 6058 C C . LEU B 1 382 ? 0.223 27.391 0.854 1 97.44 382 LEU B C 1
ATOM 6060 O O . LEU B 1 382 ? -0.415 28.078 1.655 1 97.44 382 LEU B O 1
ATOM 6064 N N . ILE B 1 383 ? 1.368 26.828 1.143 1 98 383 ILE B N 1
ATOM 6065 C CA . ILE B 1 383 ? 1.908 26.891 2.496 1 98 383 ILE B CA 1
ATOM 6066 C C . ILE B 1 383 ? 2.332 28.312 2.82 1 98 383 ILE B C 1
ATOM 6068 O O . ILE B 1 383 ? 2.17 28.781 3.953 1 98 383 ILE B O 1
ATOM 6072 N N . GLY B 1 384 ? 2.869 29.016 1.792 1 97 384 GLY B N 1
ATOM 6073 C CA . GLY B 1 384 ? 3.176 30.406 2.012 1 97 384 GLY B CA 1
ATOM 6074 C C . GLY B 1 384 ? 1.981 31.219 2.49 1 97 384 GLY B C 1
ATOM 6075 O O . GLY B 1 384 ? 2.09 32 3.441 1 97 384 GLY B O 1
ATOM 6076 N N . LEU B 1 385 ? 0.88 31 1.91 1 96.94 385 LEU B N 1
ATOM 6077 C CA . LEU B 1 385 ? -0.346 31.703 2.277 1 96.94 385 LEU B CA 1
ATOM 6078 C C . LEU B 1 385 ? -0.837 31.25 3.65 1 96.94 385 LEU B C 1
ATOM 6080 O O . LEU B 1 385 ? -1.241 32.094 4.469 1 96.94 385 LEU B O 1
ATOM 6084 N N . LEU B 1 386 ? -0.746 30 3.918 1 98 386 LEU B N 1
ATOM 6085 C CA . LEU B 1 386 ? -1.238 29.469 5.184 1 98 386 LEU B CA 1
ATOM 6086 C C . LEU B 1 386 ? -0.378 29.938 6.348 1 98 386 LEU B C 1
ATOM 6088 O O . LEU B 1 386 ? -0.889 30.188 7.441 1 98 386 LEU B O 1
ATOM 6092 N N . VAL B 1 387 ? 0.899 30.047 6.109 1 97.56 387 VAL B N 1
ATOM 6093 C CA . VAL B 1 387 ? 1.812 30.547 7.133 1 97.56 387 VAL B CA 1
ATOM 6094 C C . VAL B 1 387 ? 1.447 31.984 7.504 1 97.56 387 VAL B C 1
ATOM 6096 O O . VAL B 1 387 ? 1.415 32.344 8.688 1 97.56 387 VAL B O 1
ATOM 6099 N N . LYS B 1 388 ? 1.138 32.781 6.504 1 96.56 388 LYS B N 1
ATOM 6100 C CA . LYS B 1 388 ? 0.717 34.156 6.746 1 96.56 388 LYS B CA 1
ATOM 6101 C C . LYS B 1 388 ? -0.592 34.219 7.531 1 96.56 388 LYS B C 1
ATOM 6103 O O . LYS B 1 388 ? -0.717 34.969 8.5 1 96.56 388 LYS B O 1
ATOM 6108 N N . MET B 1 389 ? -1.507 33.406 7.18 1 96.75 389 MET B N 1
ATOM 6109 C CA . MET B 1 389 ? -2.805 33.375 7.852 1 96.75 389 MET B CA 1
ATOM 6110 C C . MET B 1 389 ? -2.658 32.906 9.297 1 96.75 389 MET B C 1
ATOM 6112 O O . MET B 1 389 ? -3.32 33.438 10.188 1 96.75 389 MET B O 1
ATOM 6116 N N . HIS B 1 390 ? -1.815 31.922 9.469 1 96.88 390 HIS B N 1
ATOM 6117 C CA . HIS B 1 390 ? -1.584 31.422 10.812 1 96.88 390 HIS B CA 1
ATOM 6118 C C . HIS B 1 390 ? -0.925 32.469 11.703 1 96.88 390 HIS B C 1
ATOM 6120 O O . HIS B 1 390 ? -1.276 32.594 12.875 1 96.88 390 HIS B O 1
ATOM 6126 N N . SER B 1 391 ? 0.03 33.188 11.109 1 94.69 391 SER B N 1
ATOM 6127 C CA . SER B 1 391 ? 0.68 34.25 11.852 1 94.69 391 SER B CA 1
ATOM 6128 C C . SER B 1 391 ? -0.33 35.312 12.297 1 94.69 391 SER B C 1
ATOM 6130 O O . SER B 1 391 ? -0.275 35.781 13.43 1 94.69 391 SER B O 1
ATOM 6132 N N . ASP B 1 392 ? -1.242 35.625 11.406 1 94.44 392 ASP B N 1
ATOM 6133 C CA . ASP B 1 392 ? -2.297 36.594 11.742 1 94.44 392 ASP B CA 1
ATOM 6134 C C . ASP B 1 392 ? -3.213 36.031 12.828 1 94.44 392 ASP B C 1
ATOM 6136 O O . ASP B 1 392 ? -3.643 36.781 13.719 1 94.44 392 ASP B O 1
ATOM 6140 N N . HIS B 1 393 ? -3.484 34.781 12.758 1 94.06 393 HIS B N 1
ATOM 6141 C CA . HIS B 1 393 ? -4.32 34.094 13.742 1 94.06 393 HIS B CA 1
ATOM 6142 C C . HIS B 1 393 ? -3.662 34.094 15.117 1 94.06 393 HIS B C 1
ATOM 6144 O O . HIS B 1 393 ? -4.328 34.312 16.125 1 94.06 393 HIS B O 1
ATOM 6150 N N . ALA B 1 394 ? -2.418 33.906 15.133 1 91.19 394 ALA B N 1
ATOM 6151 C CA . ALA B 1 394 ? -1.668 33.812 16.375 1 91.19 394 ALA B CA 1
ATOM 6152 C C . ALA B 1 394 ? -1.581 35.156 17.078 1 91.19 394 ALA B C 1
ATOM 6154 O O . ALA B 1 394 ? -1.481 35.25 18.312 1 91.19 394 ALA B O 1
ATOM 6155 N N . LYS B 1 395 ? -1.635 36.25 16.25 1 89.12 395 LYS B N 1
ATOM 6156 C CA . LYS B 1 395 ? -1.525 37.594 16.797 1 89.12 395 LYS B CA 1
ATOM 6157 C C . LYS B 1 395 ? -2.857 38.062 17.375 1 89.12 395 LYS B C 1
ATOM 6159 O O . LYS B 1 395 ? -2.896 39 18.188 1 89.12 395 LYS B O 1
ATOM 6164 N N . GLN B 1 396 ? -3.895 37.5 16.922 1 80.69 396 GLN B N 1
ATOM 6165 C CA . GLN B 1 396 ? -5.207 37.938 17.391 1 80.69 396 GLN B CA 1
ATOM 6166 C C . GLN B 1 396 ? -5.418 37.562 18.844 1 80.69 396 GLN B C 1
ATOM 6168 O O . GLN B 1 396 ? -4.953 36.531 19.312 1 80.69 396 GLN B O 1
ATOM 6173 N N . SER B 1 397 ? -5.227 38.594 19.828 1 61 397 SER B N 1
ATOM 6174 C CA . SER B 1 397 ? -5.406 38.469 21.266 1 61 397 SER B CA 1
ATOM 6175 C C . SER B 1 397 ? -6.707 37.75 21.609 1 61 397 SER B C 1
ATOM 6177 O O . SER B 1 397 ? -7.668 37.781 20.844 1 61 397 SER B O 1
ATOM 6179 N N . ASN B 1 398 ? -6.625 36.719 22.453 1 52.78 398 ASN B N 1
ATOM 6180 C CA . ASN B 1 398 ? -7.82 36.094 23 1 52.78 398 ASN B CA 1
ATOM 6181 C C . ASN B 1 398 ? -8.828 37.125 23.484 1 52.78 398 ASN B C 1
ATOM 6183 O O . ASN B 1 398 ? -8.5 37.938 24.328 1 52.78 398 ASN B O 1
ATOM 6187 N N . PRO B 1 399 ? -9.898 37.406 22.844 1 45.5 399 PRO B N 1
ATOM 6188 C CA . PRO B 1 399 ? -10.828 38.375 23.438 1 45.5 399 PRO B CA 1
ATOM 6189 C C . PRO B 1 399 ? -11.039 38.156 24.938 1 45.5 399 PRO B C 1
ATOM 6191 O O . PRO B 1 399 ? -11.289 39.125 25.672 1 45.5 399 PRO B O 1
ATOM 6194 N N . ASP B 1 400 ? -11.156 36.938 25.359 1 42.44 400 ASP B N 1
ATOM 6195 C CA . ASP B 1 400 ? -11.633 36.781 26.734 1 42.44 400 ASP B CA 1
ATOM 6196 C C . ASP B 1 400 ? -10.562 37.219 27.734 1 42.44 400 ASP B C 1
ATOM 6198 O O . ASP B 1 400 ? -10.781 37.125 28.938 1 42.44 400 ASP B O 1
ATOM 6202 N N . GLN B 1 401 ? -9.328 37.344 27.422 1 37.06 401 GLN B N 1
ATOM 6203 C CA . GLN B 1 401 ? -8.461 37.781 28.516 1 37.06 401 GLN B CA 1
ATOM 6204 C C . GLN B 1 401 ? -8.641 39.281 28.797 1 37.06 401 GLN B C 1
ATOM 6206 O O . GLN B 1 401 ? -8.039 39.812 29.734 1 37.06 401 GLN B O 1
ATOM 6211 N N . GLU B 1 402 ? -9.141 40.125 27.859 1 34.34 402 GLU B N 1
ATOM 6212 C CA . GLU B 1 402 ? -9.375 41.469 28.344 1 34.34 402 GLU B CA 1
ATOM 6213 C C . GLU B 1 402 ? -10.609 41.531 29.234 1 34.34 402 GLU B C 1
ATOM 6215 O O . GLU B 1 402 ? -10.891 42.594 29.828 1 34.34 402 GLU B O 1
ATOM 6220 N N . THR B 1 403 ? -11.562 40.594 29.234 1 29.61 403 THR B N 1
ATOM 6221 C CA . THR B 1 403 ? -12.523 40.875 30.312 1 29.61 403 THR B CA 1
ATOM 6222 C C . THR B 1 403 ? -12.023 40.344 31.641 1 29.61 403 THR B C 1
ATOM 6224 O O . THR B 1 403 ? -11.523 39.219 31.719 1 29.61 403 THR B O 1
#

Solvent-accessible surface area (backbone atoms only — not comparable to full-atom values): 46638 Å² total; per-residue (Å²): 140,83,79,76,79,81,83,75,87,71,83,74,77,76,76,80,75,79,72,81,88,83,84,74,85,79,84,71,88,71,84,87,78,88,75,88,88,81,84,86,89,80,89,78,87,89,86,84,90,93,82,91,74,84,69,84,69,81,74,72,75,82,74,75,82,75,76,72,75,77,79,77,69,77,82,51,73,66,58,51,58,46,47,53,51,44,42,51,52,50,59,69,49,39,77,78,57,85,58,48,66,61,50,51,50,53,47,47,56,53,43,54,62,51,53,66,30,60,49,85,73,78,69,77,94,62,65,82,61,36,77,30,42,33,37,36,26,18,8,25,22,24,28,54,60,25,68,57,62,46,39,26,39,33,25,64,42,65,12,57,67,30,16,51,37,49,48,47,41,44,72,66,39,28,29,35,40,40,36,28,21,70,83,32,44,41,59,69,42,70,83,53,76,82,84,42,72,54,75,51,44,42,70,42,97,82,67,39,71,32,54,50,75,93,46,37,67,61,51,50,50,24,41,51,53,48,48,50,34,46,75,68,64,31,49,43,79,45,76,26,53,34,50,58,43,43,54,53,48,49,50,52,51,34,49,58,41,32,83,43,29,42,44,19,34,40,38,45,54,38,35,69,57,60,50,33,51,58,59,86,74,34,43,63,52,72,83,76,66,87,82,53,64,48,78,46,74,29,41,65,49,61,68,56,62,42,48,35,41,69,66,40,28,55,57,36,45,36,34,40,63,38,78,30,82,50,76,88,51,35,62,60,49,32,52,49,47,29,67,72,36,63,45,57,32,25,37,29,29,38,72,92,46,50,68,48,38,37,34,39,38,40,94,88,42,78,46,78,48,64,34,91,44,95,88,42,61,33,43,57,59,53,48,54,51,49,53,52,52,42,54,54,51,46,64,53,71,65,70,71,74,77,104,134,83,79,77,80,83,84,75,88,73,80,76,77,76,76,77,78,77,73,81,72,83,87,84,88,75,84,71,85,68,83,72,82,83,69,90,69,83,87,77,85,87,77,86,75,82,90,86,78,91,71,87,64,82,67,82,71,74,75,69,74,80,74,76,80,76,74,71,73,75,78,78,70,74,80,50,72,65,56,50,59,48,47,53,50,45,41,51,51,49,60,69,51,37,77,77,58,84,59,49,65,59,52,51,50,52,48,48,54,52,44,56,62,50,53,68,30,58,49,84,74,78,70,77,97,62,67,83,64,38,77,29,43,32,36,36,27,19,8,25,22,23,28,55,59,25,67,57,64,47,37,26,39,33,26,64,42,64,11,55,67,29,16,51,37,50,49,47,41,44,74,66,39,28,29,36,41,38,36,28,21,69,84,31,43,41,60,69,43,70,83,51,76,82,82,41,73,57,75,50,42,42,69,43,97,83,66,42,69,34,54,50,75,93,48,36,67,61,50,49,51,23,41,51,53,47,47,49,34,47,75,70,66,32,50,45,79,44,75,27,54,33,51,57,43,43,54,52,48,48,50,53,50,35,50,58,42,33,84,43,28,43,44,20,34,39,39,44,55,36,36,68,57,61,50,33,53,59,58,86,73,35,44,63,54,73,84,77,67,87,82,53,66,49,78,46,76,29,40,67,49,60,68,55,61,42,47,35,42,69,66,39,29,53,56,37,44,35,35,40,61,39,77,30,83,50,75,90,50,35,63,60,50,31,53,49,46,30,67,72,38,64,44,56,33,24,37,29,31,38,72,91,45,50,68,48,37,38,35,40,38,40,96,88,40,77,46,78,48,62,34,90,44,95,88,44,59,34,44,58,61,53,48,54,52,49,52,54,52,43,52,55,52,46,65,54,70,64,70,70,74,76,103

pLDDT: mean 72.64, std 28.57, range [14.31, 98.88]

Organism: Hordeum vulgare subsp. vulgare (NCBI:txid112509)

Nearest PDB structures (foldseek):
  7edz-assembly1_D  TM=9.256E-01  e=1.049E-33  Homo sapiens
  6ai8-assembly1_A  TM=9.217E-01  e=2.515E-31  Saccharomyces cerevisiae S288C
  6aim-assembly1_A  TM=9.187E-01  e=3.668E-30  Saccharomyces cerevisiae S288C
  1p9o-assembly1_B  TM=9.042E-01  e=2.420E-27  Homo sapiens
  1p9o-assembly1_A  TM=8.849E-01  e=7.069E-27  Homo sapiens

Secondary structure (DSSP, 8-state):
----------------------------------------------------------------------------HHHHHHHHHHHHHHHHHSPPPTTHHHHHHHHHHHHHHHHHHHS----SS-----SEEEEEEESB-EEESBSS-SEEEEE----HHHHHHHHHHHHTTEEEEEEEETTS--TT-TTS-SS-GGGG-EE-TTS-EE--HHHHHHHHHHHHHHHHHHHTT-EEEEEE-BHHHHHHHHHHHHHHHGGGGGGEEEEE-SB--SEE--GGGSBSSPPPSTTSSEEEEEEEPP-HHHHIIIII-TTSEEEEEEEES-HHHHHHHHHHHHHHHT-SEEEEEESTTTTTEEEEEETTEEEEEE-SSTTS-HHHHHHHHHHHHHHHHHHS--HHHH-/----------------------------------------------------------------------------HHHHHHHHHHHHHHHHHSPPPTTHHHHHHHHHHHHHHHHHHHS----SS-----S-EEEEEESB-EEESBSS-SEEEEE----HHHHHHHHHHHHTT-EEEEEEETTS--TT-TTS-SS-GGGG-EE-TTS-EE--HHHHHHHHHHHHHHHHHHHTT-EEEEEE-BHHHHHHHHHHHHHHHGGGGGGEEEEE-SB--SEE--GGGSBSSPPPSTTSSEEEEEEEPP-HHHHIIIII-TTSEEEEEEEES-HHHHHHHHHHHHHHHT-SEEEEEESTTTTTEEEEEETTEEEEEE-SSTTS-HHHHHHHHHHHHHHHHHHS--GGGT-

Radius of gyration: 32.96 Å; Cα contacts (8 Å, |Δi|>4): 1218; chains: 2; bounding box: 83×88×95 Å

InterPro domains:
  IPR007085 DNA/pantothenate metabolism flavoprotein, C-terminal [PF04127] (134-227)
  IPR007085 DNA/pantothenate metabolism flavoprotein, C-terminal [PF04127] (251-374)
  IPR035929 CoaB-like superfamily [G3DSA:3.40.50.10300] (128-398)
  IPR035929 CoaB-like superfamily [SSF102645] (132-392)

Foldseek 3Di:
DPPCPDDDDDPPPVPCPPDDDDDDDDDDPDDDDDDDDDYDDDDDDDDDDDDDDDPPPPCPDDPPDDDDPPPPPQDDPVSVVVLVVQQVLQLVQFPDADCLVVLLVLLLVLLVLQLVQCDPPPDDPRQHHALFEEEFEFFWAWAAQAPVGPDIDIDGDLRLLRQVLLLLSVVNRYQYEYEYEPLHDHHLCNPPDRPDPPVQWDQDPVRDIDGPPVCRVSNVVSVVSVCVCVVSSRYHYHYDHHLNNRLSSVLSNLQSNQSSQLRYEYHYHYHYDQWYDRNVPHHHDDDDPPPDDDDDDTHGDRPVLQCSCPPRHVRYQYEEEFEDQDPVCQVVVQVVCCSNRVHQWYKTDYPVQRQAWIWIQGPVGIDIQGAPDPPGGSSNVVSVVVSVVSSVSSPPPDVVVVD/DPPCPDDDDPPPPVVCPDPDDDDDDDDDDDDPDDDPDDDDDDDDDDDDDDDDPPPPVPCPDDDPPDPDPPPPPQDDPVSVVVLVVQQVLQLVQFPDADCLVVLLVLLLVLLVLQLVQCDPPPDDPRQHHALFEEEFEFFWAWAAQAPVGPDIDIDGDLRLLSQVLLLLSVVNRYQYEYEYEPLHDHHLCNPPDRPDPPVQWDQDPVRDIDGPPVCRVSNVVSVVSVCVCVVSSRYHYHYDHHLNNRLSSVLSNLQSNQSSQLRYEYHYHYHYDQWYDRNVPHHHDDDDPVPDDDDDDTHGDRPVLQCSCPPRHVRYQYEEEFEDQDPVCQVVVQVVCCVNRVHQWYKTDYPVQRQAWIWIQGPVGIDIQGAPDPPGGSSNVVSVVVSVVSSVSSPPPDVVVVD